Protein AF-0000000078949004 (afdb_homodimer)

Organism: Halalkalibacterium halodurans (strain ATCC BAA-125 / DSM 18197 / FERM 7344 / JCM 9153 / C-125) (NCBI:txid272558)

Radius of gyration: 31.47 Å; Cα contacts (8 Å, |Δi|>4): 1807; chains: 2; bounding box: 98×102×99 Å

Nearest PDB structures (foldseek):
  5j72-assembly1_A  TM=7.879E-01  e=2.352E-13  Clostridioides difficile 630
  7acx-assembly2_D  TM=7.746E-01  e=5.908E-12  Clostridioides difficile
  7acy-assembly1_D  TM=7.347E-01  e=7.801E-12  Clostridioides difficile 630
  8bby-assembly2_D  TM=7.107E-01  e=1.226E-09  Clostridioides difficile R20291
  8h2a-assembly2_F  TM=3.074E-01  e=3.179E+00  Formosa agariphila

Foldseek 3Di:
DDDDDDDDDDDPDPPPPPPDPPPPPPPPPDPVVVVVVVVVVVLLVVLLVVLLVVLLDDDPDFDPCVPPPDPDLDDPFEDEDADQDLQVLLLVLQCVQQVLPDDVRFWQAEEEEALVQLLLLLQLLLCCQPFTVGAYGYDHLADDPSNLVSLVSSVHNHTPVRFHYEYEEDHDPVRVVSVVVGHYHYDYDDDSQQSQLVSQVVLCVRVVHRDQEEEEFESDPVRLLQQNLVSQQSNADNHGYGYDHQAGRDPSNVVSLVVNVLAHEYEYTEDCVGHNVNHQVVCNSSHHYDYQYDHDSQRRQLSQCCDADPVRRDGNNQQEAQAEEEEFEPVRSSSSSSNSNVLHDDRNYTYGYAHQQHDDSVNSSSLSRHAAEDAQDCVVDRAYHYYYYHRCNRHNSSRVVSSSVSRDYYYSVVVPPPDND/DDDDDDPPPPPPDPPPCPPPPDPPPPPPPDPVVVVVVVVVVVLLVVLLVVLLVVLLDDDPDFDPCVPPPDPDLDDPFEDEDADQDLQVLLLVLQCVQQVLPDDVRFWQAEEEEALVQLLLLLQLLLCCQPFIVGAYGYDHLADDPSNLVSLVSSVHNHGPVRAHYEYEEDHDPVRVVSVVVGHYHYDYDDDSQQSQLVSQVVLCVRVVHRDQEEEEFESDPVRLLQQNLVSQQSNADNHGYGYDHQAGRDPSNVVSLVVNVLAHEYEYTEDCVGHNVNHQVVCNSSHHYHYQYDHDSQRRQLSQCCDADPVRRDGNNQQEAQAEEEEFEPVRSSSSSSNSNVLHDDRNYTYGYAHQQHDDSVNSSRLSRHAAEDAQDCVVDRAYHYYYYHRCNRHNSSRVVSSSVSRDYYYSVVVPPPDND

Sequence (842 aa):
MRSWKPMVAGMLLLAIIAACSPSSDSPHEDHDAVEEKQEEATEEQVDRRMLEGEAVTPPHALREEASNHLQTLQTKNMTRLAENDPISFAIQLSQMGWPATHEQNQPNTVILASVTDWRASLASLTLVHHPNNGPMLYYDGTISDEVIQEIARLDPLGNDQGTEILVIGDLPQAELDKLSAYTIAQITADSAPEYGKLIEESFIETIGDVPQAVLVGSLDEDAKGFTIPAAYWIAHMNESLLFVEDGAIPKETVEALEARGGEAIIYLLGPEAIISENVASELEAYGEVKRIEGDTPVEQAIAFSSYKDEATDFGWDITSPGHGLVFSSTNDAELAIAAAPLAHLGKHSPLIWLDDGELTQPVYEYLAKLKPVFADDPTEGPYNHGYIIGDVDRVSYQVQGVIDERLEIVSAHQSDEGHHHMRSWKPMVAGMLLLAIIAACSPSSDSPHEDHDAVEEKQEEATEEQVDRRMLEGEAVTPPHALREEASNHLQTLQTKNMTRLAENDPISFAIQLSQMGWPATHEQNQPNTVILASVTDWRASLASLTLVHHPNNGPMLYYDGTISDEVIQEIARLDPLGNDQGTEILVIGDLPQAELDKLSAYTIAQITADSAPEYGKLIEESFIETIGDVPQAVLVGSLDEDAKGFTIPAAYWIAHMNESLLFVEDGAIPKETVEALEARGGEAIIYLLGPEAIISENVASELEAYGEVKRIEGDTPVEQAIAFSSYKDEATDFGWDITSPGHGLVFSSTNDAELAIAAAPLAHLGKHSPLIWLDDGELTQPVYEYLAKLKPVFADDPTEGPYNHGYIIGDVDRVSYQVQGVIDERLEIVSAHQSDEGHHH

Secondary structure (DSSP, 8-state):
-----------------------------THHHHHHHHHHHHHHHHHHHHHHHHHHSPPS---GGGGTT-S---BTTEEEE---SHHHHHHHHHHHH---SSGGGS-S-EEEEETT-HHHHHHHTHHIIIII---EEEEBSB--HHHHHHHHHH-----TT--SEEEES---HHHHHTTTTS-EEEE--SSHHHHHHHHHHHHHHHHTS--SEEEEEE--GGGHHHHTHHHHHHHHSS--EEEE-SS---HHHHHHHHTTTT-EEEEEES-TTTS-HHHHHHHGGGEEEEEE--SSHHHHHHHHHH--BTTTTBS----SSS-EEEEEETT-HHHHHHTGGGGTSTT---EEEEBTTB--HHHHHHHHHH--EESS-GGG----EEEEES-TTTS-HHHHHHHHHHHS-EES-TT-SS---/-----------------------------THHHHHHHHHHHHHHHHHHHHHHHHHHSPPS---GGGGTT-S---BTTEEEE---SHHHHHHHHHHHH---SSGGGS-S-EEEEETT-HHHHHHHTHHIIIII---EEEEBSB--HHHHHHHHHH-----TT--SEEEES---HHHHHTTTTS-EEEE--SSHHHHHHHHHHHHHHHHTS--SEEEEEE--GGGHHHHTHHHHHHHHSS--EEEE-SS---HHHHHHHHTTTT-EEEEEES-TTTS-HHHHHHHGGGEEEEEE--SSHHHHHHHHHH--BTTTTBS----SSS-EEEEEETT-HHHHHHTGGGGTSTT---EEEEBTTB--HHHHHHHHHH--EESS-GGG----EEEEES-TTTS-HHHHHHHHHHHS-EES-TT-SS---

pLDDT: mean 88.35, std 21.54, range [17.14, 98.94]

Structure (mmCIF, N/CA/C/O backbone):
data_AF-0000000078949004-model_v1
#
loop_
_entity.id
_entity.type
_entity.pdbx_description
1 polymer 'BH2265 protein'
#
loop_
_atom_site.group_PDB
_atom_site.id
_atom_site.type_symbol
_atom_site.label_atom_id
_atom_site.label_alt_id
_atom_site.label_comp_id
_atom_site.label_asym_id
_atom_site.label_entity_id
_atom_site.label_seq_id
_atom_site.pdbx_PDB_ins_code
_atom_site.Cartn_x
_atom_site.Cartn_y
_atom_site.Cartn_z
_atom_site.occupancy
_atom_site.B_iso_or_equiv
_atom_site.auth_seq_id
_atom_site.auth_comp_id
_atom_site.auth_asym_id
_atom_site.auth_atom_id
_atom_site.pdbx_PDB_model_num
ATOM 1 N N . MET A 1 1 ? -30.859 -64.062 47.25 1 17.98 1 MET A N 1
ATOM 2 C CA . MET A 1 1 ? -30.75 -63.906 48.719 1 17.98 1 MET A CA 1
ATOM 3 C C . MET A 1 1 ? -30.297 -62.5 49.094 1 17.98 1 MET A C 1
ATOM 5 O O . MET A 1 1 ? -29.766 -61.781 48.25 1 17.98 1 MET A O 1
ATOM 9 N N . ARG A 1 2 ? -29.875 -62.562 50.406 1 18.11 2 ARG A N 1
ATOM 10 C CA . ARG A 1 2 ? -29.984 -61.562 51.469 1 18.11 2 ARG A CA 1
ATOM 11 C C . ARG A 1 2 ? -29.172 -60.312 51.125 1 18.11 2 ARG A C 1
ATOM 13 O O . ARG A 1 2 ? -28.234 -60.375 50.312 1 18.11 2 ARG A O 1
ATOM 20 N N . SER A 1 3 ? -29.094 -59.375 52.062 1 20.42 3 SER A N 1
ATOM 21 C CA . SER A 1 3 ? -29.422 -58 52.469 1 20.42 3 SER A CA 1
ATOM 22 C C . SER A 1 3 ? -28.172 -57.188 52.688 1 20.42 3 SER A C 1
ATOM 24 O O . SER A 1 3 ? -28.25 -56.062 53.188 1 20.42 3 SER A O 1
ATOM 26 N N . TRP A 1 4 ? -27 -57.75 52.312 1 20.97 4 TRP A N 1
ATOM 27 C CA . TRP A 1 4 ? -25.875 -57.469 53.188 1 20.97 4 TRP A CA 1
ATOM 28 C C . TRP A 1 4 ? -25.688 -55.938 53.375 1 20.97 4 TRP A C 1
ATOM 30 O O . TRP A 1 4 ? -25.797 -55.188 52.406 1 20.97 4 TRP A O 1
ATOM 40 N N . LYS A 1 5 ? -25.188 -55.625 54.5 1 20.3 5 LYS A N 1
ATOM 41 C CA . LYS A 1 5 ? -25.203 -54.562 55.531 1 20.3 5 LYS A CA 1
ATOM 42 C C . LYS A 1 5 ? -24.516 -53.312 55 1 20.3 5 LYS A C 1
ATOM 44 O O . LYS A 1 5 ? -23.703 -53.344 54.094 1 20.3 5 LYS A O 1
ATOM 49 N N . PRO A 1 6 ? -24.188 -52.219 55.875 1 22.45 6 PRO A N 1
ATOM 50 C CA . PRO A 1 6 ? -24.484 -50.781 56.156 1 22.45 6 PRO A CA 1
ATOM 51 C C . PRO A 1 6 ? -23.297 -49.875 55.812 1 22.45 6 PRO A C 1
ATOM 53 O O . PRO A 1 6 ? -23.453 -48.938 55.031 1 22.45 6 PRO A O 1
ATOM 56 N N . MET A 1 7 ? -22.359 -49.562 56.75 1 19.19 7 MET A N 1
ATOM 57 C CA . MET A 1 7 ? -22.328 -48.312 57.531 1 19.19 7 MET A CA 1
ATOM 58 C C . MET A 1 7 ? -21.219 -47.406 57 1 19.19 7 MET A C 1
ATOM 60 O O . MET A 1 7 ? -21.469 -46.219 56.75 1 19.19 7 MET A O 1
ATOM 64 N N . VAL A 1 8 ? -19.828 -47.469 57.406 1 19.12 8 VAL A N 1
ATOM 65 C CA . VAL A 1 8 ? -19.266 -46.625 58.469 1 19.12 8 VAL A CA 1
ATOM 66 C C . VAL A 1 8 ? -18.484 -45.469 57.812 1 19.12 8 VAL A C 1
ATOM 68 O O . VAL A 1 8 ? -18.578 -44.312 58.281 1 19.12 8 VAL A O 1
ATOM 71 N N . ALA A 1 9 ? -17.578 -45.5 56.781 1 19.89 9 ALA A N 1
ATOM 72 C CA . ALA A 1 9 ? -16.219 -45.062 57.094 1 19.89 9 ALA A CA 1
ATOM 73 C C . ALA A 1 9 ? -16.156 -43.531 57.219 1 19.89 9 ALA A C 1
ATOM 75 O O . ALA A 1 9 ? -16.906 -42.812 56.594 1 19.89 9 ALA A O 1
ATOM 76 N N . GLY A 1 10 ? -14.977 -42.906 57.906 1 20.11 10 GLY A N 1
ATOM 77 C CA . GLY A 1 10 ? -14.367 -41.938 58.781 1 20.11 10 GLY A CA 1
ATOM 78 C C . GLY A 1 10 ? -14.078 -40.594 58.094 1 20.11 10 GLY A C 1
ATOM 79 O O . GLY A 1 10 ? -13.859 -40.562 56.875 1 20.11 10 GLY A O 1
ATOM 80 N N . MET A 1 11 ? -14.336 -39.438 58.781 1 20.73 11 MET A N 1
ATOM 81 C CA . MET A 1 11 ? -14.406 -37.969 58.812 1 20.73 11 MET A CA 1
ATOM 82 C C . MET A 1 11 ? -13.016 -37.375 58.688 1 20.73 11 MET A C 1
ATOM 84 O O . MET A 1 11 ? -12.203 -37.5 59.594 1 20.73 11 MET A O 1
ATOM 88 N N . LEU A 1 12 ? -12.328 -37.438 57.5 1 20.92 12 LEU A N 1
ATOM 89 C CA . LEU A 1 12 ? -10.961 -37 57.344 1 20.92 12 LEU A CA 1
ATOM 90 C C . LEU A 1 12 ? -10.828 -35.531 57.719 1 20.92 12 LEU A C 1
ATOM 92 O O . LEU A 1 12 ? -11.562 -34.656 57.219 1 20.92 12 LEU A O 1
ATOM 96 N N . LEU A 1 13 ? -10.203 -35.219 58.938 1 20.28 13 LEU A N 1
ATOM 97 C CA . LEU A 1 13 ? -9.867 -34.062 59.75 1 20.28 13 LEU A CA 1
ATOM 98 C C . LEU A 1 13 ? -8.953 -33.094 59 1 20.28 13 LEU A C 1
ATOM 100 O O . LEU A 1 13 ? -7.883 -33.5 58.531 1 20.28 13 LEU A O 1
ATOM 104 N N . LEU A 1 14 ? -9.445 -31.922 58.406 1 22.25 14 LEU A N 1
ATOM 105 C CA . LEU A 1 14 ? -8.906 -30.812 57.656 1 22.25 14 LEU A CA 1
ATOM 106 C C . LEU A 1 14 ? -7.938 -29.984 58.5 1 22.25 14 LEU A C 1
ATOM 108 O O . LEU A 1 14 ? -8.359 -29.266 59.406 1 22.25 14 LEU A O 1
ATOM 112 N N . ALA A 1 15 ? -6.84 -30.578 59 1 21.67 15 ALA A N 1
ATOM 113 C CA . ALA A 1 15 ? -5.984 -29.875 59.969 1 21.67 15 ALA A CA 1
ATOM 114 C C . ALA A 1 15 ? -5.375 -28.625 59.344 1 21.67 15 ALA A C 1
ATOM 116 O O . ALA A 1 15 ? -4.664 -28.703 58.344 1 21.67 15 ALA A O 1
ATOM 117 N N . ILE A 1 16 ? -5.957 -27.422 59.594 1 23.48 16 ILE A N 1
ATOM 118 C CA . ILE A 1 16 ? -5.645 -26.062 59.156 1 23.48 16 ILE A CA 1
ATOM 119 C C . ILE A 1 16 ? -4.352 -25.594 59.844 1 23.48 16 ILE A C 1
ATOM 121 O O . ILE A 1 16 ? -4.293 -25.469 61.062 1 23.48 16 ILE A O 1
ATOM 125 N N . ILE A 1 17 ? -3.191 -26.156 59.531 1 24.03 17 ILE A N 1
ATOM 126 C CA . ILE A 1 17 ? -1.97 -25.812 60.25 1 24.03 17 ILE A CA 1
ATOM 127 C C . ILE A 1 17 ? -1.681 -24.312 60.062 1 24.03 17 ILE A C 1
ATOM 129 O O . ILE A 1 17 ? -1.551 -23.828 58.969 1 24.03 17 ILE A O 1
ATOM 133 N N . ALA A 1 18 ? -2.061 -23.469 61.094 1 24.81 18 ALA A N 1
ATOM 134 C CA . ALA A 1 18 ? -1.887 -22.031 61.312 1 24.81 18 ALA A CA 1
ATOM 135 C C . ALA A 1 18 ? -0.408 -21.672 61.406 1 24.81 18 ALA A C 1
ATOM 137 O O . ALA A 1 18 ? 0.218 -21.875 62.438 1 24.81 18 ALA A O 1
ATOM 138 N N . ALA A 1 19 ? 0.43 -22.188 60.531 1 23.5 19 ALA A N 1
ATOM 139 C CA . ALA A 1 19 ? 1.828 -21.906 60.844 1 23.5 19 ALA A CA 1
ATOM 140 C C . ALA A 1 19 ? 2.057 -20.406 61 1 23.5 19 ALA A C 1
ATOM 142 O O . ALA A 1 19 ? 1.395 -19.594 60.375 1 23.5 19 ALA A O 1
ATOM 143 N N . CYS A 1 20 ? 2.725 -20.016 62.094 1 28.34 20 CYS A N 1
ATOM 144 C CA . CYS A 1 20 ? 3.166 -18.797 62.75 1 28.34 20 CYS A CA 1
ATOM 145 C C . CYS A 1 20 ? 3.938 -17.906 61.781 1 28.34 20 CYS A C 1
ATOM 147 O O . CYS A 1 20 ? 4.914 -18.328 61.188 1 28.34 20 CYS A O 1
ATOM 149 N N . SER A 1 21 ? 3.211 -16.922 61.188 1 25.75 21 SER A N 1
ATOM 150 C CA . SER A 1 21 ? 3.625 -15.898 60.219 1 25.75 21 SER A CA 1
ATOM 151 C C . SER A 1 21 ? 4.754 -15.039 60.781 1 25.75 21 SER A C 1
ATOM 153 O O . SER A 1 21 ? 4.57 -14.328 61.781 1 25.75 21 SER A O 1
ATOM 155 N N . PRO A 1 22 ? 5.992 -15.648 60.906 1 29.98 22 PRO A N 1
ATOM 156 C CA . PRO A 1 22 ? 6.977 -14.672 61.406 1 29.98 22 PRO A CA 1
ATOM 157 C C . PRO A 1 22 ? 6.953 -13.367 60.594 1 29.98 22 PRO A C 1
ATOM 159 O O . PRO A 1 22 ? 6.492 -13.344 59.469 1 29.98 22 PRO A O 1
ATOM 162 N N . SER A 1 23 ? 7.062 -12.211 61.312 1 28.95 23 SER A N 1
ATOM 163 C CA . SER A 1 23 ? 6.93 -10.797 60.969 1 28.95 23 SER A CA 1
ATOM 164 C C . SER A 1 23 ? 7.891 -10.398 59.844 1 28.95 23 SER A C 1
ATOM 166 O O . SER A 1 23 ? 8.055 -9.211 59.562 1 28.95 23 SER A O 1
ATOM 168 N N . SER A 1 24 ? 8.359 -11.391 59.125 1 28.72 24 SER A N 1
ATOM 169 C CA . SER A 1 24 ? 9.422 -10.82 58.281 1 28.72 24 SER A CA 1
ATOM 170 C C . SER A 1 24 ? 8.891 -9.703 57.406 1 28.72 24 SER A C 1
ATOM 172 O O . SER A 1 24 ? 7.758 -9.773 56.906 1 28.72 24 SER A O 1
ATOM 174 N N . ASP A 1 25 ? 9.461 -8.477 57.531 1 30.95 25 ASP A N 1
ATOM 175 C CA . ASP A 1 25 ? 9.297 -7.238 56.781 1 30.95 25 ASP A CA 1
ATOM 176 C C . ASP A 1 25 ? 9.375 -7.488 55.281 1 30.95 25 ASP A C 1
ATOM 178 O O . ASP A 1 25 ? 10.453 -7.781 54.75 1 30.95 25 ASP A O 1
ATOM 182 N N . SER A 1 26 ? 8.492 -8.367 54.844 1 33.53 26 SER A N 1
ATOM 183 C CA . SER A 1 26 ? 8.508 -8.695 53.438 1 33.53 26 SER A CA 1
ATOM 184 C C . SER A 1 26 ? 8.297 -7.445 52.594 1 33.53 26 SER A C 1
ATOM 186 O O . SER A 1 26 ? 7.383 -6.656 52.844 1 33.53 26 SER A O 1
ATOM 188 N N . PRO A 1 27 ? 9.414 -7.09 51.875 1 37.56 27 PRO A N 1
ATOM 189 C CA . PRO A 1 27 ? 9.305 -5.918 51 1 37.56 27 PRO A CA 1
ATOM 190 C C . PRO A 1 27 ? 8.133 -6.008 50.031 1 37.56 27 PRO A C 1
ATOM 192 O O . PRO A 1 27 ? 7.891 -7.066 49.469 1 37.56 27 PRO A O 1
ATOM 195 N N . HIS A 1 28 ? 7.016 -5.332 50.281 1 38.94 28 HIS A N 1
ATOM 196 C CA . HIS A 1 28 ? 5.766 -5.102 49.562 1 38.94 28 HIS A CA 1
ATOM 197 C C . HIS A 1 28 ? 6.031 -4.66 48.125 1 38.94 28 HIS A C 1
ATOM 199 O O . HIS A 1 28 ? 5.129 -4.176 47.438 1 38.94 28 HIS A O 1
ATOM 205 N N . GLU A 1 29 ? 7.262 -4.898 47.719 1 37.25 29 GLU A N 1
ATOM 206 C CA . GLU A 1 29 ? 7.348 -4.102 46.5 1 37.25 29 GLU A CA 1
ATOM 207 C C . GLU A 1 29 ? 6.414 -4.641 45.406 1 37.25 29 GLU A C 1
ATOM 209 O O . GLU A 1 29 ? 5.652 -3.885 44.812 1 37.25 29 GLU A O 1
ATOM 214 N N . ASP A 1 30 ? 6.883 -5.699 44.656 1 40.03 30 ASP A N 1
ATOM 215 C CA . ASP A 1 30 ? 6.688 -5.781 43.219 1 40.03 30 ASP A CA 1
ATOM 216 C C . ASP A 1 30 ? 5.379 -6.492 42.875 1 40.03 30 ASP A C 1
ATOM 218 O O . ASP A 1 30 ? 5.18 -6.938 41.75 1 40.03 30 ASP A O 1
ATOM 222 N N . HIS A 1 31 ? 4.555 -6.758 43.781 1 45.5 31 HIS A N 1
ATOM 223 C CA . HIS A 1 31 ? 3.334 -7.488 43.469 1 45.5 31 HIS A CA 1
ATOM 224 C C . HIS A 1 31 ? 2.389 -6.633 42.625 1 45.5 31 HIS A C 1
ATOM 226 O O . HIS A 1 31 ? 1.452 -7.152 42.031 1 45.5 31 HIS A O 1
ATOM 232 N N . ASP A 1 32 ? 2.604 -5.402 42.719 1 43.59 32 ASP A N 1
ATOM 233 C CA . ASP A 1 32 ? 1.651 -4.547 42 1 43.59 32 ASP A CA 1
ATOM 234 C C . ASP A 1 32 ? 1.899 -4.574 40.5 1 43.59 32 ASP A C 1
ATOM 236 O O . ASP A 1 32 ? 0.977 -4.363 39.719 1 43.59 32 ASP A O 1
ATOM 240 N N . ALA A 1 33 ? 3.068 -5.008 40.031 1 49.12 33 ALA A N 1
ATOM 241 C CA . ALA A 1 33 ? 3.363 -5.012 38.594 1 49.12 33 ALA A CA 1
ATOM 242 C C . ALA A 1 33 ? 2.74 -6.223 37.906 1 49.12 33 ALA A C 1
ATOM 244 O O . ALA A 1 33 ? 2.289 -6.137 36.781 1 49.12 33 ALA A O 1
ATOM 245 N N . VAL A 1 34 ? 2.68 -7.316 38.719 1 50.03 34 VAL A N 1
ATOM 246 C CA . VAL A 1 34 ? 2.113 -8.523 38.094 1 50.03 34 VAL A CA 1
ATOM 247 C C . VAL A 1 34 ? 0.603 -8.367 37.969 1 50.03 34 VAL A C 1
ATOM 249 O O . VAL A 1 34 ? 0.026 -8.773 36.938 1 50.03 34 VAL A O 1
ATOM 252 N N . GLU A 1 35 ? 0.014 -7.688 38.844 1 50.22 35 GLU A N 1
ATOM 253 C CA . GLU A 1 35 ? -1.436 -7.527 38.781 1 50.22 35 GLU A CA 1
ATOM 254 C C . GLU A 1 35 ? -1.829 -6.504 37.719 1 50.22 35 GLU A C 1
ATOM 256 O O . GLU A 1 35 ? -2.816 -6.695 37 1 50.22 35 GLU A O 1
ATOM 261 N N . GLU A 1 36 ? -1.027 -5.578 37.469 1 46.53 36 GLU A N 1
ATOM 262 C CA . GLU A 1 36 ? -1.335 -4.559 36.5 1 46.53 36 GLU A CA 1
ATOM 263 C C . GLU A 1 36 ? -1.122 -5.09 35.062 1 46.53 36 GLU A C 1
ATOM 265 O O . GLU A 1 36 ? -1.91 -4.801 34.156 1 46.53 36 GLU A O 1
ATOM 270 N N . LYS A 1 37 ? -0.216 -5.984 34.812 1 49 37 LYS A N 1
ATOM 271 C CA . LYS A 1 37 ? -0.004 -6.582 33.5 1 49 37 LYS A CA 1
ATOM 272 C C . LYS A 1 37 ? -1.106 -7.582 33.188 1 49 37 LYS A C 1
ATOM 274 O O . LYS A 1 37 ? -1.54 -7.676 32.031 1 49 37 LYS A O 1
ATOM 279 N N . GLN A 1 38 ? -1.495 -8.258 34.188 1 48 38 GLN A N 1
ATOM 280 C CA . GLN A 1 38 ? -2.602 -9.18 33.969 1 48 38 GLN A CA 1
ATOM 281 C C . GLN A 1 38 ? -3.904 -8.43 33.719 1 48 38 GLN A C 1
ATOM 283 O O . GLN A 1 38 ? -4.691 -8.836 32.844 1 48 38 GLN A O 1
ATOM 288 N N . GLU A 1 39 ? -4.129 -7.363 34.375 1 48 39 GLU A N 1
ATOM 289 C CA . GLU A 1 39 ? -5.32 -6.562 34.125 1 48 39 GLU A CA 1
ATOM 290 C C . GLU A 1 39 ? -5.25 -5.859 32.781 1 48 39 GLU A C 1
ATOM 292 O O . GLU A 1 39 ? -6.242 -5.797 32.062 1 48 39 GLU A O 1
ATOM 297 N N . GLU A 1 40 ? -4.188 -5.375 32.438 1 48.28 40 GLU A N 1
ATOM 298 C CA . GLU A 1 40 ? -3.992 -4.734 31.125 1 48.28 40 GLU A CA 1
ATOM 299 C C . GLU A 1 40 ? -4.109 -5.742 30 1 48.28 40 GLU A C 1
ATOM 301 O O . GLU A 1 40 ? -4.703 -5.449 28.953 1 48.28 40 GLU A O 1
ATOM 306 N N . ALA A 1 41 ? -3.594 -6.914 30.109 1 48.56 41 ALA A N 1
ATOM 307 C CA . ALA A 1 41 ? -3.779 -7.984 29.125 1 48.56 41 ALA A CA 1
ATOM 308 C C . ALA A 1 41 ? -5.25 -8.367 29 1 48.56 41 ALA A C 1
ATOM 310 O O . ALA A 1 41 ? -5.75 -8.602 27.906 1 48.56 41 ALA A O 1
ATOM 311 N N . THR A 1 42 ? -5.855 -8.305 30.125 1 52.69 42 THR A N 1
ATOM 312 C CA . THR A 1 42 ? -7.27 -8.648 30.141 1 52.69 42 THR A CA 1
ATOM 313 C C . THR A 1 42 ? -8.094 -7.559 29.453 1 52.69 42 THR A C 1
ATOM 315 O O . THR A 1 42 ? -9.008 -7.859 28.672 1 52.69 42 THR A O 1
ATOM 318 N N . GLU A 1 43 ? -7.801 -6.34 29.797 1 51.09 43 GLU A N 1
ATOM 319 C CA . GLU A 1 43 ? -8.539 -5.254 29.141 1 51.09 43 GLU A CA 1
ATOM 320 C C . GLU A 1 43 ? -8.234 -5.195 27.656 1 51.09 43 GLU A C 1
ATOM 322 O O . GLU A 1 43 ? -9.141 -4.992 26.844 1 51.09 43 GLU A O 1
ATOM 327 N N . GLU A 1 44 ? -7.023 -5.402 27.375 1 57.28 44 GLU A N 1
ATOM 328 C CA . GLU A 1 44 ? -6.641 -5.469 25.969 1 57.28 44 GLU A CA 1
ATOM 329 C C . GLU A 1 44 ? -7.344 -6.621 25.266 1 57.28 44 GLU A C 1
ATOM 331 O O . GLU A 1 44 ? -7.77 -6.484 24.109 1 57.28 44 GLU A O 1
ATOM 336 N N . GLN A 1 45 ? -7.43 -7.699 26 1 57.84 45 GLN A N 1
ATOM 337 C CA . GLN A 1 45 ? -8.125 -8.852 25.438 1 57.84 45 GLN A CA 1
ATOM 338 C C . GLN A 1 45 ? -9.609 -8.57 25.266 1 57.84 45 GLN A C 1
ATOM 340 O O . GLN A 1 45 ? -10.219 -9 24.281 1 57.84 45 GLN A O 1
ATOM 345 N N . VAL A 1 46 ? -10.195 -7.848 26.25 1 53.88 46 VAL A N 1
ATOM 346 C CA . VAL A 1 46 ? -11.602 -7.492 26.156 1 53.88 46 VAL A CA 1
ATOM 347 C C . VAL A 1 46 ? -11.812 -6.535 24.984 1 53.88 46 VAL A C 1
ATOM 349 O O . VAL A 1 46 ? -12.742 -6.711 24.188 1 53.88 46 VAL A O 1
ATOM 352 N N . ASP A 1 47 ? -10.906 -5.656 24.859 1 64.06 47 ASP A N 1
ATOM 353 C CA . ASP A 1 47 ? -11.016 -4.664 23.797 1 64.06 47 ASP A CA 1
ATOM 354 C C . ASP A 1 47 ? -10.828 -5.309 22.422 1 64.06 47 ASP A C 1
ATOM 356 O O . ASP A 1 47 ? -11.578 -5.012 21.484 1 64.06 47 ASP A O 1
ATOM 360 N N . ARG A 1 48 ? -10.156 -6.324 22.484 1 70.81 48 ARG A N 1
ATOM 361 C CA . ARG A 1 48 ? -9.953 -7.008 21.203 1 70.81 48 ARG A CA 1
ATOM 362 C C . ARG A 1 48 ? -11.195 -7.789 20.797 1 70.81 48 ARG A C 1
ATOM 364 O O . ARG A 1 48 ? -11.555 -7.816 19.625 1 70.81 48 ARG A O 1
ATOM 371 N N . ARG A 1 49 ? -11.852 -8.336 21.781 1 72.88 49 ARG A N 1
ATOM 372 C CA . ARG A 1 49 ? -13.055 -9.109 21.484 1 72.88 49 ARG A CA 1
ATOM 373 C C . ARG A 1 49 ? -14.164 -8.203 20.953 1 72.88 49 ARG A C 1
ATOM 375 O O . ARG A 1 49 ? -14.891 -8.578 20.031 1 72.88 49 ARG A O 1
ATOM 382 N N . MET A 1 50 ? -14.242 -7.082 21.547 1 72.62 50 MET A N 1
ATOM 383 C CA . MET A 1 50 ? -15.25 -6.133 21.094 1 72.62 50 MET A CA 1
ATOM 384 C C . MET A 1 50 ? -14.938 -5.633 19.688 1 72.62 50 MET A C 1
ATOM 386 O O . MET A 1 50 ? -15.828 -5.523 18.844 1 72.62 50 MET A O 1
ATOM 390 N N . LEU A 1 51 ? -13.75 -5.434 19.516 1 78.88 51 LEU A N 1
ATOM 391 C CA . LEU A 1 51 ? -13.312 -4.949 18.203 1 78.88 51 LEU A CA 1
ATOM 392 C C . LEU A 1 51 ? -13.523 -6.012 17.125 1 78.88 51 LEU A C 1
ATOM 394 O O . LEU A 1 51 ? -13.961 -5.703 16.016 1 78.88 51 LEU A O 1
ATOM 398 N N . GLU A 1 52 ? -13.305 -7.207 17.516 1 79.81 52 GLU A N 1
ATOM 399 C CA . GLU A 1 52 ? -13.531 -8.305 16.594 1 79.81 52 GLU A CA 1
ATOM 400 C C . GLU A 1 52 ? -15.016 -8.469 16.281 1 79.81 52 GLU A C 1
ATOM 402 O O . GLU A 1 52 ? -15.398 -8.766 15.148 1 79.81 52 GLU A O 1
ATOM 407 N N . GLY A 1 53 ? -15.789 -8.289 17.297 1 79 53 GLY A N 1
ATOM 408 C CA . GLY A 1 53 ? -17.234 -8.367 17.094 1 79 53 GLY A CA 1
ATOM 409 C C . GLY A 1 53 ? -17.75 -7.336 16.125 1 79 53 GLY A C 1
ATOM 410 O O . GLY A 1 53 ? -18.562 -7.66 15.242 1 79 53 GLY A O 1
ATOM 411 N N . GLU A 1 54 ? -17.266 -6.164 16.219 1 81.19 54 GLU A N 1
ATOM 412 C CA . GLU A 1 54 ? -17.672 -5.102 15.305 1 81.19 54 GLU A CA 1
ATOM 413 C C . GLU A 1 54 ? -17.141 -5.355 13.898 1 81.19 54 GLU A C 1
ATOM 415 O O . GLU A 1 54 ? -17.844 -5.113 12.914 1 81.19 54 GLU A O 1
ATOM 420 N N . ALA A 1 55 ? -16.016 -5.883 13.891 1 85.44 55 ALA A N 1
ATOM 421 C CA . ALA A 1 55 ? -15.367 -6.078 12.594 1 85.44 55 ALA A CA 1
ATOM 422 C C . ALA A 1 55 ? -15.984 -7.25 11.836 1 85.44 55 ALA A C 1
ATOM 424 O O . ALA A 1 55 ? -15.891 -7.328 10.609 1 85.44 55 ALA A O 1
ATOM 425 N N . VAL A 1 56 ? -16.656 -8.148 12.477 1 92.81 56 VAL A N 1
ATOM 426 C CA . VAL A 1 56 ? -17.25 -9.32 11.836 1 92.81 56 VAL A CA 1
ATOM 427 C C . VAL A 1 56 ? -18.594 -8.938 11.211 1 92.81 56 VAL A C 1
ATOM 429 O O . VAL A 1 56 ? -19.094 -9.633 10.32 1 92.81 56 VAL A O 1
ATOM 432 N N . THR A 1 57 ? -19.141 -7.793 11.711 1 93.62 57 THR A N 1
ATOM 433 C CA . THR A 1 57 ? -20.469 -7.379 11.258 1 93.62 57 THR A CA 1
ATOM 434 C C . THR A 1 57 ? -20.375 -6.492 10.023 1 93.62 57 THR A C 1
ATOM 436 O O . THR A 1 57 ? -19.641 -5.496 10.023 1 93.62 57 THR A O 1
ATOM 439 N N . PRO A 1 58 ? -21.062 -6.922 8.969 1 95.62 58 PRO A N 1
ATOM 440 C CA . PRO A 1 58 ? -21.094 -6.039 7.805 1 95.62 58 PRO A CA 1
ATOM 441 C C . PRO A 1 58 ? -21.625 -4.645 8.133 1 95.62 58 PRO A C 1
ATOM 443 O O . PRO A 1 58 ? -22.391 -4.48 9.086 1 95.62 58 PRO A O 1
ATOM 446 N N . PRO A 1 59 ? -21.188 -3.652 7.379 1 95.69 59 PRO A N 1
ATOM 447 C CA . PRO A 1 59 ? -21.781 -2.332 7.605 1 95.69 59 PRO A CA 1
ATOM 448 C C . PRO A 1 59 ? -23.297 -2.326 7.426 1 95.69 59 PRO A C 1
ATOM 450 O O . PRO A 1 59 ? -23.828 -3.068 6.598 1 95.69 59 PRO A O 1
ATOM 453 N N . HIS A 1 60 ? -23.906 -1.499 8.188 1 94.12 60 HIS A N 1
ATOM 454 C CA . HIS A 1 60 ? -25.359 -1.412 8.164 1 94.12 60 HIS A CA 1
ATOM 455 C C . HIS A 1 60 ? -25.875 -1.023 6.781 1 94.12 60 HIS A C 1
ATOM 457 O O . HIS A 1 60 ? -26.891 -1.552 6.316 1 94.12 60 HIS A O 1
ATOM 463 N N . ALA A 1 61 ? -25.203 -0.06 6.184 1 95.88 61 ALA A N 1
ATOM 464 C CA . ALA A 1 61 ? -25.594 0.395 4.848 1 95.88 61 ALA A CA 1
ATOM 465 C C . ALA A 1 61 ? -24.375 0.854 4.055 1 95.88 61 ALA A C 1
ATOM 467 O O . ALA A 1 61 ? -23.453 1.472 4.605 1 95.88 61 ALA A O 1
ATOM 468 N N . LEU A 1 62 ? -24.438 0.55 2.756 1 97.69 62 LEU A N 1
ATOM 469 C CA . LEU A 1 62 ? -23.422 1.053 1.837 1 97.69 62 LEU A CA 1
ATOM 470 C C . LEU A 1 62 ? -23.922 2.287 1.096 1 97.69 62 LEU A C 1
ATOM 472 O O . LEU A 1 62 ? -25.094 2.355 0.713 1 97.69 62 LEU A O 1
ATOM 476 N N . ARG A 1 63 ? -23.016 3.203 0.918 1 98.44 63 ARG A N 1
ATOM 477 C CA . ARG A 1 63 ? -23.391 4.445 0.251 1 98.44 63 ARG A CA 1
ATOM 478 C C . ARG A 1 63 ? -23.047 4.395 -1.233 1 98.44 63 ARG A C 1
ATOM 480 O O . ARG A 1 63 ? -21.875 4.41 -1.605 1 98.44 63 ARG A O 1
ATOM 487 N N . GLU A 1 64 ? -24.062 4.418 -2.059 1 97.69 64 GLU A N 1
ATOM 488 C CA . GLU A 1 64 ? -23.844 4.422 -3.502 1 97.69 64 GLU A CA 1
ATOM 489 C C . GLU A 1 64 ? -23.172 5.711 -3.961 1 97.69 64 GLU A C 1
ATOM 491 O O . GLU A 1 64 ? -22.391 5.703 -4.91 1 97.69 64 GLU A O 1
ATOM 496 N N . GLU A 1 65 ? -23.391 6.82 -3.256 1 98.19 65 GLU A N 1
ATOM 497 C CA . GLU A 1 65 ? -22.906 8.148 -3.617 1 98.19 65 GLU A CA 1
ATOM 498 C C . GLU A 1 65 ? -21.391 8.234 -3.459 1 98.19 65 GLU A C 1
ATOM 500 O O . GLU A 1 65 ? -20.75 9.156 -3.973 1 98.19 65 GLU A O 1
ATOM 505 N N . ALA A 1 66 ? -20.797 7.266 -2.732 1 98.56 66 ALA A N 1
ATOM 506 C CA . ALA A 1 66 ? -19.359 7.273 -2.49 1 98.56 66 ALA A CA 1
ATOM 507 C C . ALA A 1 66 ? -18.578 7.164 -3.797 1 98.56 66 ALA A C 1
ATOM 509 O O . ALA A 1 66 ? -17.406 7.527 -3.859 1 98.56 66 ALA A O 1
ATOM 510 N N . SER A 1 67 ? -19.25 6.66 -4.832 1 98.06 67 SER A N 1
ATOM 511 C CA . SER A 1 67 ? -18.562 6.438 -6.102 1 98.06 67 SER A CA 1
ATOM 512 C C . SER A 1 67 ? -18.75 7.621 -7.047 1 98.06 67 SER A C 1
ATOM 514 O O . SER A 1 67 ? -18.297 7.586 -8.188 1 98.06 67 SER A O 1
ATOM 516 N N . ASN A 1 68 ? -19.422 8.648 -6.59 1 98.19 68 ASN A N 1
ATOM 517 C CA . ASN A 1 68 ? -19.656 9.812 -7.441 1 98.19 68 ASN A CA 1
ATOM 518 C C . ASN A 1 68 ? -18.375 10.617 -7.648 1 98.19 68 ASN A C 1
ATOM 520 O O . ASN A 1 68 ? -17.656 10.914 -6.691 1 98.19 68 ASN A O 1
ATOM 524 N N . HIS A 1 69 ? -18.031 10.93 -8.875 1 98.06 69 HIS A N 1
ATOM 525 C CA . HIS A 1 69 ? -17 11.875 -9.266 1 98.06 69 HIS A CA 1
ATOM 526 C C . HIS A 1 69 ? -15.641 11.453 -8.711 1 98.06 69 HIS A C 1
ATOM 528 O O . HIS A 1 69 ? -14.852 12.297 -8.266 1 98.06 69 HIS A O 1
ATOM 534 N N . LEU A 1 70 ? -15.359 10.156 -8.664 1 98.19 70 LEU A N 1
ATOM 535 C CA . LEU A 1 70 ? -14.062 9.672 -8.203 1 98.19 70 LEU A CA 1
ATOM 536 C C . LEU A 1 70 ? -12.953 10.07 -9.18 1 98.19 70 LEU A C 1
ATOM 538 O O . LEU A 1 70 ? -13.125 9.953 -10.391 1 98.19 70 LEU A O 1
ATOM 542 N N . GLN A 1 71 ? -11.922 10.562 -8.617 1 98 71 GLN A N 1
ATOM 543 C CA . GLN A 1 71 ? -10.742 10.922 -9.406 1 98 71 GLN A CA 1
ATOM 544 C C . GLN A 1 71 ? -9.609 9.922 -9.172 1 98 71 GLN A C 1
ATOM 546 O O . GLN A 1 71 ? -8.594 9.961 -9.875 1 98 71 GLN A O 1
ATOM 551 N N . THR A 1 72 ? -9.68 9.094 -8.234 1 98 72 THR A N 1
ATOM 552 C CA . THR A 1 72 ? -8.773 7.988 -7.957 1 98 72 THR A CA 1
ATOM 553 C C . THR A 1 72 ? -9.531 6.785 -7.41 1 98 72 THR A C 1
ATOM 555 O O . THR A 1 72 ? -10.594 6.941 -6.809 1 98 72 THR A O 1
ATOM 558 N N . LEU A 1 73 ? -8.977 5.598 -7.633 1 98.19 73 LEU A N 1
ATOM 559 C CA . LEU A 1 73 ? -9.578 4.383 -7.086 1 98.19 73 LEU A CA 1
ATOM 560 C C . LEU A 1 73 ? -8.703 3.799 -5.98 1 98.19 73 LEU A C 1
ATOM 562 O O . LEU A 1 73 ? -9.047 2.771 -5.391 1 98.19 73 LEU A O 1
ATOM 566 N N . GLN A 1 74 ? -7.547 4.461 -5.719 1 98.38 74 GLN A N 1
ATOM 567 C CA . GLN A 1 74 ? -6.684 4.008 -4.633 1 98.38 74 GLN A CA 1
ATOM 568 C C . GLN A 1 74 ? -7.258 4.402 -3.275 1 98.38 74 GLN A C 1
ATOM 570 O O . GLN A 1 74 ? -7.84 5.48 -3.133 1 98.38 74 GLN A O 1
ATOM 575 N N . THR A 1 75 ? -7.176 3.531 -2.295 1 98.25 75 THR A N 1
ATOM 576 C CA . THR A 1 75 ? -7.484 3.881 -0.913 1 98.25 75 THR A CA 1
ATOM 577 C C . THR A 1 75 ? -6.27 3.66 -0.016 1 98.25 75 THR A C 1
ATOM 579 O O . THR A 1 75 ? -5.27 3.09 -0.448 1 98.25 75 THR A O 1
ATOM 582 N N . LYS A 1 76 ? -6.297 4.16 1.152 1 97.5 76 LYS A N 1
ATOM 583 C CA . LYS A 1 76 ? -5.105 4.316 1.983 1 97.5 76 LYS A CA 1
ATOM 584 C C . LYS A 1 76 ? -4.484 2.961 2.309 1 97.5 76 LYS A C 1
ATOM 586 O O . LYS A 1 76 ? -3.271 2.859 2.502 1 97.5 76 LYS A O 1
ATOM 591 N N . ASN A 1 77 ? -5.305 1.86 2.326 1 98.31 77 ASN A N 1
ATOM 592 C CA . ASN A 1 77 ? -4.766 0.547 2.67 1 98.31 77 ASN A CA 1
ATOM 593 C C . ASN A 1 77 ? -4.871 -0.425 1.498 1 98.31 77 ASN A C 1
ATOM 595 O O . ASN A 1 77 ? -4.668 -1.628 1.664 1 98.31 77 ASN A O 1
ATOM 599 N N . MET A 1 78 ? -5.242 0.135 0.312 1 98.12 78 MET A N 1
ATOM 600 C CA . MET A 1 78 ? -5.418 -0.767 -0.823 1 98.12 78 MET A CA 1
ATOM 601 C C . MET A 1 78 ? -4.867 -0.147 -2.102 1 98.12 78 MET A C 1
ATOM 603 O O . MET A 1 78 ? -5.02 1.054 -2.332 1 98.12 78 MET A O 1
ATOM 607 N N . THR A 1 79 ? -4.238 -0.959 -2.891 1 98.44 79 THR A N 1
ATOM 608 C CA . THR A 1 79 ? -3.854 -0.608 -4.254 1 98.44 79 THR A CA 1
ATOM 609 C C . THR A 1 79 ? -4.676 -1.399 -5.27 1 98.44 79 THR A C 1
ATOM 611 O O . THR A 1 79 ? -4.734 -2.629 -5.203 1 98.44 79 THR A O 1
ATOM 614 N N . ARG A 1 80 ? -5.301 -0.706 -6.168 1 98.44 80 ARG A N 1
ATOM 615 C CA . ARG A 1 80 ? -6.137 -1.361 -7.168 1 98.44 80 ARG A CA 1
ATOM 616 C C . ARG A 1 80 ? -5.477 -1.318 -8.547 1 98.44 80 ARG A C 1
ATOM 618 O O . ARG A 1 80 ? -4.953 -0.282 -8.953 1 98.44 80 ARG A O 1
ATOM 625 N N . LEU A 1 81 ? -5.43 -2.402 -9.211 1 98.19 81 LEU A N 1
ATOM 626 C CA . LEU A 1 81 ? -5.285 -2.436 -10.664 1 98.19 81 LEU A CA 1
ATOM 627 C C . LEU A 1 81 ? -6.641 -2.598 -11.344 1 98.19 81 LEU A C 1
ATOM 629 O O . LEU A 1 81 ? -7.195 -3.697 -11.375 1 98.19 81 LEU A O 1
ATOM 633 N N . ALA A 1 82 ? -7.152 -1.471 -11.883 1 98.25 82 ALA A N 1
ATOM 634 C CA . ALA A 1 82 ? -8.508 -1.416 -12.422 1 98.25 82 ALA A CA 1
ATOM 635 C C . ALA A 1 82 ? -8.539 -1.853 -13.883 1 98.25 82 ALA A C 1
ATOM 637 O O . ALA A 1 82 ? -8.828 -1.049 -14.773 1 98.25 82 ALA A O 1
ATOM 638 N N . GLU A 1 83 ? -8.211 -3.066 -14.188 1 98.25 83 GLU A N 1
ATOM 639 C CA . GLU A 1 83 ? -8.141 -3.668 -15.516 1 98.25 83 GLU A CA 1
ATOM 640 C C . GLU A 1 83 ? -8.781 -5.051 -15.531 1 98.25 83 GLU A C 1
ATOM 642 O O . GLU A 1 83 ? -8.492 -5.883 -14.672 1 98.25 83 GLU A O 1
ATOM 647 N N . ASN A 1 84 ? -9.672 -5.297 -16.562 1 97.81 84 ASN A N 1
ATOM 648 C CA . ASN A 1 84 ? -10.422 -6.547 -16.578 1 97.81 84 ASN A CA 1
ATOM 649 C C . ASN A 1 84 ? -9.945 -7.469 -17.703 1 97.81 84 ASN A C 1
ATOM 651 O O . ASN A 1 84 ? -10.297 -8.648 -17.734 1 97.81 84 ASN A O 1
ATOM 655 N N . ASP A 1 85 ? -9.195 -6.918 -18.656 1 98.31 85 ASP A N 1
ATOM 656 C CA . ASP A 1 85 ? -8.617 -7.758 -19.703 1 98.31 85 ASP A CA 1
ATOM 657 C C . ASP A 1 85 ? -7.367 -8.477 -19.203 1 98.31 85 ASP A C 1
ATOM 659 O O . ASP A 1 85 ? -6.41 -7.832 -18.766 1 98.31 85 ASP A O 1
ATOM 663 N N . PRO A 1 86 ? -7.344 -9.773 -19.281 1 98.5 86 PRO A N 1
ATOM 664 C CA . PRO A 1 86 ? -6.23 -10.516 -18.688 1 98.5 86 PRO A CA 1
ATOM 665 C C . PRO A 1 86 ? -4.875 -10.133 -19.266 1 98.5 86 PRO A C 1
ATOM 667 O O . PRO A 1 86 ? -3.879 -10.078 -18.547 1 98.5 86 PRO A O 1
ATOM 670 N N . ILE A 1 87 ? -4.77 -9.883 -20.516 1 98.75 87 ILE A N 1
ATOM 671 C CA . ILE A 1 87 ? -3.502 -9.531 -21.156 1 98.75 87 ILE A CA 1
ATOM 672 C C . ILE A 1 87 ? -3.031 -8.172 -20.656 1 98.75 87 ILE A C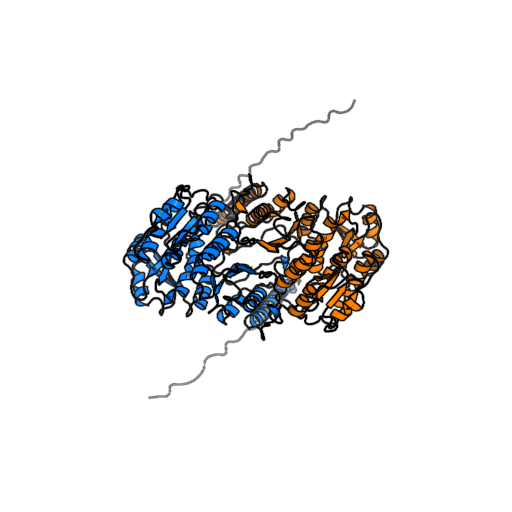 1
ATOM 674 O O . ILE A 1 87 ? -1.902 -8.031 -20.172 1 98.75 87 ILE A O 1
ATOM 678 N N . SER A 1 88 ? -3.889 -7.18 -20.672 1 98.75 88 SER A N 1
ATOM 679 C CA . SER A 1 88 ? -3.557 -5.844 -20.188 1 98.75 88 SER A CA 1
ATOM 680 C C . SER A 1 88 ? -3.291 -5.859 -18.688 1 98.75 88 SER A C 1
ATOM 682 O O . SER A 1 88 ? -2.395 -5.164 -18.203 1 98.75 88 SER A O 1
ATOM 684 N N . PHE A 1 89 ? -4.094 -6.664 -18.031 1 98.75 89 PHE A N 1
ATOM 685 C CA . PHE A 1 89 ? -3.9 -6.77 -16.594 1 98.75 89 PHE A CA 1
ATOM 686 C C . PHE A 1 89 ? -2.521 -7.328 -16.266 1 98.75 89 PHE A C 1
ATOM 688 O O . PHE A 1 89 ? -1.826 -6.812 -15.391 1 98.75 89 PHE A O 1
ATOM 695 N N . ALA A 1 90 ? -2.135 -8.367 -16.891 1 98.88 90 ALA A N 1
ATOM 696 C CA . ALA A 1 90 ? -0.824 -8.961 -16.656 1 98.88 90 ALA A CA 1
ATOM 697 C C . ALA A 1 90 ? 0.293 -7.957 -16.922 1 98.88 90 ALA A C 1
ATOM 699 O O . ALA A 1 90 ? 1.313 -7.957 -16.234 1 98.88 90 ALA A O 1
ATOM 700 N N . ILE A 1 91 ? 0.121 -7.141 -17.938 1 98.88 91 ILE A N 1
ATOM 701 C CA . ILE A 1 91 ? 1.087 -6.09 -18.234 1 98.88 91 ILE A CA 1
ATOM 702 C C . ILE A 1 91 ? 1.163 -5.109 -17.062 1 98.88 91 ILE A C 1
ATOM 704 O O . ILE A 1 91 ? 2.256 -4.77 -16.594 1 98.88 91 ILE A O 1
ATOM 708 N N . GLN A 1 92 ? -0.004 -4.684 -16.547 1 98.81 92 GLN A N 1
ATOM 709 C CA . GLN A 1 92 ? -0.021 -3.758 -15.422 1 98.81 92 GLN A CA 1
ATOM 710 C C . GLN A 1 92 ? 0.638 -4.379 -14.188 1 98.81 92 GLN A C 1
ATOM 712 O O . GLN A 1 92 ? 1.399 -3.711 -13.484 1 98.81 92 GLN A O 1
ATOM 717 N N . LEU A 1 93 ? 0.32 -5.633 -13.969 1 98.69 93 LEU A N 1
ATOM 718 C CA . LEU A 1 93 ? 0.925 -6.32 -12.828 1 98.69 93 LEU A CA 1
ATOM 719 C C . LEU A 1 93 ? 2.439 -6.398 -12.984 1 98.69 93 LEU A C 1
ATOM 721 O O . LEU A 1 93 ? 3.178 -6.242 -12.016 1 98.69 93 LEU A O 1
ATOM 725 N N . SER A 1 94 ? 2.869 -6.695 -14.188 1 98.56 94 SER A N 1
ATOM 726 C CA . SER A 1 94 ? 4.297 -6.73 -14.492 1 98.56 94 SER A CA 1
ATOM 727 C C . SER A 1 94 ? 4.961 -5.391 -14.195 1 98.56 94 SER A C 1
ATOM 729 O O . SER A 1 94 ? 6.031 -5.34 -13.578 1 98.56 94 SER A O 1
ATOM 731 N N . GLN A 1 95 ? 4.34 -4.301 -14.578 1 98.69 95 GLN A N 1
ATOM 732 C CA . GLN A 1 95 ? 4.859 -2.957 -14.352 1 98.69 95 GLN A CA 1
ATOM 733 C C . GLN A 1 95 ? 4.887 -2.623 -12.859 1 98.69 95 GLN A C 1
ATOM 735 O O . GLN A 1 95 ? 5.848 -2.029 -12.367 1 98.69 95 GLN A O 1
ATOM 740 N N . MET A 1 96 ? 3.91 -3.025 -12.164 1 98.44 96 MET A N 1
ATOM 741 C CA . MET A 1 96 ? 3.811 -2.793 -10.727 1 98.44 96 MET A CA 1
ATOM 742 C C . MET A 1 96 ? 4.883 -3.574 -9.977 1 98.44 96 MET A C 1
ATOM 744 O O . MET A 1 96 ? 5.508 -3.049 -9.047 1 98.44 96 MET A O 1
ATOM 748 N N . GLY A 1 97 ? 5.074 -4.805 -10.367 1 98.19 97 GLY A N 1
ATOM 749 C CA . GLY A 1 97 ? 5.984 -5.691 -9.656 1 98.19 97 GLY A CA 1
ATOM 750 C C . GLY A 1 97 ? 7.441 -5.477 -10.031 1 98.19 97 GLY A C 1
ATOM 751 O O . GLY A 1 97 ? 8.32 -5.551 -9.172 1 98.19 97 GLY A O 1
ATOM 752 N N . TRP A 1 98 ? 7.684 -5.18 -11.289 1 98.5 98 TRP A N 1
ATOM 753 C CA . TRP A 1 98 ? 9.016 -4.945 -11.844 1 98.5 98 TRP A CA 1
ATOM 754 C C . TRP A 1 98 ? 9.062 -3.619 -12.594 1 98.5 98 TRP A C 1
ATOM 756 O O . TRP A 1 98 ? 9.047 -3.598 -13.828 1 98.5 98 TRP A O 1
ATOM 766 N N . PRO A 1 99 ? 9.266 -2.572 -11.875 1 98.56 99 PRO A N 1
ATOM 767 C CA . PRO A 1 99 ? 9.367 -1.269 -12.539 1 98.56 99 PRO A CA 1
ATOM 768 C C . PRO A 1 99 ? 10.516 -1.208 -13.547 1 98.56 99 PRO A C 1
ATOM 770 O O . PRO A 1 99 ? 10.461 -0.429 -14.508 1 98.56 99 PRO A O 1
ATOM 773 N N . ALA A 1 100 ? 11.477 -1.989 -13.352 1 98.75 100 ALA A N 1
ATOM 774 C CA . ALA A 1 100 ? 12.609 -2.143 -14.266 1 98.75 100 ALA A CA 1
ATOM 775 C C . ALA A 1 100 ? 13.312 -0.81 -14.484 1 98.75 100 ALA A C 1
ATOM 777 O O . ALA A 1 100 ? 13.742 -0.503 -15.602 1 98.75 100 ALA A O 1
ATOM 778 N N . THR A 1 101 ? 13.422 0.017 -13.492 1 98.75 101 THR A N 1
ATOM 779 C CA . THR A 1 101 ? 14.031 1.338 -13.586 1 98.75 101 THR A CA 1
ATOM 780 C C . THR A 1 101 ? 15.555 1.242 -13.469 1 98.75 101 THR A C 1
ATOM 782 O O . THR A 1 101 ? 16.266 2.186 -13.805 1 98.75 101 THR A O 1
ATOM 785 N N . HIS A 1 102 ? 16.062 0.246 -12.898 1 98 102 HIS A N 1
ATOM 786 C CA . HIS A 1 102 ? 17.484 -0.084 -12.773 1 98 102 HIS A CA 1
ATOM 787 C C . HIS A 1 102 ? 17.688 -1.586 -12.602 1 98 102 HIS A C 1
ATOM 789 O O . HIS A 1 102 ? 16.719 -2.334 -12.461 1 98 102 HIS A O 1
ATOM 795 N N . GLU A 1 103 ? 18.812 -2.049 -12.57 1 96.81 103 GLU A N 1
ATOM 796 C CA . GLU A 1 103 ? 19.156 -3.463 -12.711 1 96.81 103 GLU A CA 1
ATOM 797 C C . GLU A 1 103 ? 18.516 -4.289 -11.594 1 96.81 103 GLU A C 1
ATOM 799 O O . GLU A 1 103 ? 18 -5.383 -11.844 1 96.81 103 GLU A O 1
ATOM 804 N N . GLN A 1 104 ? 18.422 -3.76 -10.375 1 94.12 104 GLN A N 1
ATOM 805 C CA . GLN A 1 104 ? 18.031 -4.508 -9.188 1 94.12 104 GLN A CA 1
ATOM 806 C C . GLN A 1 104 ? 16.531 -4.801 -9.195 1 94.12 104 GLN A C 1
ATOM 808 O O . GLN A 1 104 ? 16.047 -5.617 -8.406 1 94.12 104 GLN A O 1
ATOM 813 N N . ASN A 1 105 ? 15.781 -4.117 -10.062 1 97 105 ASN A N 1
ATOM 814 C CA . ASN A 1 105 ? 14.359 -4.43 -10.117 1 97 105 ASN A CA 1
ATOM 815 C C . ASN A 1 105 ? 13.922 -4.809 -11.531 1 97 105 ASN A C 1
ATOM 817 O O . ASN A 1 105 ? 12.758 -4.625 -11.891 1 97 105 ASN A O 1
ATOM 821 N N . GLN A 1 106 ? 14.867 -5.219 -12.367 1 98.12 106 GLN A N 1
ATOM 822 C CA . GLN A 1 106 ? 14.578 -5.938 -13.609 1 98.12 106 GLN A CA 1
ATOM 823 C C . GLN A 1 106 ? 14.391 -7.43 -13.344 1 98.12 106 GLN A C 1
ATOM 825 O O . GLN A 1 106 ? 15.016 -7.992 -12.445 1 98.12 106 GLN A O 1
ATOM 830 N N . PRO A 1 107 ? 13.516 -8.039 -14.156 1 98.19 107 PRO A N 1
ATOM 831 C CA . PRO A 1 107 ? 13.398 -9.492 -14.023 1 98.19 107 PRO A CA 1
ATOM 832 C C . PRO A 1 107 ? 14.531 -10.242 -14.719 1 98.19 107 PRO A C 1
ATOM 834 O O . PRO A 1 107 ? 15.188 -9.688 -15.609 1 98.19 107 PRO A O 1
ATOM 837 N N . ASN A 1 108 ? 14.742 -11.461 -14.273 1 97.94 108 ASN A N 1
ATOM 838 C CA . ASN A 1 108 ? 15.641 -12.336 -15.016 1 97.94 108 ASN A CA 1
ATOM 839 C C . ASN A 1 108 ? 14.953 -12.938 -16.234 1 97.94 108 ASN A C 1
ATOM 841 O O . ASN A 1 108 ? 15.508 -12.914 -17.344 1 97.94 108 ASN A O 1
ATOM 845 N N . THR A 1 109 ? 13.781 -13.492 -16.031 1 98.25 109 THR A N 1
ATOM 846 C CA . THR A 1 109 ? 13.047 -14.156 -17.109 1 98.25 109 THR A CA 1
ATOM 847 C C . THR A 1 109 ? 11.562 -13.781 -17.047 1 98.25 109 THR A C 1
ATOM 849 O O . THR A 1 109 ? 10.977 -13.719 -15.969 1 98.25 109 THR A O 1
ATOM 852 N N . VAL A 1 110 ? 10.953 -13.539 -18.172 1 98.69 110 VAL A N 1
ATOM 853 C CA . VAL A 1 110 ? 9.516 -13.336 -18.297 1 98.69 110 VAL A CA 1
ATOM 854 C C . VAL A 1 110 ? 8.836 -14.633 -18.734 1 98.69 110 VAL A C 1
ATOM 856 O O . VAL A 1 110 ? 9.273 -15.266 -19.703 1 98.69 110 VAL A O 1
ATOM 859 N N . ILE A 1 111 ? 7.848 -15.062 -18.031 1 98.69 111 ILE A N 1
ATOM 860 C CA . ILE A 1 111 ? 7.035 -16.188 -18.453 1 98.69 111 ILE A CA 1
ATOM 861 C C . ILE A 1 111 ? 5.945 -15.711 -19.406 1 98.69 111 ILE A C 1
ATOM 863 O O . ILE A 1 111 ? 5.246 -14.734 -19.125 1 98.69 111 ILE A O 1
ATOM 867 N N . LEU A 1 112 ? 5.871 -16.281 -20.531 1 98.69 112 LEU A N 1
ATOM 868 C CA . LEU A 1 112 ? 4.797 -16.031 -21.484 1 98.69 112 LEU A CA 1
ATOM 869 C C . LEU A 1 112 ? 3.883 -17.25 -21.594 1 98.69 112 LEU A C 1
ATOM 871 O O . LEU A 1 112 ? 4.289 -18.297 -22.109 1 98.69 112 LEU A O 1
ATOM 875 N N . ALA A 1 113 ? 2.67 -17.125 -21.094 1 98.38 113 ALA A N 1
ATOM 876 C CA . ALA A 1 113 ? 1.757 -18.25 -21.016 1 98.38 113 ALA A CA 1
ATOM 877 C C . ALA A 1 113 ? 0.436 -17.953 -21.719 1 98.38 113 ALA A C 1
ATOM 879 O O . ALA A 1 113 ? 0.106 -16.781 -21.953 1 98.38 113 ALA A O 1
ATOM 880 N N . SER A 1 114 ? -0.326 -19.016 -22.047 1 97.69 114 SER A N 1
ATOM 881 C CA . SER A 1 114 ? -1.595 -18.844 -22.75 1 97.69 114 SER A CA 1
ATOM 882 C C . SER A 1 114 ? -2.701 -18.406 -21.797 1 97.69 114 SER A C 1
ATOM 884 O O . SER A 1 114 ? -2.869 -19 -20.719 1 97.69 114 SER A O 1
ATOM 886 N N . VAL A 1 115 ? -3.469 -17.422 -22.219 1 97.75 115 VAL A N 1
ATOM 887 C CA . VAL A 1 115 ? -4.578 -16.953 -21.391 1 97.75 115 VAL A CA 1
ATOM 888 C C . VAL A 1 115 ? -5.703 -18 -21.406 1 97.75 115 VAL A C 1
ATOM 890 O O . VAL A 1 115 ? -6.531 -18.031 -20.5 1 97.75 115 VAL A O 1
ATOM 893 N N . THR A 1 116 ? -5.691 -18.938 -22.359 1 96.75 116 THR A N 1
ATOM 894 C CA . THR A 1 116 ? -6.801 -19.875 -22.531 1 96.75 116 THR A CA 1
ATOM 895 C C . THR A 1 116 ? -6.523 -21.188 -21.797 1 96.75 116 THR A C 1
ATOM 897 O O . THR A 1 116 ? -7.375 -22.078 -21.766 1 96.75 116 THR A O 1
ATOM 900 N N . ASP A 1 117 ? -5.414 -21.391 -21.266 1 97.38 117 ASP A N 1
ATOM 901 C CA . ASP A 1 117 ? -5.066 -22.578 -20.484 1 97.38 117 ASP A CA 1
ATOM 902 C C . ASP A 1 117 ? -4.672 -22.203 -19.062 1 97.38 117 ASP A C 1
ATOM 904 O O . ASP A 1 117 ? -3.482 -22.125 -18.75 1 97.38 117 ASP A O 1
ATOM 908 N N . TRP A 1 118 ? -5.672 -22.094 -18.219 1 98 118 TRP A N 1
ATOM 909 C CA . TRP A 1 118 ? -5.434 -21.609 -16.859 1 98 118 TRP A CA 1
ATOM 910 C C . TRP A 1 118 ? -4.574 -22.594 -16.078 1 98 118 TRP A C 1
ATOM 912 O O . TRP A 1 118 ? -3.832 -22.203 -15.172 1 98 118 TRP A O 1
ATOM 922 N N . ARG A 1 119 ? -4.613 -23.922 -16.438 1 98.5 119 ARG A N 1
ATOM 923 C CA . ARG A 1 119 ? -3.859 -24.938 -15.711 1 98.5 119 ARG A CA 1
ATOM 924 C C . ARG A 1 119 ? -2.363 -24.812 -15.977 1 98.5 119 ARG A C 1
ATOM 926 O O . ARG A 1 119 ? -1.562 -24.812 -15.039 1 98.5 119 ARG A O 1
ATOM 933 N N . ALA A 1 120 ? -1.996 -24.672 -17.203 1 98.38 120 ALA A N 1
ATOM 934 C CA . ALA A 1 120 ? -0.591 -24.5 -17.578 1 98.38 120 ALA A CA 1
ATOM 935 C C . ALA A 1 120 ? -0.031 -23.188 -17.031 1 98.38 120 ALA A C 1
ATOM 937 O O . ALA A 1 120 ? 1.084 -23.156 -16.5 1 98.38 120 ALA A O 1
ATOM 938 N N . SER A 1 121 ? -0.81 -22.141 -17.172 1 98.25 121 SER A N 1
ATOM 939 C CA . SER A 1 121 ? -0.395 -20.844 -16.656 1 98.25 121 SER A CA 1
ATOM 940 C C . SER A 1 121 ? -0.209 -20.875 -15.141 1 98.25 121 SER A C 1
ATOM 942 O O . SER A 1 121 ? 0.785 -20.375 -14.617 1 98.25 121 SER A O 1
ATOM 944 N N . LEU A 1 122 ? -1.131 -21.469 -14.484 1 98.69 122 LEU A N 1
ATOM 945 C CA . LEU A 1 122 ? -1.066 -21.578 -13.031 1 98.69 122 LEU A CA 1
ATOM 946 C C . LEU A 1 122 ? 0.168 -22.359 -12.594 1 98.69 122 LEU A C 1
ATOM 948 O O . LEU A 1 122 ? 0.941 -21.906 -11.758 1 98.69 122 LEU A O 1
ATOM 952 N N . ALA A 1 123 ? 0.422 -23.516 -13.164 1 98.56 123 ALA A N 1
ATOM 953 C CA . ALA A 1 123 ? 1.557 -24.359 -12.797 1 98.56 123 ALA A CA 1
ATOM 954 C C . ALA A 1 123 ? 2.879 -23.641 -13.062 1 98.56 123 ALA A C 1
ATOM 956 O O . ALA A 1 123 ? 3.855 -23.844 -12.336 1 98.56 123 ALA A O 1
ATOM 957 N N . SER A 1 124 ? 2.939 -22.781 -14.078 1 98.12 124 SER A N 1
ATOM 958 C CA . SER A 1 124 ? 4.176 -22.125 -14.484 1 98.12 124 SER A CA 1
ATOM 959 C C . SER A 1 124 ? 4.652 -21.141 -13.406 1 98.12 124 SER A C 1
ATOM 961 O O . SER A 1 124 ? 5.82 -20.75 -13.398 1 98.12 124 SER A O 1
ATOM 963 N N . LEU A 1 125 ? 3.762 -20.766 -12.5 1 98.25 125 LEU A N 1
ATOM 964 C CA . LEU A 1 125 ? 4.098 -19.797 -11.461 1 98.25 125 LEU A CA 1
ATOM 965 C C . LEU A 1 125 ? 5.066 -20.391 -10.453 1 98.25 125 LEU A C 1
ATOM 967 O O . LEU A 1 125 ? 5.68 -19.656 -9.664 1 98.25 125 LEU A O 1
ATOM 971 N N . THR A 1 126 ? 5.289 -21.703 -10.539 1 97.5 126 THR A N 1
ATOM 972 C CA . THR A 1 126 ? 6.355 -22.359 -9.797 1 97.5 126 THR A CA 1
ATOM 973 C C . THR A 1 126 ? 7.715 -21.766 -10.148 1 97.5 126 THR A C 1
ATOM 975 O O . THR A 1 126 ? 8.633 -21.781 -9.32 1 97.5 126 THR A O 1
ATOM 978 N N . LEU A 1 127 ? 7.785 -21.219 -11.32 1 96 127 LEU A N 1
ATOM 979 C CA . LEU A 1 127 ? 9.086 -20.797 -11.836 1 96 127 LEU A CA 1
ATOM 980 C C . LEU A 1 127 ? 9.273 -19.297 -11.648 1 96 127 LEU A C 1
ATOM 982 O O . LEU A 1 127 ? 10.25 -18.719 -12.141 1 96 127 LEU A O 1
ATOM 986 N N . VAL A 1 128 ? 8.344 -18.625 -10.945 1 91.12 128 VAL A N 1
ATOM 987 C CA . VAL A 1 128 ? 8.398 -17.188 -10.742 1 91.12 128 VAL A CA 1
ATOM 988 C C . VAL A 1 128 ? 9.555 -16.844 -9.812 1 91.12 128 VAL A C 1
ATOM 990 O O . VAL A 1 128 ? 10.391 -15.984 -10.133 1 91.12 128 VAL A O 1
ATOM 993 N N . HIS A 1 129 ? 9.586 -17.453 -8.688 1 84.62 129 HIS A N 1
ATOM 994 C CA . HIS A 1 129 ? 10.594 -17.141 -7.684 1 84.62 129 HIS A CA 1
ATOM 995 C C . HIS A 1 129 ? 11.984 -17.547 -8.156 1 84.62 129 HIS A C 1
ATOM 997 O O . HIS A 1 129 ? 12.875 -16.703 -8.273 1 84.62 129 HIS A O 1
ATOM 1003 N N . HIS A 1 130 ? 12.227 -18.781 -8.477 1 83.19 130 HIS A N 1
ATOM 1004 C CA . HIS A 1 130 ? 13.43 -19.312 -9.109 1 83.19 130 HIS A CA 1
ATOM 1005 C C . HIS A 1 130 ? 13.086 -20.141 -10.336 1 83.19 130 HIS A C 1
ATOM 1007 O O . HIS A 1 130 ? 12.078 -20.859 -10.352 1 83.19 130 HIS A O 1
ATOM 1013 N N . PRO A 1 131 ? 13.742 -19.812 -11.266 1 76.25 131 PRO A N 1
ATOM 1014 C CA . PRO A 1 131 ? 14.922 -18.969 -11.477 1 76.25 131 PRO A CA 1
ATOM 1015 C C . PRO A 1 131 ? 14.57 -17.594 -12.039 1 76.25 131 PRO A C 1
ATOM 1017 O O . PRO A 1 131 ? 15.461 -16.766 -12.258 1 76.25 131 PRO A O 1
ATOM 1020 N N . ASN A 1 132 ? 13.375 -17.312 -12.164 1 82.88 132 ASN A N 1
ATOM 1021 C CA . ASN A 1 132 ? 13.023 -16.281 -13.141 1 82.88 132 ASN A CA 1
ATOM 1022 C C . ASN A 1 132 ? 12.969 -14.906 -12.5 1 82.88 132 ASN A C 1
ATOM 1024 O O . ASN A 1 132 ? 13.336 -13.906 -13.133 1 82.88 132 ASN A O 1
ATOM 1028 N N . ASN A 1 133 ? 12.523 -14.938 -11.195 1 88 133 ASN A N 1
ATOM 1029 C CA . ASN A 1 133 ? 12.312 -13.625 -10.586 1 88 133 ASN A CA 1
ATOM 1030 C C . ASN A 1 133 ? 11.68 -12.648 -11.57 1 88 133 ASN A C 1
ATOM 1032 O O . ASN A 1 133 ? 12.219 -11.57 -11.82 1 88 133 ASN A O 1
ATOM 1036 N N . GLY A 1 134 ? 10.523 -13.094 -12.148 1 95 134 GLY A N 1
ATOM 1037 C CA . GLY A 1 134 ? 9.898 -12.289 -13.188 1 95 134 GLY A CA 1
ATOM 1038 C C . GLY A 1 134 ? 8.406 -12.508 -13.289 1 95 134 GLY A C 1
ATOM 1039 O O . GLY A 1 134 ? 7.867 -13.445 -12.695 1 95 134 GLY A O 1
ATOM 1040 N N . PRO A 1 135 ? 7.793 -11.602 -14.031 1 97.94 135 PRO A N 1
ATOM 1041 C CA . PRO A 1 135 ? 6.336 -11.656 -14.164 1 97.94 135 PRO A CA 1
ATOM 1042 C C . PRO A 1 135 ? 5.875 -12.719 -15.156 1 97.94 135 PRO A C 1
ATOM 1044 O O . PRO A 1 135 ? 6.699 -13.352 -15.82 1 97.94 135 PRO A O 1
ATOM 1047 N N . MET A 1 136 ? 4.621 -12.992 -15.164 1 98.62 136 MET A N 1
ATOM 1048 C CA . MET A 1 136 ? 3.945 -13.766 -16.203 1 98.62 136 MET A CA 1
ATOM 1049 C C . MET A 1 136 ? 3.078 -12.867 -17.062 1 98.62 136 MET A C 1
ATOM 1051 O O . MET A 1 136 ? 2.279 -12.078 -16.562 1 98.62 136 MET A O 1
ATOM 1055 N N . LEU A 1 137 ? 3.289 -12.945 -18.344 1 98.81 137 LEU A N 1
ATOM 1056 C CA . LEU A 1 137 ? 2.455 -12.273 -19.344 1 98.81 137 LEU A CA 1
ATOM 1057 C C . LEU A 1 137 ? 1.625 -13.281 -20.125 1 98.81 137 LEU A C 1
ATOM 1059 O O . LEU A 1 137 ? 1.952 -14.469 -20.156 1 98.81 137 LEU A O 1
ATOM 1063 N N . TYR A 1 138 ? 0.562 -12.797 -20.719 1 98.75 138 TYR A N 1
ATOM 1064 C CA . TYR A 1 138 ? -0.345 -13.664 -21.469 1 98.75 138 TYR A CA 1
ATOM 1065 C C . TYR A 1 138 ? -0.202 -13.461 -22.969 1 98.75 138 TYR A C 1
ATOM 1067 O O . TYR A 1 138 ? 0.077 -12.344 -23.422 1 98.75 138 TYR A O 1
ATOM 1075 N N . TYR A 1 139 ? -0.365 -14.516 -23.688 1 98.31 139 TYR A N 1
ATOM 1076 C CA . TYR A 1 139 ? -0.7 -14.453 -25.109 1 98.31 139 TYR A CA 1
ATOM 1077 C C . TYR A 1 139 ? -2.006 -15.188 -25.391 1 98.31 139 TYR A C 1
ATOM 1079 O O . TYR A 1 139 ? -2.455 -16 -24.578 1 98.31 139 TYR A O 1
ATOM 1087 N N . ASP A 1 140 ? -2.709 -14.875 -26.438 1 97.56 140 ASP A N 1
ATOM 1088 C CA . ASP A 1 140 ? -3.926 -15.531 -26.922 1 97.56 140 ASP A CA 1
ATOM 1089 C C . ASP A 1 140 ? -3.795 -15.938 -28.375 1 97.56 140 ASP A C 1
ATOM 1091 O O . ASP A 1 140 ? -4.316 -15.258 -29.266 1 97.56 140 ASP A O 1
ATOM 1095 N N . GLY A 1 141 ? -3.199 -17.016 -28.641 1 95.88 141 GLY A N 1
ATOM 1096 C CA . GLY A 1 141 ? -2.93 -17.469 -30 1 95.88 141 GLY A CA 1
ATOM 1097 C C . GLY A 1 141 ? -1.801 -16.703 -30.656 1 95.88 141 GLY A C 1
ATOM 1098 O O . GLY A 1 141 ? -0.996 -17.297 -31.391 1 95.88 141 GLY A O 1
ATOM 1099 N N . THR A 1 142 ? -1.766 -15.477 -30.422 1 97.62 142 THR A N 1
ATOM 1100 C CA . THR A 1 142 ? -0.701 -14.602 -30.906 1 97.62 142 THR A CA 1
ATOM 1101 C C . THR A 1 142 ? -0.158 -13.727 -29.781 1 97.62 142 THR A C 1
ATOM 1103 O O . THR A 1 142 ? -0.821 -13.539 -28.766 1 97.62 142 THR A O 1
ATOM 1106 N N . ILE A 1 143 ? 1.036 -13.297 -29.984 1 98.62 143 ILE A N 1
ATOM 1107 C CA . ILE A 1 143 ? 1.622 -12.336 -29.062 1 98.62 143 ILE A CA 1
ATOM 1108 C C . ILE A 1 143 ? 1.287 -10.914 -29.516 1 98.62 143 ILE A C 1
ATOM 1110 O O . ILE A 1 143 ? 1.687 -10.492 -30.594 1 98.62 143 ILE A O 1
ATOM 1114 N N . SER A 1 144 ? 0.577 -10.164 -28.75 1 98.38 144 SER A N 1
ATOM 1115 C CA . SER A 1 144 ? 0.157 -8.82 -29.125 1 98.38 144 SER A CA 1
ATOM 1116 C C . SER A 1 144 ? 1.329 -7.844 -29.078 1 98.38 144 SER A C 1
ATOM 1118 O O . SER A 1 144 ? 2.346 -8.109 -28.438 1 98.38 144 SER A O 1
ATOM 1120 N N . ASP A 1 145 ? 1.172 -6.691 -29.75 1 98.31 145 ASP A N 1
ATOM 1121 C CA . ASP A 1 145 ? 2.191 -5.645 -29.75 1 98.31 145 ASP A CA 1
ATOM 1122 C C . ASP A 1 145 ? 2.438 -5.113 -28.344 1 98.31 145 ASP A C 1
ATOM 1124 O O . ASP A 1 145 ? 3.572 -4.801 -27.984 1 98.31 145 ASP A O 1
ATOM 1128 N N . GLU A 1 146 ? 1.41 -5.012 -27.562 1 98.62 146 GLU A N 1
ATOM 1129 C CA . GLU A 1 146 ? 1.548 -4.492 -26.203 1 98.62 146 GLU A CA 1
ATOM 1130 C C . GLU A 1 146 ? 2.41 -5.414 -25.344 1 98.62 146 GLU A C 1
ATOM 1132 O O . GLU A 1 146 ? 3.164 -4.945 -24.484 1 98.62 146 GLU A O 1
ATOM 1137 N N . VAL A 1 147 ? 2.273 -6.715 -25.547 1 98.88 147 VAL A N 1
ATOM 1138 C CA . VAL A 1 147 ? 3.082 -7.672 -24.797 1 98.88 147 VAL A CA 1
ATOM 1139 C C . VAL A 1 147 ? 4.547 -7.547 -25.219 1 98.88 147 VAL A C 1
ATOM 1141 O O . VAL A 1 147 ? 5.441 -7.559 -24.375 1 98.88 147 VAL A O 1
ATOM 1144 N N . ILE A 1 148 ? 4.805 -7.387 -26.516 1 98.75 148 ILE A N 1
ATOM 1145 C CA . ILE A 1 148 ? 6.164 -7.207 -27.016 1 98.75 148 ILE A CA 1
ATOM 1146 C C . ILE A 1 148 ? 6.762 -5.926 -26.438 1 98.75 148 ILE A C 1
ATOM 1148 O O . ILE A 1 148 ? 7.918 -5.914 -26 1 98.75 148 ILE A O 1
ATOM 1152 N N . GLN A 1 149 ? 6.008 -4.867 -26.391 1 98.75 149 GLN A N 1
ATOM 1153 C CA . GLN A 1 149 ? 6.449 -3.602 -25.812 1 98.75 149 GLN A CA 1
ATOM 1154 C C . GLN A 1 149 ? 6.797 -3.762 -24.328 1 98.75 149 GLN A C 1
ATOM 1156 O O . GLN A 1 149 ? 7.789 -3.203 -23.859 1 98.75 149 GLN A O 1
ATOM 1161 N N . GLU A 1 150 ? 5.941 -4.508 -23.625 1 98.88 150 GLU A N 1
ATOM 1162 C CA . GLU A 1 150 ? 6.203 -4.707 -22.203 1 98.88 150 GLU A CA 1
ATOM 1163 C C . GLU A 1 150 ? 7.477 -5.516 -21.984 1 98.88 150 GLU A C 1
ATOM 1165 O O . GLU A 1 150 ? 8.266 -5.211 -21.078 1 98.88 150 GLU A O 1
ATOM 1170 N N . ILE A 1 151 ? 7.719 -6.543 -22.781 1 98.88 151 ILE A N 1
ATOM 1171 C CA . ILE A 1 151 ? 8.945 -7.328 -22.688 1 98.88 151 ILE A CA 1
ATOM 1172 C C . ILE A 1 151 ? 10.156 -6.426 -22.922 1 98.88 151 ILE A C 1
ATOM 1174 O O . ILE A 1 151 ? 11.141 -6.5 -22.188 1 98.88 151 ILE A O 1
ATOM 1178 N N . ALA A 1 152 ? 10.047 -5.57 -23.891 1 98.75 152 ALA A N 1
ATOM 1179 C CA . ALA A 1 152 ? 11.125 -4.633 -24.188 1 98.75 152 ALA A CA 1
ATOM 1180 C C . ALA A 1 152 ? 11.367 -3.68 -23.016 1 98.75 152 ALA A C 1
ATOM 1182 O O . ALA A 1 152 ? 12.508 -3.385 -22.672 1 98.75 152 ALA A O 1
ATOM 1183 N N . ARG A 1 153 ? 10.289 -3.209 -22.453 1 98.81 153 ARG A N 1
ATOM 1184 C CA . ARG A 1 153 ? 10.406 -2.305 -21.312 1 98.81 153 ARG A CA 1
ATOM 1185 C C . ARG A 1 153 ? 11.094 -2.988 -20.141 1 98.81 153 ARG A C 1
ATOM 1187 O O . ARG A 1 153 ? 11.961 -2.395 -19.484 1 98.81 153 ARG A O 1
ATOM 1194 N N . LEU A 1 154 ? 10.727 -4.223 -19.906 1 98.75 154 LEU A N 1
ATOM 1195 C CA . LEU A 1 154 ? 11.281 -5.004 -18.797 1 98.75 154 LEU A CA 1
ATOM 1196 C C . LEU A 1 154 ? 12.758 -5.301 -19.031 1 98.75 154 LEU A C 1
ATOM 1198 O O . LEU A 1 154 ? 13.531 -5.379 -18.078 1 98.75 154 LEU A O 1
ATOM 1202 N N . ASP A 1 155 ? 13.07 -5.5 -20.297 1 98.56 155 ASP A N 1
ATOM 1203 C CA . ASP A 1 155 ? 14.445 -5.805 -20.672 1 98.56 155 ASP A CA 1
ATOM 1204 C C . ASP A 1 155 ? 15.039 -6.875 -19.75 1 98.56 155 ASP A C 1
ATOM 1206 O O . ASP A 1 155 ? 16.031 -6.625 -19.062 1 98.56 155 ASP A O 1
ATOM 1210 N N . PRO A 1 156 ? 14.469 -8.094 -19.781 1 98.69 156 PRO A N 1
ATOM 1211 C CA . PRO A 1 156 ? 14.906 -9.141 -18.844 1 98.69 156 PRO A CA 1
ATOM 1212 C C . PRO A 1 156 ? 16.406 -9.43 -18.969 1 98.69 156 PRO A C 1
ATOM 1214 O O . PRO A 1 156 ? 16.953 -9.414 -20.062 1 98.69 156 PRO A O 1
ATOM 1217 N N . LEU A 1 157 ? 17.047 -9.82 -17.859 1 97.94 157 LEU A N 1
ATOM 1218 C CA . LEU A 1 157 ? 18.5 -9.953 -17.75 1 97.94 157 LEU A CA 1
ATOM 1219 C C . LEU A 1 157 ? 18.953 -11.352 -18.141 1 97.94 157 LEU A C 1
ATOM 1221 O O . LEU A 1 157 ? 20.125 -11.562 -18.453 1 97.94 157 LEU A O 1
ATOM 1225 N N . GLY A 1 158 ? 18.094 -12.281 -18.141 1 97.69 158 GLY A N 1
ATOM 1226 C CA . GLY A 1 158 ? 18.453 -13.68 -18.297 1 97.69 158 GLY A CA 1
ATOM 1227 C C . GLY A 1 158 ? 18.703 -14.383 -16.969 1 97.69 158 GLY A C 1
ATOM 1228 O O . GLY A 1 158 ? 19.422 -13.867 -16.109 1 97.69 158 GLY A O 1
ATOM 1229 N N . ASN A 1 159 ? 18 -15.555 -16.844 1 94.75 159 ASN A N 1
ATOM 1230 C CA . ASN A 1 159 ? 18.266 -16.328 -15.641 1 94.75 159 ASN A CA 1
ATOM 1231 C C . ASN A 1 159 ? 19.609 -17.047 -15.719 1 94.75 159 ASN A C 1
ATOM 1233 O O . ASN A 1 159 ? 20.406 -16.797 -16.625 1 94.75 159 ASN A O 1
ATOM 1237 N N . ASP A 1 160 ? 19.938 -17.953 -14.781 1 90.56 160 ASP A N 1
ATOM 1238 C CA . ASP A 1 160 ? 21.25 -18.578 -14.695 1 90.56 160 ASP A CA 1
ATOM 1239 C C . ASP A 1 160 ? 21.562 -19.375 -15.953 1 90.56 160 ASP A C 1
ATOM 1241 O O . ASP A 1 160 ? 22.734 -19.594 -16.281 1 90.56 160 ASP A O 1
ATOM 1245 N N . GLN A 1 161 ? 20.562 -19.781 -16.688 1 91.88 161 GLN A N 1
ATOM 1246 C CA . GLN A 1 161 ? 20.734 -20.5 -17.938 1 91.88 161 GLN A CA 1
ATOM 1247 C C . GLN A 1 161 ? 20.75 -19.562 -19.125 1 91.88 161 GLN A C 1
ATOM 1249 O O . GLN A 1 161 ? 20.859 -19.984 -20.281 1 91.88 161 GLN A O 1
ATOM 1254 N N . GLY A 1 162 ? 20.531 -18.281 -18.828 1 95.56 162 GLY A N 1
ATOM 1255 C CA . GLY A 1 162 ? 20.547 -17.266 -19.875 1 95.56 162 GLY A CA 1
ATOM 1256 C C . GLY A 1 162 ? 19.188 -17.031 -20.5 1 95.56 162 GLY A C 1
ATOM 1257 O O . GLY A 1 162 ? 19.047 -16.25 -21.438 1 95.56 162 GLY A O 1
ATOM 1258 N N . THR A 1 163 ? 18.156 -17.719 -20.016 1 97.44 163 THR A N 1
ATOM 1259 C CA . THR A 1 163 ? 16.812 -17.609 -20.578 1 97.44 163 THR A CA 1
ATOM 1260 C C . THR A 1 163 ? 16.188 -16.25 -20.203 1 97.44 163 THR A C 1
ATOM 1262 O O . THR A 1 163 ? 16.078 -15.922 -19.031 1 97.44 163 THR A O 1
ATOM 1265 N N . GLU A 1 164 ? 15.727 -15.508 -21.203 1 98.62 164 GLU A N 1
ATOM 1266 C CA . GLU A 1 164 ? 15.102 -14.211 -20.984 1 98.62 164 GLU A CA 1
ATOM 1267 C C . GLU A 1 164 ? 13.586 -14.305 -21.047 1 98.62 164 GLU A C 1
ATOM 1269 O O . GLU A 1 164 ? 12.875 -13.539 -20.391 1 98.62 164 GLU A O 1
ATOM 1274 N N . ILE A 1 165 ? 13.117 -15.234 -21.906 1 98.69 165 ILE A N 1
ATOM 1275 C CA . ILE A 1 165 ? 11.68 -15.477 -22.031 1 98.69 165 ILE A CA 1
ATOM 1276 C C . ILE A 1 165 ? 11.406 -16.984 -21.984 1 98.69 165 ILE A C 1
ATOM 1278 O O . ILE A 1 165 ? 12.016 -17.75 -22.719 1 98.69 165 ILE A O 1
ATOM 1282 N N . LEU A 1 166 ? 10.594 -17.438 -21.094 1 98.19 166 LEU A N 1
ATOM 1283 C CA . LEU A 1 166 ? 10.109 -18.812 -21.031 1 98.19 166 LEU A CA 1
ATOM 1284 C C . LEU A 1 166 ? 8.688 -18.906 -21.562 1 98.19 166 LEU A C 1
ATOM 1286 O O . LEU A 1 166 ? 7.754 -18.375 -20.953 1 98.19 166 LEU A O 1
ATOM 1290 N N . VAL A 1 167 ? 8.508 -19.547 -22.625 1 98.25 167 VAL A N 1
ATOM 1291 C CA . VAL A 1 167 ? 7.199 -19.703 -23.25 1 98.25 167 VAL A CA 1
ATOM 1292 C C . VAL A 1 167 ? 6.543 -21 -22.766 1 98.25 167 VAL A C 1
ATOM 1294 O O . VAL A 1 167 ? 7.148 -22.062 -22.828 1 98.25 167 VAL A O 1
ATOM 1297 N N . ILE A 1 168 ? 5.363 -20.891 -22.25 1 98.19 168 ILE A N 1
ATOM 1298 C CA . ILE A 1 168 ? 4.539 -22.031 -21.859 1 98.19 168 ILE A CA 1
ATOM 1299 C C . ILE A 1 168 ? 3.443 -22.25 -22.891 1 98.19 168 ILE A C 1
ATOM 1301 O O . ILE A 1 168 ? 2.535 -21.422 -23.031 1 98.19 168 ILE A O 1
ATOM 1305 N N . GLY A 1 169 ? 3.475 -23.312 -23.547 1 96.31 169 GLY A N 1
ATOM 1306 C CA . GLY A 1 169 ? 2.502 -23.594 -24.578 1 96.31 169 GLY A CA 1
ATOM 1307 C C . GLY A 1 169 ? 3.123 -23.75 -25.953 1 96.31 169 GLY A C 1
ATOM 1308 O O . GLY A 1 169 ? 4.34 -23.641 -26.109 1 96.31 169 GLY A O 1
ATOM 1309 N N . ASP A 1 170 ? 2.289 -24.094 -26.922 1 92.94 170 ASP A N 1
ATOM 1310 C CA . ASP A 1 170 ? 2.723 -24.359 -28.297 1 92.94 170 ASP A CA 1
ATOM 1311 C C . ASP A 1 170 ? 2.428 -23.172 -29.203 1 92.94 170 ASP A C 1
ATOM 1313 O O . ASP A 1 170 ? 1.468 -23.203 -29.984 1 92.94 170 ASP A O 1
ATOM 1317 N N . LEU A 1 171 ? 3.305 -22.188 -29.219 1 94.38 171 LEU A N 1
ATOM 1318 C CA . LEU A 1 171 ? 3.166 -21.031 -30.109 1 94.38 171 LEU A CA 1
ATOM 1319 C C . LEU A 1 171 ? 3.711 -21.344 -31.5 1 94.38 171 LEU A C 1
ATOM 1321 O O . LEU A 1 171 ? 4.746 -22.016 -31.625 1 94.38 171 LEU A O 1
ATOM 1325 N N . PRO A 1 172 ? 2.963 -20.875 -32.5 1 94.56 172 PRO A N 1
ATOM 1326 C CA . PRO A 1 172 ? 3.516 -21.031 -33.844 1 94.56 172 PRO A CA 1
ATOM 1327 C C . PRO A 1 172 ? 4.867 -20.344 -34.031 1 94.56 172 PRO A C 1
ATOM 1329 O O . PRO A 1 172 ? 5.141 -19.344 -33.344 1 94.56 172 PRO A O 1
ATOM 1332 N N . GLN A 1 173 ? 5.598 -20.875 -34.969 1 96.06 173 GLN A N 1
ATOM 1333 C CA . GLN A 1 173 ? 6.941 -20.359 -35.188 1 96.06 173 GLN A CA 1
ATOM 1334 C C . GLN A 1 173 ? 6.914 -18.875 -35.531 1 96.06 173 GLN A C 1
ATOM 1336 O O . GLN A 1 173 ? 7.793 -18.125 -35.094 1 96.06 173 GLN A O 1
ATOM 1341 N N . ALA A 1 174 ? 5.93 -18.453 -36.25 1 97.19 174 ALA A N 1
ATOM 1342 C CA . ALA A 1 174 ? 5.809 -17.047 -36.656 1 97.19 174 ALA A CA 1
ATOM 1343 C C . ALA A 1 174 ? 5.734 -16.156 -35.406 1 97.19 174 ALA A C 1
ATOM 1345 O O . ALA A 1 174 ? 6.246 -15.031 -35.438 1 97.19 174 ALA A O 1
ATOM 1346 N N . GLU A 1 175 ? 5.035 -16.641 -34.406 1 97.69 175 GLU A N 1
ATOM 1347 C CA . GLU A 1 175 ? 4.926 -15.875 -33.188 1 97.69 175 GLU A CA 1
ATOM 1348 C C . GLU A 1 175 ? 6.242 -15.891 -32.406 1 97.69 175 GLU A C 1
ATOM 1350 O O . GLU A 1 175 ? 6.652 -14.867 -31.844 1 97.69 175 GLU A O 1
ATOM 1355 N N . LEU A 1 176 ? 6.926 -17.016 -32.344 1 97.56 176 LEU A N 1
ATOM 1356 C CA . LEU A 1 176 ? 8.219 -17.109 -31.688 1 97.56 176 LEU A CA 1
ATOM 1357 C C . LEU A 1 176 ? 9.242 -16.203 -32.344 1 97.56 176 LEU A C 1
ATOM 1359 O O . LEU A 1 176 ? 10.133 -15.672 -31.672 1 97.56 176 LEU A O 1
ATOM 1363 N N . ASP A 1 177 ? 9.125 -15.961 -33.625 1 97.62 177 ASP A N 1
ATOM 1364 C CA . ASP A 1 177 ? 10.047 -15.117 -34.375 1 97.62 177 ASP A CA 1
ATOM 1365 C C . ASP A 1 177 ? 9.984 -13.664 -33.906 1 97.62 177 ASP A C 1
ATOM 1367 O O . ASP A 1 177 ? 10.961 -12.922 -34 1 97.62 177 ASP A O 1
ATOM 1371 N N . LYS A 1 178 ? 8.797 -13.281 -33.375 1 98.12 178 LYS A N 1
ATOM 1372 C CA . LYS A 1 178 ? 8.656 -11.938 -32.844 1 98.12 178 LYS A CA 1
ATOM 1373 C C . LYS A 1 178 ? 9.602 -11.719 -31.656 1 98.12 178 LYS A C 1
ATOM 1375 O O . LYS A 1 178 ? 9.859 -10.586 -31.266 1 98.12 178 LYS A O 1
ATOM 1380 N N . LEU A 1 179 ? 10.055 -12.82 -31.078 1 98.44 179 LEU A N 1
ATOM 1381 C CA . LEU A 1 179 ? 10.883 -12.781 -29.875 1 98.44 179 LEU A CA 1
ATOM 1382 C C . LEU A 1 179 ? 12.344 -13.086 -30.203 1 98.44 179 LEU A C 1
ATOM 1384 O O . LEU A 1 179 ? 13.125 -13.445 -29.328 1 98.44 179 LEU A O 1
ATOM 1388 N N . SER A 1 180 ? 12.82 -12.93 -31.391 1 97.56 180 SER A N 1
ATOM 1389 C CA . SER A 1 180 ? 14.117 -13.383 -31.891 1 97.56 180 SER A CA 1
ATOM 1390 C C . SER A 1 180 ? 15.258 -12.602 -31.234 1 97.56 180 SER A C 1
ATOM 1392 O O . SER A 1 180 ? 16.406 -13.047 -31.25 1 97.56 180 SER A O 1
ATOM 1394 N N . ALA A 1 181 ? 14.953 -11.43 -30.688 1 97.69 181 ALA A N 1
ATOM 1395 C CA . ALA A 1 181 ? 15.977 -10.602 -30.047 1 97.69 181 ALA A CA 1
ATOM 1396 C C . ALA A 1 181 ? 16.344 -11.156 -28.672 1 97.69 181 ALA A C 1
ATOM 1398 O O . ALA A 1 181 ? 17.312 -10.703 -28.047 1 97.69 181 ALA A O 1
ATOM 1399 N N . TYR A 1 182 ? 15.57 -12.172 -28.219 1 98.62 182 TYR A N 1
ATOM 1400 C CA . TYR A 1 182 ? 15.734 -12.703 -26.859 1 98.62 182 TYR A CA 1
ATOM 1401 C C . TYR A 1 182 ? 16.109 -14.172 -26.891 1 98.62 182 TYR A C 1
ATOM 1403 O O . TYR A 1 182 ? 15.812 -14.875 -27.859 1 98.62 182 TYR A O 1
ATOM 1411 N N . THR A 1 183 ? 16.781 -14.594 -25.812 1 98.44 183 THR A N 1
ATOM 1412 C CA . THR A 1 183 ? 16.969 -16.031 -25.609 1 98.44 183 THR A CA 1
ATOM 1413 C C . THR A 1 183 ? 15.711 -16.672 -25.016 1 98.44 183 THR A C 1
ATOM 1415 O O . THR A 1 183 ? 15.289 -16.312 -23.922 1 98.44 183 THR A O 1
ATOM 1418 N N . ILE A 1 184 ? 15.133 -17.609 -25.766 1 97.44 184 ILE A N 1
ATOM 1419 C CA . ILE A 1 184 ? 13.836 -18.156 -25.375 1 97.44 184 ILE A CA 1
ATOM 1420 C C . ILE A 1 184 ? 13.984 -19.625 -25 1 97.44 184 ILE A C 1
ATOM 1422 O O . ILE A 1 184 ? 14.852 -20.328 -25.531 1 97.44 184 ILE A O 1
ATOM 1426 N N . ALA A 1 185 ? 13.312 -20.078 -24.031 1 96.12 185 ALA A N 1
ATOM 1427 C CA . ALA A 1 185 ? 13.031 -21.484 -23.75 1 96.12 185 ALA A CA 1
ATOM 1428 C C . ALA A 1 185 ? 11.531 -21.781 -23.844 1 96.12 185 ALA A C 1
ATOM 1430 O O . ALA A 1 185 ? 10.711 -20.859 -23.719 1 96.12 185 ALA A O 1
ATOM 1431 N N . GLN A 1 186 ? 11.211 -23 -24.078 1 96.44 186 GLN A N 1
ATOM 1432 C CA . GLN A 1 186 ? 9.805 -23.344 -24.25 1 96.44 186 GLN A CA 1
ATOM 1433 C C . GLN A 1 186 ? 9.477 -24.672 -23.547 1 96.44 186 GLN A C 1
ATOM 1435 O O . GLN A 1 186 ? 10.273 -25.609 -23.609 1 96.44 186 GLN A O 1
ATOM 1440 N N . ILE A 1 187 ? 8.422 -24.734 -22.859 1 97.12 187 ILE A N 1
ATOM 1441 C CA . ILE A 1 187 ? 7.84 -25.969 -22.328 1 97.12 187 ILE A CA 1
ATOM 1442 C C . ILE A 1 187 ? 6.492 -26.234 -22.984 1 97.12 187 ILE A C 1
ATOM 1444 O O . ILE A 1 187 ? 5.586 -25.391 -22.922 1 97.12 187 ILE A O 1
ATOM 1448 N N . THR A 1 188 ? 6.391 -27.328 -23.641 1 97.12 188 THR A N 1
ATOM 1449 C CA . THR A 1 188 ? 5.16 -27.734 -24.312 1 97.12 188 THR A CA 1
ATOM 1450 C C . THR A 1 188 ? 4.688 -29.094 -23.781 1 97.12 188 THR A C 1
ATOM 1452 O O . THR A 1 188 ? 5.5 -29.969 -23.531 1 97.12 188 THR A O 1
ATOM 1455 N N . ALA A 1 189 ? 3.438 -29.203 -23.625 1 97.81 189 ALA A N 1
ATOM 1456 C CA . ALA A 1 189 ? 2.807 -30.438 -23.203 1 97.81 189 ALA A CA 1
ATOM 1457 C C . ALA A 1 189 ? 1.417 -30.594 -23.812 1 97.81 189 ALA A C 1
ATOM 1459 O O . ALA A 1 189 ? 0.87 -29.641 -24.359 1 97.81 189 ALA A O 1
ATOM 1460 N N . ASP A 1 190 ? 0.9 -31.797 -23.672 1 95.88 190 ASP A N 1
ATOM 1461 C CA . ASP A 1 190 ? -0.384 -32.094 -24.297 1 95.88 190 ASP A CA 1
ATOM 1462 C C . ASP A 1 190 ? -1.521 -32.031 -23.281 1 95.88 190 ASP A C 1
ATOM 1464 O O . ASP A 1 190 ? -2.695 -32.094 -23.656 1 95.88 190 ASP A O 1
ATOM 1468 N N . SER A 1 191 ? -1.15 -31.969 -22 1 97.12 191 SER A N 1
ATOM 1469 C CA . SER A 1 191 ? -2.172 -31.984 -20.953 1 97.12 191 SER A CA 1
ATOM 1470 C C . SER A 1 191 ? -1.712 -31.219 -19.719 1 97.12 191 SER A C 1
ATOM 1472 O O . SER A 1 191 ? -0.515 -30.984 -19.547 1 97.12 191 SER A O 1
ATOM 1474 N N . ALA A 1 192 ? -2.729 -30.859 -18.922 1 97.69 192 ALA A N 1
ATOM 1475 C CA . ALA A 1 192 ? -2.436 -30.109 -17.703 1 97.69 192 ALA A CA 1
ATOM 1476 C C . ALA A 1 192 ? -1.531 -30.922 -16.766 1 97.69 192 ALA A C 1
ATOM 1478 O O . ALA A 1 192 ? -0.536 -30.391 -16.25 1 97.69 192 ALA A O 1
ATOM 1479 N N . PRO A 1 193 ? -1.766 -32.219 -16.531 1 98.69 193 PRO A N 1
ATOM 1480 C CA . PRO A 1 193 ? -0.868 -33 -15.664 1 98.69 193 PRO A CA 1
ATOM 1481 C C . PRO A 1 193 ? 0.56 -33.062 -16.203 1 98.69 193 PRO A C 1
ATOM 1483 O O . PRO A 1 193 ? 1.519 -33.062 -15.43 1 98.69 193 PRO A O 1
ATOM 1486 N N . GLU A 1 194 ? 0.656 -33.156 -17.5 1 98.62 194 GLU A N 1
ATOM 1487 C CA . GLU A 1 194 ? 1.994 -33.156 -18.078 1 98.62 194 GLU A CA 1
ATOM 1488 C C . GLU A 1 194 ? 2.705 -31.828 -17.891 1 98.62 194 GLU A C 1
ATOM 1490 O O . GLU A 1 194 ? 3.904 -31.797 -17.609 1 98.62 194 GLU A O 1
ATOM 1495 N N . TYR A 1 195 ? 2.008 -30.719 -18.078 1 98.44 195 TYR A N 1
ATOM 1496 C CA . TYR A 1 195 ? 2.596 -29.422 -17.75 1 98.44 195 TYR A CA 1
ATOM 1497 C C . TYR A 1 195 ? 3.074 -29.391 -16.312 1 98.44 195 TYR A C 1
ATOM 1499 O O . TYR A 1 195 ? 4.188 -28.938 -16.031 1 98.44 195 TYR A O 1
ATOM 1507 N N . GLY A 1 196 ? 2.193 -29.828 -15.367 1 98.56 196 GLY A N 1
ATOM 1508 C CA . GLY A 1 196 ? 2.604 -29.875 -13.969 1 98.56 196 GLY A CA 1
ATOM 1509 C C . GLY A 1 196 ? 3.916 -30.609 -13.758 1 98.56 196 GLY A C 1
ATOM 1510 O O . GLY A 1 196 ? 4.812 -30.094 -13.086 1 98.56 196 GLY A O 1
ATOM 1511 N N . LYS A 1 197 ? 4.031 -31.75 -14.359 1 98.5 197 LYS A N 1
ATOM 1512 C CA . LYS A 1 197 ? 5.223 -32.562 -14.227 1 98.5 197 LYS A CA 1
ATOM 1513 C C . LYS A 1 197 ? 6.441 -31.891 -14.836 1 98.5 197 LYS A C 1
ATOM 1515 O O . LYS A 1 197 ? 7.488 -31.797 -14.188 1 98.5 197 LYS A O 1
ATOM 1520 N N . LEU A 1 198 ? 6.34 -31.391 -16.031 1 98.06 198 LEU A N 1
ATOM 1521 C CA . LEU A 1 198 ? 7.473 -30.828 -16.75 1 98.06 198 LEU A CA 1
ATOM 1522 C C . LEU A 1 198 ? 7.957 -29.547 -16.078 1 98.06 198 LEU A C 1
ATOM 1524 O O . LEU A 1 198 ? 9.164 -29.281 -16.031 1 98.06 198 LEU A O 1
ATOM 1528 N N . ILE A 1 199 ? 7.039 -28.781 -15.617 1 97.75 199 ILE A N 1
ATOM 1529 C CA . ILE A 1 199 ? 7.395 -27.547 -14.93 1 97.75 199 ILE A CA 1
ATOM 1530 C C . ILE A 1 199 ? 8.117 -27.875 -13.625 1 97.75 199 ILE A C 1
ATOM 1532 O O . ILE A 1 199 ? 9.125 -27.25 -13.297 1 97.75 199 ILE A O 1
ATOM 1536 N N . GLU A 1 200 ? 7.609 -28.812 -12.875 1 97.44 200 GLU A N 1
ATOM 1537 C CA . GLU A 1 200 ? 8.297 -29.25 -11.664 1 97.44 200 GLU A CA 1
ATOM 1538 C C . GLU A 1 200 ? 9.703 -29.75 -11.977 1 97.44 200 GLU A C 1
ATOM 1540 O O . GLU A 1 200 ? 10.648 -29.438 -11.25 1 97.44 200 GLU A O 1
ATOM 1545 N N . GLU A 1 201 ? 9.844 -30.516 -13.031 1 96.5 201 GLU A N 1
ATOM 1546 C CA . GLU A 1 201 ? 11.156 -31.016 -13.43 1 96.5 201 GLU A CA 1
ATOM 1547 C C . GLU A 1 201 ? 12.117 -29.859 -13.727 1 96.5 201 GLU A C 1
ATOM 1549 O O . GLU A 1 201 ? 13.281 -29.906 -13.328 1 96.5 201 GLU A O 1
ATOM 1554 N N . SER A 1 202 ? 11.57 -28.906 -14.445 1 94.62 202 SER A N 1
ATOM 1555 C CA . SER A 1 202 ? 12.383 -27.734 -14.742 1 94.62 202 SER A CA 1
ATOM 1556 C C . SER A 1 202 ? 12.828 -27.047 -13.461 1 94.62 202 SER A C 1
ATOM 1558 O O . SER A 1 202 ? 13.984 -26.609 -13.352 1 94.62 202 SER A O 1
ATOM 1560 N N . PHE A 1 203 ? 11.953 -26.906 -12.492 1 95 203 PHE A N 1
ATOM 1561 C CA . PHE A 1 203 ? 12.266 -26.281 -11.219 1 95 203 PHE A CA 1
ATOM 1562 C C . PHE A 1 203 ? 13.305 -27.094 -10.453 1 95 203 PHE A C 1
ATOM 1564 O O . PHE A 1 203 ? 14.25 -26.516 -9.898 1 95 203 PHE A O 1
ATOM 1571 N N . ILE A 1 204 ? 13.133 -28.391 -10.406 1 92.88 204 ILE A N 1
ATOM 1572 C CA . ILE A 1 204 ? 14.039 -29.312 -9.711 1 92.88 204 ILE A CA 1
ATOM 1573 C C . ILE A 1 204 ? 15.445 -29.172 -10.289 1 92.88 204 ILE A C 1
ATOM 1575 O O . ILE A 1 204 ? 16.438 -29.172 -9.547 1 92.88 204 ILE A O 1
ATOM 1579 N N . GLU A 1 205 ? 15.5 -29.094 -11.555 1 90.25 205 GLU A N 1
ATOM 1580 C CA . GLU A 1 205 ? 16.797 -28.906 -12.211 1 90.25 205 GLU A CA 1
ATOM 1581 C C . GLU A 1 205 ? 17.453 -27.609 -11.781 1 90.25 205 GLU A C 1
ATOM 1583 O O . GLU A 1 205 ? 18.672 -27.547 -11.609 1 90.25 205 GLU A O 1
ATOM 1588 N N . THR A 1 206 ? 16.703 -26.625 -11.594 1 87.56 206 THR A N 1
ATOM 1589 C CA . THR A 1 206 ? 17.188 -25.297 -11.227 1 87.56 206 THR A CA 1
ATOM 1590 C C . THR A 1 206 ? 17.719 -25.297 -9.797 1 87.56 206 THR A C 1
ATOM 1592 O O . THR A 1 206 ? 18.812 -24.781 -9.547 1 87.56 206 THR A O 1
ATOM 1595 N N . ILE A 1 207 ? 16.984 -25.891 -8.883 1 86.94 207 ILE A N 1
ATOM 1596 C CA . ILE A 1 207 ? 17.375 -25.766 -7.48 1 86.94 207 ILE A CA 1
ATOM 1597 C C . ILE A 1 207 ? 18.266 -26.953 -7.086 1 86.94 207 ILE A C 1
ATOM 1599 O O . ILE A 1 207 ? 18.906 -26.922 -6.035 1 86.94 207 ILE A O 1
ATOM 1603 N N . GLY A 1 208 ? 18.297 -28.062 -7.895 1 88.56 208 GLY A N 1
ATOM 1604 C CA . GLY A 1 208 ? 19.172 -29.203 -7.684 1 88.56 208 GLY A CA 1
ATOM 1605 C C . GLY A 1 208 ? 18.656 -30.172 -6.641 1 88.56 208 GLY A C 1
ATOM 1606 O O . GLY A 1 208 ? 19.406 -30.984 -6.094 1 88.56 208 GLY A O 1
ATOM 1607 N N . ASP A 1 209 ? 17.375 -30.016 -6.297 1 91.06 209 ASP A N 1
ATOM 1608 C CA . ASP A 1 209 ? 16.766 -30.859 -5.266 1 91.06 209 ASP A CA 1
ATOM 1609 C C . ASP A 1 209 ? 15.273 -31.062 -5.531 1 91.06 209 ASP A C 1
ATOM 1611 O O . ASP A 1 209 ? 14.641 -30.234 -6.188 1 91.06 209 ASP A O 1
ATOM 1615 N N . VAL A 1 210 ? 14.766 -32.219 -5.109 1 93.38 210 VAL A N 1
ATOM 1616 C CA . VAL A 1 210 ? 13.344 -32.5 -5.207 1 93.38 210 VAL A CA 1
ATOM 1617 C C . VAL A 1 210 ? 12.656 -32.156 -3.891 1 93.38 210 VAL A C 1
ATOM 1619 O O . VAL A 1 210 ? 12.828 -32.844 -2.889 1 93.38 210 VAL A O 1
ATOM 1622 N N . PRO A 1 211 ? 11.82 -31.172 -3.873 1 94.19 211 PRO A N 1
ATOM 1623 C CA . PRO A 1 211 ? 11.07 -30.906 -2.641 1 94.19 211 PRO A CA 1
ATOM 1624 C C . PRO A 1 211 ? 10.125 -32.031 -2.262 1 94.19 211 PRO A C 1
ATOM 1626 O O . PRO A 1 211 ? 9.367 -32.531 -3.107 1 94.19 211 PRO A O 1
ATOM 1629 N N . GLN A 1 212 ? 10.164 -32.406 -1.041 1 96.25 212 GLN A N 1
ATOM 1630 C CA . GLN A 1 212 ? 9.297 -33.5 -0.592 1 96.25 212 GLN A CA 1
ATOM 1631 C C . GLN A 1 212 ? 7.84 -33.031 -0.541 1 96.25 212 GLN A C 1
ATOM 1633 O O . GLN A 1 212 ? 6.93 -33.812 -0.843 1 96.25 212 GLN A O 1
ATOM 1638 N N . ALA A 1 213 ? 7.664 -31.812 -0.161 1 97.56 213 ALA A N 1
ATOM 1639 C CA . ALA A 1 213 ? 6.312 -31.25 -0.1 1 97.56 213 ALA A CA 1
ATOM 1640 C C . ALA A 1 213 ? 5.836 -30.828 -1.483 1 97.56 213 ALA A C 1
ATOM 1642 O O . ALA A 1 213 ? 6.609 -30.281 -2.273 1 97.56 213 ALA A O 1
ATOM 1643 N N . VAL A 1 214 ? 4.621 -31.109 -1.75 1 98.56 214 VAL A N 1
ATOM 1644 C CA . VAL A 1 214 ? 4.035 -30.766 -3.041 1 98.56 214 VAL A CA 1
ATOM 1645 C C . VAL A 1 214 ? 2.545 -30.484 -2.875 1 98.56 214 VAL A C 1
ATOM 1647 O O . VAL A 1 214 ? 1.881 -31.094 -2.037 1 98.56 214 VAL A O 1
ATOM 1650 N N . LEU A 1 215 ? 2.02 -29.516 -3.625 1 98.88 215 LEU A N 1
ATOM 1651 C CA . LEU A 1 215 ? 0.586 -29.234 -3.676 1 98.88 215 LEU A CA 1
ATOM 1652 C C . LEU A 1 215 ? -0.082 -30.062 -4.773 1 98.88 215 LEU A C 1
ATOM 1654 O O . LEU A 1 215 ? 0.479 -30.219 -5.859 1 98.88 215 LEU A O 1
ATOM 1658 N N . VAL A 1 216 ? -1.208 -30.562 -4.477 1 98.88 216 VAL A N 1
ATOM 1659 C CA . VAL A 1 216 ? -2.021 -31.266 -5.465 1 98.88 216 VAL A CA 1
ATOM 1660 C C . VAL A 1 216 ? -3.406 -30.625 -5.543 1 98.88 216 VAL A C 1
ATOM 1662 O O . VAL A 1 216 ? -4.094 -30.484 -4.527 1 98.88 216 VAL A O 1
ATOM 1665 N N . GLY A 1 217 ? -3.801 -30.172 -6.68 1 98.75 217 GLY A N 1
ATOM 1666 C CA . GLY A 1 217 ? -5.102 -29.562 -6.926 1 98.75 217 GLY A CA 1
ATOM 1667 C C . GLY A 1 217 ? -5.832 -30.172 -8.102 1 98.75 217 GLY A C 1
ATOM 1668 O O . GLY A 1 217 ? -5.223 -30.859 -8.938 1 98.75 217 GLY A O 1
ATOM 1669 N N . SER A 1 218 ? -7.121 -29.969 -8.164 1 98.69 218 SER A N 1
ATOM 1670 C CA . SER A 1 218 ? -7.938 -30.5 -9.258 1 98.69 218 SER A CA 1
ATOM 1671 C C . SER A 1 218 ? -7.773 -29.656 -10.523 1 98.69 218 SER A C 1
ATOM 1673 O O . SER A 1 218 ? -7.703 -28.422 -10.453 1 98.69 218 SER A O 1
ATOM 1675 N N . LEU A 1 219 ? -7.723 -30.344 -11.664 1 98.44 219 LEU A N 1
ATOM 1676 C CA . LEU A 1 219 ? -7.629 -29.656 -12.953 1 98.44 219 LEU A CA 1
ATOM 1677 C C . LEU A 1 219 ? -9.016 -29.375 -13.516 1 98.44 219 LEU A C 1
ATOM 1679 O O . LEU A 1 219 ? -9.148 -28.75 -14.57 1 98.44 219 LEU A O 1
ATOM 1683 N N . ASP A 1 220 ? -10.047 -29.797 -12.836 1 97.56 220 ASP A N 1
ATOM 1684 C CA . ASP A 1 220 ? -11.414 -29.641 -13.344 1 97.56 220 ASP A CA 1
ATOM 1685 C C . ASP A 1 220 ? -11.828 -28.188 -13.383 1 97.56 220 ASP A C 1
ATOM 1687 O O . ASP A 1 220 ? -11.477 -27.406 -12.492 1 97.56 220 ASP A O 1
ATOM 1691 N N . GLU A 1 221 ? -12.688 -27.859 -14.406 1 96.31 221 GLU A N 1
ATOM 1692 C CA . GLU A 1 221 ? -13.117 -26.484 -14.594 1 96.31 221 GLU A CA 1
ATOM 1693 C C . GLU A 1 221 ? -13.906 -25.984 -13.383 1 96.31 221 GLU A C 1
ATOM 1695 O O . GLU A 1 221 ? -13.766 -24.828 -12.984 1 96.31 221 GLU A O 1
ATOM 1700 N N . ASP A 1 222 ? -14.695 -26.766 -12.805 1 95 222 ASP A N 1
ATOM 1701 C CA . ASP A 1 222 ? -15.539 -26.359 -11.68 1 95 222 ASP A CA 1
ATOM 1702 C C . ASP A 1 222 ? -14.727 -26.297 -10.391 1 95 222 ASP A C 1
ATOM 1704 O O . ASP A 1 222 ? -15.234 -25.859 -9.352 1 95 222 ASP A O 1
ATOM 1708 N N . ALA A 1 223 ? -13.461 -26.75 -10.398 1 96.94 223 ALA A N 1
ATOM 1709 C CA . ALA A 1 223 ? -12.602 -26.766 -9.219 1 96.94 223 ALA A CA 1
ATOM 1710 C C . ALA A 1 223 ? -11.594 -25.609 -9.266 1 96.94 223 ALA A C 1
ATOM 1712 O O . ALA A 1 223 ? -10.766 -25.469 -8.359 1 96.94 223 ALA A O 1
ATOM 1713 N N . LYS A 1 224 ? -11.688 -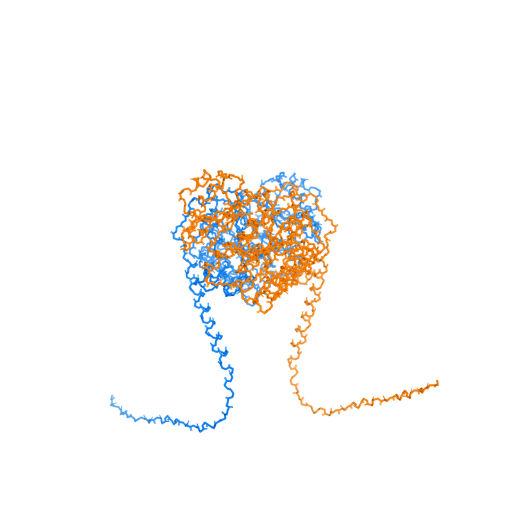24.719 -10.234 1 96.88 224 LYS A N 1
ATOM 1714 C CA . LYS A 1 224 ? -10.75 -23.625 -10.477 1 96.88 224 LYS A CA 1
ATOM 1715 C C . LYS A 1 224 ? -10.555 -22.781 -9.227 1 96.88 224 LYS A C 1
ATOM 1717 O O . LYS A 1 224 ? -9.422 -22.469 -8.852 1 96.88 224 LYS A O 1
ATOM 1722 N N . GLY A 1 225 ? -11.641 -22.469 -8.578 1 98.12 225 GLY A N 1
ATOM 1723 C CA . GLY A 1 225 ? -11.609 -21.609 -7.406 1 98.12 225 GLY A CA 1
ATOM 1724 C C . GLY A 1 225 ? -10.898 -22.234 -6.227 1 98.12 225 GLY A C 1
ATOM 1725 O O . GLY A 1 225 ? -10.414 -21.531 -5.336 1 98.12 225 GLY A O 1
ATOM 1726 N N . PHE A 1 226 ? -10.734 -23.594 -6.219 1 98.75 226 PHE A N 1
ATOM 1727 C CA . PHE A 1 226 ? -10.094 -24.328 -5.125 1 98.75 226 PHE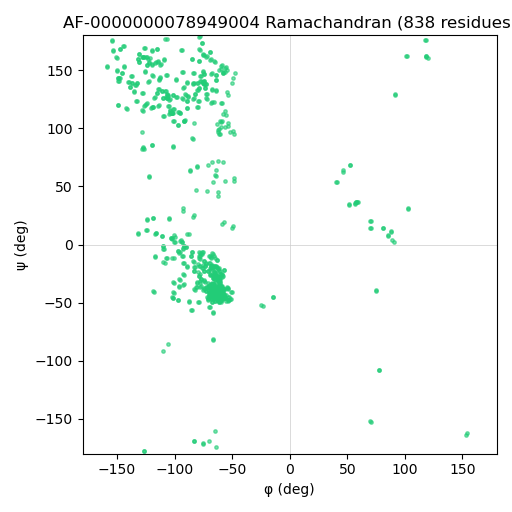 A CA 1
ATOM 1728 C C . PHE A 1 226 ? -8.609 -24.5 -5.387 1 98.75 226 PHE A C 1
ATOM 1730 O O . PHE A 1 226 ? -7.812 -24.578 -4.449 1 98.75 226 PHE A O 1
ATOM 1737 N N . THR A 1 227 ? -8.203 -24.484 -6.617 1 98.88 227 THR A N 1
ATOM 1738 C CA . THR A 1 227 ? -6.828 -24.781 -7.008 1 98.88 227 THR A CA 1
ATOM 1739 C C . THR A 1 227 ? -6.027 -23.5 -7.18 1 98.88 227 THR A C 1
ATOM 1741 O O . THR A 1 227 ? -4.84 -23.453 -6.852 1 98.88 227 THR A O 1
ATOM 1744 N N . ILE A 1 228 ? -6.605 -22.375 -7.551 1 98.88 228 ILE A N 1
ATOM 1745 C CA . ILE A 1 228 ? -5.934 -21.156 -7.973 1 98.88 228 ILE A CA 1
ATOM 1746 C C . ILE A 1 228 ? -5.172 -20.547 -6.793 1 98.88 228 ILE A C 1
ATOM 1748 O O . ILE A 1 228 ? -4.086 -20 -6.965 1 98.88 228 ILE A O 1
ATOM 1752 N N . PRO A 1 229 ? -5.656 -20.656 -5.555 1 98.88 229 PRO A N 1
ATOM 1753 C CA . PRO A 1 229 ? -4.859 -20.125 -4.449 1 98.88 229 PRO A CA 1
ATOM 1754 C C . PRO A 1 229 ? -3.461 -20.734 -4.379 1 98.88 229 PRO A C 1
ATOM 1756 O O . PRO A 1 229 ? -2.539 -20.109 -3.84 1 98.88 229 PRO A O 1
ATOM 1759 N N . ALA A 1 230 ? -3.215 -21.938 -4.957 1 98.81 230 ALA A N 1
ATOM 1760 C CA . ALA A 1 230 ? -1.902 -22.578 -4.984 1 98.81 230 ALA A CA 1
ATOM 1761 C C . ALA A 1 230 ? -0.89 -21.719 -5.742 1 98.81 230 ALA A C 1
ATOM 1763 O O . ALA A 1 230 ? 0.306 -21.75 -5.441 1 98.81 230 ALA A O 1
ATOM 1764 N N . ALA A 1 231 ? -1.378 -20.953 -6.727 1 98.69 231 ALA A N 1
ATOM 1765 C CA . ALA A 1 231 ? -0.507 -20.125 -7.555 1 98.69 231 ALA A CA 1
ATOM 1766 C C . ALA A 1 231 ? 0.345 -19.203 -6.695 1 98.69 231 ALA A C 1
ATOM 1768 O O . ALA A 1 231 ? 1.522 -18.984 -6.988 1 98.69 231 ALA A O 1
ATOM 1769 N N . TYR A 1 232 ? -0.233 -18.734 -5.684 1 98.62 232 TYR A N 1
ATOM 1770 C CA . TYR A 1 232 ? 0.428 -17.75 -4.84 1 98.62 232 TYR A CA 1
ATOM 1771 C C . TYR A 1 232 ? 1.506 -18.406 -3.979 1 98.62 232 TYR A C 1
ATOM 1773 O O . TYR A 1 232 ? 2.607 -17.859 -3.844 1 98.62 232 TYR A O 1
ATOM 1781 N N . TRP A 1 233 ? 1.25 -19.578 -3.488 1 98.31 233 TRP A N 1
ATOM 1782 C CA . TRP A 1 233 ? 2.262 -20.266 -2.684 1 98.31 233 TRP A CA 1
ATOM 1783 C C . TRP A 1 233 ? 3.428 -20.719 -3.553 1 98.31 233 TRP A C 1
ATOM 1785 O O . TRP A 1 233 ? 4.59 -20.531 -3.188 1 98.31 233 TRP A O 1
ATOM 1795 N N . ILE A 1 234 ? 3.125 -21.266 -4.715 1 98 234 ILE A N 1
ATOM 1796 C CA . ILE A 1 234 ? 4.191 -21.844 -5.527 1 98 234 ILE A CA 1
ATOM 1797 C C . ILE A 1 234 ? 5.023 -20.719 -6.152 1 98 234 ILE A C 1
ATOM 1799 O O . ILE A 1 234 ? 6.16 -20.953 -6.578 1 98 234 ILE A O 1
ATOM 1803 N N . ALA A 1 235 ? 4.484 -19.484 -6.203 1 96.94 235 ALA A N 1
ATOM 1804 C CA . ALA A 1 235 ? 5.266 -18.328 -6.605 1 96.94 235 ALA A CA 1
ATOM 1805 C C . ALA A 1 235 ? 6.141 -17.828 -5.457 1 96.94 235 ALA A C 1
ATOM 1807 O O . ALA A 1 235 ? 7.082 -17.062 -5.672 1 96.94 235 ALA A O 1
ATOM 1808 N N . HIS A 1 236 ? 5.805 -18.25 -4.293 1 94.94 236 HIS A N 1
ATOM 1809 C CA . HIS A 1 236 ? 6.395 -17.734 -3.059 1 94.94 236 HIS A CA 1
ATOM 1810 C C . HIS A 1 236 ? 7.445 -18.703 -2.516 1 94.94 236 HIS A C 1
ATOM 1812 O O . HIS A 1 236 ? 8.484 -18.266 -2.01 1 94.94 236 HIS A O 1
ATOM 1818 N N . MET A 1 237 ? 7.164 -20 -2.57 1 93.31 237 MET A N 1
ATOM 1819 C CA . MET A 1 237 ? 7.996 -21.047 -1.973 1 93.31 237 MET A CA 1
ATOM 1820 C C . MET A 1 237 ? 8.352 -22.109 -3 1 93.31 237 MET A C 1
ATOM 1822 O O . MET A 1 237 ? 7.969 -22.016 -4.168 1 93.31 237 MET A O 1
ATOM 1826 N N . ASN A 1 238 ? 9.047 -23.109 -2.566 1 92.25 238 ASN A N 1
ATOM 1827 C CA . ASN A 1 238 ? 9.695 -24.031 -3.49 1 92.25 238 ASN A CA 1
ATOM 1828 C C . ASN A 1 238 ? 8.805 -25.219 -3.812 1 92.25 238 ASN A C 1
ATOM 1830 O O . ASN A 1 238 ? 9.188 -26.094 -4.59 1 92.25 238 ASN A O 1
ATOM 1834 N N . GLU A 1 239 ? 7.648 -25.281 -3.24 1 96.12 239 GLU A N 1
ATOM 1835 C CA . GLU A 1 239 ? 6.754 -26.375 -3.588 1 96.12 239 GLU A CA 1
ATOM 1836 C C . GLU A 1 239 ? 6.113 -26.156 -4.957 1 96.12 239 GLU A C 1
ATOM 1838 O O . GLU A 1 239 ? 5.887 -25.016 -5.363 1 96.12 239 GLU A O 1
ATOM 1843 N N . SER A 1 240 ? 5.844 -27.219 -5.605 1 97.81 240 SER A N 1
ATOM 1844 C CA . SER A 1 240 ? 5.199 -27.141 -6.91 1 97.81 240 SER A CA 1
ATOM 1845 C C . SER A 1 240 ? 3.746 -27.609 -6.836 1 97.81 240 SER A C 1
ATOM 1847 O O . SER A 1 240 ? 3.256 -27.953 -5.758 1 97.81 240 SER A O 1
ATOM 1849 N N . LEU A 1 241 ? 3.07 -27.5 -7.988 1 98.75 241 LEU A N 1
ATOM 1850 C CA . LEU A 1 241 ? 1.676 -27.922 -8.102 1 98.75 241 LEU A CA 1
ATOM 1851 C C . LEU A 1 241 ? 1.529 -29.062 -9.109 1 98.75 241 LEU A C 1
ATOM 1853 O O . LEU A 1 241 ? 2.008 -28.953 -10.234 1 98.75 241 LEU A O 1
ATOM 1857 N N . LEU A 1 242 ? 0.931 -30.109 -8.688 1 98.88 242 LEU A N 1
ATOM 1858 C CA . LEU A 1 242 ? 0.529 -31.203 -9.555 1 98.88 242 LEU A CA 1
ATOM 1859 C C . LEU A 1 242 ? -0.99 -31.328 -9.609 1 98.88 242 LEU A C 1
ATOM 1861 O O . LEU A 1 242 ? -1.689 -30.859 -8.711 1 98.88 242 LEU A O 1
ATOM 1865 N N . PHE A 1 243 ? -1.478 -31.969 -10.719 1 98.88 243 PHE A N 1
ATOM 1866 C CA . PHE A 1 243 ? -2.914 -31.953 -10.961 1 98.88 243 PHE A CA 1
ATOM 1867 C C . PHE A 1 243 ? -3.5 -33.344 -10.812 1 98.88 243 PHE A C 1
ATOM 1869 O O . PHE A 1 243 ? -2.867 -34.344 -11.188 1 98.88 243 PHE A O 1
ATOM 1876 N N . VAL A 1 244 ? -4.688 -33.406 -10.273 1 98.75 244 VAL A N 1
ATOM 1877 C CA . VAL A 1 244 ? -5.512 -34.625 -10.289 1 98.75 244 VAL A CA 1
ATOM 1878 C C . VAL A 1 244 ? -6.891 -34.281 -10.859 1 98.75 244 VAL A C 1
ATOM 1880 O O . VAL A 1 244 ? -7.242 -33.125 -11.023 1 98.75 244 VAL A O 1
ATOM 1883 N N . GLU A 1 245 ? -7.523 -35.312 -11.266 1 95.62 245 GLU A N 1
ATOM 1884 C CA . GLU A 1 245 ? -8.945 -35.219 -11.57 1 95.62 245 GLU A CA 1
ATOM 1885 C C . GLU A 1 245 ? -9.797 -35.625 -10.359 1 95.62 245 GLU A C 1
ATOM 1887 O O . GLU A 1 245 ? -9.266 -36.062 -9.344 1 95.62 245 GLU A O 1
ATOM 1892 N N . ASP A 1 246 ? -11.062 -35.344 -10.414 1 87.12 246 ASP A N 1
ATOM 1893 C CA . ASP A 1 246 ? -11.938 -35.656 -9.289 1 87.12 246 ASP A CA 1
ATOM 1894 C C . ASP A 1 246 ? -11.812 -37.125 -8.898 1 87.12 246 ASP A C 1
ATOM 1896 O O . ASP A 1 246 ? -11.758 -37.438 -7.707 1 87.12 246 ASP A O 1
ATOM 1900 N N . GLY A 1 247 ? -11.672 -38 -9.898 1 89.38 247 GLY A N 1
ATOM 1901 C CA . GLY A 1 247 ? -11.75 -39.406 -9.555 1 89.38 247 GLY A CA 1
ATOM 1902 C C . GLY A 1 247 ? -10.531 -40.188 -9.984 1 89.38 247 GLY A C 1
ATOM 1903 O O . GLY A 1 247 ? -10.508 -41.438 -9.867 1 89.38 247 GLY A O 1
ATOM 1904 N N . ALA A 1 248 ? -9.531 -39.5 -10.336 1 96 248 ALA A N 1
ATOM 1905 C CA . ALA A 1 248 ? -8.398 -40.281 -10.828 1 96 248 ALA A CA 1
ATOM 1906 C C . ALA A 1 248 ? -7.102 -39.469 -10.727 1 96 248 ALA A C 1
ATOM 1908 O O . ALA A 1 248 ? -7.121 -38.25 -10.766 1 96 248 ALA A O 1
ATOM 1909 N N . ILE A 1 249 ? -6.031 -40.219 -10.602 1 98.5 249 ILE A N 1
ATOM 1910 C CA . ILE A 1 249 ? -4.695 -39.625 -10.641 1 98.5 249 ILE A CA 1
ATOM 1911 C C . ILE A 1 249 ? -4.082 -39.844 -12.023 1 98.5 249 ILE A C 1
ATOM 1913 O O . ILE A 1 249 ? -3.836 -40.969 -12.445 1 98.5 249 ILE A O 1
ATOM 1917 N N . PRO A 1 250 ? -3.816 -38.75 -12.742 1 98.62 250 PRO A N 1
ATOM 1918 C CA . PRO A 1 250 ? -3.178 -38.906 -14.047 1 98.62 250 PRO A CA 1
ATOM 1919 C C . PRO A 1 250 ? -1.803 -39.562 -13.961 1 98.62 250 PRO A C 1
ATOM 1921 O O . PRO A 1 250 ? -1.1 -39.406 -12.961 1 98.62 250 PRO A O 1
ATOM 1924 N N . LYS A 1 251 ? -1.436 -40.281 -15.008 1 98.06 251 LYS A N 1
ATOM 1925 C CA . LYS A 1 251 ? -0.165 -41 -15.047 1 98.06 251 LYS A CA 1
ATOM 1926 C C . LYS A 1 251 ? 1.011 -40.031 -14.844 1 98.06 251 LYS A C 1
ATOM 1928 O O . LYS A 1 251 ? 1.994 -40.375 -14.188 1 98.06 251 LYS A O 1
ATOM 1933 N N . GLU A 1 252 ? 0.924 -38.812 -15.422 1 98.5 252 GLU A N 1
ATOM 1934 C CA . GLU A 1 252 ? 1.994 -37.844 -15.289 1 98.5 252 GLU A CA 1
ATOM 1935 C C . GLU A 1 252 ? 2.188 -37.438 -13.828 1 98.5 252 GLU A C 1
ATOM 1937 O O . GLU A 1 252 ? 3.316 -37.25 -13.375 1 98.5 252 GLU A O 1
ATOM 1942 N N . THR A 1 253 ? 1.078 -37.25 -13.094 1 98.75 253 THR A N 1
ATOM 1943 C CA . THR A 1 253 ? 1.15 -36.938 -11.68 1 98.75 253 THR A CA 1
ATOM 1944 C C . THR A 1 253 ? 1.777 -38.062 -10.883 1 98.75 253 THR A C 1
ATOM 1946 O O . THR A 1 253 ? 2.609 -37.844 -10.008 1 98.75 253 THR A O 1
ATOM 1949 N N . VAL A 1 254 ? 1.44 -39.281 -11.227 1 98.5 254 VAL A N 1
ATOM 1950 C CA . VAL A 1 254 ? 2.02 -40.469 -10.586 1 98.5 254 VAL A CA 1
ATOM 1951 C C . VAL A 1 254 ? 3.535 -40.469 -10.773 1 98.5 254 VAL A C 1
ATOM 1953 O O . VAL A 1 254 ? 4.289 -40.656 -9.82 1 98.5 254 VAL A O 1
ATOM 1956 N N . GLU A 1 255 ? 3.959 -40.281 -11.961 1 98.06 255 GLU A N 1
ATOM 1957 C CA . GLU A 1 255 ? 5.387 -40.25 -12.273 1 98.06 255 GLU A CA 1
ATOM 1958 C C . GLU A 1 255 ? 6.113 -39.188 -11.461 1 98.06 255 GLU A C 1
ATOM 1960 O O . GLU A 1 255 ? 7.203 -39.438 -10.93 1 98.06 255 GLU A O 1
ATOM 1965 N N . ALA A 1 256 ? 5.527 -38.031 -11.352 1 98.12 256 ALA A N 1
ATOM 1966 C CA . ALA A 1 256 ? 6.125 -36.938 -10.586 1 98.12 256 ALA A CA 1
ATOM 1967 C C . ALA A 1 256 ? 6.234 -37.312 -9.109 1 98.12 256 ALA A C 1
ATOM 1969 O O . ALA A 1 256 ? 7.254 -37.031 -8.469 1 98.12 256 ALA A O 1
ATOM 1970 N N . LEU A 1 257 ? 5.203 -37.906 -8.57 1 98.56 257 LEU A N 1
ATOM 1971 C CA . LEU A 1 257 ? 5.172 -38.281 -7.156 1 98.56 257 LEU A CA 1
ATOM 1972 C C . LEU A 1 257 ? 6.184 -39.406 -6.863 1 98.56 257 LEU A C 1
ATOM 1974 O O . LEU A 1 257 ? 6.781 -39.438 -5.785 1 98.56 257 LEU A O 1
ATOM 1978 N N . GLU A 1 258 ? 6.398 -40.281 -7.797 1 97.31 258 GLU A N 1
ATOM 1979 C CA . GLU A 1 258 ? 7.324 -41.406 -7.617 1 97.31 258 GLU A CA 1
ATOM 1980 C C . GLU A 1 258 ? 8.758 -40.906 -7.457 1 97.31 258 GLU A C 1
ATOM 1982 O O . GLU A 1 258 ? 9.586 -41.562 -6.824 1 97.31 258 GLU A O 1
ATOM 1987 N N . ALA A 1 259 ? 8.984 -39.75 -7.977 1 94.19 259 ALA A N 1
ATOM 1988 C CA . ALA A 1 259 ? 10.328 -39.188 -7.875 1 94.19 259 ALA A CA 1
ATOM 1989 C C . ALA A 1 259 ? 10.68 -38.875 -6.426 1 94.19 259 ALA A C 1
ATOM 1991 O O . ALA A 1 259 ? 11.852 -38.656 -6.102 1 94.19 259 ALA A O 1
ATOM 1992 N N . ARG A 1 260 ? 9.727 -38.938 -5.512 1 96.75 260 ARG A N 1
ATOM 1993 C CA . ARG A 1 260 ? 9.938 -38.594 -4.105 1 96.75 260 ARG A CA 1
ATOM 1994 C C . ARG A 1 260 ? 10.125 -39.844 -3.264 1 96.75 260 ARG A C 1
ATOM 1996 O O . ARG A 1 260 ? 10.156 -39.781 -2.035 1 96.75 260 ARG A O 1
ATOM 2003 N N . GLY A 1 261 ? 10.125 -41.031 -3.857 1 95.25 261 GLY A N 1
ATOM 2004 C CA . GLY A 1 261 ? 10.484 -42.281 -3.211 1 95.25 261 GLY A CA 1
ATOM 2005 C C . GLY A 1 261 ? 9.453 -42.75 -2.193 1 95.25 261 GLY A C 1
ATOM 2006 O O . GLY A 1 261 ? 9.805 -43.375 -1.199 1 95.25 261 GLY A O 1
ATOM 2007 N N . GLY A 1 262 ? 8.359 -42.281 -2.316 1 96.38 262 GLY A N 1
ATOM 2008 C CA . GLY A 1 262 ? 7.305 -42.688 -1.406 1 96.38 262 GLY A CA 1
ATOM 2009 C C . GLY A 1 262 ? 7.238 -41.875 -0.14 1 96.38 262 GLY A C 1
ATOM 2010 O O . GLY A 1 262 ? 6.508 -42.188 0.792 1 96.38 262 GLY A O 1
ATOM 2011 N N . GLU A 1 263 ? 7.957 -40.781 -0.128 1 96.81 263 GLU A N 1
ATOM 2012 C CA . GLU A 1 263 ? 8.039 -39.969 1.077 1 96.81 263 GLU A CA 1
ATOM 2013 C C . GLU A 1 263 ? 7.488 -38.562 0.828 1 96.81 263 GLU A C 1
ATOM 2015 O O . GLU A 1 263 ? 7.918 -37.594 1.466 1 96.81 263 GLU A O 1
ATOM 2020 N N . ALA A 1 264 ? 6.637 -38.438 -0.173 1 98.06 264 ALA A N 1
ATOM 2021 C CA . ALA A 1 264 ? 6.039 -37.156 -0.485 1 98.06 264 ALA A CA 1
ATOM 2022 C C . ALA A 1 264 ? 5.16 -36.656 0.662 1 98.06 264 ALA A C 1
ATOM 2024 O O . ALA A 1 264 ? 4.598 -37.469 1.408 1 98.06 264 ALA A O 1
ATOM 2025 N N . ILE A 1 265 ? 5.16 -35.375 0.954 1 98.69 265 ILE A N 1
ATOM 2026 C CA . ILE A 1 265 ? 4.141 -34.719 1.748 1 98.69 265 ILE A CA 1
ATOM 2027 C C . ILE A 1 265 ? 3.174 -33.969 0.827 1 98.69 265 ILE A C 1
ATOM 2029 O O . ILE A 1 265 ? 3.527 -32.938 0.25 1 98.69 265 ILE A O 1
ATOM 2033 N N . ILE A 1 266 ? 2.008 -34.562 0.716 1 98.81 266 ILE A N 1
ATOM 2034 C CA . ILE A 1 266 ? 1.065 -34.094 -0.305 1 98.81 266 ILE A CA 1
ATOM 2035 C C . ILE A 1 266 ? -0.01 -33.219 0.333 1 98.81 266 ILE A C 1
ATOM 2037 O O . ILE A 1 266 ? -0.818 -33.719 1.131 1 98.81 266 ILE A O 1
ATOM 2041 N N . TYR A 1 267 ? -0.025 -31.969 0.007 1 98.88 267 TYR A N 1
ATOM 2042 C CA . TYR A 1 267 ? -1.081 -31.047 0.436 1 98.88 267 TYR A CA 1
ATOM 2043 C C . TYR A 1 267 ? -2.197 -30.984 -0.6 1 98.88 267 TYR A C 1
ATOM 2045 O O . TYR A 1 267 ? -2.023 -30.406 -1.672 1 98.88 267 TYR A O 1
ATOM 2053 N N . LEU A 1 268 ? -3.252 -31.609 -0.206 1 98.69 268 LEU A N 1
ATOM 2054 C CA . LEU A 1 268 ? -4.398 -31.75 -1.097 1 98.69 268 LEU A CA 1
ATOM 2055 C C . LEU A 1 268 ? -5.336 -30.547 -0.955 1 98.69 268 LEU A C 1
ATOM 2057 O O . LEU A 1 268 ? -5.789 -30.234 0.148 1 98.69 268 LEU A O 1
ATOM 2061 N N . LEU A 1 269 ? -5.672 -29.891 -2.117 1 98.62 269 LEU A N 1
ATOM 2062 C CA . LEU A 1 269 ? -6.414 -28.641 -2.062 1 98.62 269 LEU A CA 1
ATOM 2063 C C . LEU A 1 269 ? -7.879 -28.859 -2.418 1 98.62 269 LEU A C 1
ATOM 2065 O O . LEU A 1 269 ? -8.203 -29.141 -3.572 1 98.62 269 LEU A O 1
ATOM 2069 N N . GLY A 1 270 ? -8.719 -28.672 -1.447 1 97.75 270 GLY A N 1
ATOM 2070 C CA . GLY A 1 270 ? -10.148 -28.766 -1.685 1 97.75 270 GLY A CA 1
ATOM 2071 C C . GLY A 1 270 ? -10.82 -29.844 -0.86 1 97.75 270 GLY A C 1
ATOM 2072 O O . GLY A 1 270 ? -10.164 -30.766 -0.391 1 97.75 270 GLY A O 1
ATOM 2073 N N . PRO A 1 271 ? -12.078 -29.703 -0.737 1 98.12 271 PRO A N 1
ATOM 2074 C CA . PRO A 1 271 ? -12.844 -30.703 0.001 1 98.12 271 PRO A CA 1
ATOM 2075 C C . PRO A 1 271 ? -13.094 -31.969 -0.812 1 98.12 271 PRO A C 1
ATOM 2077 O O . PRO A 1 271 ? -12.68 -32.062 -1.971 1 98.12 271 PRO A O 1
ATOM 2080 N N . GLU A 1 272 ? -13.766 -32.906 -0.173 1 97.5 272 GLU A N 1
ATOM 2081 C CA . GLU A 1 272 ? -14.039 -34.219 -0.803 1 97.5 272 GLU A CA 1
ATOM 2082 C C . GLU A 1 272 ? -14.875 -34.031 -2.066 1 97.5 272 GLU A C 1
ATOM 2084 O O . GLU A 1 272 ? -14.734 -34.812 -3.02 1 97.5 272 GLU A O 1
ATOM 2089 N N . ALA A 1 273 ? -15.711 -33 -2.086 1 97.12 273 ALA A N 1
ATOM 2090 C CA . ALA A 1 273 ? -16.594 -32.781 -3.23 1 97.12 273 ALA A CA 1
ATOM 2091 C C . ALA A 1 273 ? -15.781 -32.375 -4.461 1 97.12 273 ALA A C 1
ATOM 2093 O O . ALA A 1 273 ? -16.266 -32.5 -5.594 1 97.12 273 ALA A O 1
ATOM 2094 N N . ILE A 1 274 ? -14.547 -31.922 -4.285 1 97.44 274 ILE A N 1
ATOM 2095 C CA . ILE A 1 274 ? -13.688 -31.453 -5.367 1 97.44 274 ILE A CA 1
ATOM 2096 C C . ILE A 1 274 ? -12.672 -32.531 -5.73 1 97.44 274 ILE A C 1
ATOM 2098 O O . ILE A 1 274 ? -12.445 -32.812 -6.914 1 97.44 274 ILE A O 1
ATOM 2102 N N . ILE A 1 275 ? -12.055 -33.125 -4.793 1 98.12 275 ILE A N 1
ATOM 2103 C CA . ILE A 1 275 ? -11.172 -34.281 -4.938 1 98.12 275 ILE A CA 1
ATOM 2104 C C . ILE A 1 275 ? -11.641 -35.406 -4.02 1 98.12 275 ILE A C 1
ATOM 2106 O O . ILE A 1 275 ? -11.586 -35.281 -2.793 1 98.12 275 ILE A O 1
ATOM 2110 N N . SER A 1 276 ? -11.969 -36.5 -4.559 1 97.75 276 SER A N 1
ATOM 2111 C CA . SER A 1 276 ? -12.648 -37.562 -3.84 1 97.75 276 SER A CA 1
ATOM 2112 C C . SER A 1 276 ? -11.734 -38.188 -2.807 1 97.75 276 SER A C 1
ATOM 2114 O O . SER A 1 276 ? -10.508 -38.125 -2.928 1 97.75 276 SER A O 1
ATOM 2116 N N . GLU A 1 277 ? -12.391 -38.844 -1.843 1 97.5 277 GLU A N 1
ATOM 2117 C CA . GLU A 1 277 ? -11.648 -39.594 -0.833 1 97.5 277 GLU A CA 1
ATOM 2118 C C . GLU A 1 277 ? -10.891 -40.781 -1.46 1 97.5 277 GLU A C 1
ATOM 2120 O O . GLU A 1 277 ? -9.828 -41.156 -0.975 1 97.5 277 GLU A O 1
ATOM 2125 N N . ASN A 1 278 ? -11.438 -41.312 -2.506 1 97.88 278 ASN A N 1
ATOM 2126 C CA . ASN A 1 278 ? -10.742 -42.375 -3.215 1 97.88 278 ASN A CA 1
ATOM 2127 C C . ASN A 1 278 ? -9.398 -41.906 -3.76 1 97.88 278 ASN A C 1
ATOM 2129 O O . ASN A 1 278 ? -8.383 -42.594 -3.6 1 97.88 278 ASN A O 1
ATOM 2133 N N . VAL A 1 279 ? -9.422 -40.781 -4.391 1 98.5 279 VAL A N 1
ATOM 2134 C CA . VAL A 1 279 ? -8.18 -40.25 -4.926 1 98.5 279 VAL A CA 1
ATOM 2135 C C . VAL A 1 279 ? -7.211 -39.938 -3.787 1 98.5 279 VAL A C 1
ATOM 2137 O O . VAL A 1 279 ? -6.02 -40.25 -3.885 1 98.5 279 VAL A O 1
ATOM 2140 N N . ALA A 1 280 ? -7.695 -39.344 -2.691 1 98.38 280 ALA A N 1
ATOM 2141 C CA . ALA A 1 280 ? -6.852 -39.094 -1.532 1 98.38 280 ALA A CA 1
ATOM 2142 C C . ALA A 1 280 ? -6.188 -40.344 -1.021 1 98.38 280 ALA A C 1
ATOM 2144 O O . ALA A 1 280 ? -4.992 -40.375 -0.714 1 98.38 280 ALA A O 1
ATOM 2145 N N . SER A 1 281 ? -6.957 -41.375 -0.964 1 98.25 281 SER A N 1
ATOM 2146 C CA . SER A 1 281 ? -6.453 -42.656 -0.491 1 98.25 281 SER A CA 1
ATOM 2147 C C . SER A 1 281 ? -5.395 -43.219 -1.435 1 98.25 281 SER A C 1
ATOM 2149 O O . SER A 1 281 ? -4.371 -43.75 -0.988 1 98.25 281 SER A O 1
ATOM 2151 N N . GLU A 1 282 ? -5.656 -43.156 -2.672 1 98.38 282 GLU A N 1
ATOM 2152 C CA . GLU A 1 282 ? -4.691 -43.625 -3.654 1 98.38 282 GLU A CA 1
ATOM 2153 C C . GLU A 1 282 ? -3.383 -42.844 -3.568 1 98.38 282 GLU A C 1
ATOM 2155 O O . GLU A 1 282 ? -2.303 -43.406 -3.756 1 98.38 282 GLU A O 1
ATOM 2160 N N . LEU A 1 283 ? -3.471 -41.562 -3.299 1 98.75 283 LEU A N 1
ATOM 2161 C CA . LEU A 1 283 ? -2.297 -40.719 -3.188 1 98.75 283 LEU A CA 1
ATOM 2162 C C . LEU A 1 283 ? -1.42 -41.156 -2.016 1 98.75 283 LEU A C 1
ATOM 2164 O O . LEU A 1 283 ? -0.218 -40.875 -2.004 1 98.75 283 LEU A O 1
ATOM 2168 N N . GLU A 1 284 ? -1.963 -41.812 -1.021 1 98.38 284 GLU A N 1
ATOM 2169 C CA . GLU A 1 284 ? -1.222 -42.219 0.164 1 98.38 284 GLU A CA 1
ATOM 2170 C C . GLU A 1 284 ? -0.128 -43.219 -0.197 1 98.38 284 GLU A C 1
ATOM 2172 O O . GLU A 1 284 ? 0.798 -43.438 0.585 1 98.38 284 GLU A O 1
ATOM 2177 N N . ALA A 1 285 ? -0.228 -43.844 -1.33 1 98.12 285 ALA A N 1
ATOM 2178 C CA . ALA A 1 285 ? 0.802 -44.75 -1.801 1 98.12 285 ALA A CA 1
ATOM 2179 C C . ALA A 1 285 ? 2.119 -44.031 -2.051 1 98.12 285 ALA A C 1
ATOM 2181 O O . ALA A 1 285 ? 3.182 -44.656 -2.098 1 98.12 285 ALA A O 1
ATOM 2182 N N . TYR A 1 286 ? 2.041 -42.75 -2.174 1 98.5 286 TYR A N 1
ATOM 2183 C CA . TYR A 1 286 ? 3.225 -42 -2.561 1 98.5 286 TYR A CA 1
ATOM 2184 C C . TYR A 1 286 ? 3.732 -41.156 -1.399 1 98.5 286 TYR A C 1
ATOM 2186 O O . TYR A 1 286 ? 4.738 -40.438 -1.527 1 98.5 286 TYR A O 1
ATOM 2194 N N . GLY A 1 287 ? 3.062 -41.125 -0.282 1 98.25 287 GLY A N 1
ATOM 2195 C CA . GLY A 1 287 ? 3.477 -40.344 0.884 1 98.25 287 GLY A CA 1
ATOM 2196 C C . GLY A 1 287 ? 2.316 -39.938 1.773 1 98.25 287 GLY A C 1
ATOM 2197 O O . GLY A 1 287 ? 1.242 -40.531 1.713 1 98.25 287 GLY A O 1
ATOM 2198 N N . GLU A 1 288 ? 2.594 -38.969 2.641 1 98.5 288 GLU A N 1
ATOM 2199 C CA . GLU A 1 288 ? 1.587 -38.469 3.572 1 98.5 288 GLU A CA 1
ATOM 2200 C C . GLU A 1 288 ? 0.669 -37.438 2.898 1 98.5 288 GLU A C 1
ATOM 2202 O O . GLU A 1 288 ? 1.142 -36.5 2.236 1 98.5 288 GLU A O 1
ATOM 2207 N N . VAL A 1 289 ? -0.638 -37.656 3.037 1 98.69 289 VAL A N 1
ATOM 2208 C CA . VAL A 1 289 ? -1.611 -36.719 2.447 1 98.69 289 VAL A CA 1
ATOM 2209 C C . VAL A 1 289 ? -2.215 -35.844 3.535 1 98.69 289 VAL A C 1
ATOM 2211 O O . VAL A 1 289 ? -2.68 -36.344 4.562 1 98.69 289 VAL A O 1
ATOM 2214 N N . LYS A 1 290 ? -2.117 -34.562 3.344 1 98.62 290 LYS A N 1
ATOM 2215 C CA . LYS A 1 290 ? -2.736 -33.562 4.211 1 98.62 290 LYS A CA 1
ATOM 2216 C C . LYS A 1 290 ? -3.717 -32.688 3.43 1 98.62 290 LYS A C 1
ATOM 2218 O O . LYS A 1 290 ? -3.32 -31.984 2.512 1 98.62 290 LYS A O 1
ATOM 2223 N N . ARG A 1 291 ? -4.938 -32.781 3.832 1 98.5 291 ARG A N 1
ATOM 2224 C CA . ARG A 1 291 ? -5.965 -32.031 3.111 1 98.5 291 ARG A CA 1
ATOM 2225 C C . ARG A 1 291 ? -6.156 -30.641 3.711 1 98.5 291 ARG A C 1
ATOM 2227 O O . ARG A 1 291 ? -6.258 -30.5 4.93 1 98.5 291 ARG A O 1
ATOM 2234 N N . ILE A 1 292 ? -6.121 -29.594 2.943 1 98.44 292 ILE A N 1
ATOM 2235 C CA . ILE A 1 292 ? -6.52 -28.234 3.258 1 98.44 292 ILE A CA 1
ATOM 2236 C C . ILE A 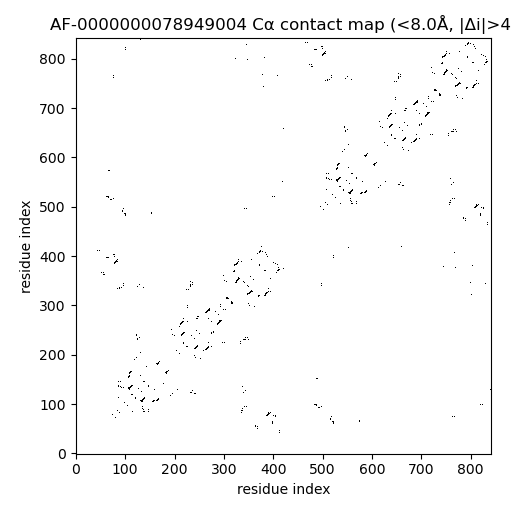1 292 ? -7.867 -27.922 2.609 1 98.44 292 ILE A C 1
ATOM 2238 O O . ILE A 1 292 ? -7.973 -27.859 1.381 1 98.44 292 ILE A O 1
ATOM 2242 N N . GLU A 1 293 ? -8.82 -27.75 3.477 1 95.06 293 GLU A N 1
ATOM 2243 C CA . GLU A 1 293 ? -10.117 -27.75 2.816 1 95.06 293 GLU A CA 1
ATOM 2244 C C . GLU A 1 293 ? -10.992 -26.594 3.316 1 95.06 293 GLU A C 1
ATOM 2246 O O . GLU A 1 293 ? -10.93 -26.219 4.488 1 95.06 293 GLU A O 1
ATOM 2251 N N . GLY A 1 294 ? -11.656 -25.953 2.387 1 97.88 294 GLY A N 1
ATOM 2252 C CA . GLY A 1 294 ? -12.836 -25.109 2.488 1 97.88 294 GLY A CA 1
ATOM 2253 C C . GLY A 1 294 ? -13.969 -25.547 1.576 1 97.88 294 GLY A C 1
ATOM 2254 O O . GLY A 1 294 ? -13.719 -26.031 0.47 1 97.88 294 GLY A O 1
ATOM 2255 N N . ASP A 1 295 ? -15.203 -25.297 1.999 1 97.94 295 ASP A N 1
ATOM 2256 C CA . ASP A 1 295 ? -16.344 -25.844 1.272 1 97.94 295 ASP A CA 1
ATOM 2257 C C . ASP A 1 295 ? -16.656 -25 0.032 1 97.94 295 ASP A C 1
ATOM 2259 O O . ASP A 1 295 ? -17.344 -25.469 -0.88 1 97.94 295 ASP A O 1
ATOM 2263 N N . THR A 1 296 ? -16.266 -23.781 0.049 1 98.5 296 THR A N 1
ATOM 2264 C CA . THR A 1 296 ? -16.406 -22.875 -1.088 1 98.5 296 THR A CA 1
ATOM 2265 C C . THR A 1 296 ? -15.047 -22.312 -1.5 1 98.5 296 THR A C 1
ATOM 2267 O O . THR A 1 296 ? -14.086 -22.391 -0.733 1 98.5 296 THR A O 1
ATOM 2270 N N . PRO A 1 297 ? -14.914 -21.828 -2.699 1 98.69 297 PRO A N 1
ATOM 2271 C CA . PRO A 1 297 ? -13.656 -21.188 -3.088 1 98.69 297 PRO A CA 1
ATOM 2272 C C . PRO A 1 297 ? -13.188 -20.141 -2.078 1 98.69 297 PRO A C 1
ATOM 2274 O O . PRO A 1 297 ? -12 -20.062 -1.764 1 98.69 297 PRO A O 1
ATOM 2277 N N . VAL A 1 298 ? -14.125 -19.344 -1.541 1 98.88 298 VAL A N 1
ATOM 2278 C CA . VAL A 1 298 ? -13.797 -18.328 -0.549 1 98.88 298 VAL A CA 1
ATOM 2279 C C . VAL A 1 298 ? -13.211 -18.984 0.698 1 98.88 298 VAL A C 1
ATOM 2281 O O . VAL A 1 298 ? -12.133 -18.609 1.162 1 98.88 298 VAL A O 1
ATOM 2284 N N . GLU A 1 299 ? -13.852 -19.984 1.178 1 98.88 299 GLU A N 1
ATOM 2285 C CA . GLU A 1 299 ? -13.398 -20.688 2.377 1 98.88 299 GLU A CA 1
ATOM 2286 C C . GLU A 1 299 ? -12.078 -21.422 2.125 1 98.88 299 GLU A C 1
ATOM 2288 O O . GLU A 1 299 ? -11.242 -21.531 3.023 1 98.88 299 GLU A O 1
ATOM 2293 N N . GLN A 1 300 ? -11.922 -21.938 0.917 1 98.81 300 GLN A N 1
ATOM 2294 C CA . GLN A 1 300 ? -10.68 -22.609 0.546 1 98.81 300 GLN A CA 1
ATOM 2295 C C . GLN A 1 300 ? -9.492 -21.656 0.607 1 98.81 300 GLN A C 1
ATOM 2297 O O . GLN A 1 300 ? -8.445 -21.984 1.159 1 98.81 300 GLN A O 1
ATOM 2302 N N . ALA A 1 301 ? -9.672 -20.453 0.028 1 98.88 301 ALA A N 1
ATOM 2303 C CA . ALA A 1 301 ? -8.602 -19.453 0.041 1 98.88 301 ALA A CA 1
ATOM 2304 C C . ALA A 1 301 ? -8.25 -19.047 1.469 1 98.88 301 ALA A C 1
ATOM 2306 O O . ALA A 1 301 ? -7.074 -18.922 1.812 1 98.88 301 ALA A O 1
ATOM 2307 N N . ILE A 1 302 ? -9.242 -18.891 2.322 1 98.88 302 ILE A N 1
ATOM 2308 C CA . ILE A 1 302 ? -9.023 -18.5 3.711 1 98.88 302 ILE A CA 1
ATOM 2309 C C . ILE A 1 302 ? -8.344 -19.641 4.465 1 98.88 302 ILE A C 1
ATOM 2311 O O . ILE A 1 302 ? -7.398 -19.422 5.227 1 98.88 302 ILE A O 1
ATOM 2315 N N . ALA A 1 303 ? -8.805 -20.891 4.223 1 98.81 303 ALA A N 1
ATOM 2316 C CA . ALA A 1 303 ? -8.203 -22.047 4.867 1 98.81 303 ALA A CA 1
ATOM 2317 C C . ALA A 1 303 ? -6.719 -22.156 4.527 1 98.81 303 ALA A C 1
ATOM 2319 O O . ALA A 1 303 ? -5.891 -22.391 5.41 1 98.81 303 ALA A O 1
ATOM 2320 N N . PHE A 1 304 ? -6.422 -21.984 3.32 1 98.81 304 PHE A N 1
ATOM 2321 C CA . PHE A 1 304 ? -5.027 -22.078 2.9 1 98.81 304 PHE A CA 1
ATOM 2322 C C . PHE A 1 304 ? -4.211 -20.922 3.451 1 98.81 304 PHE A C 1
ATOM 2324 O O . PHE A 1 304 ? -3.1 -21.109 3.943 1 98.81 304 PHE A O 1
ATOM 2331 N N . SER A 1 305 ? -4.73 -19.672 3.422 1 98.69 305 SER A N 1
ATOM 2332 C CA . SER A 1 305 ? -4.027 -18.5 3.932 1 98.69 305 SER A CA 1
ATOM 2333 C C . SER A 1 305 ? -3.742 -18.625 5.426 1 98.69 305 SER A C 1
ATOM 2335 O O . SER A 1 305 ? -2.734 -18.125 5.918 1 98.69 305 SER A O 1
ATOM 2337 N N . SER A 1 306 ? -4.582 -19.375 6.121 1 98.5 306 SER A N 1
ATOM 2338 C CA . SER A 1 306 ? -4.457 -19.531 7.566 1 98.5 306 SER A CA 1
ATOM 2339 C C . SER A 1 306 ? -3.631 -20.766 7.922 1 98.5 306 SER A C 1
ATOM 2341 O O . SER A 1 306 ? -3.266 -20.953 9.078 1 98.5 306 SER A O 1
ATOM 2343 N N . TYR A 1 307 ? -3.318 -21.594 6.988 1 98.62 307 TYR A N 1
ATOM 2344 C CA . TYR A 1 307 ? -2.781 -22.922 7.223 1 98.62 307 TYR A CA 1
ATOM 2345 C C . TYR A 1 307 ? -1.3 -22.859 7.578 1 98.62 307 TYR A C 1
ATOM 2347 O O . TYR A 1 307 ? -0.554 -22.062 7.016 1 98.62 307 TYR A O 1
ATOM 2355 N N . LYS A 1 308 ? -0.926 -23.766 8.445 1 97.75 308 LYS A N 1
ATOM 2356 C CA . LYS A 1 308 ? 0.48 -23.984 8.781 1 97.75 308 LYS A CA 1
ATOM 2357 C C . LYS A 1 308 ? 0.743 -25.438 9.156 1 97.75 308 LYS A C 1
ATOM 2359 O O . LYS A 1 308 ? 0.035 -26 9.992 1 97.75 308 LYS A O 1
ATOM 2364 N N . ASP A 1 309 ? 1.573 -26.016 8.422 1 97.75 309 ASP A N 1
ATOM 2365 C CA . ASP A 1 309 ? 2.137 -27.297 8.844 1 97.75 309 ASP A CA 1
ATOM 2366 C C . ASP A 1 309 ? 3.432 -27.109 9.625 1 97.75 309 ASP A C 1
ATOM 2368 O O . ASP A 1 309 ? 4.484 -26.844 9.039 1 97.75 309 ASP A O 1
ATOM 2372 N N . GLU A 1 310 ? 3.441 -27.297 10.922 1 94.94 310 GLU A N 1
ATOM 2373 C CA . GLU A 1 310 ? 4.574 -27 11.789 1 94.94 310 GLU A CA 1
ATOM 2374 C C . GLU A 1 310 ? 5.754 -27.922 11.508 1 94.94 310 GLU A C 1
ATOM 2376 O O . GLU A 1 310 ? 6.91 -27.531 11.68 1 94.94 310 GLU A O 1
ATOM 2381 N N . ALA A 1 311 ? 5.457 -29.062 11.016 1 94.75 311 ALA A N 1
ATOM 2382 C CA . ALA A 1 311 ? 6.504 -30.047 10.789 1 94.75 311 ALA A CA 1
ATOM 2383 C C . ALA A 1 311 ? 7.355 -29.688 9.578 1 94.75 311 ALA A C 1
ATOM 2385 O O . ALA A 1 311 ? 8.562 -29.953 9.555 1 94.75 311 ALA A O 1
ATOM 2386 N N . THR A 1 312 ? 6.758 -29.016 8.562 1 93.94 312 THR A N 1
ATOM 2387 C CA . THR A 1 312 ? 7.465 -28.75 7.312 1 93.94 312 THR A CA 1
ATOM 2388 C C . THR A 1 312 ? 7.633 -27.25 7.094 1 93.94 312 THR A C 1
ATOM 2390 O O . THR A 1 312 ? 8.32 -26.828 6.16 1 93.94 312 THR A O 1
ATOM 2393 N N . ASP A 1 313 ? 6.969 -26.391 7.879 1 92.56 313 ASP A N 1
ATOM 2394 C CA . ASP A 1 313 ? 6.938 -24.938 7.742 1 92.56 313 ASP A CA 1
ATOM 2395 C C . ASP A 1 313 ? 6.137 -24.531 6.512 1 92.56 313 ASP A C 1
ATOM 2397 O O . ASP A 1 313 ? 6.238 -23.391 6.059 1 92.56 313 ASP A O 1
ATOM 2401 N N . PHE A 1 314 ? 5.387 -25.516 5.98 1 96.31 314 PHE A N 1
ATOM 2402 C CA . PHE A 1 314 ? 4.492 -25.234 4.863 1 96.31 314 PHE A CA 1
ATOM 2403 C C . PHE A 1 314 ? 3.27 -24.453 5.324 1 96.31 314 PHE A C 1
ATOM 2405 O O . PHE A 1 314 ? 2.676 -24.781 6.355 1 96.31 314 PHE A O 1
ATOM 2412 N N . GLY A 1 315 ? 2.934 -23.391 4.516 1 97.38 315 GLY A N 1
ATOM 2413 C CA . GLY A 1 315 ? 1.705 -22.656 4.766 1 97.38 315 GLY A CA 1
ATOM 2414 C C . GLY A 1 315 ? 1.942 -21.188 5.102 1 97.38 315 GLY A C 1
ATOM 2415 O O . GLY A 1 315 ? 3.02 -20.828 5.578 1 97.38 315 GLY A O 1
ATOM 2416 N N . TRP A 1 316 ? 0.935 -20.422 4.98 1 97.62 316 TRP A N 1
ATOM 2417 C CA . TRP A 1 316 ? 1.052 -18.969 5.102 1 97.62 316 TRP A CA 1
ATOM 2418 C C . TRP A 1 316 ? 1.028 -18.547 6.562 1 97.62 316 TRP A C 1
ATOM 2420 O O . TRP A 1 316 ? 1.718 -17.594 6.949 1 97.62 316 TRP A O 1
ATOM 2430 N N . ASP A 1 317 ? 0.188 -19.219 7.359 1 97.31 317 ASP A N 1
ATOM 2431 C CA . ASP A 1 317 ? 0 -18.922 8.773 1 97.31 317 ASP A CA 1
ATOM 2432 C C . ASP A 1 317 ? -0.411 -17.469 8.984 1 97.31 317 ASP A C 1
ATOM 2434 O O . ASP A 1 317 ? 0.05 -16.828 9.93 1 97.31 317 ASP A O 1
ATOM 2438 N N . ILE A 1 318 ? -1.158 -16.859 8.164 1 97.94 318 ILE A N 1
ATOM 2439 C CA . ILE A 1 318 ? -1.655 -15.508 8.344 1 97.94 318 ILE A CA 1
ATOM 2440 C C . ILE A 1 318 ? -2.918 -15.523 9.203 1 97.94 318 ILE A C 1
ATOM 2442 O O . ILE A 1 318 ? -4.027 -15.672 8.68 1 97.94 318 ILE A O 1
ATOM 2446 N N . THR A 1 319 ? -2.693 -15.398 10.453 1 97.19 319 THR A N 1
ATOM 2447 C CA . THR A 1 319 ? -3.766 -15.5 11.438 1 97.19 319 THR A CA 1
ATOM 2448 C C . THR A 1 319 ? -3.705 -14.336 12.43 1 97.19 319 THR A C 1
ATOM 2450 O O . THR A 1 319 ? -4.371 -14.359 13.461 1 97.19 319 THR A O 1
ATOM 2453 N N . SER A 1 320 ? -2.904 -13.336 12.203 1 95.88 320 SER A N 1
ATOM 2454 C CA . SER A 1 320 ? -2.742 -12.109 12.969 1 95.88 320 SER A CA 1
ATOM 2455 C C . SER A 1 320 ? -2.449 -10.922 12.062 1 95.88 320 SER A C 1
ATOM 2457 O O . SER A 1 320 ? -2.17 -11.094 10.875 1 95.88 320 SER A O 1
ATOM 2459 N N . PRO A 1 321 ? -2.455 -9.695 12.562 1 95.25 321 PRO A N 1
ATOM 2460 C CA . PRO A 1 321 ? -2.297 -8.508 11.711 1 95.25 321 PRO A CA 1
ATOM 2461 C C . PRO A 1 321 ? -0.89 -8.383 11.133 1 95.25 321 PRO A C 1
ATOM 2463 O O . PRO A 1 321 ? 0.033 -9.062 11.586 1 95.25 321 PRO A O 1
ATOM 2466 N N . GLY A 1 322 ? -0.769 -7.449 10.07 1 95.94 322 GLY A N 1
ATOM 2467 C CA . GLY A 1 322 ? 0.54 -7.055 9.578 1 95.94 322 GLY A CA 1
ATOM 2468 C C . GLY A 1 322 ? 0.911 -7.723 8.273 1 95.94 322 GLY A C 1
ATOM 2469 O O . GLY A 1 322 ? 2.092 -7.953 7.996 1 95.94 322 GLY A O 1
ATOM 2470 N N . HIS A 1 323 ? -0.078 -8.039 7.406 1 96.88 323 HIS A N 1
ATOM 2471 C CA . HIS A 1 323 ? 0.195 -8.828 6.207 1 96.88 323 HIS A CA 1
ATOM 2472 C C . HIS A 1 323 ? -0.401 -8.172 4.969 1 96.88 323 HIS A C 1
ATOM 2474 O O . HIS A 1 323 ? -1.201 -7.238 5.078 1 96.88 323 HIS A O 1
ATOM 2480 N N . GLY A 1 324 ? 0.067 -8.625 3.84 1 97.25 324 GLY A N 1
ATOM 2481 C CA . GLY A 1 324 ? -0.561 -8.312 2.564 1 97.25 324 GLY A CA 1
ATOM 2482 C C . GLY A 1 324 ? -1.564 -9.367 2.127 1 97.25 324 GLY A C 1
ATOM 2483 O O . GLY A 1 324 ? -1.397 -10.547 2.42 1 97.25 324 GLY A O 1
ATOM 2484 N N . LEU A 1 325 ? -2.564 -8.93 1.442 1 98.69 325 LEU A N 1
ATOM 2485 C CA . LEU A 1 325 ? -3.57 -9.812 0.854 1 98.69 325 LEU A CA 1
ATOM 2486 C C . LEU A 1 325 ? -3.918 -9.367 -0.562 1 98.69 325 LEU A C 1
ATOM 2488 O O . LEU A 1 325 ? -3.916 -8.172 -0.859 1 98.69 325 LEU A O 1
ATOM 2492 N N . VAL A 1 326 ? -4.191 -10.312 -1.405 1 98.88 326 VAL A N 1
ATOM 2493 C CA . VAL A 1 326 ? -4.73 -10.023 -2.73 1 98.88 326 VAL A CA 1
ATOM 2494 C C . VAL A 1 326 ? -6.211 -10.391 -2.781 1 98.88 326 VAL A C 1
ATOM 2496 O O . VAL A 1 326 ? -6.59 -11.508 -2.412 1 98.88 326 VAL A O 1
ATOM 2499 N N . PHE A 1 327 ? -7.082 -9.492 -3.211 1 98.94 327 PHE A N 1
ATOM 2500 C CA . PHE A 1 327 ? -8.516 -9.734 -3.316 1 98.94 327 PHE A CA 1
ATOM 2501 C C . PHE A 1 327 ? -8.953 -9.797 -4.773 1 98.94 327 PHE A C 1
ATOM 2503 O O . PHE A 1 327 ? -8.578 -8.945 -5.578 1 98.94 327 PHE A O 1
ATOM 2510 N N . SER A 1 328 ? -9.695 -10.773 -5.129 1 98.81 328 SER A N 1
ATOM 2511 C CA . SER A 1 328 ? -10.203 -10.93 -6.488 1 98.81 328 SER A CA 1
ATOM 2512 C C . SER A 1 328 ? -11.594 -11.555 -6.484 1 98.81 328 SER A C 1
ATOM 2514 O O . SER A 1 328 ? -11.922 -12.352 -5.602 1 98.81 328 SER A O 1
ATOM 2516 N N . SER A 1 329 ? -12.414 -11.164 -7.48 1 98.75 329 SER A N 1
ATOM 2517 C CA . SER A 1 329 ? -13.688 -11.844 -7.715 1 98.75 329 SER A CA 1
ATOM 2518 C C . SER A 1 329 ? -13.469 -13.289 -8.133 1 98.75 329 SER A C 1
ATOM 2520 O O . SER A 1 329 ? -12.547 -13.594 -8.891 1 98.75 329 SER A O 1
ATOM 2522 N N . THR A 1 330 ? -14.367 -14.188 -7.73 1 98.31 330 THR A N 1
ATOM 2523 C CA . THR A 1 330 ? -14.305 -15.594 -8.125 1 98.31 330 THR A CA 1
ATOM 2524 C C . THR A 1 330 ? -14.555 -15.75 -9.617 1 98.31 330 THR A C 1
ATOM 2526 O O . THR A 1 330 ? -14.305 -16.812 -10.188 1 98.31 330 THR A O 1
ATOM 2529 N N . ASN A 1 331 ? -14.953 -14.656 -10.297 1 96.88 331 ASN A N 1
ATOM 2530 C CA . ASN A 1 331 ? -15.234 -14.703 -11.727 1 96.88 331 ASN A CA 1
ATOM 2531 C C . ASN A 1 331 ? -14.008 -14.312 -12.547 1 96.88 331 ASN A C 1
ATOM 2533 O O . ASN A 1 331 ? -14.062 -14.312 -13.781 1 96.88 331 ASN A O 1
ATOM 2537 N N . ASP A 1 332 ? -12.922 -14.047 -11.875 1 97.19 332 ASP A N 1
ATOM 2538 C CA . ASP A 1 332 ? -11.766 -13.5 -12.578 1 97.19 332 ASP A CA 1
ATOM 2539 C C . ASP A 1 332 ? -10.539 -14.391 -12.391 1 97.19 332 ASP A C 1
ATOM 2541 O O . ASP A 1 332 ? -9.477 -13.922 -11.992 1 97.19 332 ASP A O 1
ATOM 2545 N N . ALA A 1 333 ? -10.703 -15.617 -12.812 1 97.44 333 ALA A N 1
ATOM 2546 C CA . ALA A 1 333 ? -9.656 -16.625 -12.609 1 97.44 333 ALA A CA 1
ATOM 2547 C C . ALA A 1 333 ? -8.352 -16.188 -13.266 1 97.44 333 ALA A C 1
ATOM 2549 O O . ALA A 1 333 ? -7.289 -16.234 -12.641 1 97.44 333 ALA A O 1
ATOM 2550 N N . GLU A 1 334 ? -8.375 -15.734 -14.516 1 98.38 334 GLU A N 1
ATOM 2551 C CA . GLU A 1 334 ? -7.164 -15.398 -15.258 1 98.38 334 GLU A CA 1
ATOM 2552 C C . GLU A 1 334 ? -6.461 -14.188 -14.656 1 98.38 334 GLU A C 1
ATOM 2554 O O . GLU A 1 334 ? -5.23 -14.125 -14.641 1 98.38 334 GLU A O 1
ATOM 2559 N N . LEU A 1 335 ? -7.219 -13.211 -14.164 1 98.69 335 LEU A N 1
ATOM 2560 C CA . LEU A 1 335 ? -6.613 -12.078 -13.461 1 98.69 335 LEU A CA 1
ATOM 2561 C C . LEU A 1 335 ? -5.938 -12.539 -12.18 1 98.69 335 LEU A C 1
ATOM 2563 O O . LEU A 1 335 ? -4.805 -12.133 -11.891 1 98.69 335 LEU A O 1
ATOM 2567 N N . ALA A 1 336 ? -6.656 -13.367 -11.445 1 98.75 336 ALA A N 1
ATOM 2568 C CA . ALA A 1 336 ? -6.117 -13.867 -10.188 1 98.75 336 ALA A CA 1
ATOM 2569 C C . ALA A 1 336 ? -4.816 -14.633 -10.414 1 98.75 336 ALA A C 1
ATOM 2571 O O . ALA A 1 336 ? -3.863 -14.492 -9.641 1 98.75 336 ALA A O 1
ATOM 2572 N N . ILE A 1 337 ? -4.75 -15.422 -11.438 1 98.81 337 ILE A N 1
ATOM 2573 C CA . ILE A 1 337 ? -3.549 -16.188 -11.75 1 98.81 337 ILE A CA 1
ATOM 2574 C C . ILE A 1 337 ? -2.404 -15.242 -12.094 1 98.81 337 ILE A C 1
ATOM 2576 O O . ILE A 1 337 ? -1.292 -15.391 -11.578 1 98.81 337 ILE A O 1
ATOM 2580 N N . ALA A 1 338 ? -2.66 -14.234 -12.883 1 98.56 338 ALA A N 1
ATOM 2581 C CA . ALA A 1 338 ? -1.636 -13.273 -13.305 1 98.56 338 ALA A CA 1
ATOM 2582 C C . ALA A 1 338 ? -1.125 -12.469 -12.117 1 98.56 338 ALA A C 1
ATOM 2584 O O . ALA A 1 338 ? -0.005 -11.953 -12.148 1 98.56 338 ALA A O 1
ATOM 2585 N N . ALA A 1 339 ? -1.906 -12.336 -11.016 1 98.62 339 ALA A N 1
ATOM 2586 C CA . ALA A 1 339 ? -1.557 -11.516 -9.859 1 98.62 339 ALA A CA 1
ATOM 2587 C C . ALA A 1 339 ? -0.666 -12.281 -8.891 1 98.62 339 ALA A C 1
ATOM 2589 O O . ALA A 1 339 ? -0.106 -11.703 -7.957 1 98.62 339 ALA A O 1
ATOM 2590 N N . ALA A 1 340 ? -0.419 -13.531 -9.078 1 98.44 340 ALA A N 1
ATOM 2591 C CA . ALA A 1 340 ? 0.243 -14.422 -8.125 1 98.44 340 ALA A CA 1
ATOM 2592 C C . ALA A 1 340 ? 1.658 -13.945 -7.82 1 98.44 340 ALA A C 1
ATOM 2594 O O . ALA A 1 340 ? 2.152 -14.125 -6.703 1 98.44 340 ALA A O 1
ATOM 2595 N N . PRO A 1 341 ? 2.332 -13.234 -8.75 1 97.69 341 PRO A N 1
ATOM 2596 C CA . PRO A 1 341 ? 3.684 -12.766 -8.445 1 97.69 341 PRO A CA 1
ATOM 2597 C C . PRO A 1 341 ? 3.711 -11.773 -7.281 1 97.69 341 PRO A C 1
ATOM 2599 O O . PRO A 1 341 ? 4.781 -11.492 -6.73 1 97.69 341 PRO A O 1
ATOM 2602 N N . LEU A 1 342 ? 2.553 -11.227 -6.836 1 97.44 342 LEU A N 1
ATOM 2603 C CA . LEU A 1 342 ? 2.48 -10.398 -5.637 1 97.44 342 LEU A CA 1
ATOM 2604 C C . LEU A 1 342 ? 2.74 -11.227 -4.383 1 97.44 342 LEU A C 1
ATOM 2606 O O . LEU A 1 342 ? 2.93 -10.672 -3.299 1 97.44 342 LEU A O 1
ATOM 2610 N N . ALA A 1 343 ? 2.76 -12.555 -4.562 1 97.44 343 ALA A N 1
ATOM 2611 C CA . ALA A 1 343 ? 3.146 -13.445 -3.471 1 97.44 343 ALA A CA 1
ATOM 2612 C C . ALA A 1 343 ? 4.664 -13.586 -3.387 1 97.44 343 ALA A C 1
ATOM 2614 O O . ALA A 1 343 ? 5.195 -14.078 -2.389 1 97.44 343 ALA A O 1
ATOM 2615 N N . HIS A 1 344 ? 5.328 -13.18 -4.387 1 94.62 344 HIS A N 1
ATOM 2616 C CA . HIS A 1 344 ? 6.785 -13.25 -4.457 1 94.62 344 HIS A CA 1
ATOM 2617 C C . HIS A 1 344 ? 7.422 -11.93 -4.047 1 94.62 344 HIS A C 1
ATOM 2619 O O . HIS A 1 344 ? 8.469 -11.914 -3.391 1 94.62 344 HIS A O 1
ATOM 2625 N N . LEU A 1 345 ? 6.809 -10.82 -4.379 1 94.25 345 LEU A N 1
ATOM 2626 C CA . LEU A 1 345 ? 7.32 -9.477 -4.105 1 94.25 345 LEU A CA 1
ATOM 2627 C C . LEU A 1 345 ? 6.281 -8.648 -3.361 1 94.25 345 LEU A C 1
ATOM 2629 O O . LEU A 1 345 ? 5.105 -9.016 -3.312 1 94.25 345 LEU A O 1
ATOM 2633 N N . GLY A 1 346 ? 6.785 -7.527 -2.906 1 94.38 346 GLY A N 1
ATOM 2634 C CA . GLY A 1 346 ? 5.891 -6.629 -2.193 1 94.38 346 GLY A CA 1
ATOM 2635 C C . GLY A 1 346 ? 5.609 -7.07 -0.769 1 94.38 346 GLY A C 1
ATOM 2636 O O . GLY A 1 346 ? 6.504 -7.051 0.08 1 94.38 346 GLY A O 1
ATOM 2637 N N . LYS A 1 347 ? 4.34 -7.543 -0.626 1 96.69 347 LYS A N 1
ATOM 2638 C CA . LYS A 1 347 ? 3.926 -7.879 0.733 1 96.69 347 LYS A CA 1
ATOM 2639 C C . LYS A 1 347 ? 3.764 -9.383 0.903 1 96.69 347 LYS A C 1
ATOM 2641 O O . LYS A 1 347 ? 3.229 -9.852 1.912 1 96.69 347 LYS A O 1
ATOM 2646 N N . HIS A 1 348 ? 4.164 -10.188 -0.136 1 96.5 348 HIS A N 1
ATOM 2647 C CA . HIS A 1 348 ? 4.043 -11.641 -0.073 1 96.5 348 HIS A CA 1
ATOM 2648 C C . HIS A 1 348 ? 2.627 -12.055 0.308 1 96.5 348 HIS A C 1
ATOM 2650 O O . HIS A 1 348 ? 2.418 -12.672 1.355 1 96.5 348 HIS A O 1
ATOM 2656 N N . SER A 1 349 ? 1.788 -11.797 -0.586 1 97.75 349 SER A N 1
ATOM 2657 C CA . SER A 1 349 ? 0.358 -11.766 -0.299 1 97.75 349 SER A CA 1
ATOM 2658 C C . SER A 1 349 ? -0.345 -12.992 -0.876 1 97.75 349 SER A C 1
ATOM 2660 O O . SER A 1 349 ? -0.244 -13.266 -2.074 1 97.75 349 SER A O 1
ATOM 2662 N N . PRO A 1 350 ? -1.109 -13.789 -0.089 1 98.69 350 PRO A N 1
ATOM 2663 C CA . PRO A 1 350 ? -1.991 -14.82 -0.637 1 98.69 350 PRO A CA 1
ATOM 2664 C C . PRO A 1 350 ? -3.275 -14.25 -1.233 1 98.69 350 PRO A C 1
ATOM 2666 O O . PRO A 1 350 ? -3.529 -13.047 -1.117 1 98.69 350 PRO A O 1
ATOM 2669 N N . LEU A 1 351 ? -4.023 -15.102 -1.841 1 98.88 351 LEU A N 1
ATOM 2670 C CA . LEU A 1 351 ? -5.277 -14.734 -2.49 1 98.88 351 LEU A CA 1
ATOM 2671 C C . LEU A 1 351 ? -6.453 -14.898 -1.534 1 98.88 351 LEU A C 1
ATOM 2673 O O . LEU A 1 351 ? -6.562 -15.914 -0.848 1 98.88 351 LEU A O 1
ATOM 2677 N N . ILE A 1 352 ? -7.32 -13.938 -1.505 1 98.94 352 ILE A N 1
ATOM 2678 C CA . ILE A 1 352 ? -8.641 -14.031 -0.888 1 98.94 352 ILE A CA 1
ATOM 2679 C C . ILE A 1 352 ? -9.719 -13.812 -1.945 1 98.94 352 ILE A C 1
ATOM 2681 O O . ILE A 1 352 ? -9.812 -12.742 -2.539 1 98.94 352 ILE A O 1
ATOM 2685 N N . TRP A 1 353 ? -10.523 -14.844 -2.115 1 98.88 353 TRP A N 1
ATOM 2686 C CA . TRP A 1 353 ? -11.625 -14.758 -3.068 1 98.88 353 TRP A CA 1
ATOM 2687 C C . TRP A 1 353 ? -12.766 -13.922 -2.508 1 98.88 353 TRP A C 1
ATOM 2689 O O . TRP A 1 353 ? -13.102 -14.023 -1.324 1 98.88 353 TRP A O 1
ATOM 2699 N N . LEU A 1 354 ? -13.336 -13.102 -3.367 1 98.88 354 LEU A N 1
ATOM 2700 C CA . LEU A 1 354 ? -14.633 -12.477 -3.146 1 98.88 354 LEU A CA 1
ATOM 2701 C C . LEU A 1 354 ? -15.703 -13.141 -4.004 1 98.88 354 LEU A C 1
ATOM 2703 O O . LEU A 1 354 ? -15.602 -13.148 -5.234 1 98.88 354 LEU A O 1
ATOM 2707 N N . ASP A 1 355 ? -16.719 -13.719 -3.383 1 98.75 355 ASP A N 1
ATOM 2708 C CA . ASP A 1 355 ? -17.781 -14.414 -4.105 1 98.75 355 ASP A CA 1
ATOM 2709 C C . ASP A 1 355 ? -18.516 -13.461 -5.059 1 98.75 355 ASP A C 1
ATOM 2711 O O . ASP A 1 355 ? -19.281 -12.609 -4.625 1 98.75 355 ASP A O 1
ATOM 2715 N N . ASP A 1 356 ? -18.234 -13.625 -6.363 1 98.25 356 ASP A N 1
ATOM 2716 C CA . ASP A 1 356 ? -18.75 -12.727 -7.391 1 98.25 356 ASP A CA 1
ATOM 2717 C C . ASP A 1 356 ? -18.453 -11.266 -7.039 1 98.25 356 ASP A C 1
ATOM 2719 O O . ASP A 1 356 ? -19.328 -10.406 -7.172 1 98.25 356 ASP A O 1
ATOM 2723 N N . GLY A 1 357 ? -17.312 -11.023 -6.395 1 98.56 357 GLY A N 1
ATOM 2724 C CA . GLY A 1 357 ? -16.844 -9.68 -6.078 1 98.56 357 GLY A CA 1
ATOM 2725 C C . GLY A 1 357 ? -17.422 -9.141 -4.781 1 98.56 357 GLY A C 1
ATOM 2726 O O . GLY A 1 357 ? -17.188 -7.98 -4.43 1 98.56 357 GLY A O 1
ATOM 2727 N N . GLU A 1 358 ? -18.125 -9.977 -4.012 1 98.44 358 GLU A N 1
ATOM 2728 C CA . GLU A 1 358 ? -18.812 -9.516 -2.809 1 98.44 358 GLU A CA 1
ATOM 2729 C C . GLU A 1 358 ? -18.172 -10.094 -1.55 1 98.44 358 GLU A C 1
ATOM 2731 O O . GLU A 1 358 ? -17.594 -11.18 -1.584 1 98.44 358 GLU A O 1
ATOM 2736 N N . LEU A 1 359 ? -18.359 -9.367 -0.479 1 98.31 359 LEU A N 1
ATOM 2737 C CA . LEU A 1 359 ? -17.922 -9.859 0.828 1 98.31 359 LEU A CA 1
ATOM 2738 C C . LEU A 1 359 ? -18.938 -10.844 1.399 1 98.31 359 LEU A C 1
ATOM 2740 O O . LEU A 1 359 ? -20.141 -10.609 1.34 1 98.31 359 LEU A O 1
ATOM 2744 N N . THR A 1 360 ? -18.438 -11.961 1.892 1 98.12 360 THR A N 1
ATOM 2745 C CA . THR A 1 360 ? -19.25 -12.945 2.594 1 98.12 360 THR A CA 1
ATOM 2746 C C . THR A 1 360 ? -18.828 -13.062 4.055 1 98.12 360 THR A C 1
ATOM 2748 O O . THR A 1 360 ? -17.781 -12.531 4.441 1 98.12 360 THR A O 1
ATOM 2751 N N . GLN A 1 361 ? -19.578 -13.711 4.859 1 97.69 361 GLN A N 1
ATOM 2752 C CA . GLN A 1 361 ? -19.359 -13.773 6.301 1 97.69 361 GLN A CA 1
ATOM 2753 C C . GLN A 1 361 ? -17.969 -14.336 6.613 1 97.69 361 GLN A C 1
ATOM 2755 O O . GLN A 1 361 ? -17.266 -13.82 7.488 1 97.69 361 GLN A O 1
ATOM 2760 N N . PRO A 1 362 ? -17.484 -15.414 5.898 1 98.31 362 PRO A N 1
ATOM 2761 C CA . PRO A 1 362 ? -16.141 -15.914 6.191 1 98.31 362 PRO A CA 1
ATOM 2762 C C . PRO A 1 362 ? -15.062 -14.852 5.973 1 98.31 362 PRO A C 1
ATOM 2764 O O . PRO A 1 362 ? -14.078 -14.805 6.719 1 98.31 362 PRO A O 1
ATOM 2767 N N . VAL A 1 363 ? -15.234 -14.031 4.969 1 98.75 363 VAL A N 1
ATOM 2768 C CA . VAL A 1 363 ? -14.242 -12.992 4.719 1 98.75 363 VAL A CA 1
ATOM 2769 C C . VAL A 1 363 ? -14.281 -11.953 5.836 1 98.75 363 VAL A C 1
ATOM 2771 O O . VAL A 1 363 ? -13.234 -11.508 6.316 1 98.75 363 VAL A O 1
ATOM 2774 N N . TYR A 1 364 ? -15.492 -11.555 6.289 1 98.19 364 TYR A N 1
ATOM 2775 C CA . TYR A 1 364 ? -15.609 -10.641 7.418 1 98.19 364 TYR A CA 1
ATOM 2776 C C . TYR A 1 364 ? -14.891 -11.188 8.641 1 98.19 364 TYR A C 1
ATOM 2778 O O . TYR A 1 364 ? -14.133 -10.469 9.297 1 98.19 364 TYR A O 1
ATOM 2786 N N . GLU A 1 365 ? -15.094 -12.422 8.93 1 97.62 365 GLU A N 1
ATOM 2787 C CA . GLU A 1 365 ? -14.492 -13.047 10.102 1 97.62 365 GLU A CA 1
ATOM 2788 C C . GLU A 1 365 ? -12.969 -13.094 9.984 1 97.62 365 GLU A C 1
ATOM 2790 O O . GLU A 1 365 ? -12.258 -12.844 10.961 1 97.62 365 GLU A O 1
ATOM 2795 N N . TYR A 1 366 ? -12.508 -13.43 8.836 1 98.56 366 TYR A N 1
ATOM 2796 C CA . TYR A 1 366 ? -11.07 -13.508 8.609 1 98.56 366 TYR A CA 1
ATOM 2797 C C . TYR A 1 366 ? -10.422 -12.133 8.742 1 98.56 366 TYR A C 1
ATOM 2799 O O . TYR A 1 366 ? -9.383 -11.992 9.391 1 98.56 366 TYR A O 1
ATOM 2807 N N . LEU A 1 367 ? -11.023 -11.102 8.148 1 98.31 367 LEU A N 1
ATOM 2808 C CA . LEU A 1 367 ? -10.484 -9.75 8.227 1 98.31 367 LEU A CA 1
ATOM 2809 C C . LEU A 1 367 ? -10.547 -9.227 9.656 1 98.31 367 LEU A C 1
ATOM 2811 O O . LEU A 1 367 ? -9.672 -8.469 10.078 1 98.31 367 LEU A O 1
ATOM 2815 N N . ALA A 1 368 ? -11.578 -9.602 10.43 1 96.94 368 ALA A N 1
ATOM 2816 C CA . ALA A 1 368 ? -11.664 -9.211 11.836 1 96.94 368 ALA A CA 1
ATOM 2817 C C . ALA A 1 368 ? -10.477 -9.75 12.625 1 96.94 368 ALA A C 1
ATOM 2819 O O . ALA A 1 368 ? -9.914 -9.047 13.469 1 96.94 368 ALA A O 1
ATOM 2820 N N . LYS A 1 369 ? -10.117 -11 12.258 1 95.62 369 LYS A N 1
ATOM 2821 C CA . LYS A 1 369 ? -8.984 -11.633 12.922 1 95.62 369 LYS A CA 1
ATOM 2822 C C . LYS A 1 369 ? -7.68 -10.906 12.594 1 95.62 369 LYS A C 1
ATOM 2824 O O . LYS A 1 369 ? -6.77 -10.852 13.422 1 95.62 369 LYS A O 1
ATOM 2829 N N . LEU A 1 370 ? -7.605 -10.312 11.469 1 96.81 370 LEU A N 1
ATOM 2830 C CA . LEU A 1 370 ? -6.371 -9.703 10.984 1 96.81 370 LEU A CA 1
ATOM 2831 C C . LEU A 1 370 ? -6.344 -8.211 11.281 1 96.81 370 LEU A C 1
ATOM 2833 O O . LEU A 1 370 ? -5.379 -7.52 10.938 1 96.81 370 LEU A O 1
ATOM 2837 N N . LYS A 1 371 ? -7.391 -7.594 11.812 1 95.31 371 LYS A N 1
ATOM 2838 C CA . LYS A 1 371 ? -7.445 -6.152 12.031 1 95.31 371 LYS A CA 1
ATOM 2839 C C . LYS A 1 371 ? -6.465 -5.727 13.117 1 95.31 371 LYS A C 1
ATOM 2841 O O . LYS A 1 371 ? -6.547 -6.195 14.258 1 95.31 371 LYS A O 1
ATOM 2846 N N . PRO A 1 372 ? -5.547 -4.828 12.781 1 93.94 372 PRO A N 1
ATOM 2847 C CA . PRO A 1 372 ? -4.57 -4.398 13.789 1 93.94 372 PRO A CA 1
ATOM 2848 C C . PRO A 1 372 ? -5.172 -3.465 14.836 1 93.94 372 PRO A C 1
ATOM 2850 O O . PRO A 1 372 ? -6.02 -2.629 14.508 1 93.94 372 PRO A O 1
ATOM 2853 N N . VAL A 1 373 ? -4.672 -3.562 16.047 1 91.44 373 VAL A N 1
ATOM 2854 C CA . VAL A 1 373 ? -5.074 -2.725 17.172 1 91.44 373 VAL A CA 1
ATOM 2855 C C . VAL A 1 373 ? -3.838 -2.203 17.891 1 91.44 373 VAL A C 1
ATOM 2857 O O . VAL A 1 373 ? -2.854 -2.928 18.047 1 91.44 373 VAL A O 1
ATOM 2860 N N . PHE A 1 374 ? -3.92 -0.955 18.266 1 88.62 374 PHE A N 1
ATOM 2861 C CA . PHE A 1 374 ? -2.818 -0.391 19.031 1 88.62 374 PHE A CA 1
ATOM 2862 C C . PHE A 1 374 ? -3.32 0.187 20.344 1 88.62 374 PHE A C 1
ATOM 2864 O O . PHE A 1 374 ? -4.473 0.607 20.453 1 88.62 374 PHE A O 1
ATOM 2871 N N . ALA A 1 375 ? -2.42 0.229 21.297 1 82.5 375 ALA A N 1
ATOM 2872 C CA . ALA A 1 375 ? -2.801 0.773 22.594 1 82.5 375 ALA A CA 1
ATOM 2873 C C . ALA A 1 375 ? -2.393 2.238 22.719 1 82.5 375 ALA A C 1
ATOM 2875 O O . ALA A 1 375 ? -3.227 3.1 23.016 1 82.5 375 ALA A O 1
ATOM 2876 N N . ASP A 1 376 ? -1.138 2.504 22.359 1 78.81 376 ASP A N 1
ATOM 2877 C CA . ASP A 1 376 ? -0.619 3.832 22.672 1 78.81 376 ASP A CA 1
ATOM 2878 C C . ASP A 1 376 ? -0.248 4.594 21.406 1 78.81 376 ASP A C 1
ATOM 2880 O O . ASP A 1 376 ? -0.546 5.785 21.281 1 78.81 376 ASP A O 1
ATOM 2884 N N . ASP A 1 377 ? 0.348 3.842 20.5 1 83.25 377 ASP A N 1
ATOM 2885 C CA . ASP A 1 377 ? 0.922 4.512 19.344 1 83.25 377 ASP A CA 1
ATOM 2886 C C . ASP A 1 377 ? 0.712 3.684 18.078 1 83.25 377 ASP A C 1
ATOM 2888 O O . ASP A 1 377 ? 1.276 2.598 17.938 1 83.25 377 ASP A O 1
ATOM 2892 N N . PRO A 1 378 ? -0.015 4.23 17.141 1 86.88 378 PRO A N 1
ATOM 2893 C CA . PRO A 1 378 ? -0.272 3.461 15.93 1 86.88 378 PRO A CA 1
ATOM 2894 C C . PRO A 1 378 ? 0.936 3.412 14.992 1 86.88 378 PRO A C 1
ATOM 2896 O O . PRO A 1 378 ? 0.953 2.631 14.039 1 86.88 378 PRO A O 1
ATOM 2899 N N . THR A 1 379 ? 1.967 4.125 15.281 1 86.62 379 THR A N 1
ATOM 2900 C CA . THR A 1 379 ? 3.121 4.207 14.391 1 86.62 379 THR A CA 1
ATOM 2901 C C . THR A 1 379 ? 3.893 2.891 14.391 1 86.62 379 THR A C 1
ATOM 2903 O O . THR A 1 379 ? 4.594 2.582 13.422 1 86.62 379 THR A O 1
ATOM 2906 N N . GLU A 1 380 ? 3.729 2.119 15.438 1 84.62 380 GLU A N 1
ATOM 2907 C CA . GLU A 1 380 ? 4.484 0.876 15.555 1 84.62 380 GLU A CA 1
ATOM 2908 C C . GLU A 1 380 ? 3.877 -0.225 14.695 1 84.62 380 GLU A C 1
ATOM 2910 O O . GLU A 1 380 ? 4.523 -1.24 14.422 1 84.62 380 GLU A O 1
ATOM 2915 N N . GLY A 1 381 ? 2.705 0.05 14.227 1 84.94 381 GLY A N 1
ATOM 2916 C CA . GLY A 1 381 ? 2.043 -0.986 13.453 1 84.94 381 GLY A CA 1
ATOM 2917 C C . GLY A 1 381 ? 1.604 -2.172 14.289 1 84.94 381 GLY A C 1
ATOM 2918 O O . GLY A 1 381 ? 1.249 -2.014 15.461 1 84.94 381 GLY A O 1
ATOM 2919 N N . PRO A 1 382 ? 1.532 -3.396 13.641 1 93.06 382 PRO A N 1
ATOM 2920 C CA . PRO A 1 382 ? 1.832 -3.641 12.227 1 93.06 382 PRO A CA 1
ATOM 2921 C C . PRO A 1 382 ? 0.735 -3.131 11.289 1 93.06 382 PRO A C 1
ATOM 2923 O O . PRO A 1 382 ? -0.383 -2.859 11.734 1 93.06 382 PRO A O 1
ATOM 2926 N N . TYR A 1 383 ? 1.056 -2.988 9.977 1 96 383 TYR A N 1
ATOM 2927 C CA . TYR A 1 383 ? 0.097 -2.488 8.992 1 96 383 TYR A CA 1
ATOM 2928 C C . TYR A 1 383 ? -0.265 -3.57 7.984 1 96 383 TYR A C 1
ATOM 2930 O O . TYR A 1 383 ? 0.6 -4.332 7.547 1 96 383 TYR A O 1
ATOM 2938 N N . ASN A 1 384 ? -1.561 -3.686 7.73 1 97.25 384 ASN A N 1
ATOM 2939 C CA . ASN A 1 384 ? -2.008 -4.496 6.602 1 97.25 384 ASN A CA 1
ATOM 2940 C C . ASN A 1 384 ? -1.987 -3.699 5.301 1 97.25 384 ASN A C 1
ATOM 2942 O O . ASN A 1 384 ? -1.981 -2.467 5.32 1 97.25 384 ASN A O 1
ATOM 2946 N N . HIS A 1 385 ? -1.96 -4.387 4.238 1 98.12 385 HIS A N 1
ATOM 2947 C CA . HIS A 1 385 ? -2.166 -3.785 2.924 1 98.12 385 HIS A CA 1
ATOM 2948 C C . HIS A 1 385 ? -2.838 -4.766 1.969 1 98.12 385 HIS A C 1
ATOM 2950 O O . HIS A 1 385 ? -2.512 -5.957 1.962 1 98.12 385 HIS A O 1
ATOM 2956 N N . GLY A 1 386 ? -3.738 -4.273 1.169 1 98.44 386 GLY A N 1
ATOM 2957 C CA . GLY A 1 386 ? -4.422 -5.125 0.206 1 98.44 386 GLY A CA 1
ATOM 2958 C C . GLY A 1 386 ? -4.199 -4.691 -1.231 1 98.44 386 GLY A C 1
ATOM 2959 O O . GLY A 1 386 ? -4.047 -3.502 -1.512 1 98.44 386 GLY A O 1
ATOM 2960 N N . TYR A 1 387 ? -4.137 -5.648 -2.1 1 98.75 387 TYR A N 1
ATOM 2961 C CA . TYR A 1 387 ? -4.234 -5.441 -3.539 1 98.75 387 TYR A CA 1
ATOM 2962 C C . TYR A 1 387 ? -5.586 -5.914 -4.066 1 98.75 387 TYR A C 1
ATOM 2964 O O . TYR A 1 387 ? -6.062 -6.992 -3.699 1 98.75 387 TYR A O 1
ATOM 2972 N N . ILE A 1 388 ? -6.23 -5.105 -4.797 1 98.5 388 ILE A N 1
ATOM 2973 C CA . ILE A 1 388 ? -7.527 -5.508 -5.336 1 98.5 388 ILE A CA 1
ATOM 2974 C C . ILE A 1 388 ? -7.457 -5.582 -6.859 1 98.5 388 ILE A C 1
ATOM 2976 O O . ILE A 1 388 ? -6.98 -4.645 -7.508 1 98.5 388 ILE A O 1
ATOM 2980 N N . ILE A 1 389 ? -7.93 -6.688 -7.355 1 97.75 389 ILE A N 1
ATOM 2981 C CA . ILE A 1 389 ? -7.82 -7.043 -8.766 1 97.75 389 ILE A CA 1
ATOM 2982 C C . ILE A 1 389 ? -9.148 -6.77 -9.477 1 97.75 389 ILE A C 1
ATOM 2984 O O . ILE A 1 389 ? -10.203 -7.18 -9 1 97.75 389 ILE A O 1
ATOM 2988 N N . GLY A 1 390 ? -9.031 -6.016 -10.602 1 97.94 390 GLY A N 1
ATOM 2989 C CA . GLY A 1 390 ? -10.227 -5.742 -11.398 1 97.94 390 GLY A CA 1
ATOM 2990 C C . GLY A 1 390 ? -10.789 -4.352 -11.164 1 97.94 390 GLY A C 1
ATOM 2991 O O . GLY A 1 390 ? -10.469 -3.709 -10.156 1 97.94 390 GLY A O 1
ATOM 2992 N N . ASP A 1 391 ? -11.617 -3.893 -12.078 1 97.69 391 ASP A N 1
ATOM 2993 C CA . ASP A 1 391 ? -12.219 -2.57 -11.938 1 97.69 391 ASP A CA 1
ATOM 2994 C C . ASP A 1 391 ? -13.453 -2.615 -11.039 1 97.69 391 ASP A C 1
ATOM 2996 O O . ASP A 1 391 ? -13.688 -3.607 -10.344 1 97.69 391 ASP A O 1
ATOM 3000 N N . VAL A 1 392 ? -14.211 -1.558 -11.008 1 97.88 392 VAL A N 1
ATOM 3001 C CA . VAL A 1 392 ? -15.297 -1.397 -10.047 1 97.88 392 VAL A CA 1
ATOM 3002 C C . VAL A 1 392 ? -16.5 -2.217 -10.492 1 97.88 392 VAL A C 1
ATOM 3004 O O . VAL A 1 392 ? -17.438 -2.422 -9.719 1 97.88 392 VAL A O 1
ATOM 3007 N N . ASP A 1 393 ? -16.469 -2.777 -11.766 1 97 393 ASP A N 1
ATOM 3008 C CA . ASP A 1 393 ? -17.516 -3.678 -12.203 1 97 393 ASP A CA 1
ATOM 3009 C C . ASP A 1 393 ? -17.328 -5.078 -11.633 1 97 393 ASP A C 1
ATOM 3011 O O . ASP A 1 393 ? -18.281 -5.844 -11.508 1 97 393 ASP A O 1
ATOM 3015 N N . ARG A 1 394 ? -16.062 -5.426 -11.344 1 97.31 394 ARG A N 1
ATOM 3016 C CA . ARG A 1 394 ? -15.75 -6.734 -10.789 1 97.31 394 ARG A CA 1
ATOM 3017 C C . ARG A 1 394 ? -15.852 -6.719 -9.266 1 97.31 394 ARG A C 1
ATOM 3019 O O . ARG A 1 394 ? -16.406 -7.641 -8.664 1 97.31 394 ARG A O 1
ATOM 3026 N N . VAL A 1 395 ? -15.266 -5.785 -8.672 1 98.44 395 VAL A N 1
ATOM 3027 C CA . VAL A 1 395 ? -15.359 -5.496 -7.246 1 98.44 395 VAL A CA 1
ATOM 3028 C C . VAL A 1 395 ? -15.719 -4.027 -7.035 1 98.44 395 VAL A C 1
ATOM 3030 O O . VAL A 1 395 ? -14.93 -3.135 -7.34 1 98.44 395 VAL A O 1
ATOM 3033 N N . SER A 1 396 ? -16.828 -3.803 -6.492 1 98.62 396 SER A N 1
ATOM 3034 C CA . SER A 1 396 ? -17.344 -2.439 -6.402 1 98.62 396 SER A CA 1
ATOM 3035 C C . SER A 1 396 ? -16.469 -1.581 -5.488 1 98.62 396 SER A C 1
ATOM 3037 O O . SER A 1 396 ? -15.719 -2.107 -4.668 1 98.62 396 SER A O 1
ATOM 3039 N N . TYR A 1 397 ? -16.578 -0.25 -5.707 1 98.69 397 TYR A N 1
ATOM 3040 C CA . TYR A 1 397 ? -15.859 0.695 -4.855 1 98.69 397 TYR A CA 1
ATOM 3041 C C . TYR A 1 397 ? -16.312 0.571 -3.404 1 98.69 397 TYR A C 1
ATOM 3043 O O . TYR A 1 397 ? -15.516 0.726 -2.48 1 98.69 397 TYR A O 1
ATOM 3051 N N . GLN A 1 398 ? -17.594 0.256 -3.152 1 98.75 398 GLN A N 1
ATOM 3052 C CA . GLN A 1 398 ? -18.141 0.081 -1.812 1 98.75 398 GLN A CA 1
ATOM 3053 C C . GLN A 1 398 ? -17.5 -1.109 -1.106 1 98.75 398 GLN A C 1
ATOM 3055 O O . GLN A 1 398 ? -17.094 -1.009 0.057 1 98.75 398 GLN A O 1
ATOM 3060 N N . VAL A 1 399 ? -17.359 -2.217 -1.862 1 98.75 399 VAL A N 1
ATOM 3061 C CA . VAL A 1 399 ? -16.719 -3.393 -1.289 1 98.75 399 VAL A CA 1
ATOM 3062 C C . VAL A 1 399 ? -15.258 -3.072 -0.958 1 98.75 399 VAL A C 1
ATOM 3064 O O . VAL A 1 399 ? -14.773 -3.416 0.121 1 98.75 399 VAL A O 1
ATOM 3067 N N . GLN A 1 400 ? -14.586 -2.391 -1.868 1 98.81 400 GLN A N 1
ATOM 3068 C CA . GLN A 1 400 ? -13.211 -1.962 -1.617 1 98.81 400 GLN A CA 1
ATOM 3069 C C . GLN A 1 400 ? -13.125 -1.107 -0.356 1 98.81 400 GLN A C 1
ATOM 3071 O O . GLN A 1 400 ? -12.203 -1.267 0.445 1 98.81 400 GLN A O 1
ATOM 3076 N N . GLY A 1 401 ? -14.062 -0.127 -0.231 1 98.69 401 GLY A N 1
ATOM 3077 C CA . GLY A 1 401 ? -14.078 0.733 0.941 1 98.69 401 GLY A CA 1
ATOM 3078 C C . GLY A 1 401 ? -14.219 -0.034 2.242 1 98.69 401 GLY A C 1
ATOM 3079 O O . GLY A 1 401 ? -13.578 0.308 3.24 1 98.69 401 GLY A O 1
ATOM 3080 N N . VAL A 1 402 ? -15.023 -1.07 2.25 1 98.56 402 VAL A N 1
ATOM 3081 C CA . VAL A 1 402 ? -15.203 -1.882 3.447 1 98.56 402 VAL A CA 1
ATOM 3082 C C . VAL A 1 402 ? -13.914 -2.629 3.77 1 98.56 402 VAL A C 1
ATOM 3084 O O . VAL A 1 402 ? -13.477 -2.658 4.922 1 98.56 402 VAL A O 1
ATOM 3087 N N . ILE A 1 403 ? -13.273 -3.25 2.744 1 98.75 403 ILE A N 1
ATOM 3088 C CA . ILE A 1 403 ? -12.023 -3.959 2.969 1 98.75 403 ILE A CA 1
ATOM 3089 C C . ILE A 1 403 ? -10.969 -2.988 3.498 1 98.75 403 ILE A C 1
ATOM 3091 O O . ILE A 1 403 ? -10.258 -3.299 4.457 1 98.75 403 ILE A O 1
ATOM 3095 N N . ASP A 1 404 ? -10.898 -1.841 2.881 1 98.56 404 ASP A N 1
ATOM 3096 C CA . ASP A 1 404 ? -9.969 -0.798 3.291 1 98.56 404 ASP A CA 1
ATOM 3097 C C . ASP A 1 404 ? -10.117 -0.475 4.777 1 98.56 404 ASP A C 1
ATOM 3099 O O . ASP A 1 404 ? -9.125 -0.367 5.496 1 98.56 404 ASP A O 1
ATOM 3103 N N . GLU A 1 405 ? -11.336 -0.282 5.223 1 97.75 405 GLU A N 1
ATOM 3104 C CA . GLU A 1 405 ? -11.641 0.021 6.617 1 97.75 405 GLU A CA 1
ATOM 3105 C C . GLU A 1 405 ? -11.281 -1.149 7.527 1 97.75 405 GLU A C 1
ATOM 3107 O O . GLU A 1 405 ? -10.789 -0.949 8.641 1 97.75 405 GLU A O 1
ATOM 3112 N N . ARG A 1 406 ? -11.461 -2.375 7.074 1 97.56 406 ARG A N 1
ATOM 3113 C CA . ARG A 1 406 ? -11.188 -3.551 7.891 1 97.56 406 ARG A CA 1
ATOM 3114 C C . ARG A 1 406 ? -9.688 -3.789 8.023 1 97.56 406 ARG A C 1
ATOM 3116 O O . ARG A 1 406 ? -9.234 -4.438 8.969 1 97.56 406 ARG A O 1
ATOM 3123 N N . LEU A 1 407 ? -8.914 -3.262 7.078 1 97.81 407 LEU A N 1
ATOM 3124 C CA . LEU A 1 407 ? -7.461 -3.41 7.113 1 97.81 407 LEU A CA 1
ATOM 3125 C C . LEU A 1 407 ? -6.824 -2.316 7.961 1 97.81 407 LEU A C 1
ATOM 3127 O O . LEU A 1 407 ? -5.637 -2.391 8.289 1 97.81 407 LEU A O 1
ATOM 3131 N N . GLU A 1 408 ? -7.586 -1.329 8.352 1 96.38 408 GLU A N 1
ATOM 3132 C CA . GLU A 1 408 ? -7.09 -0.147 9.055 1 96.38 408 GLU A CA 1
ATOM 3133 C C . GLU A 1 408 ? -6.746 -0.47 10.5 1 96.38 408 GLU A C 1
ATOM 3135 O O . GLU A 1 408 ? -7.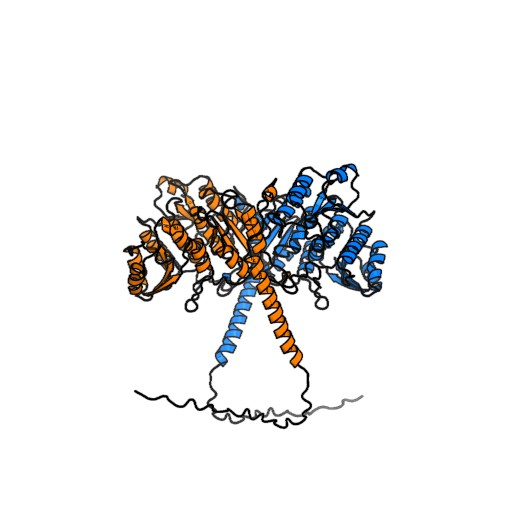492 -1.175 11.188 1 96.38 408 GLU A O 1
ATOM 3140 N N . ILE A 1 409 ? -5.652 0.037 10.992 1 93.94 409 ILE A N 1
ATOM 3141 C CA . ILE A 1 409 ? -5.273 -0.066 12.398 1 93.94 409 ILE A CA 1
ATOM 3142 C C . ILE A 1 409 ? -6.164 0.843 13.242 1 93.94 409 ILE A C 1
ATOM 3144 O O . ILE A 1 409 ? -6.469 1.969 12.836 1 93.94 409 ILE A O 1
ATOM 3148 N N . VAL A 1 410 ? -6.605 0.36 14.391 1 91.38 410 VAL A N 1
ATOM 3149 C CA . VAL A 1 410 ? -7.496 1.143 15.242 1 91.38 410 VAL A CA 1
ATOM 3150 C C . VAL A 1 410 ? -6.988 1.124 16.688 1 91.38 410 VAL A C 1
ATOM 3152 O O . VAL A 1 410 ? -6.211 0.244 17.062 1 91.38 410 VAL A O 1
ATOM 3155 N N . SER A 1 411 ? -7.441 2.096 17.422 1 88.12 411 SER A N 1
ATOM 3156 C CA . SER A 1 411 ? -7.09 2.168 18.844 1 88.12 411 SER A CA 1
ATOM 3157 C C . SER A 1 411 ? -7.859 1.135 19.656 1 88.12 411 SER A C 1
ATOM 3159 O O . SER A 1 411 ? -9.047 0.895 19.406 1 88.12 411 SER A O 1
ATOM 3161 N N . ALA A 1 412 ? -7.191 0.523 20.641 1 83.81 412 ALA A N 1
ATOM 3162 C CA . ALA A 1 412 ? -7.832 -0.419 21.547 1 83.81 412 ALA A CA 1
ATOM 3163 C C . ALA A 1 412 ? -8.859 0.285 22.438 1 83.81 412 ALA A C 1
ATOM 3165 O O . ALA A 1 412 ? -9.781 -0.349 22.953 1 83.81 412 ALA A O 1
ATOM 3166 N N . HIS A 1 413 ? -8.57 1.434 22.828 1 69.75 413 HIS A N 1
ATOM 3167 C CA . HIS A 1 413 ? -9.43 2.176 23.75 1 69.75 413 HIS A CA 1
ATOM 3168 C C . HIS A 1 413 ? -10.602 2.818 23.016 1 69.75 413 HIS A C 1
ATOM 3170 O O . HIS A 1 413 ? -10.398 3.564 22.047 1 69.75 413 HIS A O 1
ATOM 3176 N N . GLN A 1 414 ? -11.398 1.868 22.562 1 56.16 414 GLN A N 1
ATOM 3177 C CA . GLN A 1 414 ? -12.562 2.219 21.75 1 56.16 414 GLN A CA 1
ATOM 3178 C C . GLN A 1 414 ? -13 3.656 22.016 1 56.16 414 GLN A C 1
ATOM 3180 O O . GLN A 1 414 ? -13.617 4.293 21.156 1 56.16 414 GLN A O 1
ATOM 3185 N N . SER A 1 415 ? -13.195 3.869 23.391 1 43.44 415 SER A N 1
ATOM 3186 C CA . SER A 1 415 ? -13.883 5.121 23.672 1 43.44 415 SER A CA 1
ATOM 3187 C C . SER A 1 415 ? -13.117 6.316 23.109 1 43.44 415 SER A C 1
ATOM 3189 O O . SER A 1 415 ? -13.555 7.461 23.25 1 43.44 415 SER A O 1
ATOM 3191 N N . ASP A 1 416 ? -11.828 6.199 22.984 1 36.75 416 ASP A N 1
ATOM 3192 C CA . ASP A 1 416 ? -11.031 7.418 22.875 1 36.75 416 ASP A CA 1
ATOM 3193 C C . ASP A 1 416 ? -11 7.934 21.438 1 36.75 416 ASP A C 1
ATOM 3195 O O . ASP A 1 416 ? -10.031 7.707 20.719 1 36.75 416 ASP A O 1
ATOM 3199 N N . GLU A 1 417 ? -11.789 7.766 20.547 1 39 417 GLU A N 1
ATOM 3200 C CA . GLU A 1 417 ? -11.789 8.75 19.469 1 39 417 GLU A CA 1
ATOM 3201 C C . GLU A 1 417 ? -11.016 10.008 19.875 1 39 417 GLU A C 1
ATOM 3203 O O . GLU A 1 417 ? -10.688 10.836 19.031 1 39 417 GLU A O 1
ATOM 3208 N N . GLY A 1 418 ? -11.195 10.609 21.141 1 34 418 GLY A N 1
ATOM 3209 C CA . GLY A 1 418 ? -10.664 11.844 21.688 1 34 418 GLY A CA 1
ATOM 3210 C C . GLY A 1 418 ? -9.297 11.688 22.312 1 34 418 GLY A C 1
ATOM 3211 O O . GLY A 1 418 ? -8.562 12.664 22.469 1 34 418 GLY A O 1
ATOM 3212 N N . HIS A 1 419 ? -9.039 10.75 23.344 1 32.56 419 HIS A N 1
ATOM 3213 C CA . HIS A 1 419 ? -8.039 10.961 24.375 1 32.56 419 HIS A CA 1
ATOM 3214 C C . HIS A 1 419 ? -6.695 10.352 23.969 1 32.56 419 HIS A C 1
ATOM 3216 O O . HIS A 1 419 ? -6.391 9.211 24.328 1 32.56 419 HIS A O 1
ATOM 3222 N N . HIS A 1 420 ? -6.312 10.266 22.859 1 34.78 420 HIS A N 1
ATOM 3223 C CA . HIS A 1 420 ? -4.922 9.828 22.859 1 34.78 420 HIS A CA 1
ATOM 3224 C C . HIS A 1 420 ? -4.074 10.656 23.812 1 34.78 420 HIS A C 1
ATOM 3226 O O . HIS A 1 420 ? -4.102 11.891 23.766 1 34.78 420 HIS A O 1
ATOM 3232 N N . HIS A 1 421 ? -3.766 10.273 25.047 1 30.47 421 HIS A N 1
ATOM 3233 C CA . HIS A 1 421 ? -2.824 10.953 25.938 1 30.47 421 HIS A CA 1
ATOM 3234 C C . HIS A 1 421 ? -1.46 11.109 25.266 1 30.47 421 HIS A C 1
ATOM 3236 O O . HIS A 1 421 ? -1.027 10.234 24.516 1 30.47 421 HIS A O 1
ATOM 3242 N N . MET B 1 1 ? 67 23.312 35.969 1 19.06 1 MET B N 1
ATOM 3243 C CA . MET B 1 1 ? 67.688 22.281 36.781 1 19.06 1 MET B CA 1
ATOM 3244 C C . MET B 1 1 ? 66.875 20.984 36.75 1 19.06 1 MET B C 1
ATOM 3246 O O . MET B 1 1 ? 67.438 19.891 36.812 1 19.06 1 MET B O 1
ATOM 3250 N N . ARG B 1 2 ? 65.5 21.188 37.25 1 17.14 2 ARG B N 1
ATOM 3251 C CA . ARG B 1 2 ? 65.25 20.031 38.094 1 17.14 2 ARG B CA 1
ATOM 3252 C C . ARG B 1 2 ? 65.25 18.75 37.281 1 17.14 2 ARG B C 1
ATOM 3254 O O . ARG B 1 2 ? 65.125 18.781 36.031 1 17.14 2 ARG B O 1
ATOM 3261 N N . SER B 1 3 ? 64.625 17.641 37.844 1 19.33 3 SER B N 1
ATOM 3262 C CA . SER B 1 3 ? 64.562 16.391 38.594 1 19.33 3 SER B CA 1
ATOM 3263 C C . SER B 1 3 ? 63.844 15.297 37.844 1 19.33 3 SER B C 1
ATOM 3265 O O . SER B 1 3 ? 62.688 15.461 37.438 1 19.33 3 SER B O 1
ATOM 3267 N N . TRP B 1 4 ? 64.562 14.398 37.156 1 24.45 4 TRP B N 1
ATOM 3268 C CA . TRP B 1 4 ? 64.5 13.312 36.188 1 24.45 4 TRP B CA 1
ATOM 3269 C C . TRP B 1 4 ? 63.781 12.102 36.75 1 24.45 4 TRP B C 1
ATOM 3271 O O . TRP B 1 4 ? 64.375 11.344 37.531 1 24.45 4 TRP B O 1
ATOM 3281 N N . LYS B 1 5 ? 62.5 12.32 37.281 1 23.23 5 LYS B N 1
ATOM 3282 C CA . LYS B 1 5 ? 61.906 11.266 38.094 1 23.23 5 LYS B CA 1
ATOM 3283 C C . LYS B 1 5 ? 62.031 9.906 37.406 1 23.23 5 LYS B C 1
ATOM 3285 O O . LYS B 1 5 ? 61.938 9.812 36.188 1 23.23 5 LYS B O 1
ATOM 3290 N N . PRO B 1 6 ? 62.188 8.672 38.188 1 22.05 6 PRO B N 1
ATOM 3291 C CA . PRO B 1 6 ? 62.625 7.273 38.188 1 22.05 6 PRO B CA 1
ATOM 3292 C C . PRO B 1 6 ? 61.562 6.312 37.656 1 22.05 6 PRO B C 1
ATOM 3294 O O . PRO B 1 6 ? 60.406 6.398 38.062 1 22.05 6 PRO B O 1
ATOM 3297 N N . MET B 1 7 ? 61.594 5.762 36.469 1 21.95 7 MET B N 1
ATOM 3298 C CA . MET B 1 7 ? 60.719 4.992 35.594 1 21.95 7 MET B CA 1
ATOM 3299 C C . MET B 1 7 ? 60.531 3.572 36.094 1 21.95 7 MET B C 1
ATOM 3301 O O . MET B 1 7 ? 61.344 2.684 35.781 1 21.95 7 MET B O 1
ATOM 3305 N N . VAL B 1 8 ? 60.25 3.363 37.469 1 21.78 8 VAL B N 1
ATOM 3306 C CA . VAL B 1 8 ? 60.438 1.999 37.938 1 21.78 8 VAL B CA 1
ATOM 3307 C C . VAL B 1 8 ? 59.438 1.07 37.281 1 21.78 8 VAL B C 1
ATOM 3309 O O . VAL B 1 8 ? 58.25 1.388 37.188 1 21.78 8 VAL B O 1
ATOM 3312 N N . ALA B 1 9 ? 59.781 -0.052 36.531 1 21.73 9 ALA B N 1
ATOM 3313 C CA . ALA B 1 9 ? 59.375 -1.067 35.562 1 21.73 9 ALA B CA 1
ATOM 3314 C C . ALA B 1 9 ? 58.594 -2.188 36.25 1 21.73 9 ALA B C 1
ATOM 3316 O O . ALA B 1 9 ? 59.156 -3.049 36.906 1 21.73 9 ALA B O 1
ATOM 3317 N N . GLY B 1 10 ? 57.562 -1.903 37.156 1 20.31 10 GLY B N 1
ATOM 3318 C CA . GLY B 1 10 ? 57.094 -2.971 38 1 20.31 10 GLY B CA 1
ATOM 3319 C C . GLY B 1 10 ? 56.469 -4.129 37.25 1 20.31 10 GLY B C 1
ATOM 3320 O O . GLY B 1 10 ? 55.625 -3.926 36.406 1 20.31 10 GLY B O 1
ATOM 3321 N N . MET B 1 11 ? 57.188 -5.289 37.094 1 21.5 11 MET B N 1
ATOM 3322 C CA . MET B 1 11 ? 57.031 -6.582 36.438 1 21.5 11 MET B CA 1
ATOM 3323 C C . MET B 1 11 ? 55.844 -7.363 37.031 1 21.5 11 MET B C 1
ATOM 3325 O O . MET B 1 11 ? 55.906 -7.734 38.219 1 21.5 11 MET B O 1
ATOM 3329 N N . LEU B 1 12 ? 54.594 -6.953 36.75 1 21.08 12 LEU B N 1
ATOM 3330 C CA . LEU B 1 12 ? 53.406 -7.512 37.344 1 21.08 12 LEU B CA 1
ATOM 3331 C C . LEU B 1 12 ? 53.25 -8.992 37.031 1 21.08 12 LEU B C 1
ATOM 3333 O O . LEU B 1 12 ? 53.25 -9.367 35.844 1 21.08 12 LEU B O 1
ATOM 3337 N N . LEU B 1 13 ? 53.719 -9.906 37.938 1 21.02 13 LEU B N 1
ATOM 3338 C CA . LEU B 1 13 ? 53.781 -11.367 38 1 21.02 13 LEU B CA 1
ATOM 3339 C C . LEU B 1 13 ? 52.375 -11.969 37.844 1 21.02 13 LEU B C 1
ATOM 3341 O O . LEU B 1 13 ? 51.469 -11.617 38.625 1 21.02 13 LEU B O 1
ATOM 3345 N N . LEU B 1 14 ? 51.969 -12.5 36.656 1 22.3 14 LEU B N 1
ATOM 3346 C CA . LEU B 1 14 ? 50.781 -13.141 36.125 1 22.3 14 LEU B CA 1
ATOM 3347 C C . LEU B 1 14 ? 50.5 -14.469 36.812 1 22.3 14 LEU B C 1
ATOM 3349 O O . LEU B 1 14 ? 51.25 -15.43 36.625 1 22.3 14 LEU B O 1
ATOM 3353 N N . ALA B 1 15 ? 50.312 -14.484 38.125 1 21.2 15 ALA B N 1
ATOM 3354 C CA . ALA B 1 15 ? 50.188 -15.758 38.844 1 21.2 15 ALA B CA 1
ATOM 3355 C C . ALA B 1 15 ? 49 -16.562 38.344 1 21.2 15 ALA B C 1
ATOM 3357 O O . ALA B 1 15 ? 47.875 -16.109 38.375 1 21.2 15 ALA B O 1
ATOM 3358 N N . ILE B 1 16 ? 49.25 -17.484 37.406 1 24.06 16 ILE B N 1
ATOM 3359 C CA . ILE B 1 16 ? 48.406 -18.438 36.688 1 24.06 16 ILE B CA 1
ATOM 3360 C C . ILE B 1 16 ? 47.812 -19.453 37.656 1 24.06 16 ILE B C 1
ATOM 3362 O O . ILE B 1 16 ? 48.562 -20.234 38.25 1 24.06 16 ILE B O 1
ATOM 3366 N N . ILE B 1 17 ? 46.969 -19 38.594 1 24.36 17 ILE B N 1
ATOM 3367 C CA . ILE B 1 17 ? 46.531 -19.953 39.625 1 24.36 17 ILE B CA 1
ATOM 3368 C C . ILE B 1 17 ? 45.75 -21.094 38.938 1 24.36 17 ILE B C 1
ATOM 3370 O O . ILE B 1 17 ? 44.75 -20.859 38.25 1 24.36 17 ILE B O 1
ATOM 3374 N N . ALA B 1 18 ? 46.438 -22.203 38.656 1 25.72 18 ALA B N 1
ATOM 3375 C CA . ALA B 1 18 ? 46.031 -23.484 38.062 1 25.72 18 ALA B CA 1
ATOM 3376 C C . ALA B 1 18 ? 45 -24.188 38.938 1 25.72 18 ALA B C 1
ATOM 3378 O O . ALA B 1 18 ? 45.375 -24.797 39.969 1 25.72 18 ALA B O 1
ATOM 3379 N N . ALA B 1 19 ? 44.031 -23.375 39.469 1 24.2 19 ALA B N 1
ATOM 3380 C CA . ALA B 1 19 ? 43.25 -24.125 40.438 1 24.2 19 ALA B CA 1
ATOM 3381 C C . ALA B 1 19 ? 42.688 -25.40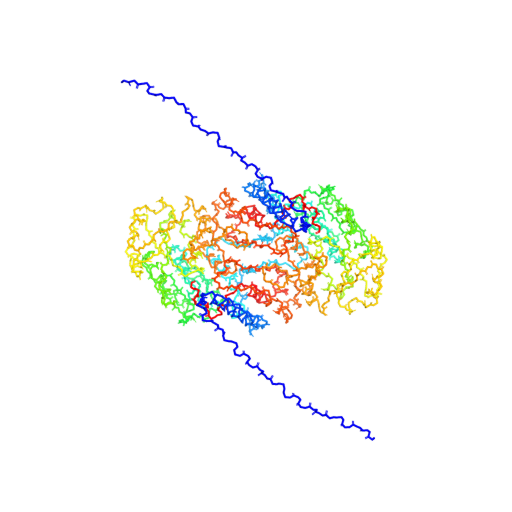6 39.844 1 24.2 19 ALA B C 1
ATOM 3383 O O . ALA B 1 19 ? 42.375 -25.453 38.656 1 24.2 19 ALA B O 1
ATOM 3384 N N . CYS B 1 20 ? 42.906 -26.5 40.5 1 29.22 20 CYS B N 1
ATOM 3385 C CA . CYS B 1 20 ? 42.719 -27.938 40.406 1 29.22 20 CYS B CA 1
ATOM 3386 C C . CYS B 1 20 ? 41.25 -28.266 40.188 1 29.22 20 CYS B C 1
ATOM 3388 O O . CYS B 1 20 ? 40.438 -28.125 41.125 1 29.22 20 CYS B O 1
ATOM 3390 N N . SER B 1 21 ? 40.625 -27.672 39.125 1 25.98 21 SER B N 1
ATOM 3391 C CA . SER B 1 21 ? 39.188 -27.906 39.062 1 25.98 21 SER B CA 1
ATOM 3392 C C . SER B 1 21 ? 38.875 -29.406 39.062 1 25.98 21 SER B C 1
ATOM 3394 O O . SER B 1 21 ? 39.531 -30.172 38.344 1 25.98 21 SER B O 1
ATOM 3396 N N . PRO B 1 22 ? 38.281 -29.875 40.156 1 30.44 22 PRO B N 1
ATOM 3397 C CA . PRO B 1 22 ? 37.781 -31.25 40.312 1 30.44 22 PRO B CA 1
ATOM 3398 C C . PRO B 1 22 ? 36.906 -31.688 39.125 1 30.44 22 PRO B C 1
ATOM 3400 O O . PRO B 1 22 ? 36.344 -30.844 38.406 1 30.44 22 PRO B O 1
ATOM 3403 N N . SER B 1 23 ? 37 -32.969 38.719 1 28.72 23 SER B N 1
ATOM 3404 C CA . SER B 1 23 ? 36.531 -33.75 37.562 1 28.72 23 SER B CA 1
ATOM 3405 C C . SER B 1 23 ? 35.031 -33.719 37.438 1 28.72 23 SER B C 1
ATOM 3407 O O . SER B 1 23 ? 34.438 -34.438 36.656 1 28.72 23 SER B O 1
ATOM 3409 N N . SER B 1 24 ? 34.375 -32.719 38.125 1 29.36 24 SER B N 1
ATOM 3410 C CA . SER B 1 24 ? 32.969 -33.031 38.062 1 29.36 24 SER B CA 1
ATOM 3411 C C . SER B 1 24 ? 32.469 -33.094 36.625 1 29.36 24 SER B C 1
ATOM 3413 O O . SER B 1 24 ? 32.938 -32.344 35.781 1 29.36 24 SER B O 1
ATOM 3415 N N . ASP B 1 25 ? 31.906 -34.25 36.219 1 30.91 25 ASP B N 1
ATOM 3416 C CA . ASP B 1 25 ? 31.25 -34.625 34.969 1 30.91 25 ASP B CA 1
ATOM 3417 C C . ASP B 1 25 ? 30.219 -33.594 34.562 1 30.91 25 ASP B C 1
ATOM 3419 O O . ASP B 1 25 ? 29.156 -33.469 35.188 1 30.91 25 ASP B O 1
ATOM 3423 N N . SER B 1 26 ? 30.703 -32.344 34.469 1 33.75 26 SER B N 1
ATOM 3424 C CA . SER B 1 26 ? 29.781 -31.281 34.094 1 33.75 26 SER B CA 1
ATOM 3425 C C . SER B 1 26 ? 29.094 -31.562 32.781 1 33.75 26 SER B C 1
ATOM 3427 O O . SER B 1 26 ? 29.75 -31.953 31.797 1 33.75 26 SER B O 1
ATOM 3429 N N . PRO B 1 27 ? 27.734 -31.75 32.875 1 37.81 27 PRO B N 1
ATOM 3430 C CA . PRO B 1 27 ? 26.969 -32.031 31.672 1 37.81 27 PRO B CA 1
ATOM 3431 C C . PRO B 1 27 ? 27.188 -31 30.578 1 37.81 27 PRO B C 1
ATOM 3433 O O . PRO B 1 27 ? 27.234 -29.797 30.859 1 37.81 27 PRO B O 1
ATOM 3436 N N . HIS B 1 28 ? 27.938 -31.281 29.547 1 38.78 28 HIS B N 1
ATOM 3437 C CA . HIS B 1 28 ? 28.297 -30.609 28.297 1 38.78 28 HIS B CA 1
ATOM 3438 C C . HIS B 1 28 ? 27.062 -30.109 27.562 1 38.78 28 HIS B C 1
ATOM 3440 O O . HIS B 1 28 ? 27.141 -29.75 26.391 1 38.78 28 HIS B O 1
ATOM 3446 N N . GLU B 1 29 ? 25.969 -30.094 28.297 1 37.34 29 GLU B N 1
ATOM 3447 C CA . GLU B 1 29 ? 24.922 -29.922 27.297 1 37.34 29 GLU B CA 1
ATOM 3448 C C . GLU B 1 29 ? 25.016 -28.547 26.625 1 37.34 29 GLU B C 1
ATOM 3450 O O . GLU B 1 29 ? 24.969 -28.453 25.391 1 37.34 29 GLU B O 1
ATOM 3455 N N . ASP B 1 30 ? 24.469 -27.5 27.297 1 39.78 30 ASP B N 1
ATOM 3456 C CA . ASP B 1 30 ? 23.719 -26.453 26.609 1 39.78 30 ASP B CA 1
ATOM 3457 C C . ASP B 1 30 ? 24.641 -25.344 26.109 1 39.78 30 ASP B C 1
ATOM 3459 O O . ASP B 1 30 ? 24.172 -24.25 25.797 1 39.78 30 ASP B O 1
ATOM 3463 N N . HIS B 1 31 ? 25.891 -25.516 26.172 1 44.88 31 HIS B N 1
ATOM 3464 C CA . HIS B 1 31 ? 26.781 -24.438 25.734 1 44.88 31 HIS B CA 1
ATOM 3465 C C . HIS B 1 31 ? 26.688 -24.234 24.234 1 44.88 31 HIS B C 1
ATOM 3467 O O . HIS B 1 31 ? 27.141 -23.203 23.719 1 44.88 31 HIS B O 1
ATOM 3473 N N . ASP B 1 32 ? 26.188 -25.203 23.609 1 42.41 32 ASP B N 1
ATOM 3474 C CA . ASP B 1 32 ? 26.188 -25.078 22.156 1 42.41 32 ASP B CA 1
ATOM 3475 C C . ASP B 1 32 ? 25.078 -24.156 21.688 1 42.41 32 ASP B C 1
ATOM 3477 O O . ASP B 1 32 ? 25.156 -23.578 20.594 1 42.41 32 ASP B O 1
ATOM 3481 N N . ALA B 1 33 ? 24.062 -23.891 22.5 1 48.06 33 ALA B N 1
ATOM 3482 C CA . ALA B 1 33 ? 22.969 -23.031 22.062 1 48.06 33 ALA B CA 1
ATOM 3483 C C . ALA B 1 33 ? 23.344 -21.547 22.172 1 48.06 33 ALA B C 1
ATOM 3485 O O . ALA B 1 33 ? 22.938 -20.75 21.344 1 48.06 33 ALA B O 1
ATOM 3486 N N . VAL B 1 34 ? 24.172 -21.281 23.219 1 50.19 34 VAL B N 1
ATOM 3487 C CA . VAL B 1 34 ? 24.562 -19.891 23.391 1 50.19 34 VAL B CA 1
ATOM 3488 C C . VAL B 1 34 ? 25.531 -19.484 22.281 1 50.19 34 VAL B C 1
ATOM 3490 O O . VAL B 1 34 ? 25.438 -18.375 21.75 1 50.19 34 VAL B O 1
ATOM 3493 N N . GLU B 1 35 ? 26.297 -20.391 21.875 1 49.41 35 GLU B N 1
ATOM 3494 C CA . GLU B 1 35 ? 27.281 -20.062 20.828 1 49.41 35 GLU B CA 1
ATOM 3495 C C . GLU B 1 35 ? 26.609 -19.984 19.453 1 49.41 35 GLU B C 1
ATOM 3497 O O . GLU B 1 35 ? 26.953 -19.109 18.656 1 49.41 35 GLU B O 1
ATOM 3502 N N . GLU B 1 36 ? 25.594 -20.703 19.266 1 45.72 36 GLU B N 1
ATOM 3503 C CA . GLU B 1 36 ? 24.922 -20.672 17.969 1 45.72 36 GLU B CA 1
ATOM 3504 C C . GLU B 1 36 ? 24.047 -19.422 17.844 1 45.72 36 GLU B C 1
ATOM 3506 O O . GLU B 1 36 ? 23.984 -18.812 16.766 1 45.72 36 GLU B O 1
ATOM 3511 N N . LYS B 1 37 ? 23.453 -18.906 18.875 1 48.22 37 LYS B N 1
ATOM 3512 C CA . LYS B 1 37 ? 22.656 -17.672 18.812 1 48.22 37 LYS B CA 1
ATOM 3513 C C . LYS B 1 37 ? 23.562 -16.453 18.656 1 48.22 37 LYS B C 1
ATOM 3515 O O . LYS B 1 37 ? 23.203 -15.508 17.938 1 48.22 37 LYS B O 1
ATOM 3520 N N . GLN B 1 38 ? 24.672 -16.547 19.312 1 47.62 38 GLN B N 1
ATOM 3521 C CA . GLN B 1 38 ? 25.625 -15.469 19.156 1 47.62 38 GLN B CA 1
ATOM 3522 C C . GLN B 1 38 ? 26.219 -15.461 17.75 1 47.62 38 GLN B C 1
ATOM 3524 O O . GLN B 1 38 ? 26.406 -14.391 17.156 1 47.62 38 GLN B O 1
ATOM 3529 N N . GLU B 1 39 ? 26.469 -16.578 17.203 1 47.56 39 GLU B N 1
ATOM 3530 C CA . GLU B 1 39 ? 26.984 -16.656 15.844 1 47.56 39 GLU B CA 1
ATOM 3531 C C . GLU B 1 39 ? 25.906 -16.281 14.828 1 47.56 39 GLU B C 1
ATOM 3533 O O . GLU B 1 39 ? 26.172 -15.57 13.859 1 47.56 39 GLU B O 1
ATOM 3538 N N . GLU B 1 40 ? 24.75 -16.656 15.023 1 47.78 40 GLU B N 1
ATOM 3539 C CA . GLU B 1 40 ? 23.641 -16.297 14.148 1 47.78 40 GLU B CA 1
ATOM 3540 C C . GLU B 1 40 ? 23.328 -14.812 14.234 1 47.78 40 GLU B C 1
ATOM 3542 O O . GLU B 1 40 ? 23.062 -14.164 13.219 1 47.78 40 GLU B O 1
ATOM 3547 N N . ALA B 1 41 ? 23.297 -14.18 15.344 1 48.41 41 ALA B N 1
ATOM 3548 C CA . ALA B 1 41 ? 23.156 -12.734 15.508 1 48.41 41 ALA B CA 1
ATOM 3549 C C . ALA B 1 41 ? 24.297 -11.992 14.812 1 48.41 41 ALA B C 1
ATOM 3551 O O . ALA B 1 41 ? 24.078 -10.961 14.18 1 48.41 41 ALA B O 1
ATOM 3552 N N . THR B 1 42 ? 25.406 -12.641 14.906 1 52.78 42 THR B N 1
ATOM 3553 C CA . THR B 1 42 ? 26.562 -12.023 14.281 1 52.78 42 THR B CA 1
ATOM 3554 C C . THR B 1 42 ? 26.469 -12.102 12.758 1 52.78 42 THR B C 1
ATOM 3556 O O . THR B 1 42 ? 26.75 -11.125 12.062 1 52.78 42 THR B O 1
ATOM 3559 N N . GLU B 1 43 ? 26.094 -13.273 12.266 1 51 43 GLU B N 1
ATOM 3560 C CA . GLU B 1 43 ? 25.953 -13.398 10.82 1 51 43 GLU B CA 1
ATOM 3561 C C . GLU B 1 43 ? 24.812 -12.531 10.305 1 51 43 GLU B C 1
ATOM 3563 O O . GLU B 1 43 ? 24.922 -11.875 9.266 1 51 43 GLU B O 1
ATOM 3568 N N . GLU B 1 44 ? 23.797 -12.539 11.078 1 57.09 44 GLU B N 1
ATOM 3569 C CA . GLU B 1 44 ? 22.688 -11.664 10.734 1 57.09 44 GLU B CA 1
ATOM 3570 C C . GLU B 1 44 ? 23.109 -10.195 10.766 1 57.09 44 GLU B C 1
ATOM 3572 O O . GLU B 1 44 ? 22.688 -9.406 9.914 1 57.09 44 GLU B O 1
ATOM 3577 N N . GLN B 1 45 ? 23.906 -9.898 11.75 1 57.75 45 GLN B N 1
ATOM 3578 C CA . GLN B 1 45 ? 24.422 -8.531 11.844 1 57.75 45 GLN B CA 1
ATOM 3579 C C . GLN B 1 45 ? 25.344 -8.203 10.672 1 57.75 45 GLN B C 1
ATOM 3581 O O . GLN B 1 45 ? 25.312 -7.082 10.156 1 57.75 45 GLN B O 1
ATOM 3586 N N . VAL B 1 46 ? 26.156 -9.203 10.273 1 53.72 46 VAL B N 1
ATOM 3587 C CA . VAL B 1 46 ? 27.047 -8.992 9.133 1 53.72 46 VAL B CA 1
ATOM 3588 C C . VAL B 1 46 ? 26.219 -8.82 7.863 1 53.72 46 VAL B C 1
ATOM 3590 O O . VAL B 1 46 ? 26.469 -7.914 7.062 1 53.72 46 VAL B O 1
ATOM 3593 N N . ASP B 1 47 ? 25.234 -9.602 7.781 1 64.19 47 ASP B N 1
ATOM 3594 C CA . ASP B 1 47 ? 24.391 -9.562 6.59 1 64.19 47 ASP B CA 1
ATOM 3595 C C . ASP B 1 47 ? 23.594 -8.258 6.527 1 64.19 47 ASP B C 1
ATOM 3597 O O . ASP B 1 47 ? 23.5 -7.633 5.469 1 64.19 47 ASP B O 1
ATOM 3601 N N . ARG B 1 48 ? 23.422 -7.766 7.633 1 70.88 48 ARG B N 1
ATOM 3602 C CA . ARG B 1 48 ? 22.688 -6.508 7.648 1 70.88 48 ARG B CA 1
ATOM 3603 C C . ARG B 1 48 ? 23.578 -5.344 7.23 1 70.88 48 ARG B C 1
ATOM 3605 O O . ARG B 1 48 ? 23.141 -4.445 6.512 1 70.88 48 ARG B O 1
ATOM 3612 N N . ARG B 1 49 ? 24.828 -5.43 7.641 1 72.88 49 ARG B N 1
ATOM 3613 C CA . ARG B 1 49 ? 25.75 -4.359 7.277 1 72.88 49 ARG B CA 1
ATOM 3614 C C . ARG B 1 49 ? 26 -4.332 5.773 1 72.88 49 ARG B C 1
ATOM 3616 O O . ARG B 1 49 ? 26.094 -3.258 5.176 1 72.88 49 ARG B O 1
ATOM 3623 N N . MET B 1 50 ? 26.094 -5.492 5.25 1 72.69 50 MET B N 1
ATOM 3624 C CA . MET B 1 50 ? 26.312 -5.57 3.809 1 72.69 50 MET B CA 1
ATOM 3625 C C . MET B 1 50 ? 25.078 -5.074 3.055 1 72.69 50 MET B C 1
ATOM 3627 O O . MET B 1 50 ? 25.203 -4.348 2.068 1 72.69 50 MET B O 1
ATOM 3631 N N . LEU B 1 51 ? 24.031 -5.418 3.574 1 78.81 51 LEU B N 1
ATOM 3632 C CA . LEU B 1 51 ? 22.781 -5.008 2.947 1 78.81 51 LEU B CA 1
ATOM 3633 C C . LEU B 1 51 ? 22.594 -3.498 3.053 1 78.81 51 LEU B C 1
ATOM 3635 O O . LEU B 1 51 ? 22.141 -2.857 2.098 1 78.81 51 LEU B O 1
ATOM 3639 N N . GLU B 1 52 ? 22.984 -2.988 4.152 1 79.69 52 GLU B N 1
ATOM 3640 C CA . GLU B 1 52 ? 22.906 -1.542 4.332 1 79.69 52 GLU B CA 1
ATOM 3641 C C . GLU B 1 52 ? 23.875 -0.811 3.404 1 79.69 52 GLU B C 1
ATOM 3643 O O . GLU B 1 52 ? 23.547 0.252 2.873 1 79.69 52 GLU B O 1
ATOM 3648 N N . GLY B 1 53 ? 25 -1.403 3.258 1 78.94 53 GLY B N 1
ATOM 3649 C CA . GLY B 1 53 ? 25.984 -0.818 2.35 1 78.94 53 GLY B CA 1
ATOM 3650 C C . GLY B 1 53 ? 25.484 -0.738 0.917 1 78.94 53 GLY B C 1
ATOM 3651 O O . GLY B 1 53 ? 25.641 0.294 0.26 1 78.94 53 GLY B O 1
ATOM 3652 N N . GLU B 1 54 ? 24.859 -1.752 0.486 1 81.12 54 GLU B N 1
ATOM 3653 C CA . GLU B 1 54 ? 24.312 -1.769 -0.867 1 81.12 54 GLU B CA 1
ATOM 3654 C C . GLU B 1 54 ? 23.125 -0.808 -0.996 1 81.12 54 GLU B C 1
ATOM 3656 O O . GLU B 1 54 ? 22.984 -0.127 -2.014 1 81.12 54 GLU B O 1
ATOM 3661 N N . ALA B 1 55 ? 22.438 -0.746 0.044 1 85.5 55 ALA B N 1
ATOM 3662 C CA . ALA B 1 55 ? 21.219 0.061 0.005 1 85.5 55 ALA B CA 1
ATOM 3663 C C . ALA B 1 55 ? 21.547 1.55 0.07 1 85.5 55 ALA B C 1
ATOM 3665 O O . ALA B 1 55 ? 20.75 2.387 -0.361 1 85.5 55 ALA B O 1
ATOM 3666 N N . VAL B 1 56 ? 22.703 1.942 0.536 1 92.81 56 VAL B N 1
ATOM 3667 C CA . VAL B 1 56 ? 23.078 3.346 0.665 1 92.81 56 VAL B CA 1
ATOM 3668 C C . VAL B 1 56 ? 23.594 3.869 -0.674 1 92.81 56 VAL B C 1
ATOM 3670 O O . VAL B 1 56 ? 23.609 5.078 -0.911 1 92.81 56 VAL B O 1
ATOM 3673 N N . THR B 1 57 ? 23.984 2.898 -1.548 1 93.69 57 THR B N 1
ATOM 3674 C CA . THR B 1 57 ? 24.578 3.277 -2.822 1 93.69 57 THR B CA 1
ATOM 3675 C C . THR B 1 57 ? 23.516 3.449 -3.893 1 93.69 57 THR B C 1
ATOM 3677 O O . THR B 1 57 ? 22.688 2.557 -4.105 1 93.69 57 THR B O 1
ATOM 3680 N N . PRO B 1 58 ? 23.5 4.633 -4.488 1 95.62 58 PRO B N 1
ATOM 3681 C CA . PRO B 1 58 ? 22.562 4.797 -5.605 1 95.62 58 PRO B CA 1
ATOM 3682 C C . PRO B 1 58 ? 22.766 3.75 -6.699 1 95.62 58 PRO B C 1
ATOM 3684 O O . PRO B 1 58 ? 23.875 3.219 -6.852 1 95.62 58 PRO B O 1
ATOM 3687 N N . PRO B 1 59 ? 21.719 3.449 -7.426 1 95.75 59 PRO B N 1
ATOM 3688 C CA . PRO B 1 59 ? 21.922 2.547 -8.562 1 95.75 59 PRO B CA 1
ATOM 3689 C C . PRO B 1 59 ? 22.953 3.08 -9.562 1 95.75 59 PRO B C 1
ATOM 3691 O O . PRO B 1 59 ? 23.047 4.297 -9.75 1 95.75 59 PRO B O 1
ATOM 3694 N N . HIS B 1 60 ? 23.625 2.164 -10.141 1 94.19 60 HIS B N 1
ATOM 3695 C CA . HIS B 1 60 ? 24.672 2.521 -11.086 1 94.19 60 HIS B CA 1
ATOM 3696 C C . HIS B 1 60 ? 24.109 3.311 -12.258 1 94.19 60 HIS B C 1
ATOM 3698 O O . HIS B 1 60 ? 24.734 4.266 -12.727 1 94.19 60 HIS B O 1
ATOM 3704 N N . ALA B 1 61 ? 22.984 2.854 -12.758 1 96 61 ALA B N 1
ATOM 3705 C CA . ALA B 1 61 ? 22.344 3.531 -13.883 1 96 61 ALA B CA 1
ATOM 3706 C C . ALA B 1 61 ? 20.828 3.4 -13.797 1 96 61 ALA B C 1
ATOM 3708 O O . ALA B 1 61 ? 20.297 2.352 -13.406 1 96 61 ALA B O 1
ATOM 3709 N N . LEU B 1 62 ? 20.156 4.492 -14.211 1 97.69 62 LEU B N 1
ATOM 3710 C CA . LEU B 1 62 ? 18.703 4.465 -14.328 1 97.69 62 LEU B CA 1
ATOM 3711 C C . LEU B 1 62 ? 18.297 4.23 -15.781 1 97.69 62 LEU B C 1
ATOM 3713 O O . LEU B 1 62 ? 18.906 4.762 -16.703 1 97.69 62 LEU B O 1
ATOM 3717 N N . ARG B 1 63 ? 17.266 3.473 -15.906 1 98.44 63 ARG B N 1
ATOM 3718 C CA . ARG B 1 63 ? 16.781 3.152 -17.25 1 98.44 63 ARG B CA 1
ATOM 3719 C C . ARG B 1 63 ? 15.641 4.074 -17.656 1 98.44 63 ARG B C 1
ATOM 3721 O O . ARG B 1 63 ? 14.539 3.984 -17.125 1 98.44 63 ARG B O 1
ATOM 3728 N N . GLU B 1 64 ? 15.898 4.883 -18.656 1 97.75 64 GLU B N 1
ATOM 3729 C CA . GLU B 1 64 ? 14.867 5.777 -19.172 1 97.75 64 GLU B CA 1
ATOM 3730 C C . GLU B 1 64 ? 13.727 5 -19.812 1 97.75 64 GLU B C 1
ATOM 3732 O O . GLU B 1 64 ? 12.57 5.414 -19.75 1 97.75 64 GLU B O 1
ATOM 3737 N N . GLU B 1 65 ? 14 3.828 -20.375 1 98.19 65 GLU B N 1
ATOM 3738 C CA . GLU B 1 65 ? 13.047 3.008 -21.109 1 98.19 65 GLU B CA 1
ATOM 3739 C C . GLU B 1 65 ? 11.992 2.418 -20.188 1 98.19 65 GLU B C 1
ATOM 3741 O O . GLU B 1 65 ? 10.945 1.94 -20.641 1 98.19 65 GLU B O 1
ATOM 3746 N N . ALA B 1 66 ? 12.266 2.447 -18.875 1 98.62 66 ALA B N 1
ATOM 3747 C CA . ALA B 1 66 ? 11.336 1.877 -17.906 1 98.62 66 ALA B CA 1
ATOM 3748 C C . ALA B 1 66 ? 9.992 2.602 -17.938 1 98.62 66 ALA B C 1
ATOM 3750 O O . ALA B 1 66 ? 8.977 2.061 -17.5 1 98.62 66 ALA B O 1
ATOM 3751 N N . SER B 1 67 ? 10 3.83 -18.453 1 98.06 67 SER B N 1
ATOM 3752 C CA . SER B 1 67 ? 8.781 4.633 -18.453 1 98.06 67 SER B CA 1
ATOM 3753 C C . SER B 1 67 ? 8.016 4.488 -19.766 1 98.06 67 SER B C 1
ATOM 3755 O O . SER B 1 67 ? 6.992 5.141 -19.969 1 98.06 67 SER B O 1
ATOM 3757 N N . ASN B 1 68 ? 8.492 3.646 -20.641 1 98.19 68 ASN B N 1
ATOM 3758 C CA . ASN B 1 68 ? 7.824 3.465 -21.938 1 98.19 68 ASN B CA 1
ATOM 3759 C C . ASN B 1 68 ? 6.52 2.688 -21.781 1 98.19 68 ASN B C 1
ATOM 3761 O O . ASN B 1 68 ? 6.484 1.646 -21.125 1 98.19 68 ASN B O 1
ATOM 3765 N N . HIS B 1 69 ? 5.453 3.191 -22.328 1 98.06 69 HIS B N 1
ATOM 3766 C CA . HIS B 1 69 ? 4.176 2.502 -22.484 1 98.06 69 HIS B CA 1
ATOM 3767 C C . HIS B 1 69 ? 3.617 2.053 -21.141 1 98.06 69 HIS B C 1
ATOM 3769 O O . HIS B 1 69 ? 3.064 0.957 -21.031 1 98.06 69 HIS B O 1
ATOM 3775 N N . LEU B 1 70 ? 3.797 2.848 -20.094 1 98.19 70 LEU B N 1
ATOM 3776 C CA . LEU B 1 70 ? 3.246 2.514 -18.781 1 98.19 70 LEU B CA 1
ATOM 3777 C C . LEU B 1 70 ? 1.722 2.578 -18.797 1 98.19 70 LEU B C 1
ATOM 3779 O O . LEU B 1 70 ? 1.144 3.506 -19.359 1 98.19 70 LEU B O 1
ATOM 3783 N N . GLN B 1 71 ? 1.157 1.583 -18.25 1 98.06 71 GLN B N 1
ATOM 3784 C CA . GLN B 1 71 ? -0.294 1.521 -18.125 1 98.06 71 GLN B CA 1
ATOM 3785 C C . GLN B 1 71 ? -0.723 1.741 -16.672 1 98.06 71 GLN B C 1
ATOM 3787 O O . GLN B 1 71 ? -1.912 1.898 -16.391 1 98.06 71 GLN B O 1
ATOM 3792 N N . THR B 1 72 ? 0.132 1.719 -15.75 1 98.06 72 THR B N 1
ATOM 3793 C CA . THR B 1 72 ? -0.07 2.049 -14.344 1 98.06 72 THR B CA 1
ATOM 3794 C C . THR B 1 72 ? 1.164 2.736 -13.773 1 98.06 72 THR B C 1
ATOM 3796 O O . THR B 1 72 ? 2.279 2.527 -14.25 1 98.06 72 THR B O 1
ATOM 3799 N N . LEU B 1 73 ? 0.946 3.564 -12.734 1 98.25 73 LEU B N 1
ATOM 3800 C CA . LEU B 1 73 ? 2.061 4.211 -12.055 1 98.25 73 LEU B CA 1
ATOM 3801 C C . LEU B 1 73 ? 2.244 3.646 -10.656 1 98.25 73 LEU B C 1
ATOM 3803 O O . LEU B 1 73 ? 3.143 4.066 -9.922 1 98.25 73 LEU B O 1
ATOM 3807 N N . GLN B 1 74 ? 1.356 2.682 -10.273 1 98.38 74 GLN B N 1
ATOM 3808 C CA . GLN B 1 74 ? 1.503 2.035 -8.977 1 98.38 74 GLN B CA 1
ATOM 3809 C C . GLN B 1 74 ? 2.643 1.021 -8.984 1 98.38 74 GLN B C 1
ATOM 3811 O O . GLN B 1 74 ? 2.867 0.346 -9.992 1 98.38 74 GLN B O 1
ATOM 3816 N N . THR B 1 75 ? 3.416 0.959 -7.938 1 98.31 75 THR B N 1
ATOM 3817 C CA . THR B 1 75 ? 4.387 -0.114 -7.75 1 98.31 75 THR B CA 1
ATOM 3818 C C . THR B 1 75 ? 4.086 -0.9 -6.48 1 98.31 75 THR B C 1
ATOM 3820 O O . THR B 1 75 ? 3.23 -0.505 -5.688 1 98.31 75 THR B O 1
ATOM 3823 N N . LYS B 1 76 ? 4.699 -2.014 -6.305 1 97.5 76 LYS B N 1
ATOM 3824 C CA . LYS B 1 76 ? 4.277 -3.006 -5.32 1 97.5 76 LYS B CA 1
ATOM 3825 C C . LYS B 1 76 ? 4.383 -2.451 -3.902 1 97.5 76 LYS B C 1
ATOM 3827 O O . LYS B 1 76 ? 3.627 -2.852 -3.016 1 97.5 76 LYS B O 1
ATOM 3832 N N . ASN B 1 77 ? 5.309 -1.469 -3.66 1 98.31 77 ASN B N 1
ATOM 3833 C CA . ASN B 1 77 ? 5.48 -0.932 -2.314 1 98.31 77 ASN B CA 1
ATOM 3834 C C . ASN B 1 77 ? 5.121 0.55 -2.252 1 98.31 77 ASN B C 1
ATOM 3836 O O . ASN B 1 77 ? 5.406 1.221 -1.259 1 98.31 77 ASN B O 1
ATOM 3840 N N . MET B 1 78 ? 4.516 1.051 -3.371 1 98.12 78 MET B N 1
ATOM 3841 C CA . MET B 1 78 ? 4.207 2.479 -3.373 1 98.12 78 MET B CA 1
ATOM 3842 C C . MET B 1 78 ? 2.852 2.742 -4.02 1 98.12 78 MET B C 1
ATOM 3844 O O . MET B 1 78 ? 2.502 2.111 -5.02 1 98.12 78 MET B O 1
ATOM 3848 N N . THR B 1 79 ? 2.125 3.648 -3.445 1 98.5 79 THR B N 1
ATOM 3849 C CA . THR B 1 79 ? 0.914 4.199 -4.043 1 98.5 79 THR B CA 1
ATOM 3850 C C . THR B 1 79 ? 1.128 5.652 -4.461 1 98.5 79 THR B C 1
ATOM 3852 O O . THR B 1 79 ? 1.556 6.477 -3.652 1 98.5 79 THR B O 1
ATOM 3855 N N . ARG B 1 80 ? 0.859 5.941 -5.695 1 98.5 80 ARG B N 1
ATOM 3856 C CA . ARG B 1 80 ? 1.057 7.293 -6.207 1 98.5 80 ARG B CA 1
ATOM 3857 C C . ARG B 1 80 ? -0.28 7.992 -6.438 1 98.5 80 ARG B C 1
ATOM 3859 O O . ARG B 1 80 ? -1.211 7.395 -6.98 1 98.5 80 ARG B O 1
ATOM 3866 N N . LEU B 1 81 ? -0.421 9.172 -5.992 1 98.19 81 LEU B N 1
ATOM 3867 C CA . LEU B 1 81 ? -1.403 10.117 -6.516 1 98.19 81 LEU B CA 1
ATOM 3868 C C . LEU B 1 81 ? -0.764 11.062 -7.531 1 98.19 81 LEU B C 1
ATOM 3870 O O . LEU B 1 81 ? -0.059 12 -7.156 1 98.19 81 LEU B O 1
ATOM 3874 N N . ALA B 1 82 ? -1.024 10.773 -8.828 1 98.25 82 ALA B N 1
ATOM 3875 C CA . ALA B 1 82 ? -0.355 11.469 -9.922 1 98.25 82 ALA B CA 1
ATOM 3876 C C . ALA B 1 82 ? -1.098 12.75 -10.297 1 98.25 82 ALA B C 1
ATOM 3878 O O . ALA B 1 82 ? -1.64 12.859 -11.398 1 98.25 82 ALA B O 1
ATOM 3879 N N . GLU B 1 83 ? -1.19 13.703 -9.43 1 98.25 83 GLU B N 1
ATOM 3880 C CA . GLU B 1 83 ? -1.883 14.984 -9.578 1 98.25 83 GLU B CA 1
ATOM 3881 C C . GLU B 1 83 ? -1.025 16.141 -9.062 1 98.25 83 GLU B C 1
ATOM 3883 O O . GLU B 1 83 ? -0.48 16.062 -7.961 1 98.25 83 GLU B O 1
ATOM 3888 N N . ASN B 1 84 ? -0.91 17.219 -9.898 1 97.81 84 ASN B N 1
ATOM 3889 C CA . ASN B 1 84 ? -0.015 18.328 -9.531 1 97.81 84 ASN B CA 1
ATOM 3890 C C . ASN B 1 84 ? -0.793 19.562 -9.125 1 97.81 84 ASN B C 1
ATOM 3892 O O . ASN B 1 84 ? -0.22 20.5 -8.57 1 97.81 84 ASN B O 1
ATOM 3896 N N . ASP B 1 85 ? -2.084 19.625 -9.453 1 98.31 85 ASP B N 1
ATOM 3897 C CA . ASP B 1 85 ? -2.916 20.734 -9.008 1 98.31 85 ASP B CA 1
ATOM 3898 C C . ASP B 1 85 ? -3.346 20.547 -7.551 1 98.31 85 ASP B C 1
ATOM 3900 O O . ASP B 1 85 ? -3.969 19.547 -7.207 1 98.31 85 ASP B O 1
ATOM 3904 N N . PRO B 1 86 ? -3.049 21.5 -6.715 1 98.5 86 PRO B N 1
ATOM 3905 C CA . PRO B 1 86 ? -3.307 21.312 -5.285 1 98.5 86 PRO B CA 1
ATOM 3906 C C . PRO B 1 86 ? -4.781 21.047 -4.98 1 98.5 86 PRO B C 1
ATOM 3908 O O . PRO B 1 86 ? -5.102 20.25 -4.094 1 98.5 86 PRO B O 1
ATOM 3911 N N . ILE B 1 87 ? -5.688 21.672 -5.629 1 98.75 87 ILE B N 1
ATOM 3912 C CA . ILE B 1 87 ? -7.109 21.5 -5.367 1 98.75 87 ILE B CA 1
ATOM 3913 C C . ILE B 1 87 ? -7.539 20.094 -5.762 1 98.75 87 ILE B C 1
ATOM 3915 O O . ILE B 1 87 ? -8.125 19.375 -4.957 1 98.75 87 ILE B O 1
ATOM 3919 N N . SER B 1 88 ? -7.195 19.656 -6.945 1 98.75 88 SER B N 1
ATOM 3920 C CA . SER B 1 88 ? -7.52 18.312 -7.41 1 98.75 88 SER B CA 1
ATOM 3921 C C . SER B 1 88 ? -6.801 17.25 -6.574 1 98.75 88 SER B C 1
ATOM 3923 O O . SER B 1 88 ? -7.371 16.203 -6.273 1 98.75 88 SER B O 1
ATOM 3925 N N . PHE B 1 89 ? -5.594 17.594 -6.246 1 98.69 89 PHE B N 1
ATOM 3926 C CA . PHE B 1 89 ? -4.832 16.672 -5.426 1 98.69 89 PHE B CA 1
ATOM 3927 C C . PHE B 1 89 ? -5.508 16.453 -4.074 1 98.69 89 PHE B C 1
ATOM 3929 O O . PHE B 1 89 ? -5.633 15.328 -3.605 1 98.69 89 PHE B O 1
ATOM 3936 N N . ALA B 1 90 ? -5.875 17.5 -3.434 1 98.88 90 ALA B N 1
ATOM 3937 C CA . ALA B 1 90 ? -6.543 17.391 -2.139 1 98.88 90 ALA B CA 1
ATOM 3938 C C . ALA B 1 90 ? -7.816 16.562 -2.242 1 98.88 90 ALA B C 1
ATOM 3940 O O . ALA B 1 90 ? -8.164 15.82 -1.316 1 98.88 90 ALA B O 1
ATOM 3941 N N . ILE B 1 91 ? -8.523 16.703 -3.336 1 98.88 91 ILE B N 1
ATOM 3942 C CA . ILE B 1 91 ? -9.711 15.898 -3.576 1 98.88 91 ILE B CA 1
ATOM 3943 C C . ILE B 1 91 ? -9.336 14.422 -3.66 1 98.88 91 ILE B C 1
ATOM 3945 O O . ILE B 1 91 ? -9.961 13.578 -3.02 1 98.88 91 ILE B O 1
ATOM 3949 N N . GLN B 1 92 ? -8.289 14.109 -4.426 1 98.81 92 GLN B N 1
ATOM 3950 C CA . GLN B 1 92 ? -7.848 12.719 -4.547 1 98.81 92 GLN B CA 1
ATOM 3951 C C . GLN B 1 92 ? -7.422 12.156 -3.195 1 98.81 92 GLN B C 1
ATOM 3953 O O . GLN B 1 92 ? -7.754 11.016 -2.859 1 98.81 92 GLN B O 1
ATOM 3958 N N . LEU B 1 93 ? -6.695 12.969 -2.461 1 98.69 93 LEU B N 1
ATOM 3959 C CA . LEU B 1 93 ? -6.266 12.531 -1.139 1 98.69 93 LEU B CA 1
ATOM 3960 C C . LEU B 1 93 ? -7.465 12.266 -0.236 1 98.69 93 LEU B C 1
ATOM 3962 O O . LEU B 1 93 ? -7.469 11.312 0.538 1 98.69 93 LEU B O 1
ATOM 3966 N N . SER B 1 94 ? -8.43 13.156 -0.314 1 98.62 94 SER B N 1
ATOM 3967 C CA . SER B 1 94 ? -9.664 12.984 0.447 1 98.62 94 SER B CA 1
ATOM 3968 C C . SER B 1 94 ? -10.352 11.664 0.095 1 98.62 94 SER B C 1
ATOM 3970 O O . SER B 1 94 ? -10.789 10.93 0.982 1 98.62 94 SER B O 1
ATOM 3972 N N . GLN B 1 95 ? -10.43 11.328 -1.176 1 98.75 95 GLN B N 1
ATOM 3973 C CA . GLN B 1 95 ? -11.047 10.102 -1.645 1 98.75 95 GLN B CA 1
ATOM 3974 C C . GLN B 1 95 ? -10.258 8.875 -1.191 1 98.75 95 GLN B C 1
ATOM 3976 O O . GLN B 1 95 ? -10.844 7.871 -0.781 1 98.75 95 GLN B O 1
ATOM 3981 N N . MET B 1 96 ? -9 8.969 -1.219 1 98.44 96 MET B N 1
ATOM 3982 C CA . MET B 1 96 ? -8.117 7.883 -0.798 1 98.44 96 MET B CA 1
ATOM 3983 C C . MET B 1 96 ? -8.242 7.629 0.7 1 98.44 96 MET B C 1
ATOM 3985 O O . MET B 1 96 ? -8.305 6.477 1.136 1 98.44 96 MET B O 1
ATOM 3989 N N . GLY B 1 97 ? -8.281 8.695 1.461 1 98.25 97 GLY B N 1
ATOM 3990 C CA . GLY B 1 97 ? -8.281 8.586 2.91 1 98.25 97 GLY B CA 1
ATOM 3991 C C . GLY B 1 97 ? -9.648 8.281 3.484 1 98.25 97 GLY B C 1
ATOM 3992 O O . GLY B 1 97 ? -9.773 7.516 4.445 1 98.25 97 GLY B O 1
ATOM 3993 N N . TRP B 1 98 ? -10.68 8.844 2.885 1 98.5 98 TRP B N 1
ATOM 3994 C CA . TRP B 1 98 ? -12.07 8.68 3.291 1 98.5 98 TRP B CA 1
ATOM 3995 C C . TRP B 1 98 ? -12.938 8.234 2.111 1 98.5 98 TRP B C 1
ATOM 3997 O O . TRP B 1 98 ? -13.672 9.039 1.541 1 98.5 98 TRP B O 1
ATOM 4007 N N . PRO B 1 99 ? -12.938 6.969 1.856 1 98.56 99 PRO B N 1
ATOM 4008 C CA . PRO B 1 99 ? -13.781 6.473 0.764 1 98.56 99 PRO B CA 1
ATOM 4009 C C . PRO B 1 99 ? -15.266 6.777 0.971 1 98.56 99 PRO B C 1
ATOM 4011 O O . PRO B 1 99 ? -16.016 6.875 0 1 98.56 99 PRO B O 1
ATOM 4014 N N . ALA B 1 100 ? -15.633 6.926 2.164 1 98.75 100 ALA B N 1
ATOM 4015 C CA . ALA B 1 100 ? -16.984 7.32 2.549 1 98.75 100 ALA B CA 1
ATOM 4016 C C . ALA B 1 100 ? -18.016 6.34 1.996 1 98.75 100 ALA B C 1
ATOM 4018 O O . ALA B 1 100 ? -19.094 6.742 1.557 1 98.75 100 ALA B O 1
ATOM 4019 N N . THR B 1 101 ? -17.734 5.074 1.949 1 98.75 101 THR B N 1
ATOM 4020 C CA . THR B 1 101 ? -18.609 4.051 1.402 1 98.75 101 THR B CA 1
ATOM 4021 C C . THR B 1 101 ? -19.641 3.611 2.439 1 98.75 101 THR B C 1
ATOM 4023 O O . THR B 1 101 ? -20.641 2.986 2.098 1 98.75 101 THR B O 1
ATOM 4026 N N . HIS B 1 102 ? -19.406 3.787 3.654 1 98 102 HIS B N 1
ATOM 4027 C CA . HIS B 1 102 ? -20.297 3.539 4.789 1 98 102 HIS B CA 1
ATOM 4028 C C . HIS B 1 102 ? -19.922 4.414 5.98 1 98 102 HIS B C 1
ATOM 4030 O O . HIS B 1 102 ? -18.906 5.117 5.945 1 98 102 HIS B O 1
ATOM 4036 N N . GLU B 1 103 ? -20.609 4.398 6.996 1 96.88 103 GLU B N 1
ATOM 4037 C CA . GLU B 1 103 ? -20.547 5.383 8.07 1 96.88 103 GLU B CA 1
ATOM 4038 C C . GLU B 1 103 ? -19.172 5.398 8.727 1 96.88 103 GLU B C 1
ATOM 4040 O O . GLU B 1 103 ? -18.625 6.465 9.023 1 96.88 103 GLU B O 1
ATOM 4045 N N . GLN B 1 104 ? -18.516 4.246 8.852 1 94.19 104 GLN B N 1
ATOM 4046 C CA . GLN B 1 104 ? -17.297 4.094 9.633 1 94.19 104 GLN B CA 1
ATOM 4047 C C . GLN B 1 104 ? -16.109 4.723 8.906 1 94.19 104 GLN B C 1
ATOM 4049 O O . GLN B 1 104 ? -15.039 4.902 9.5 1 94.19 104 GLN B O 1
ATOM 4054 N N . ASN B 1 105 ? -16.266 5.023 7.621 1 97 105 ASN B N 1
ATOM 4055 C CA . ASN B 1 105 ? -15.141 5.672 6.938 1 97 105 ASN B CA 1
ATOM 4056 C C . ASN B 1 105 ? -15.57 6.992 6.297 1 97 105 ASN B C 1
ATOM 4058 O O . ASN B 1 105 ? -14.969 7.43 5.316 1 97 105 ASN B O 1
ATOM 4062 N N . GLN B 1 106 ? -16.672 7.578 6.789 1 98.12 106 GLN B N 1
ATOM 4063 C CA . GLN B 1 106 ? -17 8.977 6.543 1 98.12 106 GLN B CA 1
ATOM 4064 C C . GLN B 1 106 ? -16.297 9.898 7.527 1 98.12 106 GLN B C 1
ATOM 4066 O O . GLN B 1 106 ? -16.047 9.516 8.68 1 98.12 106 GLN B O 1
ATOM 4071 N N . PRO B 1 107 ? -15.969 11.094 7.047 1 98.25 107 PRO B N 1
ATOM 4072 C CA . PRO B 1 107 ? -15.398 12.055 7.996 1 98.25 107 PRO B CA 1
ATOM 4073 C C . PRO B 1 107 ? -16.453 12.727 8.875 1 98.25 107 PRO B C 1
ATOM 4075 O O . PRO B 1 107 ? -17.625 12.742 8.516 1 98.25 107 PRO B O 1
ATOM 4078 N N . ASN B 1 108 ? -15.992 13.219 10 1 97.94 108 ASN B N 1
ATOM 4079 C CA . ASN B 1 108 ? -16.875 14.07 10.797 1 97.94 108 ASN B CA 1
ATOM 4080 C C . ASN B 1 108 ? -16.938 15.492 10.242 1 97.94 108 ASN B C 1
ATOM 4082 O O . ASN B 1 108 ? -18.016 16.047 10.07 1 97.94 108 ASN B O 1
ATOM 4086 N N . THR B 1 109 ? -15.781 16.078 9.992 1 98.31 109 THR B N 1
ATOM 4087 C CA . THR B 1 109 ? -15.695 17.453 9.508 1 98.31 109 THR B CA 1
ATOM 4088 C C . THR B 1 109 ? -14.664 17.562 8.391 1 98.31 109 THR B C 1
ATOM 4090 O O . THR B 1 109 ? -13.586 16.969 8.469 1 98.31 109 THR B O 1
ATOM 4093 N N . VAL B 1 110 ? -14.953 18.312 7.363 1 98.69 110 VAL B N 1
ATOM 4094 C CA . VAL B 1 110 ? -14.016 18.641 6.297 1 98.69 110 VAL B CA 1
ATOM 4095 C C . VAL B 1 110 ? -13.422 20.031 6.551 1 98.69 110 VAL B C 1
ATOM 4097 O O . VAL B 1 110 ? -14.148 20.984 6.809 1 98.69 110 VAL B O 1
ATOM 4100 N N . ILE B 1 111 ? -12.125 20.141 6.562 1 98.69 111 ILE B N 1
ATOM 4101 C CA . ILE B 1 111 ? -11.469 21.438 6.621 1 98.69 111 ILE B CA 1
ATOM 4102 C C . ILE B 1 111 ? -11.375 22.031 5.219 1 98.69 111 ILE B C 1
ATOM 4104 O O . ILE B 1 111 ? -10.953 21.359 4.277 1 98.69 111 ILE B O 1
ATOM 4108 N N . LEU B 1 112 ? -11.844 23.188 5.059 1 98.75 112 LEU B N 1
ATOM 4109 C CA . LEU B 1 112 ? -11.688 23.953 3.826 1 98.75 112 LEU B CA 1
ATOM 4110 C C . LEU B 1 112 ? -10.734 25.125 4.027 1 98.75 112 LEU B C 1
ATOM 4112 O O . LEU B 1 112 ? -11.062 26.078 4.738 1 98.75 112 LEU B O 1
ATOM 4116 N N . ALA B 1 113 ? -9.57 25.047 3.418 1 98.44 113 ALA B N 1
ATOM 4117 C CA . ALA B 1 113 ? -8.516 26.031 3.65 1 98.44 113 ALA B CA 1
ATOM 4118 C C . ALA B 1 113 ? -8.047 26.656 2.338 1 98.44 113 ALA B C 1
ATOM 4120 O O . ALA B 1 113 ? -8.266 26.094 1.265 1 98.44 113 ALA B O 1
ATOM 4121 N N . SER B 1 114 ? -7.387 27.812 2.436 1 97.69 114 SER B N 1
ATOM 4122 C CA . SER B 1 114 ? -6.914 28.516 1.245 1 97.69 114 SER B CA 1
ATOM 4123 C C . SER B 1 114 ? -5.629 27.891 0.711 1 97.69 114 SER B C 1
ATOM 4125 O O . SER B 1 114 ? -4.691 27.641 1.472 1 97.69 114 SER B O 1
ATOM 4127 N N . VAL B 1 115 ? -5.59 27.703 -0.605 1 97.75 115 VAL B N 1
ATOM 4128 C CA . VAL B 1 115 ? -4.395 27.141 -1.229 1 97.75 115 VAL B CA 1
ATOM 4129 C C . VAL B 1 115 ? -3.277 28.172 -1.23 1 97.75 115 VAL B C 1
ATOM 4131 O O . VAL B 1 115 ? -2.096 27.828 -1.312 1 97.75 115 VAL B O 1
ATOM 4134 N N . THR B 1 116 ? -3.588 29.469 -1.001 1 96.75 116 THR B N 1
ATOM 4135 C CA . THR B 1 116 ? -2.605 30.547 -1.131 1 96.75 116 THR B CA 1
ATOM 4136 C C . THR B 1 116 ? -1.998 30.891 0.226 1 96.75 116 THR B C 1
ATOM 4138 O O . THR B 1 116 ? -1.098 31.719 0.314 1 96.75 116 THR B O 1
ATOM 4141 N N . ASP B 1 117 ? -2.445 30.375 1.277 1 97.38 117 ASP B N 1
ATOM 4142 C CA . ASP B 1 117 ? -1.902 30.578 2.615 1 97.38 117 ASP B CA 1
ATOM 4143 C C . ASP B 1 117 ? -1.437 29.266 3.234 1 97.38 117 ASP B C 1
ATOM 4145 O O . ASP B 1 117 ? -2.152 28.672 4.035 1 97.38 117 ASP B O 1
ATOM 4149 N N . TRP B 1 118 ? -0.208 28.906 2.916 1 98 118 TRP B N 1
ATOM 4150 C CA . TRP B 1 118 ? 0.305 27.609 3.34 1 98 118 TRP B CA 1
ATOM 4151 C C . TRP B 1 118 ? 0.413 27.531 4.859 1 98 118 TRP B C 1
ATOM 4153 O O . TRP B 1 118 ? 0.293 26.453 5.445 1 98 118 TRP B O 1
ATOM 4163 N N . ARG B 1 119 ? 0.586 28.703 5.555 1 98.5 119 ARG B N 1
ATOM 4164 C CA . ARG B 1 119 ? 0.748 28.734 7.004 1 98.5 119 ARG B CA 1
ATOM 4165 C C . ARG B 1 119 ? -0.563 28.391 7.707 1 98.5 119 ARG B C 1
ATOM 4167 O O . ARG B 1 119 ? -0.592 27.562 8.617 1 98.5 119 ARG B O 1
ATOM 4174 N N . ALA B 1 120 ? -1.62 29 7.293 1 98.38 120 ALA B N 1
ATOM 4175 C CA . ALA B 1 120 ? -2.934 28.75 7.875 1 98.38 120 ALA B CA 1
ATOM 4176 C C . ALA B 1 120 ? -3.385 27.312 7.59 1 98.38 120 ALA B C 1
ATOM 4178 O O . ALA B 1 120 ? -3.904 26.641 8.477 1 98.38 120 ALA B O 1
ATOM 4179 N N . SER B 1 121 ? -3.182 26.891 6.355 1 98.25 121 SER B N 1
ATOM 4180 C CA . SER B 1 121 ? -3.541 25.531 5.973 1 98.25 121 SER B CA 1
ATOM 4181 C C . SER B 1 121 ? -2.754 24.5 6.777 1 98.25 121 SER B C 1
ATOM 4183 O O . SER B 1 121 ? -3.32 23.531 7.27 1 98.25 121 SER B O 1
ATOM 4185 N N . LEU B 1 122 ? -1.501 24.734 6.902 1 98.69 122 LEU B N 1
ATOM 4186 C CA . LEU B 1 122 ? -0.639 23.828 7.656 1 98.69 122 LEU B CA 1
ATOM 4187 C C . LEU B 1 122 ? -1.079 23.75 9.117 1 98.69 122 LEU B C 1
ATOM 4189 O O . LEU B 1 122 ? -1.275 22.656 9.648 1 98.69 122 LEU B O 1
ATOM 4193 N N . ALA B 1 123 ? -1.29 24.859 9.773 1 98.56 123 ALA B N 1
ATOM 4194 C CA . ALA B 1 123 ? -1.677 24.891 11.188 1 98.56 123 ALA B CA 1
ATOM 4195 C C . ALA B 1 123 ? -3.02 24.203 11.398 1 98.56 123 ALA B C 1
ATOM 4197 O O . ALA B 1 123 ? -3.252 23.578 12.445 1 98.56 123 ALA B O 1
ATOM 4198 N N . SER B 1 124 ? -3.922 24.25 10.422 1 98.19 124 SER B N 1
ATOM 4199 C CA . SER B 1 124 ? -5.27 23.719 10.555 1 98.19 124 SER B CA 1
ATOM 4200 C C . SER B 1 124 ? -5.25 22.203 10.672 1 98.19 124 SER B C 1
ATOM 4202 O O . SER B 1 124 ? -6.219 21.594 11.133 1 98.19 124 SER B O 1
ATOM 4204 N N . LEU B 1 125 ? -4.148 21.578 10.273 1 98.25 125 LEU B N 1
ATOM 4205 C CA . LEU B 1 125 ? -4.039 20.125 10.289 1 98.25 125 LEU B CA 1
ATOM 4206 C C . LEU B 1 125 ? -3.982 19.594 11.719 1 98.25 125 LEU B C 1
ATOM 4208 O O . LEU B 1 125 ? -4.16 18.406 11.961 1 98.25 125 LEU B O 1
ATOM 4212 N N . THR B 1 126 ? -3.836 20.516 12.688 1 97.44 126 THR B N 1
ATOM 4213 C CA . THR B 1 126 ? -3.992 20.188 14.102 1 97.44 126 THR B CA 1
ATOM 4214 C C . THR B 1 126 ? -5.383 19.625 14.375 1 97.44 126 THR B C 1
ATOM 4216 O O . THR B 1 126 ? -5.566 18.844 15.305 1 97.44 126 THR B O 1
ATOM 4219 N N . LEU B 1 127 ? -6.301 20 13.547 1 96 127 LEU B N 1
ATOM 4220 C CA . LEU B 1 127 ? -7.695 19.672 13.828 1 96 127 LEU B CA 1
ATOM 4221 C C . LEU B 1 127 ? -8.148 18.469 13.023 1 96 127 LEU B C 1
ATOM 4223 O O . LEU B 1 127 ? -9.328 18.125 13.016 1 96 127 LEU B O 1
ATOM 4227 N N . VAL B 1 128 ? -7.215 17.797 12.328 1 90.88 128 VAL B N 1
ATOM 4228 C CA . VAL B 1 128 ? -7.543 16.641 11.492 1 90.88 128 VAL B CA 1
ATOM 4229 C C . VAL B 1 128 ? -7.938 15.461 12.375 1 90.88 128 VAL B C 1
ATOM 4231 O O . VAL B 1 128 ? -8.992 14.852 12.172 1 90.88 128 VAL B O 1
ATOM 4234 N N . HIS B 1 129 ? -7.102 15.133 13.297 1 84.81 129 HIS B N 1
ATOM 4235 C CA . HIS B 1 129 ? -7.336 13.969 14.148 1 84.81 129 HIS B CA 1
ATOM 4236 C C . HIS B 1 129 ? -8.547 14.172 15.047 1 84.81 129 HIS B C 1
ATOM 4238 O O . HIS B 1 129 ? -9.523 13.422 14.969 1 84.81 129 HIS B O 1
ATOM 4244 N N . HIS B 1 130 ? -8.562 15.172 15.875 1 83.38 130 HIS B N 1
ATOM 4245 C CA . HIS B 1 130 ? -9.695 15.625 16.672 1 83.38 130 HIS B CA 1
ATOM 4246 C C . HIS B 1 130 ? -9.953 17.109 16.484 1 83.38 130 HIS B C 1
ATOM 4248 O O . HIS B 1 130 ? -9.008 17.891 16.344 1 83.38 130 HIS B O 1
ATOM 4254 N N . PRO B 1 131 ? -11.102 17.328 16.25 1 76.44 131 PRO B N 1
ATOM 4255 C CA . PRO B 1 131 ? -12.344 16.562 16.328 1 76.44 131 PRO B CA 1
ATOM 4256 C C . PRO B 1 131 ? -12.812 16.078 14.953 1 76.44 131 PRO B C 1
ATOM 4258 O O . PRO B 1 131 ? -13.836 15.391 14.844 1 76.44 131 PRO B O 1
ATOM 4261 N N . ASN B 1 132 ? -12.078 16.281 13.984 1 83.31 132 ASN B N 1
ATOM 4262 C CA . ASN B 1 132 ? -12.695 16.297 12.664 1 83.31 132 ASN B CA 1
ATOM 4263 C C . ASN B 1 132 ? -12.656 14.93 12 1 83.31 132 ASN B C 1
ATOM 4265 O O . ASN B 1 132 ? -13.586 14.555 11.289 1 83.31 132 ASN B O 1
ATOM 4269 N N . ASN B 1 133 ? -11.508 14.211 12.312 1 88.38 133 ASN B N 1
ATOM 4270 C CA . ASN B 1 133 ? -11.344 12.961 11.586 1 88.38 133 ASN B CA 1
ATOM 4271 C C . ASN B 1 133 ? -11.742 13.109 10.117 1 88.38 133 ASN B C 1
ATOM 4273 O O . ASN B 1 133 ? -12.594 12.367 9.625 1 88.38 133 ASN B O 1
ATOM 4277 N N . GLY B 1 134 ? -11.117 14.117 9.461 1 95.06 134 GLY B N 1
ATOM 4278 C CA . GLY B 1 134 ? -11.5 14.422 8.094 1 95.06 134 GLY B CA 1
ATOM 4279 C C . GLY B 1 134 ? -10.391 15.07 7.289 1 95.06 134 GLY B C 1
ATOM 4280 O O . GLY B 1 134 ? -9.367 15.477 7.848 1 95.06 134 GLY B O 1
ATOM 4281 N N . PRO B 1 135 ? -10.633 15.094 6 1 97.94 135 PRO B N 1
ATOM 4282 C CA . PRO B 1 135 ? -9.617 15.625 5.09 1 97.94 135 PRO B CA 1
ATOM 4283 C C . PRO B 1 135 ? -9.578 17.156 5.074 1 97.94 135 PRO B C 1
ATOM 4285 O O . PRO B 1 135 ? -10.422 17.797 5.699 1 97.94 135 PRO B O 1
ATOM 4288 N N . MET B 1 136 ? -8.57 17.703 4.5 1 98.62 136 MET B N 1
ATOM 4289 C CA . MET B 1 136 ? -8.477 19.109 4.145 1 98.62 136 MET B CA 1
ATOM 4290 C C . MET B 1 136 ? -8.609 19.297 2.637 1 98.62 136 MET B C 1
ATOM 4292 O O . MET B 1 136 ? -7.926 18.641 1.86 1 98.62 136 MET B O 1
ATOM 4296 N N . LEU B 1 137 ? -9.531 20.141 2.248 1 98.88 137 LEU B N 1
ATOM 4297 C CA . LEU B 1 137 ? -9.695 20.562 0.861 1 98.88 137 LEU B CA 1
ATOM 4298 C C . LEU B 1 137 ? -9.273 22.016 0.678 1 98.88 137 LEU B C 1
ATOM 4300 O O . LEU B 1 137 ? -9.203 22.766 1.647 1 98.88 137 LEU B O 1
ATOM 4304 N N . TYR B 1 138 ? -8.977 22.359 -0.557 1 98.75 138 TYR B N 1
ATOM 4305 C CA . TYR B 1 138 ? -8.5 23.719 -0.856 1 98.75 138 TYR B CA 1
ATOM 4306 C C . TYR B 1 138 ? -9.578 24.516 -1.57 1 98.75 138 TYR B C 1
ATOM 4308 O O . TYR B 1 138 ? -10.367 23.969 -2.34 1 98.75 138 TYR B O 1
ATOM 4316 N N . TYR B 1 139 ? -9.594 25.781 -1.283 1 98.25 139 TYR B N 1
ATOM 4317 C CA . TYR B 1 139 ? -10.227 26.766 -2.154 1 98.25 139 TYR B CA 1
ATOM 4318 C C . TYR B 1 139 ? -9.219 27.828 -2.588 1 98.25 139 TYR B C 1
ATOM 4320 O O . TYR B 1 139 ? -8.172 27.984 -1.968 1 98.25 139 TYR B O 1
ATOM 4328 N N . ASP B 1 140 ? -9.43 28.516 -3.68 1 97.56 140 ASP B N 1
ATOM 4329 C CA . ASP B 1 140 ? -8.625 29.625 -4.195 1 97.56 140 ASP B CA 1
ATOM 4330 C C . ASP B 1 140 ? -9.5 30.844 -4.492 1 97.56 140 ASP B C 1
ATOM 4332 O O . ASP B 1 140 ? -9.844 31.094 -5.648 1 97.56 140 ASP B O 1
ATOM 4336 N N . GLY B 1 141 ? -9.797 31.594 -3.525 1 95.94 141 GLY B N 1
ATOM 4337 C CA . GLY B 1 141 ? -10.695 32.719 -3.658 1 95.94 141 GLY B CA 1
ATOM 4338 C C . GLY B 1 141 ? -12.156 32.312 -3.771 1 95.94 141 GLY B C 1
ATOM 4339 O O . GLY B 1 141 ? -13.031 32.969 -3.211 1 95.94 141 GLY B O 1
ATOM 4340 N N . THR B 1 142 ? -12.367 31.297 -4.469 1 97.62 142 THR B N 1
ATOM 4341 C CA . THR B 1 142 ? -13.703 30.719 -4.609 1 97.62 142 THR B CA 1
ATOM 4342 C C . THR B 1 142 ? -13.664 29.203 -4.367 1 97.62 142 THR B C 1
ATOM 4344 O O . THR B 1 142 ? -12.602 28.578 -4.445 1 97.62 142 THR B O 1
ATOM 4347 N N . ILE B 1 143 ? -14.805 28.703 -4.016 1 98.62 143 ILE B N 1
ATOM 4348 C CA . ILE B 1 143 ? -14.945 27.25 -3.891 1 98.62 143 ILE B CA 1
ATOM 4349 C C . ILE B 1 143 ? -15.367 26.656 -5.234 1 98.62 143 ILE B C 1
ATOM 4351 O O . ILE B 1 143 ? -16.438 26.984 -5.75 1 98.62 143 ILE B O 1
ATOM 4355 N N . SER B 1 144 ? -14.578 25.828 -5.824 1 98.38 144 SER B N 1
ATOM 4356 C CA . SER B 1 144 ? -14.867 25.25 -7.133 1 98.38 144 SER B CA 1
ATOM 4357 C C . SER B 1 144 ? -15.992 24.234 -7.047 1 98.38 144 SER B C 1
ATOM 4359 O O . SER B 1 144 ? -16.281 23.703 -5.973 1 98.38 144 SER B O 1
ATOM 4361 N N . ASP B 1 145 ? -16.609 23.906 -8.195 1 98.31 145 ASP B N 1
ATOM 4362 C CA . ASP B 1 145 ? -17.656 22.906 -8.273 1 98.31 145 ASP B CA 1
ATOM 4363 C C . ASP B 1 145 ? -17.141 21.531 -7.855 1 98.31 145 ASP B C 1
ATOM 4365 O O . ASP B 1 145 ? -17.844 20.75 -7.215 1 98.31 145 ASP B O 1
ATOM 4369 N N . GLU B 1 146 ? -15.922 21.234 -8.195 1 98.62 146 GLU B N 1
ATOM 4370 C CA . GLU B 1 146 ? -15.352 19.938 -7.859 1 98.62 146 GLU B CA 1
ATOM 4371 C C . GLU B 1 146 ? -15.211 19.766 -6.348 1 98.62 146 GLU B C 1
ATOM 4373 O O . GLU B 1 146 ? -15.391 18.672 -5.82 1 98.62 146 GLU B O 1
ATOM 4378 N N . VAL B 1 147 ? -14.867 20.844 -5.664 1 98.88 147 VAL B N 1
ATOM 4379 C CA . VAL B 1 147 ? -14.75 20.797 -4.211 1 98.88 147 VAL B CA 1
ATOM 4380 C C . VAL B 1 147 ? -16.125 20.578 -3.588 1 98.88 147 VAL B C 1
ATOM 4382 O O . VAL B 1 147 ? -16.281 19.766 -2.664 1 98.88 147 VAL B O 1
ATOM 4385 N N . ILE B 1 148 ? -17.141 21.25 -4.113 1 98.75 148 ILE B N 1
ATOM 4386 C CA . ILE B 1 148 ? -18.516 21.078 -3.627 1 98.75 148 ILE B CA 1
ATOM 4387 C C . ILE B 1 148 ? -18.969 19.641 -3.857 1 98.75 148 ILE B C 1
ATOM 4389 O O . ILE B 1 148 ? -19.578 19.016 -2.977 1 98.75 148 ILE B O 1
ATOM 4393 N N . GLN B 1 149 ? -18.672 19.078 -4.988 1 98.75 149 GLN B N 1
ATOM 4394 C CA . GLN B 1 149 ? -19.016 17.688 -5.305 1 98.75 149 GLN B CA 1
ATOM 4395 C C . GLN B 1 149 ? -18.328 16.719 -4.34 1 98.75 149 GLN B C 1
ATOM 4397 O O . GLN B 1 149 ? -18.938 15.742 -3.898 1 98.75 149 GLN B O 1
ATOM 4402 N N . GLU B 1 150 ? -17.047 17.016 -4.055 1 98.88 150 GLU B N 1
ATOM 4403 C CA . GLU B 1 150 ? -16.328 16.141 -3.137 1 98.88 150 GLU B CA 1
ATOM 4404 C C . GLU B 1 150 ? -16.922 16.203 -1.731 1 98.88 150 GLU B C 1
ATOM 4406 O O . GLU B 1 150 ? -17.047 15.172 -1.059 1 98.88 150 GLU B O 1
ATOM 4411 N N . ILE B 1 151 ? -17.312 17.375 -1.262 1 98.88 151 ILE B N 1
ATOM 4412 C CA . ILE B 1 151 ? -17.938 17.516 0.045 1 98.88 151 ILE B CA 1
ATOM 4413 C C . ILE B 1 151 ? -19.234 16.703 0.078 1 98.88 151 ILE B C 1
ATOM 4415 O O . ILE B 1 151 ? -19.5 16 1.05 1 98.88 151 ILE B O 1
ATOM 4419 N N . ALA B 1 152 ? -19.969 16.797 -0.981 1 98.75 152 ALA B N 1
ATOM 4420 C CA . ALA B 1 152 ? -21.219 16.031 -1.075 1 98.75 152 ALA B CA 1
ATOM 4421 C C . ALA B 1 152 ? -20.953 14.531 -1.051 1 98.75 152 ALA B C 1
ATOM 4423 O O . ALA B 1 152 ? -21.688 13.781 -0.403 1 98.75 152 ALA B O 1
ATOM 4424 N N . ARG B 1 153 ? -19.938 14.125 -1.765 1 98.81 153 ARG B N 1
ATOM 4425 C CA . ARG B 1 153 ? -19.594 12.711 -1.79 1 98.81 153 ARG B CA 1
ATOM 4426 C C . ARG B 1 153 ? -19.203 12.211 -0.4 1 98.81 153 ARG B C 1
ATOM 4428 O O . ARG B 1 153 ? -19.625 11.133 0.017 1 98.81 153 ARG B O 1
ATOM 4435 N N . LEU B 1 154 ? -18.438 13.023 0.3 1 98.75 154 LEU B N 1
ATOM 4436 C CA . LEU B 1 154 ? -17.969 12.688 1.636 1 98.75 154 LEU B CA 1
ATOM 4437 C C . LEU B 1 154 ? -19.109 12.633 2.629 1 98.75 154 LEU B C 1
ATOM 4439 O O . LEU B 1 154 ? -19.094 11.828 3.568 1 98.75 154 LEU B O 1
ATOM 4443 N N . ASP B 1 155 ? -20.062 13.523 2.393 1 98.56 155 ASP B N 1
ATOM 4444 C CA . ASP B 1 155 ? -21.234 13.602 3.266 1 98.56 155 ASP B CA 1
ATOM 4445 C C . ASP B 1 155 ? -20.828 13.57 4.734 1 98.56 155 ASP B C 1
ATOM 4447 O O . ASP B 1 155 ? -21.203 12.664 5.477 1 98.56 155 ASP B O 1
ATOM 4451 N N . PRO B 1 156 ? -20.062 14.578 5.188 1 98.69 156 PRO B N 1
ATOM 4452 C CA . PRO B 1 156 ? -19.531 14.578 6.555 1 98.69 156 PRO B CA 1
ATOM 4453 C C . PRO B 1 156 ? -20.641 14.445 7.605 1 98.69 156 PRO B C 1
ATOM 4455 O O . PRO B 1 156 ? -21.719 15.008 7.445 1 98.69 156 PRO B O 1
ATOM 4458 N N . LEU B 1 157 ? -20.344 13.805 8.742 1 97.94 157 LEU B N 1
ATOM 4459 C CA . LEU B 1 157 ? -21.328 13.422 9.758 1 97.94 157 LEU B CA 1
ATOM 4460 C C . LEU B 1 157 ? -21.516 14.539 10.773 1 97.94 157 LEU B C 1
ATOM 4462 O O . LEU B 1 157 ? -22.516 14.562 11.492 1 97.94 157 LEU B O 1
ATOM 4466 N N . GLY B 1 158 ? -20.609 15.43 10.867 1 97.69 158 GLY B N 1
ATOM 4467 C CA . GLY B 1 158 ? -20.578 16.406 11.945 1 97.69 158 GLY B CA 1
ATOM 4468 C C . GLY B 1 158 ? -19.766 15.945 13.148 1 97.69 158 GLY B C 1
ATOM 4469 O O . GLY B 1 158 ? -19.938 14.82 13.625 1 97.69 158 GLY B O 1
ATOM 4470 N N . ASN B 1 159 ? -18.859 16.859 13.555 1 94.81 159 ASN B N 1
ATOM 4471 C CA . ASN B 1 159 ? -18.094 16.531 14.766 1 94.81 159 ASN B CA 1
ATOM 4472 C C . ASN B 1 159 ? -18.953 16.719 16.016 1 94.81 159 ASN B C 1
ATOM 4474 O O . ASN B 1 159 ? -20.156 16.906 15.93 1 94.81 159 ASN B O 1
ATOM 4478 N N . ASP B 1 160 ? -18.375 16.625 17.234 1 90.69 160 ASP B N 1
ATOM 4479 C CA . ASP B 1 160 ? -19.125 16.641 18.484 1 90.69 160 ASP B CA 1
ATOM 4480 C C . ASP B 1 160 ? -19.906 17.953 18.641 1 90.69 160 ASP B C 1
ATOM 4482 O O . ASP B 1 160 ? -20.906 17.984 19.359 1 90.69 160 ASP B O 1
ATOM 4486 N N . GLN B 1 161 ? -19.484 18.984 17.984 1 91.88 161 GLN B N 1
ATOM 4487 C CA . GLN B 1 161 ? -20.172 20.266 18.016 1 91.88 161 GLN B CA 1
ATOM 4488 C C . GLN B 1 161 ? -21.172 20.391 16.859 1 91.88 161 GLN B C 1
ATOM 4490 O O . GLN B 1 161 ? -21.828 21.406 16.703 1 91.88 161 GLN B O 1
ATOM 4495 N N . GLY B 1 162 ? -21.188 19.359 16.016 1 95.62 162 GLY B N 1
ATOM 4496 C CA . GLY B 1 162 ? -22.109 19.328 14.883 1 95.62 162 GLY B CA 1
ATOM 4497 C C . GLY B 1 162 ? -21.531 19.984 13.633 1 95.62 162 GLY B C 1
ATOM 4498 O O . GLY B 1 162 ? -22.219 20.094 12.617 1 95.62 162 GLY B O 1
ATOM 4499 N N . THR B 1 163 ? -20.281 20.422 13.68 1 97.5 163 THR B N 1
ATOM 4500 C CA . THR B 1 163 ? -19.641 21.078 12.547 1 97.5 163 THR B CA 1
ATOM 4501 C C . THR B 1 163 ? -19.328 20.078 11.438 1 97.5 163 THR B C 1
ATOM 4503 O O . THR B 1 163 ? -18.625 19.094 11.664 1 97.5 163 THR B O 1
ATOM 4506 N N . GLU B 1 164 ? -19.797 20.344 10.227 1 98.62 164 GLU B N 1
ATOM 4507 C CA . GLU B 1 164 ? -19.562 19.469 9.078 1 98.62 164 GLU B CA 1
ATOM 4508 C C . GLU B 1 164 ? -18.453 20.016 8.195 1 98.62 164 GLU B C 1
ATOM 4510 O O . GLU B 1 164 ? -17.75 19.234 7.539 1 98.62 164 GLU B O 1
ATOM 4515 N N . ILE B 1 165 ? -18.359 21.344 8.156 1 98.69 165 ILE B N 1
ATOM 4516 C CA . ILE B 1 165 ? -17.297 22 7.387 1 98.69 165 ILE B CA 1
ATOM 4517 C C . ILE B 1 165 ? -16.641 23.094 8.234 1 98.69 165 ILE B C 1
ATOM 4519 O O . ILE B 1 165 ? -17.328 23.953 8.797 1 98.69 165 ILE B O 1
ATOM 4523 N N . LEU B 1 166 ? -15.375 23.047 8.438 1 98.25 166 LEU B N 1
ATOM 4524 C CA . LEU B 1 166 ? -14.594 24.094 9.078 1 98.25 166 LEU B CA 1
ATOM 4525 C C . LEU B 1 166 ? -13.82 24.922 8.047 1 98.25 166 LEU B C 1
ATOM 4527 O O . LEU B 1 166 ? -12.906 24.406 7.402 1 98.25 166 LEU B O 1
ATOM 4531 N N . VAL B 1 167 ? -14.156 26.109 7.902 1 98.25 167 VAL B N 1
ATOM 4532 C CA . VAL B 1 167 ? -13.516 27 6.934 1 98.25 167 VAL B CA 1
ATOM 4533 C C . VAL B 1 167 ? -12.383 27.766 7.605 1 98.25 167 VAL B C 1
ATOM 4535 O O . VAL B 1 167 ? -12.57 28.391 8.648 1 98.25 167 VAL B O 1
ATOM 4538 N N . ILE B 1 168 ? -11.219 27.688 7.043 1 98.25 168 ILE B N 1
ATOM 4539 C CA . ILE B 1 168 ? -10.047 28.453 7.469 1 98.25 168 ILE B CA 1
ATOM 4540 C C . ILE B 1 168 ? -9.805 29.594 6.496 1 98.25 168 ILE B C 1
ATOM 4542 O O . ILE B 1 168 ? -9.438 29.359 5.34 1 98.25 168 ILE B O 1
ATOM 4546 N N . GLY B 1 169 ? -9.922 30.734 6.934 1 96.31 169 GLY B N 1
ATOM 4547 C CA . GLY B 1 169 ? -9.75 31.906 6.078 1 96.31 169 GLY B CA 1
ATOM 4548 C C . GLY B 1 169 ? -11.008 32.75 5.949 1 96.31 169 GLY B C 1
ATOM 4549 O O . GLY B 1 169 ? -12.031 32.438 6.555 1 96.31 169 GLY B O 1
ATOM 4550 N N . ASP B 1 170 ? -10.875 33.875 5.234 1 92.94 170 ASP B N 1
ATOM 4551 C CA . ASP B 1 170 ? -11.961 34.844 5.066 1 92.94 170 ASP B CA 1
ATOM 4552 C C . ASP B 1 170 ? -12.617 34.688 3.697 1 92.94 170 ASP B C 1
ATOM 4554 O O . ASP B 1 170 ? -12.344 35.469 2.785 1 92.94 170 ASP B O 1
ATOM 4558 N N . LEU B 1 171 ? -13.57 33.781 3.574 1 94.38 171 LEU B N 1
ATOM 4559 C CA . LEU B 1 171 ? -14.32 33.594 2.334 1 94.38 171 LEU B CA 1
ATOM 4560 C C . LEU B 1 171 ? -15.477 34.594 2.252 1 94.38 171 LEU B C 1
ATOM 4562 O O . LEU B 1 171 ? -16.156 34.844 3.252 1 94.38 171 LEU B O 1
ATOM 4566 N N . PRO B 1 172 ? -15.656 35.125 1.031 1 94.56 172 PRO B N 1
ATOM 4567 C CA . PRO B 1 172 ? -16.844 35.969 0.874 1 94.56 172 PRO B CA 1
ATOM 4568 C C . PRO B 1 172 ? -18.141 35.219 1.16 1 94.56 172 PRO B C 1
ATOM 4570 O O . PRO B 1 172 ? -18.219 34.031 0.965 1 94.56 172 PRO B O 1
ATOM 4573 N N . GLN B 1 173 ? -19.094 36 1.55 1 96.06 173 GLN B N 1
ATOM 4574 C CA . GLN B 1 173 ? -20.391 35.438 1.926 1 96.06 173 GLN B CA 1
ATOM 4575 C C . GLN B 1 173 ? -20.984 34.625 0.78 1 96.06 173 GLN B C 1
ATOM 4577 O O . GLN B 1 173 ? -21.594 33.594 1.006 1 96.06 173 GLN B O 1
ATOM 4582 N N . ALA B 1 174 ? -20.812 35.094 -0.421 1 97.12 174 ALA B N 1
ATOM 4583 C CA . ALA B 1 174 ? -21.359 34.406 -1.59 1 97.12 174 ALA B CA 1
ATOM 4584 C C . ALA B 1 174 ? -20.797 33 -1.685 1 97.12 174 ALA B C 1
ATOM 4586 O O . ALA B 1 174 ? -21.5 32.062 -2.121 1 97.12 174 ALA B O 1
ATOM 4587 N N . GLU B 1 175 ? -19.531 32.844 -1.347 1 97.69 175 GLU B N 1
ATOM 4588 C CA . GLU B 1 175 ? -18.922 31.531 -1.368 1 97.69 175 GLU B CA 1
ATOM 4589 C C . GLU B 1 175 ? -19.422 30.672 -0.219 1 97.69 175 GLU B C 1
ATOM 4591 O O . GLU B 1 175 ? -19.672 29.469 -0.398 1 97.69 175 GLU B O 1
ATOM 4596 N N . LEU B 1 176 ? -19.594 31.234 0.956 1 97.56 176 LEU B N 1
ATOM 4597 C CA . LEU B 1 176 ? -20.125 30.5 2.102 1 97.56 176 LEU B CA 1
ATOM 4598 C C . LEU B 1 176 ? -21.547 30.016 1.829 1 97.56 176 LEU B C 1
ATOM 4600 O O . LEU B 1 176 ? -21.953 28.953 2.314 1 97.56 176 LEU B O 1
ATOM 4604 N N . ASP B 1 177 ? -22.297 30.734 1.029 1 97.62 177 ASP B N 1
ATOM 4605 C CA . ASP B 1 177 ? -23.672 30.391 0.7 1 97.62 177 ASP B CA 1
ATOM 4606 C C . ASP B 1 177 ? -23.734 29.078 -0.09 1 97.62 177 ASP B C 1
ATOM 4608 O O . ASP B 1 177 ? -24.734 28.359 -0.039 1 97.62 177 ASP B O 1
ATOM 4612 N N . LYS B 1 178 ? -22.656 28.797 -0.83 1 98.12 178 LYS B N 1
ATOM 4613 C CA . LYS B 1 178 ? -22.594 27.531 -1.561 1 98.12 178 LYS B CA 1
ATOM 4614 C C . LYS B 1 178 ? -22.641 26.344 -0.607 1 98.12 178 LYS B C 1
ATOM 4616 O O . LYS B 1 178 ? -22.906 25.219 -1.026 1 98.12 178 LYS B O 1
ATOM 4621 N N . LEU B 1 179 ? -22.312 26.594 0.657 1 98.44 179 LEU B N 1
ATOM 4622 C CA . LEU B 1 179 ? -22.219 25.547 1.663 1 98.44 179 LEU B CA 1
ATOM 4623 C C . LEU B 1 179 ? -23.422 25.578 2.6 1 98.44 179 LEU B C 1
ATOM 4625 O O . LEU B 1 179 ? -23.359 25.031 3.705 1 98.44 179 LEU B O 1
ATOM 4629 N N . SER B 1 180 ? -24.531 26.109 2.258 1 97.5 180 SER B N 1
ATOM 4630 C CA . SER B 1 180 ? -25.672 26.391 3.119 1 97.5 180 SER B CA 1
ATOM 4631 C C . SER B 1 180 ? -26.344 25.094 3.582 1 97.5 180 SER B C 1
ATOM 4633 O O . SER B 1 180 ? -27.078 25.094 4.566 1 97.5 180 SER B O 1
ATOM 4635 N N . ALA B 1 181 ? -26.109 24 2.875 1 97.69 181 ALA B N 1
ATOM 4636 C CA . ALA B 1 181 ? -26.719 22.719 3.236 1 97.69 181 ALA B CA 1
ATOM 4637 C C . ALA B 1 181 ? -26 22.094 4.434 1 97.69 181 ALA B C 1
ATOM 4639 O O . ALA B 1 181 ? -26.469 21.109 5 1 97.69 181 ALA B O 1
ATOM 4640 N N . TYR B 1 182 ? -24.859 22.719 4.836 1 98.62 182 TYR B N 1
ATOM 4641 C CA . TYR B 1 182 ? -24.016 22.141 5.879 1 98.62 182 TYR B CA 1
ATOM 4642 C C . TYR B 1 182 ? -23.906 23.094 7.07 1 98.62 182 TYR B C 1
ATOM 4644 O O . TYR B 1 182 ? -24.078 24.297 6.93 1 98.62 182 TYR B O 1
ATOM 4652 N N . THR B 1 183 ? -23.625 22.484 8.227 1 98.44 183 THR B N 1
ATOM 4653 C CA . THR B 1 183 ? -23.25 23.281 9.383 1 98.44 183 THR B CA 1
ATOM 4654 C C . THR B 1 183 ? -21.781 23.688 9.305 1 98.44 183 THR B C 1
ATOM 4656 O O . THR B 1 183 ? -20.891 22.828 9.289 1 98.44 183 THR B O 1
ATOM 4659 N N . ILE B 1 184 ? -21.531 24.984 9.25 1 97.5 184 ILE B N 1
ATOM 4660 C CA . ILE B 1 184 ? -20.172 25.469 9 1 97.5 184 ILE B CA 1
ATOM 4661 C C . ILE B 1 184 ? -19.641 26.203 10.234 1 97.5 184 ILE B C 1
ATOM 4663 O O . ILE B 1 184 ? -20.422 26.781 10.992 1 97.5 184 ILE B O 1
ATOM 4667 N N . ALA B 1 185 ? -18.438 26.078 10.547 1 96.25 185 ALA B N 1
ATOM 4668 C CA . ALA B 1 185 ? -17.672 26.953 11.43 1 96.25 185 ALA B CA 1
ATOM 4669 C C . ALA B 1 185 ? -16.531 27.625 10.672 1 96.25 185 ALA B C 1
ATOM 4671 O O . ALA B 1 185 ? -16.109 27.141 9.617 1 96.25 185 ALA B O 1
ATOM 4672 N N . GLN B 1 186 ? -16.094 28.734 11.18 1 96.56 186 GLN B N 1
ATOM 4673 C CA . GLN B 1 186 ? -15.047 29.469 10.484 1 96.56 186 GLN B CA 1
ATOM 4674 C C . GLN B 1 186 ? -14.016 30.016 11.469 1 96.56 186 GLN B C 1
ATOM 4676 O O . GLN B 1 186 ? -14.375 30.484 12.555 1 96.56 186 GLN B O 1
ATOM 4681 N N . ILE B 1 187 ? -12.781 29.891 11.172 1 97.25 187 ILE B N 1
ATOM 4682 C CA . ILE B 1 187 ? -11.688 30.562 11.867 1 97.25 187 ILE B CA 1
ATOM 4683 C C . ILE B 1 187 ? -11.016 31.562 10.93 1 97.25 187 ILE B C 1
ATOM 4685 O O . ILE B 1 187 ? -10.531 31.188 9.859 1 97.25 187 ILE B O 1
ATOM 4689 N N . THR B 1 188 ? -11.023 32.781 11.312 1 97.12 188 THR B N 1
ATOM 4690 C CA . THR B 1 188 ? -10.398 33.844 10.539 1 97.12 188 THR B CA 1
ATOM 4691 C C . THR B 1 188 ? -9.352 34.594 11.375 1 97.12 188 THR B C 1
ATOM 4693 O O . THR B 1 188 ? -9.547 34.812 12.578 1 97.12 188 THR B O 1
ATOM 4696 N N . ALA B 1 189 ? -8.305 34.906 10.758 1 97.81 189 ALA B N 1
ATOM 4697 C CA . ALA B 1 189 ? -7.223 35.656 11.383 1 97.81 189 ALA B CA 1
ATOM 4698 C C . ALA B 1 189 ? -6.516 36.562 10.375 1 97.81 189 ALA B C 1
ATOM 4700 O O . ALA B 1 189 ? -6.719 36.438 9.164 1 97.81 189 ALA B O 1
ATOM 4701 N N . ASP B 1 190 ? -5.699 37.438 10.922 1 95.81 190 ASP B N 1
ATOM 4702 C CA . ASP B 1 190 ? -5.047 38.438 10.055 1 95.81 190 ASP B CA 1
ATOM 4703 C C . ASP B 1 190 ? -3.6 38.031 9.781 1 95.81 190 ASP B C 1
ATOM 4705 O O . ASP B 1 190 ? -2.928 38.656 8.953 1 95.81 190 ASP B O 1
ATOM 4709 N N . SER B 1 191 ? -3.117 37.031 10.523 1 97.12 191 SER B N 1
ATOM 4710 C CA . SER B 1 191 ? -1.722 36.625 10.367 1 97.12 191 SER B CA 1
ATOM 4711 C C . SER B 1 191 ? -1.531 35.156 10.688 1 97.12 191 SER B C 1
ATOM 4713 O O . SER B 1 191 ? -2.379 34.531 11.336 1 97.12 191 SER B O 1
ATOM 4715 N N . ALA B 1 192 ? -0.387 34.656 10.188 1 97.69 192 ALA B N 1
ATOM 4716 C CA . ALA B 1 192 ? -0.074 33.219 10.406 1 97.69 192 ALA B CA 1
ATOM 4717 C C . ALA B 1 192 ? 0.04 32.938 11.898 1 97.69 192 ALA B C 1
ATOM 4719 O O . ALA B 1 192 ? -0.533 31.953 12.383 1 97.69 192 ALA B O 1
ATOM 4720 N N . PRO B 1 193 ? 0.728 33.75 12.742 1 98.69 193 PRO B N 1
ATOM 4721 C CA . PRO B 1 193 ? 0.796 33.469 14.172 1 98.69 193 PRO B CA 1
ATOM 4722 C C . PRO B 1 193 ? -0.577 33.469 14.844 1 98.69 193 PRO B C 1
ATOM 4724 O O . PRO B 1 193 ? -0.825 32.688 15.758 1 98.69 193 PRO B O 1
ATOM 4727 N N . GLU B 1 194 ? -1.413 34.375 14.391 1 98.62 194 GLU B N 1
ATOM 4728 C CA . GLU B 1 194 ? -2.756 34.375 14.961 1 98.62 194 GLU B CA 1
ATOM 4729 C C . GLU B 1 194 ? -3.537 33.125 14.594 1 98.62 194 GLU B C 1
ATOM 4731 O O . GLU B 1 194 ? -4.273 32.594 15.422 1 98.62 194 GLU B O 1
ATOM 4736 N N . TYR B 1 195 ? -3.455 32.688 13.344 1 98.5 195 TYR B N 1
ATOM 4737 C CA . TYR B 1 195 ? -4.055 31.391 12.984 1 98.5 195 TYR B CA 1
ATOM 4738 C C . TYR B 1 195 ? -3.543 30.281 13.891 1 98.5 195 TYR B C 1
ATOM 4740 O O . TYR B 1 195 ? -4.328 29.469 14.391 1 98.5 195 TYR B O 1
ATOM 4748 N N . GLY B 1 196 ? -2.186 30.219 14.07 1 98.56 196 GLY B N 1
ATOM 4749 C CA . GLY B 1 196 ? -1.63 29.219 14.969 1 98.56 196 GLY B CA 1
ATOM 4750 C C . GLY B 1 196 ? -2.277 29.219 16.344 1 98.56 196 GLY B C 1
ATOM 4751 O O . GLY B 1 196 ? -2.682 28.156 16.844 1 98.56 196 GLY B O 1
ATOM 4752 N N . LYS B 1 197 ? -2.416 30.375 16.891 1 98.5 197 LYS B N 1
ATOM 4753 C CA . LYS B 1 197 ? -2.99 30.531 18.219 1 98.5 197 LYS B CA 1
ATOM 4754 C C . LYS B 1 197 ? -4.457 30.109 18.25 1 98.5 197 LYS B C 1
ATOM 4756 O O . LYS B 1 197 ? -4.871 29.328 19.094 1 98.5 197 LYS B O 1
ATOM 4761 N N . LEU B 1 198 ? -5.246 30.594 17.312 1 98.12 198 LEU B N 1
ATOM 4762 C CA . LEU B 1 198 ? -6.688 30.359 17.312 1 98.12 198 LEU B CA 1
ATOM 4763 C C . LEU B 1 198 ? -6.996 28.875 17.062 1 98.12 198 LEU B C 1
ATOM 4765 O O . LEU B 1 198 ? -7.926 28.328 17.641 1 98.12 198 LEU B O 1
ATOM 4769 N N . ILE B 1 199 ? -6.238 28.297 16.203 1 97.81 199 ILE B N 1
ATOM 4770 C CA . ILE B 1 199 ? -6.426 26.875 15.906 1 97.81 199 ILE B CA 1
ATOM 4771 C C . ILE B 1 199 ? -6.078 26.047 17.125 1 97.81 199 ILE B C 1
ATOM 4773 O O . ILE B 1 199 ? -6.805 25.109 17.484 1 97.81 199 ILE B O 1
ATOM 4777 N N . GLU B 1 200 ? -4.988 26.344 17.781 1 97.44 200 GLU B N 1
ATOM 4778 C CA . GLU B 1 200 ? -4.641 25.656 19.016 1 97.44 200 GLU B CA 1
ATOM 4779 C C . GLU B 1 200 ? -5.734 25.828 20.062 1 97.44 200 GLU B C 1
ATOM 4781 O O . GLU B 1 200 ? -6.086 24.859 20.75 1 97.44 200 GLU B O 1
ATOM 4786 N N . GLU B 1 201 ? -6.277 27.016 20.188 1 96.56 201 GLU B N 1
ATOM 4787 C CA . GLU B 1 201 ? -7.355 27.266 21.141 1 96.56 201 GLU B CA 1
ATOM 4788 C C . GLU B 1 201 ? -8.57 26.391 20.828 1 96.56 201 GLU B C 1
ATOM 4790 O O . GLU B 1 201 ? -9.188 25.828 21.734 1 96.56 201 GLU B O 1
ATOM 4795 N N . SER B 1 202 ? -8.875 26.344 19.547 1 94.62 202 SER B N 1
ATOM 4796 C CA . SER B 1 202 ? -9.984 25.5 19.141 1 94.62 202 SER B CA 1
ATOM 4797 C C . SER B 1 202 ? -9.734 24.047 19.516 1 94.62 202 SER B C 1
ATOM 4799 O O . SER B 1 202 ? -10.648 23.359 19.984 1 94.62 202 SER B O 1
ATOM 4801 N N . PHE B 1 203 ? -8.531 23.562 19.328 1 95.06 203 PHE B N 1
ATOM 4802 C CA . PHE B 1 203 ? -8.164 22.188 19.672 1 95.06 203 PHE B CA 1
ATOM 4803 C C . PHE B 1 203 ? -8.25 21.953 21.172 1 95.06 203 PHE B C 1
ATOM 4805 O O . PHE B 1 203 ? -8.773 20.938 21.609 1 95.06 203 PHE B O 1
ATOM 4812 N N . ILE B 1 204 ? -7.719 22.891 21.953 1 93 204 ILE B N 1
ATOM 4813 C CA . ILE B 1 204 ? -7.723 22.812 23.406 1 93 204 ILE B CA 1
ATOM 4814 C C . ILE B 1 204 ? -9.156 22.703 23.922 1 93 204 ILE B C 1
ATOM 4816 O O . ILE B 1 204 ? -9.445 21.938 24.828 1 93 204 ILE B O 1
ATOM 4820 N N . GLU B 1 205 ? -9.992 23.469 23.344 1 90.44 205 GLU B N 1
ATOM 4821 C CA . GLU B 1 205 ? -11.406 23.422 23.719 1 90.44 205 GLU B CA 1
ATOM 4822 C C . GLU B 1 205 ? -11.992 22.047 23.438 1 90.44 205 GLU B C 1
ATOM 4824 O O . GLU B 1 205 ? -12.82 21.547 24.203 1 90.44 205 GLU B O 1
ATOM 4829 N N . THR B 1 206 ? -11.609 21.438 22.406 1 87.69 206 THR B N 1
ATOM 4830 C CA . THR B 1 206 ? -12.109 20.141 21.984 1 87.69 206 THR B CA 1
ATOM 4831 C C . THR B 1 206 ? -11.648 19.047 22.953 1 87.69 206 THR B C 1
ATOM 4833 O O . THR B 1 206 ? -12.453 18.219 23.375 1 87.69 206 THR B O 1
ATOM 4836 N N . ILE B 1 207 ? -10.359 19.062 23.297 1 87.12 207 ILE B N 1
ATOM 4837 C CA . ILE B 1 207 ? -9.836 17.953 24.078 1 87.12 207 ILE B CA 1
ATOM 4838 C C . ILE B 1 207 ? -9.93 18.266 25.578 1 87.12 207 ILE B C 1
ATOM 4840 O O . ILE B 1 207 ? -9.773 17.375 26.406 1 87.12 207 ILE B O 1
ATOM 4844 N N . GLY B 1 208 ? -10.141 19.562 25.984 1 88.69 208 GLY B N 1
ATOM 4845 C CA . GLY B 1 208 ? -10.344 19.984 27.359 1 88.69 208 GLY B CA 1
ATOM 4846 C C . GLY B 1 208 ? -9.047 20.125 28.141 1 88.69 208 GLY B C 1
ATOM 4847 O O . GLY B 1 208 ? -9.062 20.109 29.375 1 88.69 208 GLY B O 1
ATOM 4848 N N . ASP B 1 209 ? -7.938 20.141 27.406 1 91.19 209 ASP B N 1
ATOM 4849 C CA . ASP B 1 209 ? -6.629 20.219 28.047 1 91.19 209 ASP B CA 1
ATOM 4850 C C . ASP B 1 209 ? -5.625 20.938 27.156 1 91.19 209 ASP B C 1
ATOM 4852 O O . ASP B 1 209 ? -5.781 20.969 25.922 1 91.19 209 ASP B O 1
ATOM 4856 N N . VAL B 1 210 ? -4.66 21.609 27.797 1 93.44 210 VAL B N 1
ATOM 4857 C CA . VAL B 1 210 ? -3.578 22.266 27.062 1 93.44 210 VAL B CA 1
ATOM 4858 C C . VAL B 1 210 ? -2.367 21.328 27 1 93.44 210 VAL B C 1
ATOM 4860 O O . VAL B 1 210 ? -1.69 21.109 28 1 93.44 210 VAL B O 1
ATOM 4863 N N . PRO B 1 211 ? -2.01 20.859 25.859 1 94.19 211 PRO B N 1
ATOM 4864 C CA . PRO B 1 211 ? -0.787 20.062 25.766 1 94.19 211 PRO B CA 1
ATOM 4865 C C . PRO B 1 211 ? 0.467 20.859 26.109 1 94.19 211 PRO B C 1
ATOM 4867 O O . PRO B 1 211 ? 0.66 21.969 25.594 1 94.19 211 PRO B O 1
ATOM 4870 N N . GLN B 1 212 ? 1.282 20.312 26.922 1 96.25 212 GLN B N 1
ATOM 4871 C CA . GLN B 1 212 ? 2.506 21.016 27.312 1 96.25 212 GLN B CA 1
ATOM 4872 C C . GLN B 1 212 ? 3.494 21.078 26.141 1 96.25 212 GLN B C 1
ATOM 4874 O O . GLN B 1 212 ? 4.203 22.062 25.984 1 96.25 212 GLN B O 1
ATOM 4879 N N . ALA B 1 213 ? 3.508 20 25.391 1 97.56 213 ALA B N 1
ATOM 4880 C CA . ALA B 1 213 ? 4.395 19.953 24.234 1 97.56 213 ALA B CA 1
ATOM 4881 C C . ALA B 1 213 ? 3.791 20.703 23.047 1 97.56 213 ALA B C 1
ATOM 4883 O O . ALA B 1 213 ? 2.584 20.641 22.812 1 97.56 213 ALA B O 1
ATOM 4884 N N . VAL B 1 214 ? 4.621 21.422 22.375 1 98.56 214 VAL B N 1
ATOM 4885 C CA . VAL B 1 214 ? 4.18 22.203 21.234 1 98.56 214 VAL B CA 1
ATOM 4886 C C . VAL B 1 214 ? 5.312 22.312 20.219 1 98.56 214 VAL B C 1
ATOM 4888 O O . VAL B 1 214 ? 6.484 22.359 20.578 1 98.56 214 VAL B O 1
ATOM 4891 N N . LEU B 1 215 ? 4.977 22.281 18.922 1 98.88 215 LEU B N 1
ATOM 4892 C CA . LEU B 1 215 ? 5.934 22.531 17.859 1 98.88 215 LEU B CA 1
ATOM 4893 C C . LEU B 1 215 ? 5.996 24.016 17.516 1 98.88 215 LEU B C 1
ATOM 4895 O O . LEU B 1 215 ? 4.965 24.688 17.484 1 98.88 215 LEU B O 1
ATOM 4899 N N . VAL B 1 216 ? 7.152 24.484 17.281 1 98.88 216 VAL B N 1
ATOM 4900 C CA . VAL B 1 216 ? 7.355 25.844 16.812 1 98.88 216 VAL B CA 1
ATOM 4901 C C . VAL B 1 216 ? 8.156 25.844 15.523 1 98.88 216 VAL B C 1
ATOM 4903 O O . VAL B 1 216 ? 9.25 25.266 15.461 1 98.88 216 VAL B O 1
ATOM 4906 N N . GLY B 1 217 ? 7.633 26.375 14.477 1 98.81 217 GLY B N 1
ATOM 4907 C CA . GLY B 1 217 ? 8.281 26.484 13.18 1 98.81 217 GLY B CA 1
ATOM 4908 C C . GLY B 1 217 ? 8.289 27.891 12.625 1 98.81 217 GLY B C 1
ATOM 4909 O O . GLY B 1 217 ? 7.52 28.75 13.078 1 98.81 217 GLY B O 1
ATOM 4910 N N . SER B 1 218 ? 9.164 28.141 11.68 1 98.69 218 SER B N 1
ATOM 4911 C CA . SER B 1 218 ? 9.25 29.453 11.047 1 98.69 218 SER B CA 1
ATOM 4912 C C . SER B 1 218 ? 8.125 29.656 10.039 1 98.69 218 SER B C 1
ATOM 4914 O O . SER B 1 218 ? 7.77 28.734 9.305 1 98.69 218 SER B O 1
ATOM 4916 N N . LEU B 1 219 ? 7.586 30.875 10.016 1 98.44 219 LEU B N 1
ATOM 4917 C CA . LEU B 1 219 ? 6.547 31.234 9.055 1 98.44 219 LEU B CA 1
ATOM 4918 C C . LEU B 1 219 ? 7.16 31.797 7.777 1 98.44 219 LEU B C 1
ATOM 4920 O O . LEU B 1 219 ? 6.441 32.094 6.82 1 98.44 219 LEU B O 1
ATOM 4924 N N . ASP B 1 220 ? 8.453 31.922 7.727 1 97.56 220 ASP B N 1
ATOM 4925 C CA . ASP B 1 220 ? 9.117 32.531 6.582 1 97.56 220 ASP B CA 1
ATOM 4926 C C . ASP B 1 220 ? 9 31.656 5.336 1 97.56 220 ASP B C 1
ATOM 4928 O O . ASP B 1 220 ? 9.055 30.438 5.43 1 97.56 220 ASP B O 1
ATOM 4932 N N . GLU B 1 221 ? 8.922 32.344 4.16 1 96.31 221 GLU B N 1
ATOM 4933 C CA . GLU B 1 221 ? 8.742 31.641 2.898 1 96.31 221 GLU B CA 1
ATOM 4934 C C . GLU B 1 221 ? 9.922 30.719 2.617 1 96.31 221 GLU B C 1
ATOM 4936 O O . GLU B 1 221 ? 9.742 29.609 2.111 1 96.31 221 GLU B O 1
ATOM 4941 N N . ASP B 1 222 ? 11.086 31.109 2.918 1 95 222 ASP B N 1
ATOM 4942 C CA . ASP B 1 222 ? 12.281 30.312 2.629 1 95 222 ASP B CA 1
ATOM 4943 C C . ASP B 1 222 ? 12.453 29.188 3.65 1 95 222 ASP B C 1
ATOM 4945 O O . ASP B 1 222 ? 13.336 28.344 3.506 1 95 222 ASP B O 1
ATOM 4949 N N . ALA B 1 223 ? 11.617 29.156 4.719 1 96.94 223 ALA B N 1
ATOM 4950 C CA . ALA B 1 223 ? 11.695 28.141 5.766 1 96.94 223 ALA B CA 1
ATOM 4951 C C . ALA B 1 223 ? 10.602 27.094 5.598 1 96.94 223 ALA B C 1
ATOM 4953 O O . ALA B 1 223 ? 10.492 26.156 6.406 1 96.94 223 ALA B O 1
ATOM 4954 N N . LYS B 1 224 ? 9.828 27.141 4.527 1 96.88 224 LYS B N 1
ATOM 4955 C CA . LYS B 1 224 ? 8.68 26.281 4.254 1 96.88 224 LYS B CA 1
ATOM 4956 C C . LYS B 1 224 ? 9.055 24.797 4.371 1 96.88 224 LYS B C 1
ATOM 4958 O O . LYS B 1 224 ? 8.352 24.031 5.016 1 96.88 224 LYS B O 1
ATOM 4963 N N . GLY B 1 225 ? 10.164 24.453 3.791 1 98.12 225 GLY B N 1
ATOM 4964 C CA . GLY B 1 225 ? 10.609 23.078 3.76 1 98.12 225 GLY B CA 1
ATOM 4965 C C . GLY B 1 225 ? 10.969 22.531 5.129 1 98.12 225 GLY B C 1
ATOM 4966 O O . GLY B 1 225 ? 10.961 21.312 5.344 1 98.12 225 GLY B O 1
ATOM 4967 N N . PHE B 1 226 ? 11.242 23.422 6.125 1 98.75 226 PHE B N 1
ATOM 4968 C CA . PHE B 1 226 ? 11.633 23.031 7.473 1 98.75 226 PHE B CA 1
ATOM 4969 C C . PHE B 1 226 ? 10.414 22.906 8.383 1 98.75 226 PHE B C 1
ATOM 4971 O O . PHE B 1 226 ? 10.422 22.125 9.328 1 98.75 226 PHE B O 1
ATOM 4978 N N . THR B 1 227 ? 9.367 23.609 8.078 1 98.88 227 THR B N 1
ATOM 4979 C CA . THR B 1 227 ? 8.188 23.688 8.938 1 98.88 227 THR B CA 1
ATOM 4980 C C . THR B 1 227 ? 7.129 22.672 8.5 1 98.88 227 THR B C 1
ATOM 4982 O O . THR B 1 227 ? 6.434 22.094 9.328 1 98.88 227 THR B O 1
ATOM 4985 N N . ILE B 1 228 ? 7.012 22.312 7.234 1 98.88 228 ILE B N 1
ATOM 4986 C CA . ILE B 1 228 ? 5.914 21.547 6.648 1 98.88 228 ILE B CA 1
ATOM 4987 C C . ILE B 1 228 ? 5.898 20.125 7.23 1 98.88 228 ILE B C 1
ATOM 4989 O O . ILE B 1 228 ? 4.832 19.547 7.449 1 98.88 228 ILE B O 1
ATOM 4993 N N . PRO B 1 229 ? 7.055 19.516 7.555 1 98.88 229 PRO B N 1
ATOM 4994 C CA . PRO B 1 229 ? 6.98 18.188 8.172 1 98.88 229 PRO B CA 1
ATOM 4995 C C . PRO B 1 229 ? 6.152 18.188 9.453 1 98.88 229 PRO B C 1
ATOM 4997 O O . PRO B 1 229 ? 5.621 17.141 9.836 1 98.88 229 PRO B O 1
ATOM 5000 N N . ALA B 1 230 ? 5.957 19.328 10.141 1 98.81 230 ALA B N 1
ATOM 5001 C CA . ALA B 1 230 ? 5.141 19.438 11.344 1 98.81 230 ALA B CA 1
ATOM 5002 C C . ALA B 1 230 ? 3.691 19.047 11.055 1 98.81 230 ALA B C 1
ATOM 5004 O O . ALA B 1 230 ? 2.992 18.547 11.938 1 98.81 230 ALA B O 1
ATOM 5005 N N . ALA B 1 231 ? 3.232 19.312 9.828 1 98.69 231 ALA B N 1
ATOM 5006 C CA . ALA B 1 231 ? 1.85 19.047 9.445 1 98.69 231 ALA B CA 1
ATOM 5007 C C . ALA B 1 231 ? 1.477 17.594 9.727 1 98.69 231 ALA B C 1
ATOM 5009 O O . ALA B 1 231 ? 0.361 17.312 10.164 1 98.69 231 ALA B O 1
ATOM 5010 N N . TYR B 1 232 ? 2.396 16.766 9.523 1 98.62 232 TYR B N 1
ATOM 5011 C CA . TYR B 1 232 ? 2.141 15.328 9.641 1 98.62 232 TYR B CA 1
ATOM 5012 C C . TYR B 1 232 ? 2.039 14.922 11.109 1 98.62 232 TYR B C 1
ATOM 5014 O O . TYR B 1 232 ? 1.149 14.156 11.484 1 98.62 232 TYR B O 1
ATOM 5022 N N . TRP B 1 233 ? 2.863 15.484 11.938 1 98.25 233 TRP B N 1
ATOM 5023 C CA . TRP B 1 233 ? 2.789 15.148 13.359 1 98.25 233 TRP B CA 1
ATOM 5024 C C . TRP B 1 233 ? 1.522 15.719 13.984 1 98.25 233 TRP B C 1
ATOM 5026 O O . TRP B 1 233 ? 0.825 15.023 14.734 1 98.25 233 TRP B O 1
ATOM 5036 N N . ILE B 1 234 ? 1.193 16.953 13.656 1 98 234 ILE B N 1
ATOM 5037 C CA . ILE B 1 234 ? 0.067 17.594 14.32 1 98 234 ILE B CA 1
ATOM 5038 C C . ILE B 1 234 ? -1.244 17 13.812 1 98 234 ILE B C 1
ATOM 5040 O O . ILE B 1 234 ? -2.283 17.125 14.461 1 98 234 ILE B O 1
ATOM 5044 N N . ALA B 1 235 ? -1.225 16.328 12.648 1 96.94 235 ALA B N 1
ATOM 5045 C CA . ALA B 1 235 ? -2.377 15.562 12.172 1 96.94 235 ALA B CA 1
ATOM 5046 C C . ALA B 1 235 ? -2.471 14.219 12.883 1 96.94 235 ALA B C 1
ATOM 5048 O O . ALA B 1 235 ? -3.518 13.57 12.852 1 96.94 235 ALA B O 1
ATOM 5049 N N . HIS B 1 236 ? -1.384 13.828 13.469 1 94.88 236 HIS B N 1
ATOM 5050 C CA . HIS B 1 236 ? -1.219 12.492 14.031 1 94.88 236 HIS B CA 1
ATOM 5051 C C . HIS B 1 236 ? -1.41 12.516 15.547 1 94.88 236 HIS B C 1
ATOM 5053 O O . HIS B 1 236 ? -1.999 11.594 16.109 1 94.88 236 HIS B O 1
ATOM 5059 N N . MET B 1 237 ? -0.86 13.539 16.219 1 93.25 237 MET B N 1
ATOM 5060 C CA . MET B 1 237 ? -0.831 13.633 17.672 1 93.25 237 MET B CA 1
ATOM 5061 C C . MET B 1 237 ? -1.423 14.961 18.141 1 93.25 237 MET B C 1
ATOM 5063 O O . MET B 1 237 ? -1.875 15.766 17.328 1 93.25 237 MET B O 1
ATOM 5067 N N . ASN B 1 238 ? -1.403 15.164 19.406 1 92.19 238 ASN B N 1
ATOM 5068 C CA . ASN B 1 238 ? -2.191 16.234 20 1 92.19 238 ASN B CA 1
ATOM 5069 C C . ASN B 1 238 ? -1.391 17.531 20.109 1 92.19 238 ASN B C 1
ATOM 5071 O O . ASN B 1 238 ? -1.908 18.547 20.562 1 92.19 238 ASN B O 1
ATOM 5075 N N . GLU B 1 239 ? -0.162 17.516 19.703 1 96.12 239 GLU B N 1
ATOM 5076 C CA . GLU B 1 239 ? 0.6 18.75 19.734 1 96.12 239 GLU B CA 1
ATOM 5077 C C . GLU B 1 239 ? 0.187 19.688 18.594 1 96.12 239 GLU B C 1
ATOM 5079 O O . GLU B 1 239 ? -0.193 19.219 17.516 1 96.12 239 GLU B O 1
ATOM 5084 N N . SER B 1 240 ? 0.282 20.922 18.859 1 97.81 240 SER B N 1
ATOM 5085 C CA . SER B 1 240 ? -0.047 21.922 17.844 1 97.81 240 SER B CA 1
ATOM 5086 C C . SER B 1 240 ? 1.21 22.594 17.297 1 97.81 240 SER B C 1
ATOM 5088 O O . SER B 1 240 ? 2.324 22.25 17.703 1 97.81 240 SER B O 1
ATOM 5090 N N . LEU B 1 241 ? 0.983 23.469 16.312 1 98.75 241 LEU B N 1
ATOM 5091 C CA . LEU B 1 241 ? 2.068 24.234 15.688 1 98.75 241 LEU B CA 1
ATOM 5092 C C . LEU B 1 241 ? 1.886 25.719 15.906 1 98.75 241 LEU B C 1
ATOM 5094 O O . LEU B 1 241 ? 0.815 26.266 15.633 1 98.75 241 LEU B O 1
ATOM 5098 N N . LEU B 1 242 ? 2.877 26.359 16.422 1 98.88 242 LEU B N 1
ATOM 5099 C CA . LEU B 1 242 ? 2.959 27.812 16.531 1 98.88 242 LEU B CA 1
ATOM 5100 C C . LEU B 1 242 ? 4.086 28.344 15.664 1 98.88 242 LEU B C 1
ATOM 5102 O O . LEU B 1 242 ? 5.023 27.625 15.328 1 98.88 242 LEU B O 1
ATOM 5106 N N . PHE B 1 243 ? 3.959 29.656 15.297 1 98.88 243 PHE B N 1
ATOM 5107 C CA . PHE B 1 243 ? 4.879 30.203 14.312 1 98.88 243 PHE B CA 1
ATOM 5108 C C . PHE B 1 243 ? 5.797 31.234 14.945 1 98.88 243 PHE B C 1
ATOM 5110 O O . PHE B 1 243 ? 5.375 32 15.82 1 98.88 243 PHE B O 1
ATOM 5117 N N . VAL B 1 244 ? 7.023 31.266 14.492 1 98.81 244 VAL B N 1
ATOM 5118 C CA . VAL B 1 244 ? 7.969 32.344 14.781 1 98.81 244 VAL B CA 1
ATOM 5119 C C . VAL B 1 244 ? 8.555 32.875 13.477 1 98.81 244 VAL B C 1
ATOM 5121 O O . VAL B 1 244 ? 8.398 32.25 12.422 1 98.81 244 VAL B O 1
ATOM 5124 N N . GLU B 1 245 ? 9.078 34.031 13.602 1 95.88 245 GLU B N 1
ATOM 5125 C CA . GLU B 1 245 ? 9.938 34.562 12.547 1 95.88 245 GLU B CA 1
ATOM 5126 C C . GLU B 1 245 ? 11.406 34.25 12.82 1 95.88 245 GLU B C 1
ATOM 5128 O O . GLU B 1 245 ? 11.75 33.719 13.883 1 95.88 245 GLU B O 1
ATOM 5133 N N . ASP B 1 246 ? 12.242 34.438 11.844 1 87.44 246 ASP B N 1
ATOM 5134 C CA . ASP B 1 246 ? 13.664 34.156 12.023 1 87.44 246 ASP B CA 1
ATOM 5135 C C . ASP B 1 246 ? 14.219 34.906 13.25 1 87.44 246 ASP B C 1
ATOM 5137 O O . ASP B 1 246 ? 14.984 34.312 14.023 1 87.44 246 ASP B O 1
ATOM 5141 N N . GLY B 1 247 ? 13.742 36.125 13.469 1 89.88 247 GLY B N 1
ATOM 5142 C CA . GLY B 1 247 ? 14.398 36.906 14.5 1 89.88 247 GLY B CA 1
ATOM 5143 C C . GLY B 1 247 ? 13.453 37.406 15.578 1 89.88 247 GLY B C 1
ATOM 5144 O O . GLY B 1 247 ? 13.844 38.188 16.453 1 89.88 247 GLY B O 1
ATOM 5145 N N . ALA B 1 248 ? 12.305 36.875 15.57 1 96.06 248 ALA B N 1
ATOM 5146 C CA . ALA B 1 248 ? 11.375 37.438 16.547 1 96.06 248 ALA B CA 1
ATOM 5147 C C . ALA B 1 248 ? 10.25 36.438 16.844 1 96.06 248 ALA B C 1
ATOM 5149 O O . ALA B 1 248 ? 9.898 35.625 16 1 96.06 248 ALA B O 1
ATOM 5150 N N . ILE B 1 249 ? 9.727 36.594 18.031 1 98.5 249 ILE B N 1
ATOM 5151 C CA . ILE B 1 249 ? 8.539 35.812 18.438 1 98.5 249 ILE B CA 1
ATOM 5152 C C . ILE B 1 249 ? 7.301 36.719 18.328 1 98.5 249 ILE B C 1
ATOM 5154 O O . ILE B 1 249 ? 7.184 37.719 19.047 1 98.5 249 ILE B O 1
ATOM 5158 N N . PRO B 1 250 ? 6.375 36.375 17.469 1 98.62 250 PRO B N 1
ATOM 5159 C CA . PRO B 1 250 ? 5.148 37.156 17.391 1 98.62 250 PRO B CA 1
ATOM 5160 C C . PRO B 1 250 ? 4.363 37.188 18.703 1 98.62 250 PRO B C 1
ATOM 5162 O O . PRO B 1 250 ? 4.398 36.219 19.453 1 98.62 250 PRO B O 1
ATOM 5165 N N . LYS B 1 251 ? 3.643 38.25 18.922 1 98.06 251 LYS B N 1
ATOM 5166 C CA . LYS B 1 251 ? 2.871 38.438 20.141 1 98.06 251 LYS B CA 1
ATOM 5167 C C . LYS B 1 251 ? 1.856 37.312 20.328 1 98.06 251 LYS B C 1
ATOM 5169 O O . LYS B 1 251 ? 1.622 36.844 21.438 1 98.06 251 LYS B O 1
ATOM 5174 N N . GLU B 1 252 ? 1.226 36.875 19.219 1 98.5 252 GLU B N 1
ATOM 5175 C CA . GLU B 1 252 ? 0.237 35.781 19.266 1 98.5 252 GLU B CA 1
ATOM 5176 C C . GLU B 1 252 ? 0.865 34.5 19.75 1 98.5 252 GLU B C 1
ATOM 5178 O O . GLU B 1 252 ? 0.242 33.75 20.516 1 98.5 252 GLU B O 1
ATOM 5183 N N . THR B 1 253 ? 2.086 34.188 19.297 1 98.75 253 THR B N 1
ATOM 5184 C CA . THR B 1 253 ? 2.799 33 19.734 1 98.75 253 THR B CA 1
ATOM 5185 C C . THR B 1 253 ? 3.133 33.094 21.234 1 98.75 253 THR B C 1
ATOM 5187 O O . THR B 1 253 ? 2.986 32.125 21.969 1 98.75 253 THR B O 1
ATOM 5190 N N . VAL B 1 254 ? 3.523 34.281 21.703 1 98.5 254 VAL B N 1
ATOM 5191 C CA . VAL B 1 254 ? 3.809 34.5 23.109 1 98.5 254 VAL B CA 1
ATOM 5192 C C . VAL B 1 254 ? 2.562 34.219 23.938 1 98.5 254 VAL B C 1
ATOM 5194 O O . VAL B 1 254 ? 2.633 33.5 24.938 1 98.5 254 VAL B O 1
ATOM 5197 N N . GLU B 1 255 ? 1.474 34.75 23.547 1 98.06 255 GLU B N 1
ATOM 5198 C CA . GLU B 1 255 ? 0.216 34.531 24.25 1 98.06 255 GLU B CA 1
ATOM 5199 C C . GLU B 1 255 ? -0.129 33.062 24.359 1 98.06 255 GLU B C 1
ATOM 5201 O O . GLU B 1 255 ? -0.55 32.594 25.406 1 98.06 255 GLU B O 1
ATOM 5206 N N . ALA B 1 256 ? 0.042 32.344 23.266 1 98.19 256 ALA B N 1
ATOM 5207 C CA . ALA B 1 256 ? -0.241 30.906 23.25 1 98.19 256 ALA B CA 1
ATOM 5208 C C . ALA B 1 256 ? 0.677 30.156 24.219 1 98.19 256 ALA B C 1
ATOM 5210 O O . ALA B 1 256 ? 0.231 29.266 24.938 1 98.19 256 ALA B O 1
ATOM 5211 N N . LEU B 1 257 ? 1.944 30.516 24.234 1 98.56 257 LEU B N 1
ATOM 5212 C CA . LEU B 1 257 ? 2.926 29.844 25.078 1 98.56 257 LEU B CA 1
ATOM 5213 C C . LEU B 1 257 ? 2.658 30.141 26.562 1 98.56 257 LEU B C 1
ATOM 5215 O O . LEU B 1 257 ? 2.875 29.281 27.406 1 98.56 257 LEU B O 1
ATOM 5219 N N . GLU B 1 258 ? 2.18 31.312 26.859 1 97.31 258 GLU B N 1
ATOM 5220 C CA . GLU B 1 258 ? 1.907 31.719 28.25 1 97.31 258 GLU B CA 1
ATOM 5221 C C . GLU B 1 258 ? 0.796 30.859 28.859 1 97.31 258 GLU B C 1
ATOM 5223 O O . GLU B 1 258 ? 0.752 30.672 30.062 1 97.31 258 GLU B O 1
ATOM 5228 N N . ALA B 1 259 ? -0.014 30.344 28 1 94.19 259 ALA B N 1
ATOM 5229 C CA . ALA B 1 259 ? -1.109 29.5 28.469 1 94.19 259 ALA B CA 1
ATOM 5230 C C . ALA B 1 259 ? -0.579 28.234 29.125 1 94.19 259 ALA B C 1
ATOM 5232 O O . ALA B 1 259 ? -1.315 27.531 29.828 1 94.19 259 ALA B O 1
ATOM 5233 N N . ARG B 1 260 ? 0.708 27.938 28.984 1 96.75 260 ARG B N 1
ATOM 5234 C CA . ARG B 1 260 ? 1.31 26.703 29.5 1 96.75 260 ARG B CA 1
ATOM 5235 C C . ARG B 1 260 ? 2.029 26.984 30.828 1 96.75 260 ARG B C 1
ATOM 5237 O O . ARG B 1 260 ? 2.732 26.109 31.344 1 96.75 260 ARG B O 1
ATOM 5244 N N . GLY B 1 261 ? 1.999 28.188 31.344 1 95.19 261 GLY B N 1
ATOM 5245 C CA . GLY B 1 261 ? 2.471 28.531 32.656 1 95.19 261 GLY B CA 1
ATOM 5246 C C . GLY B 1 261 ? 3.98 28.469 32.812 1 95.19 261 GLY B C 1
ATOM 5247 O O . GLY B 1 261 ? 4.504 28.156 33.875 1 95.19 261 GLY B O 1
ATOM 5248 N N . GLY B 1 262 ? 4.598 28.531 31.781 1 96.44 262 GLY B N 1
ATOM 5249 C CA . GLY B 1 262 ? 6.051 28.516 31.828 1 96.44 262 GLY B CA 1
ATOM 5250 C C . GLY B 1 262 ? 6.637 27.125 31.797 1 96.44 262 GLY B C 1
ATOM 5251 O O . GLY B 1 262 ? 7.844 26.938 31.984 1 96.44 262 GLY B O 1
ATOM 5252 N N . GLU B 1 263 ? 5.809 26.156 31.516 1 96.81 263 GLU B N 1
ATOM 5253 C CA . GLU B 1 263 ? 6.254 24.766 31.547 1 96.81 263 GLU B CA 1
ATOM 5254 C C . GLU B 1 263 ? 6.125 24.109 30.188 1 96.81 263 GLU B C 1
ATOM 5256 O O . GLU B 1 263 ? 5.938 22.891 30.078 1 96.81 263 GLU B O 1
ATOM 5261 N N . ALA B 1 264 ? 6.113 24.922 29.141 1 98.12 264 ALA B N 1
ATOM 5262 C CA . ALA B 1 264 ? 6.008 24.391 27.781 1 98.12 264 ALA B CA 1
ATOM 5263 C C . ALA B 1 264 ? 7.223 23.531 27.422 1 98.12 264 ALA B C 1
ATOM 5265 O O . ALA B 1 264 ? 8.32 23.766 27.953 1 98.12 264 ALA B O 1
ATOM 5266 N N . ILE B 1 265 ? 7.043 22.469 26.734 1 98.69 265 ILE B N 1
ATOM 5267 C CA . ILE B 1 265 ? 8.102 21.75 26.016 1 98.69 265 ILE B CA 1
ATOM 5268 C C . ILE B 1 265 ? 8.055 22.109 24.531 1 98.69 265 ILE B C 1
ATOM 5270 O O . ILE B 1 265 ? 7.156 21.672 23.812 1 98.69 265 ILE B O 1
ATOM 5274 N N . ILE B 1 266 ? 9.016 22.906 24.156 1 98.81 266 ILE B N 1
ATOM 5275 C CA . ILE B 1 266 ? 8.969 23.531 22.844 1 98.81 266 ILE B CA 1
ATOM 5276 C C . ILE B 1 266 ? 9.914 22.797 21.891 1 98.81 266 ILE B C 1
ATOM 5278 O O . ILE B 1 266 ? 11.133 22.828 22.078 1 98.81 266 ILE B O 1
ATOM 5282 N N . TYR B 1 267 ? 9.375 22.141 20.906 1 98.88 267 TYR B N 1
ATOM 5283 C CA . TYR B 1 267 ? 10.164 21.516 19.844 1 98.88 267 TYR B CA 1
ATOM 5284 C C . TYR B 1 267 ? 10.352 22.469 18.672 1 98.88 267 TYR B C 1
ATOM 5286 O O . TYR B 1 267 ? 9.406 22.719 17.922 1 98.88 267 TYR B O 1
ATOM 5294 N N . LEU B 1 268 ? 11.547 22.938 18.609 1 98.69 268 LEU B N 1
ATOM 5295 C CA . LEU B 1 268 ? 11.898 23.953 17.609 1 98.69 268 LEU B CA 1
ATOM 5296 C C . LEU B 1 268 ? 12.352 23.281 16.312 1 98.69 268 LEU B C 1
ATOM 5298 O O . LEU B 1 268 ? 13.281 22.469 16.312 1 98.69 268 LEU B O 1
ATOM 5302 N N . LEU B 1 269 ? 11.719 23.688 15.172 1 98.62 269 LEU B N 1
ATOM 5303 C CA . LEU B 1 269 ? 11.961 22.984 13.914 1 98.62 269 LEU B CA 1
ATOM 5304 C C . LEU B 1 269 ? 12.906 23.781 13.016 1 98.62 269 LEU B C 1
ATOM 5306 O O . LEU B 1 269 ? 12.539 24.844 12.516 1 98.62 269 LEU B O 1
ATOM 5310 N N . GLY B 1 270 ? 14.062 23.219 12.797 1 97.81 270 GLY B N 1
ATOM 5311 C CA . GLY B 1 270 ? 15.008 23.844 11.883 1 97.81 270 GLY B CA 1
ATOM 5312 C C . GLY B 1 270 ? 16.312 24.234 12.562 1 97.81 270 GLY B C 1
ATOM 5313 O O . GLY B 1 270 ? 16.359 24.391 13.781 1 97.81 270 GLY B O 1
ATOM 5314 N N . PRO B 1 271 ? 17.281 24.422 11.766 1 98.19 271 PRO B N 1
ATOM 5315 C CA . PRO B 1 271 ? 18.578 24.844 12.289 1 98.19 271 PRO B CA 1
ATOM 5316 C C . PRO B 1 271 ? 18.625 26.328 12.617 1 98.19 271 PRO B C 1
ATOM 5318 O O . PRO B 1 271 ? 17.641 27.047 12.414 1 98.19 271 PRO B O 1
ATOM 5321 N N . GLU B 1 272 ? 19.766 26.75 13.125 1 97.56 272 GLU B N 1
ATOM 5322 C CA . GLU B 1 272 ? 19.953 28.141 13.531 1 97.56 272 GLU B CA 1
ATOM 5323 C C . GLU B 1 272 ? 19.766 29.094 12.352 1 97.56 272 GLU B C 1
ATOM 5325 O O . GLU B 1 272 ? 19.297 30.219 12.531 1 97.56 272 GLU B O 1
ATOM 5330 N N . ALA B 1 273 ? 20.094 28.625 11.164 1 97.19 273 ALA B N 1
ATOM 5331 C CA . ALA B 1 273 ? 19.984 29.453 9.969 1 97.19 273 ALA B CA 1
ATOM 5332 C C . ALA B 1 273 ? 18.516 29.766 9.648 1 97.19 273 ALA B C 1
ATOM 5334 O O . ALA B 1 273 ? 18.219 30.734 8.945 1 97.19 273 ALA B O 1
ATOM 5335 N N . ILE B 1 274 ? 17.562 29 10.172 1 97.5 274 ILE B N 1
ATOM 5336 C CA . ILE B 1 274 ? 16.141 29.125 9.898 1 97.5 274 ILE B CA 1
ATOM 5337 C C . ILE B 1 274 ? 15.461 29.844 11.07 1 97.5 274 ILE B C 1
ATOM 5339 O O . ILE B 1 274 ? 14.641 30.75 10.867 1 97.5 274 ILE B O 1
ATOM 5343 N N . ILE B 1 275 ? 15.75 29.484 12.266 1 98.19 275 ILE B N 1
ATOM 5344 C CA . ILE B 1 275 ? 15.328 30.125 13.5 1 98.19 275 ILE B CA 1
ATOM 5345 C C . ILE B 1 275 ? 16.547 30.438 14.367 1 98.19 275 ILE B C 1
ATOM 5347 O O . ILE B 1 275 ? 17.219 29.531 14.852 1 98.19 275 ILE B O 1
ATOM 5351 N N . SER B 1 276 ? 16.766 31.641 14.641 1 97.81 276 SER B N 1
ATOM 5352 C CA . SER B 1 276 ? 18.016 32.094 15.25 1 97.81 276 SER B CA 1
ATOM 5353 C C . SER B 1 276 ? 18.141 31.609 16.688 1 97.81 276 SER B C 1
ATOM 5355 O O . SER B 1 276 ? 17.141 31.297 17.328 1 97.81 276 SER B O 1
ATOM 5357 N N . GLU B 1 277 ? 19.391 31.594 17.141 1 97.56 277 GLU B N 1
ATOM 5358 C CA . GLU B 1 277 ? 19.656 31.234 18.531 1 97.56 277 GLU B CA 1
ATOM 5359 C C . GLU B 1 277 ? 19.031 32.25 19.484 1 97.56 277 GLU B C 1
ATOM 5361 O O . GLU B 1 277 ? 18.641 31.906 20.609 1 97.56 277 GLU B O 1
ATOM 5366 N N . ASN B 1 278 ? 18.969 33.5 19.047 1 97.88 278 ASN B N 1
ATOM 5367 C CA . ASN B 1 278 ? 18.312 34.5 19.875 1 97.88 278 ASN B CA 1
ATOM 5368 C C . ASN B 1 278 ? 16.844 34.156 20.141 1 97.88 278 ASN B C 1
ATOM 5370 O O . ASN B 1 278 ? 16.391 34.25 21.266 1 97.88 278 ASN B O 1
ATOM 5374 N N . VAL B 1 279 ? 16.172 33.812 19.109 1 98.5 279 VAL B N 1
ATOM 5375 C CA . VAL B 1 279 ? 14.766 33.438 19.25 1 98.5 279 VAL B CA 1
ATOM 5376 C C . VAL B 1 279 ? 14.648 32.219 20.141 1 98.5 279 VAL B C 1
ATOM 5378 O O . VAL B 1 279 ? 13.789 32.156 21.031 1 98.5 279 VAL B O 1
ATOM 5381 N N . ALA B 1 280 ? 15.516 31.203 19.953 1 98.38 280 ALA B N 1
ATOM 5382 C CA . ALA B 1 280 ? 15.508 30.016 20.781 1 98.38 280 ALA B CA 1
ATOM 5383 C C . ALA B 1 280 ? 15.68 30.375 22.25 1 98.38 280 ALA B C 1
ATOM 5385 O O . ALA B 1 280 ? 14.977 29.844 23.125 1 98.38 280 ALA B O 1
ATOM 5386 N N . SER B 1 281 ? 16.578 31.266 22.5 1 98.25 281 SER B N 1
ATOM 5387 C CA . SER B 1 281 ? 16.844 31.703 23.875 1 98.25 281 SER B CA 1
ATOM 5388 C C . SER B 1 281 ? 15.641 32.438 24.469 1 98.25 281 SER B C 1
ATOM 5390 O O . SER B 1 281 ? 15.297 32.219 25.625 1 98.25 281 SER B O 1
ATOM 5392 N N . GLU B 1 282 ? 15.062 33.281 23.703 1 98.38 282 GLU B N 1
ATOM 5393 C CA . GLU B 1 282 ? 13.883 33.969 24.172 1 98.38 282 GLU B CA 1
ATOM 5394 C C . GLU B 1 282 ? 12.742 33.031 24.484 1 98.38 282 GLU B C 1
ATOM 5396 O O . GLU B 1 282 ? 11.984 33.219 25.438 1 98.38 282 GLU B O 1
ATOM 5401 N N . LEU B 1 283 ? 12.625 31.969 23.719 1 98.75 283 LEU B N 1
ATOM 5402 C CA . LEU B 1 283 ? 11.578 30.969 23.906 1 98.75 283 LEU B CA 1
ATOM 5403 C C . LEU B 1 283 ? 11.758 30.25 25.234 1 98.75 283 LEU B C 1
ATOM 5405 O O . LEU B 1 283 ? 10.789 29.719 25.797 1 98.75 283 LEU B O 1
ATOM 5409 N N . GLU B 1 284 ? 12.953 30.219 25.781 1 98.38 284 GLU B N 1
ATOM 5410 C CA . GLU B 1 284 ? 13.234 29.516 27.031 1 98.38 284 GLU B CA 1
ATOM 5411 C C . GLU B 1 284 ? 12.477 30.156 28.203 1 98.38 284 GLU B C 1
ATOM 5413 O O . GLU B 1 284 ? 12.32 29.531 29.25 1 98.38 284 GLU B O 1
ATOM 5418 N N . ALA B 1 285 ? 12.031 31.344 28.047 1 98.12 285 ALA B N 1
ATOM 5419 C CA . ALA B 1 285 ? 11.234 32 29.078 1 98.12 285 ALA B CA 1
ATOM 5420 C C . ALA B 1 285 ? 9.898 31.297 29.281 1 98.12 285 ALA B C 1
ATOM 5422 O O . ALA B 1 285 ? 9.258 31.469 30.328 1 98.12 285 ALA B O 1
ATOM 5423 N N . TYR B 1 286 ? 9.523 30.531 28.328 1 98.5 286 TYR B N 1
ATOM 5424 C CA . TYR B 1 286 ? 8.195 29.922 28.375 1 98.5 286 TYR B CA 1
ATOM 5425 C C . TYR B 1 286 ? 8.281 28.422 28.625 1 98.5 286 TYR B C 1
ATOM 5427 O O . TYR B 1 286 ? 7.262 27.75 28.734 1 98.5 286 TYR B O 1
ATOM 5435 N N . GLY B 1 287 ? 9.453 27.859 28.688 1 98.25 287 GLY B N 1
ATOM 5436 C CA . GLY B 1 287 ? 9.641 26.438 28.953 1 98.25 287 GLY B CA 1
ATOM 5437 C C . GLY B 1 287 ? 10.938 25.891 28.375 1 98.25 287 GLY B C 1
ATOM 5438 O O . GLY B 1 287 ? 11.875 26.641 28.125 1 98.25 287 GLY B O 1
ATOM 5439 N N . GLU B 1 288 ? 10.969 24.547 28.266 1 98.5 288 GLU B N 1
ATOM 5440 C CA . GLU B 1 288 ? 12.141 23.859 27.734 1 98.5 288 GLU B CA 1
ATOM 5441 C C . GLU B 1 288 ? 12.133 23.859 26.203 1 98.5 288 GLU B C 1
ATOM 5443 O O . GLU B 1 288 ? 11.125 23.531 25.594 1 98.5 288 GLU B O 1
ATOM 5448 N N . VAL B 1 289 ? 13.25 24.266 25.625 1 98.69 289 VAL B N 1
ATOM 5449 C CA . VAL B 1 289 ? 13.359 24.297 24.156 1 98.69 289 VAL B CA 1
ATOM 5450 C C . VAL B 1 289 ? 14.227 23.125 23.688 1 98.69 289 VAL B C 1
ATOM 5452 O O . VAL B 1 289 ? 15.336 22.922 24.188 1 98.69 289 VAL B O 1
ATOM 5455 N N . LYS B 1 290 ? 13.68 22.328 22.828 1 98.62 290 LYS B N 1
ATOM 5456 C CA . LYS B 1 290 ? 14.383 21.234 22.172 1 98.62 290 LYS B CA 1
ATOM 5457 C C . LYS B 1 290 ? 14.398 21.422 20.656 1 98.62 290 LYS B C 1
ATOM 5459 O O . LYS B 1 290 ? 13.352 21.406 20.016 1 98.62 290 LYS B O 1
ATOM 5464 N N . ARG B 1 291 ? 15.578 21.547 20.141 1 98.5 291 ARG B N 1
ATOM 5465 C CA . ARG B 1 291 ? 15.695 21.797 18.703 1 98.5 291 ARG B CA 1
ATOM 5466 C C . ARG B 1 291 ? 15.812 20.484 17.938 1 98.5 291 ARG B C 1
ATOM 5468 O O . ARG B 1 291 ? 16.594 19.594 18.328 1 98.5 291 ARG B O 1
ATOM 5475 N N . ILE B 1 292 ? 15.039 20.25 16.922 1 98.44 292 ILE B N 1
ATOM 5476 C CA . ILE B 1 292 ? 15.148 19.203 15.914 1 98.44 292 ILE B CA 1
ATOM 5477 C C . ILE B 1 292 ? 15.672 19.797 14.609 1 98.44 292 ILE B C 1
ATOM 5479 O O . ILE B 1 292 ? 14.984 20.594 13.961 1 98.44 292 ILE B O 1
ATOM 5483 N N . GLU B 1 293 ? 16.859 19.375 14.305 1 95.06 293 GLU B N 1
ATOM 5484 C CA . GLU B 1 293 ? 17.422 20.172 13.227 1 95.06 293 GLU B CA 1
ATOM 5485 C C . GLU B 1 293 ? 18.047 19.281 12.156 1 95.06 293 GLU B C 1
ATOM 5487 O O . GLU B 1 293 ? 18.609 18.219 12.461 1 95.06 293 GLU B O 1
ATOM 5492 N N . GLY B 1 294 ? 17.797 19.641 10.906 1 97.88 294 GLY B N 1
ATOM 5493 C CA . GLY B 1 294 ? 18.5 19.312 9.68 1 97.88 294 GLY B CA 1
ATOM 5494 C C . GLY B 1 294 ? 18.906 20.531 8.883 1 97.88 294 GLY B C 1
ATOM 5495 O O . GLY B 1 294 ? 18.188 21.547 8.867 1 97.88 294 GLY B O 1
ATOM 5496 N N . ASP B 1 295 ? 20.031 20.438 8.172 1 97.94 295 ASP B N 1
ATOM 5497 C CA . ASP B 1 295 ? 20.594 21.609 7.508 1 97.94 295 ASP B CA 1
ATOM 5498 C C . ASP B 1 295 ? 19.828 21.922 6.223 1 97.94 295 ASP B C 1
ATOM 5500 O O . ASP B 1 295 ? 19.906 23.047 5.711 1 97.94 295 ASP B O 1
ATOM 5504 N N . THR B 1 296 ? 19.219 20.953 5.648 1 98.56 296 THR B N 1
ATOM 5505 C CA . THR B 1 296 ? 18.375 21.109 4.469 1 98.56 296 THR B CA 1
ATOM 5506 C C . THR B 1 296 ? 16.953 20.609 4.742 1 98.56 296 THR B C 1
ATOM 5508 O O . THR B 1 296 ? 16.719 19.875 5.707 1 98.56 296 THR B O 1
ATOM 5511 N N . PRO B 1 297 ? 16 21.016 3.967 1 98.69 297 PRO B N 1
ATOM 5512 C CA . PRO B 1 297 ? 14.648 20.484 4.137 1 98.69 297 PRO B CA 1
ATOM 5513 C C . PRO B 1 297 ? 14.625 18.953 4.172 1 98.69 297 PRO B C 1
ATOM 5515 O O . PRO B 1 297 ? 13.906 18.359 4.98 1 98.69 297 PRO B O 1
ATOM 5518 N N . VAL B 1 298 ? 15.422 18.312 3.318 1 98.88 298 VAL B N 1
ATOM 5519 C CA . VAL B 1 298 ? 15.492 16.859 3.281 1 98.88 298 VAL B CA 1
ATOM 5520 C C . VAL B 1 298 ? 16 16.328 4.625 1 98.88 298 VAL B C 1
ATOM 5522 O O . VAL B 1 298 ? 15.375 15.461 5.23 1 98.88 298 VAL B O 1
ATOM 5525 N N . GLU B 1 299 ? 17.047 16.891 5.113 1 98.88 299 GLU B N 1
ATOM 5526 C CA . GLU B 1 299 ? 17.625 16.453 6.379 1 98.88 299 GLU B CA 1
ATOM 5527 C C . GLU B 1 299 ? 16.703 16.766 7.547 1 98.88 299 GLU B C 1
ATOM 5529 O O . GLU B 1 299 ? 16.656 16 8.523 1 98.88 299 GLU B O 1
ATOM 5534 N N . GLN B 1 300 ? 15.992 17.875 7.453 1 98.81 300 GLN B N 1
ATOM 5535 C CA . GLN B 1 300 ? 15.031 18.25 8.484 1 98.81 300 GLN B CA 1
ATOM 5536 C C . GLN B 1 300 ? 13.922 17.203 8.602 1 98.81 300 GLN B C 1
ATOM 5538 O O . GLN B 1 300 ? 13.57 16.781 9.703 1 98.81 300 GLN B O 1
ATOM 5543 N N . ALA B 1 301 ? 13.359 16.812 7.449 1 98.88 301 ALA B N 1
ATOM 5544 C CA . ALA B 1 301 ? 12.297 15.805 7.445 1 98.88 301 ALA B CA 1
ATOM 5545 C C . ALA B 1 301 ? 12.789 14.477 8.016 1 98.88 301 ALA B C 1
ATOM 5547 O O . ALA B 1 301 ? 12.086 13.828 8.797 1 98.88 301 ALA B O 1
ATOM 5548 N N . ILE B 1 302 ? 14 14.086 7.684 1 98.88 302 ILE B N 1
ATOM 5549 C CA . ILE B 1 302 ? 14.57 12.836 8.172 1 98.88 302 ILE B CA 1
ATOM 5550 C C . ILE B 1 302 ? 14.836 12.938 9.672 1 98.88 302 ILE B C 1
ATOM 5552 O O . ILE B 1 302 ? 14.531 12.016 10.43 1 98.88 302 ILE B O 1
ATOM 5556 N N . ALA B 1 303 ? 15.383 14.094 10.094 1 98.81 303 ALA B N 1
ATOM 5557 C CA . ALA B 1 303 ? 15.648 14.312 11.516 1 98.81 303 ALA B CA 1
ATOM 5558 C C . ALA B 1 303 ? 14.367 14.203 12.336 1 98.81 303 ALA B C 1
ATOM 5560 O O . ALA B 1 303 ? 14.344 13.555 13.391 1 98.81 303 ALA B O 1
ATOM 5561 N N . PHE B 1 304 ? 13.359 14.781 11.844 1 98.81 304 PHE B N 1
ATOM 5562 C CA . PHE B 1 304 ? 12.094 14.742 12.562 1 98.81 304 PHE B CA 1
ATOM 5563 C C . PHE B 1 304 ? 11.492 13.344 12.531 1 98.81 304 PHE B C 1
ATOM 5565 O O . PHE B 1 304 ? 11.023 12.836 13.555 1 98.81 304 PHE B O 1
ATOM 5572 N N . SER B 1 305 ? 11.523 12.633 11.414 1 98.69 305 SER B N 1
ATOM 5573 C CA . SER B 1 305 ? 10.992 11.281 11.289 1 98.69 305 SER B CA 1
ATOM 5574 C C . SER B 1 305 ? 11.719 10.305 12.211 1 98.69 305 SER B C 1
ATOM 5576 O O . SER B 1 305 ? 11.125 9.344 12.703 1 98.69 305 SER B O 1
ATOM 5578 N N . SER B 1 306 ? 12.977 10.602 12.492 1 98.5 306 SER B N 1
ATOM 5579 C CA . SER B 1 306 ? 13.805 9.719 13.312 1 98.5 306 SER B CA 1
ATOM 5580 C C . SER B 1 306 ? 13.742 10.109 14.781 1 98.5 306 SER B C 1
ATOM 5582 O O . SER B 1 306 ? 14.227 9.375 15.648 1 98.5 306 SER B O 1
ATOM 5584 N N . TYR B 1 307 ? 13.18 11.219 15.117 1 98.56 307 TYR B N 1
ATOM 5585 C CA . TYR B 1 307 ? 13.289 11.844 16.422 1 98.56 307 TYR B CA 1
ATOM 5586 C C . TYR B 1 307 ? 12.391 11.148 17.438 1 98.56 307 TYR B C 1
ATOM 5588 O O . TYR B 1 307 ? 11.266 10.758 17.125 1 98.56 307 TYR B O 1
ATOM 5596 N N . LYS B 1 308 ? 12.891 11.094 18.656 1 97.75 308 LYS B N 1
ATOM 5597 C CA . LYS B 1 308 ? 12.109 10.633 19.797 1 97.75 308 LYS B CA 1
ATOM 5598 C C . LYS B 1 308 ? 12.547 11.32 21.078 1 97.75 308 LYS B C 1
ATOM 5600 O O . LYS B 1 308 ? 13.742 11.367 21.391 1 97.75 308 LYS B O 1
ATOM 5605 N N . ASP B 1 309 ? 11.648 11.992 21.656 1 97.75 309 ASP B N 1
ATOM 5606 C CA . ASP B 1 309 ? 11.836 12.445 23.031 1 97.75 309 ASP B CA 1
ATOM 5607 C C . ASP B 1 309 ? 11.297 11.43 24.031 1 97.75 309 ASP B C 1
ATOM 5609 O O . ASP B 1 309 ? 10.086 11.344 24.234 1 97.75 309 ASP B O 1
ATOM 5613 N N . GLU B 1 310 ? 12.133 10.711 24.734 1 94.88 310 GLU B N 1
ATOM 5614 C CA . GLU B 1 310 ? 11.734 9.602 25.594 1 94.88 310 GLU B CA 1
ATOM 5615 C C . GLU B 1 310 ? 10.938 10.109 26.797 1 94.88 310 GLU B C 1
ATOM 5617 O O . GLU B 1 310 ? 10.078 9.391 27.328 1 94.88 310 GLU B O 1
ATOM 5622 N N . ALA B 1 311 ? 11.188 11.312 27.156 1 94.69 311 ALA B N 1
ATOM 5623 C CA . ALA B 1 311 ? 10.547 11.859 28.359 1 94.69 311 ALA B CA 1
ATOM 5624 C C . ALA B 1 311 ? 9.078 12.164 28.094 1 94.69 311 ALA B C 1
ATOM 5626 O O . ALA B 1 311 ? 8.242 12.031 29 1 94.69 311 ALA B O 1
ATOM 5627 N N . THR B 1 312 ? 8.711 12.547 26.859 1 93.94 312 THR B N 1
ATOM 5628 C CA . THR B 1 312 ? 7.352 12.992 26.562 1 93.94 312 THR B CA 1
ATOM 5629 C C . THR B 1 312 ? 6.676 12.047 25.562 1 93.94 312 THR B C 1
ATOM 5631 O O . THR B 1 312 ? 5.48 12.18 25.297 1 93.94 312 THR B O 1
ATOM 5634 N N . ASP B 1 313 ? 7.402 11.117 24.953 1 92.44 313 ASP B N 1
ATOM 5635 C CA . ASP B 1 313 ? 6.938 10.203 23.906 1 92.44 313 ASP B CA 1
ATOM 5636 C C . ASP B 1 313 ? 6.668 10.945 22.594 1 92.44 313 ASP B C 1
ATOM 5638 O O . ASP B 1 313 ? 5.992 10.43 21.719 1 92.44 313 ASP B O 1
ATOM 5642 N N . PHE B 1 314 ? 7.195 12.195 22.562 1 96.31 314 PHE B N 1
ATOM 5643 C CA . PHE B 1 314 ? 7.102 12.992 21.344 1 96.31 314 PHE B CA 1
ATOM 5644 C C . PHE B 1 314 ? 8.07 12.484 20.281 1 96.31 314 PHE B C 1
ATOM 5646 O O . PHE B 1 314 ? 9.227 12.188 20.594 1 96.31 314 PHE B O 1
ATOM 5653 N N . GLY B 1 315 ? 7.531 12.367 19.016 1 97.38 315 GLY B N 1
ATOM 5654 C CA . GLY B 1 315 ? 8.391 12.039 17.891 1 97.38 315 GLY B CA 1
ATOM 5655 C C . GLY B 1 315 ? 8.008 10.734 17.219 1 97.38 315 GLY B C 1
ATOM 5656 O O . GLY B 1 315 ? 7.383 9.867 17.828 1 97.38 315 GLY B O 1
ATOM 5657 N N . TRP B 1 316 ? 8.461 10.555 16.047 1 97.56 316 TRP B N 1
ATOM 5658 C CA . TRP B 1 316 ? 8.047 9.438 15.203 1 97.56 316 TRP B CA 1
ATOM 5659 C C . TRP B 1 316 ? 8.828 8.172 15.555 1 97.56 316 TRP B C 1
ATOM 5661 O O . TRP B 1 316 ? 8.281 7.07 15.516 1 97.56 316 TRP B O 1
ATOM 5671 N N . ASP B 1 317 ? 10.133 8.344 15.836 1 97.25 317 ASP B N 1
ATOM 5672 C CA . ASP B 1 317 ? 11.047 7.254 16.156 1 97.25 317 ASP B CA 1
ATOM 5673 C C . ASP B 1 317 ? 11.078 6.219 15.039 1 97.25 317 ASP B C 1
ATOM 5675 O O . ASP B 1 317 ? 11.125 5.016 15.305 1 97.25 317 ASP B O 1
ATOM 5679 N N . ILE B 1 318 ? 10.977 6.547 13.82 1 97.88 318 ILE B N 1
ATOM 5680 C CA . ILE B 1 318 ? 11.078 5.621 12.695 1 97.88 318 ILE B CA 1
ATOM 5681 C C . ILE B 1 318 ? 12.547 5.418 12.328 1 97.88 318 ILE B C 1
ATOM 5683 O O . ILE B 1 318 ? 13.102 6.176 11.531 1 97.88 318 ILE B O 1
ATOM 5687 N N . THR B 1 319 ? 13.102 4.43 12.922 1 97.19 319 THR B N 1
ATOM 5688 C CA . THR B 1 319 ? 14.523 4.145 12.773 1 97.19 319 THR B CA 1
ATOM 5689 C C . THR B 1 319 ? 14.75 2.668 12.469 1 97.19 319 THR B C 1
ATOM 5691 O O . THR B 1 319 ? 15.883 2.184 12.539 1 97.19 319 THR B O 1
ATOM 5694 N N . SER B 1 320 ? 13.734 1.899 12.203 1 95.81 320 SER B N 1
ATOM 5695 C CA . SER B 1 320 ? 13.734 0.49 11.82 1 95.81 320 SER B CA 1
ATOM 5696 C C . SER B 1 320 ? 12.641 0.185 10.812 1 95.81 320 SER B C 1
ATOM 5698 O O . SER B 1 320 ? 11.766 1.018 10.57 1 95.81 320 SER B O 1
ATOM 5700 N N . PRO B 1 321 ? 12.602 -0.996 10.219 1 95.31 321 PRO B N 1
ATOM 5701 C CA . PRO B 1 321 ? 11.641 -1.304 9.156 1 95.31 321 PRO B CA 1
ATOM 5702 C C . PRO B 1 321 ? 10.203 -1.399 9.664 1 95.31 321 PRO B C 1
ATOM 5704 O O . PRO B 1 321 ? 9.977 -1.489 10.875 1 95.31 321 PRO B O 1
ATOM 5707 N N . GLY B 1 322 ? 9.211 -1.38 8.656 1 96 322 GLY B N 1
ATOM 5708 C CA . GLY B 1 322 ? 7.828 -1.694 8.961 1 96 322 GLY B CA 1
ATOM 5709 C C . GLY B 1 322 ? 6.945 -0.466 9.062 1 96 322 GLY B C 1
ATOM 5710 O O . GLY B 1 322 ? 5.965 -0.457 9.812 1 96 322 GLY B O 1
ATOM 5711 N N . HIS B 1 323 ? 7.246 0.606 8.289 1 96.88 323 HIS B N 1
ATOM 5712 C CA . HIS B 1 323 ? 6.535 1.869 8.453 1 96.88 323 HIS B CA 1
ATOM 5713 C C . HIS B 1 323 ? 6.043 2.4 7.109 1 96.88 323 HIS B C 1
ATOM 5715 O O . HIS B 1 323 ? 6.445 1.904 6.055 1 96.88 323 HIS B O 1
ATOM 5721 N N . GLY B 1 324 ? 5.133 3.334 7.203 1 97.25 324 GLY B N 1
ATOM 5722 C CA . GLY B 1 324 ? 4.742 4.141 6.059 1 97.25 324 GLY B CA 1
ATOM 5723 C C . GLY B 1 324 ? 5.52 5.441 5.953 1 97.25 324 GLY B C 1
ATOM 5724 O O .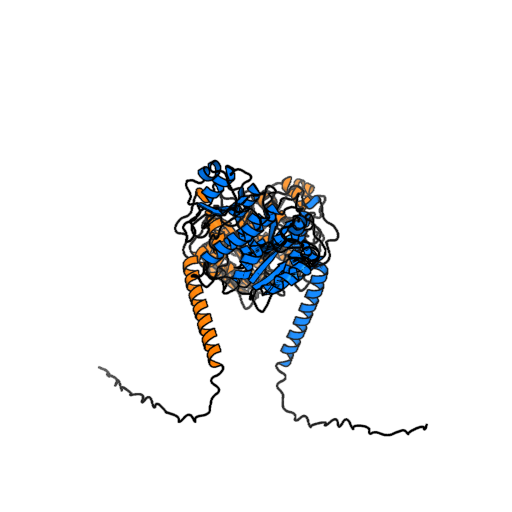 GLY B 1 324 ? 5.91 6.02 6.965 1 97.25 324 GLY B O 1
ATOM 5725 N N . LEU B 1 325 ? 5.719 5.871 4.754 1 98.69 325 LEU B N 1
ATOM 5726 C CA . LEU B 1 325 ? 6.359 7.148 4.465 1 98.69 325 LEU B CA 1
ATOM 5727 C C . LEU B 1 325 ? 5.637 7.875 3.336 1 98.69 325 LEU B C 1
ATOM 5729 O O . LEU B 1 325 ? 5.125 7.242 2.412 1 98.69 325 LEU B O 1
ATOM 5733 N N . VAL B 1 326 ? 5.594 9.164 3.42 1 98.88 326 VAL B N 1
ATOM 5734 C CA . VAL B 1 326 ? 5.109 9.992 2.318 1 98.88 326 VAL B CA 1
ATOM 5735 C C . VAL B 1 326 ? 6.289 10.695 1.646 1 98.88 326 VAL B C 1
ATOM 5737 O O . VAL B 1 326 ? 7.105 11.328 2.316 1 98.88 326 VAL B O 1
ATOM 5740 N N . PHE B 1 327 ? 6.422 10.602 0.335 1 98.94 327 PHE B N 1
ATOM 5741 C CA . PHE B 1 327 ? 7.492 11.234 -0.423 1 98.94 327 PHE B CA 1
ATOM 5742 C C . PHE B 1 327 ? 6.949 12.367 -1.286 1 98.94 327 PHE B C 1
ATOM 5744 O O . PHE B 1 327 ? 5.945 12.195 -1.98 1 98.94 327 PHE B O 1
ATOM 5751 N N . SER B 1 328 ? 7.562 13.484 -1.243 1 98.81 328 SER B N 1
ATOM 5752 C CA . SER B 1 328 ? 7.164 14.633 -2.053 1 98.81 328 SER B CA 1
ATOM 5753 C C . SER B 1 328 ? 8.375 15.453 -2.482 1 98.81 328 SER B C 1
ATOM 5755 O O . SER B 1 328 ? 9.375 15.516 -1.768 1 98.81 328 SER B O 1
ATOM 5757 N N . SER B 1 329 ? 8.273 16.062 -3.68 1 98.75 329 SER B N 1
ATOM 5758 C CA . SER B 1 329 ? 9.266 17.047 -4.105 1 98.75 329 SER B CA 1
ATOM 5759 C C . SER B 1 329 ? 9.25 18.266 -3.199 1 98.75 329 SER B C 1
ATOM 5761 O O . SER B 1 329 ? 8.188 18.719 -2.773 1 98.75 329 SER B O 1
ATOM 5763 N N . THR B 1 330 ? 10.414 18.875 -2.973 1 98.31 330 THR B N 1
ATOM 5764 C CA . THR B 1 330 ? 10.516 20.094 -2.18 1 98.31 330 THR B CA 1
ATOM 5765 C C . THR B 1 330 ? 9.844 21.266 -2.893 1 98.31 330 THR B C 1
ATOM 5767 O O . THR B 1 330 ? 9.602 22.312 -2.287 1 98.31 330 THR B O 1
ATOM 5770 N N . ASN B 1 331 ? 9.422 21.062 -4.156 1 96.88 331 ASN B N 1
ATOM 5771 C CA . ASN B 1 331 ? 8.781 22.109 -4.926 1 96.88 331 ASN B CA 1
ATOM 5772 C C . ASN B 1 331 ? 7.258 22.047 -4.805 1 96.88 331 ASN B C 1
ATOM 5774 O O . ASN B 1 331 ? 6.551 22.875 -5.379 1 96.88 331 ASN B O 1
ATOM 5778 N N . ASP B 1 332 ? 6.785 21.109 -4.012 1 97.12 332 ASP B N 1
ATOM 5779 C CA . ASP B 1 332 ? 5.348 20.859 -3.982 1 97.12 332 ASP B CA 1
ATOM 5780 C C . ASP B 1 332 ? 4.793 21.031 -2.57 1 97.12 332 ASP B C 1
ATOM 5782 O O . ASP B 1 332 ? 4.113 20.141 -2.059 1 97.12 332 ASP B O 1
ATOM 5786 N N . ALA B 1 333 ? 5.004 22.219 -2.039 1 97.38 333 ALA B N 1
ATOM 5787 C CA . ALA B 1 333 ? 4.633 22.484 -0.653 1 97.38 333 ALA B CA 1
ATOM 5788 C C . ALA B 1 333 ? 3.139 22.266 -0.434 1 97.38 333 ALA B C 1
ATOM 5790 O O . ALA B 1 333 ? 2.74 21.578 0.514 1 97.38 333 ALA B O 1
ATOM 5791 N N . GLU B 1 334 ? 2.271 22.781 -1.301 1 98.38 334 GLU B N 1
ATOM 5792 C CA . GLU B 1 334 ? 0.826 22.703 -1.119 1 98.38 334 GLU B CA 1
ATOM 5793 C C . GLU B 1 334 ? 0.332 21.266 -1.224 1 98.38 334 GLU B C 1
ATOM 5795 O O . GLU B 1 334 ? -0.594 20.859 -0.514 1 98.38 334 GLU B O 1
ATOM 5800 N N . LEU B 1 335 ? 0.917 20.469 -2.111 1 98.69 335 LEU B N 1
ATOM 5801 C CA . LEU B 1 335 ? 0.572 19.047 -2.184 1 98.69 335 LEU B CA 1
ATOM 5802 C C . LEU B 1 335 ? 0.976 18.328 -0.902 1 98.69 335 LEU B C 1
ATOM 5804 O O . LEU B 1 335 ? 0.197 17.547 -0.354 1 98.69 335 LEU B O 1
ATOM 5808 N N . ALA B 1 336 ? 2.199 18.609 -0.477 1 98.75 336 ALA B N 1
ATOM 5809 C CA . ALA B 1 336 ? 2.701 17.984 0.739 1 98.75 336 ALA B CA 1
ATOM 5810 C C . ALA B 1 336 ? 1.812 18.312 1.936 1 98.75 336 ALA B C 1
ATOM 5812 O O . ALA B 1 336 ? 1.53 17.438 2.762 1 98.75 336 ALA B O 1
ATOM 5813 N N . ILE B 1 337 ? 1.36 19.516 2.053 1 98.81 337 ILE B N 1
ATOM 5814 C CA . ILE B 1 337 ? 0.488 19.938 3.146 1 98.81 337 ILE B CA 1
ATOM 5815 C C . ILE B 1 337 ? -0.835 19.172 3.064 1 98.81 337 ILE B C 1
ATOM 5817 O O . ILE B 1 337 ? -1.309 18.625 4.062 1 98.81 337 ILE B O 1
ATOM 5821 N N . ALA B 1 338 ? -1.409 19.062 1.89 1 98.56 338 ALA B N 1
ATOM 5822 C CA . ALA B 1 338 ? -2.691 18.391 1.696 1 98.56 338 ALA B CA 1
ATOM 5823 C C . ALA B 1 338 ? -2.58 16.906 1.991 1 98.56 338 ALA B C 1
ATOM 5825 O O . ALA B 1 338 ? -3.574 16.25 2.318 1 98.56 338 ALA B O 1
ATOM 5826 N N . ALA B 1 339 ? -1.371 16.297 1.918 1 98.62 339 ALA B N 1
ATOM 5827 C CA . ALA B 1 339 ? -1.161 14.867 2.096 1 98.62 339 ALA B CA 1
ATOM 5828 C C . ALA B 1 339 ? -1.021 14.508 3.572 1 98.62 339 ALA B C 1
ATOM 5830 O O . ALA B 1 339 ? -1.035 13.336 3.938 1 98.62 339 ALA B O 1
ATOM 5831 N N . ALA B 1 340 ? -0.971 15.43 4.469 1 98.44 340 ALA B N 1
ATOM 5832 C CA . ALA B 1 340 ? -0.643 15.242 5.879 1 98.44 340 ALA B CA 1
ATOM 5833 C C . ALA B 1 340 ? -1.645 14.305 6.551 1 98.44 340 ALA B C 1
ATOM 5835 O O . ALA B 1 340 ? -1.286 13.555 7.461 1 98.44 340 ALA B O 1
ATOM 5836 N N . PRO B 1 341 ? -2.908 14.242 6.074 1 97.69 341 PRO B N 1
ATOM 5837 C CA . PRO B 1 341 ? -3.857 13.328 6.719 1 97.69 341 PRO B CA 1
ATOM 5838 C C . PRO B 1 341 ? -3.447 11.867 6.59 1 97.69 341 PRO B C 1
ATOM 5840 O O . PRO B 1 341 ? -3.986 11.008 7.293 1 97.69 341 PRO B O 1
ATOM 5843 N N . LEU B 1 342 ? -2.473 11.516 5.727 1 97.5 342 LEU B N 1
ATOM 5844 C CA . LEU B 1 342 ? -1.926 10.164 5.66 1 97.5 342 LEU B CA 1
ATOM 5845 C C . LEU B 1 342 ? -1.129 9.844 6.922 1 97.5 342 LEU B C 1
ATOM 5847 O O . LEU B 1 342 ? -0.77 8.688 7.152 1 97.5 342 LEU B O 1
ATOM 5851 N N . ALA B 1 343 ? -0.866 10.883 7.727 1 97.38 343 ALA B N 1
ATOM 5852 C CA . ALA B 1 343 ? -0.244 10.68 9.031 1 97.38 343 ALA B CA 1
ATOM 5853 C C . ALA B 1 343 ? -1.284 10.297 10.078 1 97.38 343 ALA B C 1
ATOM 5855 O O . ALA B 1 343 ? -0.936 9.828 11.172 1 97.38 343 ALA B O 1
ATOM 5856 N N . HIS B 1 344 ? -2.5 10.492 9.781 1 94.62 344 HIS B N 1
ATOM 5857 C CA . HIS B 1 344 ? -3.605 10.188 10.68 1 94.62 344 HIS B CA 1
ATOM 5858 C C . HIS B 1 344 ? -4.199 8.812 10.375 1 94.62 344 HIS B C 1
ATOM 5860 O O . HIS B 1 344 ? -4.582 8.078 11.281 1 94.62 344 HIS B O 1
ATOM 5866 N N . LEU B 1 345 ? -4.27 8.43 9.117 1 94.31 345 LEU B N 1
ATOM 5867 C CA . LEU B 1 345 ? -4.852 7.176 8.664 1 94.31 345 LEU B CA 1
ATOM 5868 C C . LEU B 1 345 ? -3.861 6.391 7.809 1 94.31 345 LEU B C 1
ATOM 5870 O O . LEU B 1 345 ? -2.857 6.945 7.355 1 94.31 345 LEU B O 1
ATOM 5874 N N . GLY B 1 346 ? -4.273 5.168 7.578 1 94.38 346 GLY B N 1
ATOM 5875 C CA . GLY B 1 346 ? -3.428 4.316 6.754 1 94.38 346 GLY B CA 1
ATOM 5876 C C . GLY B 1 346 ? -2.232 3.76 7.504 1 94.38 346 GLY B C 1
ATOM 5877 O O . GLY B 1 346 ? -2.391 2.936 8.406 1 94.38 346 GLY B O 1
ATOM 5878 N N . LYS B 1 347 ? -1.059 4.348 7.113 1 96.62 347 LYS B N 1
ATOM 5879 C CA . LYS B 1 347 ? 0.166 3.795 7.684 1 96.62 347 LYS B CA 1
ATOM 5880 C C . LYS B 1 347 ? 0.811 4.777 8.656 1 96.62 347 LYS B C 1
ATOM 5882 O O . LYS B 1 347 ? 1.956 4.586 9.07 1 96.62 347 LYS B O 1
ATOM 5887 N N . HIS B 1 348 ? 0.109 5.914 8.969 1 96.44 348 HIS B N 1
ATOM 5888 C CA . HIS B 1 348 ? 0.643 6.914 9.883 1 96.44 348 HIS B CA 1
ATOM 5889 C C . HIS B 1 348 ? 2.045 7.348 9.469 1 96.44 348 HIS B C 1
ATOM 5891 O O . HIS B 1 348 ? 3.008 7.137 10.211 1 96.44 348 HIS B O 1
ATOM 5897 N N . SER B 1 349 ? 2.059 7.996 8.391 1 97.81 349 SER B N 1
ATOM 5898 C CA . SER B 1 349 ? 3.291 8.188 7.637 1 97.81 349 SER B CA 1
ATOM 5899 C C . SER B 1 349 ? 3.807 9.617 7.766 1 97.81 349 SER B C 1
ATOM 5901 O O . SER B 1 349 ? 3.082 10.57 7.48 1 97.81 349 SER B O 1
ATOM 5903 N N . PRO B 1 350 ? 5.066 9.859 8.18 1 98.69 350 PRO B N 1
ATOM 5904 C CA . PRO B 1 350 ? 5.68 11.188 8.086 1 98.69 350 PRO B CA 1
ATOM 5905 C C . PRO B 1 350 ? 6.113 11.539 6.664 1 98.69 350 PRO B C 1
ATOM 5907 O O . PRO B 1 350 ? 6.035 10.695 5.766 1 98.69 350 PRO B O 1
ATOM 5910 N N . LEU B 1 351 ? 6.539 12.742 6.512 1 98.88 351 LEU B N 1
ATOM 5911 C CA . LEU B 1 351 ? 6.977 13.266 5.223 1 98.88 351 LEU B CA 1
ATOM 5912 C C . LEU B 1 351 ? 8.477 13.078 5.039 1 98.88 351 LEU B C 1
ATOM 5914 O O . LEU B 1 351 ? 9.258 13.359 5.949 1 98.88 351 LEU B O 1
ATOM 5918 N N . ILE B 1 352 ? 8.875 12.625 3.883 1 98.94 352 ILE B N 1
ATOM 5919 C CA . ILE B 1 352 ? 10.258 12.648 3.414 1 98.94 352 ILE B CA 1
ATOM 5920 C C . ILE B 1 352 ? 10.359 13.5 2.15 1 98.94 352 ILE B C 1
ATOM 5922 O O . ILE B 1 352 ? 9.758 13.172 1.124 1 98.94 352 ILE B O 1
ATOM 5926 N N . TRP B 1 353 ? 11.141 14.555 2.275 1 98.88 353 TRP B N 1
ATOM 5927 C CA . TRP B 1 353 ? 11.359 15.43 1.13 1 98.88 353 TRP B CA 1
ATOM 5928 C C . TRP B 1 353 ? 12.312 14.797 0.129 1 98.88 353 TRP B C 1
ATOM 5930 O O . TRP B 1 353 ? 13.312 14.172 0.518 1 98.88 353 TRP B O 1
ATOM 5940 N N . LEU B 1 354 ? 11.992 14.953 -1.138 1 98.88 354 LEU B N 1
ATOM 5941 C CA . LEU B 1 354 ? 12.922 14.734 -2.244 1 98.88 354 LEU B CA 1
ATOM 5942 C C . LEU B 1 354 ? 13.383 16.062 -2.838 1 98.88 354 LEU B C 1
ATOM 5944 O O . LEU B 1 354 ? 12.562 16.859 -3.311 1 98.88 354 LEU B O 1
ATOM 5948 N N . ASP B 1 355 ? 14.68 16.344 -2.795 1 98.75 355 ASP B N 1
ATOM 5949 C CA . ASP B 1 355 ? 15.227 17.594 -3.305 1 98.75 355 ASP B CA 1
ATOM 5950 C C . ASP B 1 355 ? 14.914 17.766 -4.789 1 98.75 355 ASP B C 1
ATOM 5952 O O . ASP B 1 355 ? 15.523 17.109 -5.637 1 98.75 355 ASP B O 1
ATOM 5956 N N . ASP B 1 356 ? 13.969 18.656 -5.086 1 98.25 356 ASP B N 1
ATOM 5957 C CA . ASP B 1 356 ? 13.477 18.859 -6.445 1 98.25 356 ASP B CA 1
ATOM 5958 C C . ASP B 1 356 ? 13.07 17.531 -7.082 1 98.25 356 ASP B C 1
ATOM 5960 O O . ASP B 1 356 ? 13.398 17.266 -8.242 1 98.25 356 ASP B O 1
ATOM 5964 N N . GLY B 1 357 ? 12.531 16.609 -6.262 1 98.56 357 GLY B N 1
ATOM 5965 C CA . GLY B 1 357 ? 12.008 15.336 -6.73 1 98.56 357 GLY B CA 1
ATOM 5966 C C . GLY B 1 357 ? 13.07 14.258 -6.863 1 98.56 357 GLY B C 1
ATOM 5967 O O . GLY B 1 357 ? 12.789 13.156 -7.34 1 98.56 357 GLY B O 1
ATOM 5968 N N . GLU B 1 358 ? 14.297 14.547 -6.398 1 98.44 358 GLU B N 1
ATOM 5969 C CA . GLU B 1 358 ? 15.406 13.617 -6.59 1 98.44 358 GLU B CA 1
ATOM 5970 C C . GLU B 1 358 ? 15.852 13.008 -5.266 1 98.44 358 GLU B C 1
ATOM 5972 O O . GLU B 1 358 ? 15.695 13.625 -4.207 1 98.44 358 GLU B O 1
ATOM 5977 N N . LEU B 1 359 ? 16.438 11.844 -5.379 1 98.38 359 LEU B N 1
ATOM 5978 C CA . LEU B 1 359 ? 17.047 11.195 -4.223 1 98.38 359 LEU B CA 1
ATOM 5979 C C . LEU B 1 359 ? 18.422 11.789 -3.926 1 98.38 359 LEU B C 1
ATOM 5981 O O . LEU B 1 359 ? 19.219 12.016 -4.84 1 98.38 359 LEU B O 1
ATOM 5985 N N . THR B 1 360 ? 18.656 12.102 -2.668 1 98.12 360 THR B N 1
ATOM 5986 C CA . THR B 1 360 ? 19.969 12.555 -2.195 1 98.12 360 THR B CA 1
ATOM 5987 C C . THR B 1 360 ? 20.562 11.547 -1.219 1 98.12 360 THR B C 1
ATOM 5989 O O . THR B 1 360 ? 19.875 10.633 -0.766 1 98.12 360 THR B O 1
ATOM 5992 N N . GLN B 1 361 ? 21.797 11.68 -0.904 1 97.69 361 GLN B N 1
ATOM 5993 C CA . GLN B 1 361 ? 22.531 10.711 -0.089 1 97.69 361 GLN B CA 1
ATOM 5994 C C . GLN B 1 361 ? 21.844 10.508 1.261 1 97.69 361 GLN B C 1
ATOM 5996 O O . GLN B 1 361 ? 21.703 9.375 1.729 1 97.69 361 GLN B O 1
ATOM 6001 N N . PRO B 1 362 ? 21.344 11.602 1.957 1 98.31 362 PRO B N 1
ATOM 6002 C CA . PRO B 1 362 ? 20.656 11.375 3.232 1 98.31 362 PRO B CA 1
ATOM 6003 C C . PRO B 1 362 ? 19.422 10.484 3.09 1 98.31 362 PRO B C 1
ATOM 6005 O O . PRO B 1 362 ? 19.141 9.68 3.982 1 98.31 362 PRO B O 1
ATOM 6008 N N . VAL B 1 363 ? 18.703 10.609 2.004 1 98.75 363 VAL B N 1
ATOM 6009 C CA . VAL B 1 363 ? 17.531 9.781 1.808 1 98.75 363 VAL B CA 1
ATOM 6010 C C . VAL B 1 363 ? 17.953 8.328 1.585 1 98.75 363 VAL B C 1
ATOM 6012 O O . VAL B 1 363 ? 17.344 7.406 2.139 1 98.75 363 VAL B O 1
ATOM 6015 N N . TYR B 1 364 ? 19.016 8.094 0.786 1 98.25 364 TYR B N 1
ATOM 6016 C CA . TYR B 1 364 ? 19.531 6.742 0.602 1 98.25 364 TYR B CA 1
ATOM 6017 C C . TYR B 1 364 ? 19.891 6.109 1.94 1 98.25 364 TYR B C 1
ATOM 6019 O O . TYR B 1 364 ? 19.531 4.961 2.211 1 98.25 364 TYR B O 1
ATOM 6027 N N . GLU B 1 365 ? 20.562 6.84 2.762 1 97.62 365 GLU B N 1
ATOM 6028 C CA . GLU B 1 365 ? 21 6.332 4.059 1 97.62 365 GLU B CA 1
ATOM 6029 C C . GLU B 1 365 ? 19.812 6.016 4.961 1 97.62 365 GLU B C 1
ATOM 6031 O O . GLU B 1 365 ? 19.797 4.996 5.652 1 97.62 365 GLU B O 1
ATOM 6036 N N . TYR B 1 366 ? 18.875 6.879 4.945 1 98.62 366 TYR B N 1
ATOM 6037 C CA . TYR B 1 366 ? 17.688 6.684 5.773 1 98.62 366 TYR B CA 1
ATOM 6038 C C . TYR B 1 366 ? 16.891 5.461 5.316 1 98.62 366 TYR B C 1
ATOM 6040 O O . TYR B 1 366 ? 16.484 4.641 6.141 1 98.62 366 TYR B O 1
ATOM 6048 N N . LEU B 1 367 ? 16.703 5.301 4.012 1 98.31 367 LEU B N 1
ATOM 6049 C CA . LEU B 1 367 ? 15.969 4.152 3.482 1 98.31 367 LEU B CA 1
ATOM 6050 C C . LEU B 1 367 ? 16.734 2.857 3.729 1 98.31 367 LEU B C 1
ATOM 6052 O O . LEU B 1 367 ? 16.125 1.806 3.947 1 98.31 367 LEU B O 1
ATOM 6056 N N . ALA B 1 368 ? 18.078 2.9 3.68 1 97 368 ALA B N 1
ATOM 6057 C CA . ALA B 1 368 ? 18.891 1.723 3.986 1 97 368 ALA B CA 1
ATOM 6058 C C . ALA B 1 368 ? 18.641 1.243 5.414 1 97 368 ALA B C 1
ATOM 6060 O O . ALA B 1 368 ? 18.531 0.04 5.66 1 97 368 ALA B O 1
ATOM 6061 N N . LYS B 1 369 ? 18.484 2.248 6.305 1 95.62 369 LYS B N 1
ATOM 6062 C CA . LYS B 1 369 ? 18.219 1.937 7.707 1 95.62 369 LYS B CA 1
ATOM 6063 C C . LYS B 1 369 ? 16.859 1.287 7.871 1 95.62 369 LYS B C 1
ATOM 6065 O O . LYS B 1 369 ? 16.656 0.443 8.75 1 95.62 369 LYS B O 1
ATOM 6070 N N . LEU B 1 370 ? 15.945 1.593 7.02 1 96.88 370 LEU B N 1
ATOM 6071 C CA . LEU B 1 370 ? 14.562 1.148 7.156 1 96.88 370 LEU B CA 1
ATOM 6072 C C . LEU B 1 370 ? 14.305 -0.095 6.312 1 96.88 370 LEU B C 1
ATOM 6074 O O . LEU B 1 370 ? 13.188 -0.616 6.289 1 96.88 370 LEU B O 1
ATOM 6078 N N . LYS B 1 371 ? 15.234 -0.575 5.504 1 95.44 371 LYS B N 1
ATOM 6079 C CA . LYS B 1 371 ? 15.008 -1.709 4.613 1 95.44 371 LYS B CA 1
ATOM 6080 C C . LYS B 1 371 ? 14.812 -3 5.402 1 95.44 371 LYS B C 1
ATOM 6082 O O . LYS B 1 371 ? 15.695 -3.402 6.168 1 95.44 371 LYS B O 1
ATOM 6087 N N . PRO B 1 372 ? 13.68 -3.666 5.211 1 94.12 372 PRO B N 1
ATOM 6088 C CA . PRO B 1 372 ? 13.438 -4.902 5.961 1 94.12 372 PRO B CA 1
ATOM 6089 C C . PRO B 1 372 ? 14.266 -6.078 5.438 1 94.12 372 PRO B C 1
ATOM 6091 O O . PRO B 1 372 ? 14.461 -6.207 4.227 1 94.12 372 PRO B O 1
ATOM 6094 N N . VAL B 1 373 ? 14.648 -6.945 6.34 1 91.62 373 VAL B N 1
ATOM 6095 C CA . VAL B 1 373 ? 15.391 -8.164 6.031 1 91.62 373 VAL B CA 1
ATOM 6096 C C . VAL B 1 373 ? 14.766 -9.352 6.754 1 91.62 373 VAL B C 1
ATOM 6098 O O . VAL B 1 373 ? 14.32 -9.219 7.898 1 91.62 373 VAL B O 1
ATOM 6101 N N . PHE B 1 374 ? 14.703 -10.445 6.039 1 88.69 374 PHE B N 1
ATOM 6102 C CA . PHE B 1 374 ? 14.195 -11.656 6.676 1 88.69 374 PHE B CA 1
ATOM 6103 C C . PHE B 1 374 ? 15.203 -12.789 6.566 1 88.69 374 PHE B C 1
ATOM 6105 O O . PHE B 1 374 ? 16 -12.828 5.625 1 88.69 374 PHE B O 1
ATOM 6112 N N . ALA B 1 375 ? 15.094 -13.695 7.5 1 82.56 375 ALA B N 1
ATOM 6113 C CA . ALA B 1 375 ? 16.016 -14.836 7.48 1 82.56 375 ALA B CA 1
ATOM 6114 C C . ALA B 1 375 ? 15.375 -16.047 6.812 1 82.56 375 ALA B C 1
ATOM 6116 O O . ALA B 1 375 ? 15.938 -16.625 5.879 1 82.56 375 ALA B O 1
ATOM 6117 N N . ASP B 1 376 ? 14.148 -16.328 7.238 1 79 376 ASP B N 1
ATOM 6118 C CA . ASP B 1 376 ? 13.586 -17.609 6.816 1 79 376 ASP B CA 1
ATOM 6119 C C . ASP B 1 376 ? 12.32 -17.406 5.984 1 79 376 ASP B C 1
ATOM 6121 O O . ASP B 1 376 ? 12.133 -18.062 4.957 1 79 376 ASP B O 1
ATOM 6125 N N . ASP B 1 377 ? 11.547 -16.453 6.445 1 83.88 377 ASP B N 1
ATOM 6126 C CA . ASP B 1 377 ? 10.227 -16.312 5.848 1 83.88 377 ASP B CA 1
ATOM 6127 C C . ASP B 1 377 ? 9.844 -14.836 5.699 1 83.88 377 ASP B C 1
ATOM 6129 O O . ASP B 1 377 ? 9.648 -14.141 6.699 1 83.88 377 ASP B O 1
ATOM 6133 N N . PRO B 1 378 ? 9.672 -14.398 4.496 1 87.56 378 PRO B N 1
ATOM 6134 C CA . PRO B 1 378 ? 9.336 -12.992 4.309 1 87.56 378 PRO B CA 1
ATOM 6135 C C . PRO B 1 378 ? 7.883 -12.672 4.656 1 87.56 378 PRO B C 1
ATOM 6137 O O . PRO B 1 378 ? 7.512 -11.5 4.762 1 87.56 378 PRO B O 1
ATOM 6140 N N . THR B 1 379 ? 7.098 -13.648 4.938 1 87.56 379 THR B N 1
ATOM 6141 C CA . THR B 1 379 ? 5.676 -13.438 5.191 1 87.56 379 THR B CA 1
ATOM 6142 C C . THR B 1 379 ? 5.465 -12.734 6.527 1 87.56 379 THR B C 1
ATOM 6144 O O . THR B 1 379 ? 4.445 -12.062 6.727 1 87.56 379 THR B O 1
ATOM 6147 N N . GLU B 1 380 ? 6.434 -12.852 7.406 1 85.06 380 GLU B N 1
ATOM 6148 C CA . GLU B 1 380 ? 6.285 -12.273 8.742 1 85.06 380 GLU B CA 1
ATOM 6149 C C . GLU B 1 380 ? 6.523 -10.766 8.719 1 85.06 380 GLU B C 1
ATOM 6151 O O . GLU B 1 380 ? 6.16 -10.055 9.656 1 85.06 380 GLU B O 1
ATOM 6156 N N . GLY B 1 381 ? 7.051 -10.328 7.621 1 85.44 381 GLY B N 1
ATOM 6157 C CA . GLY B 1 381 ? 7.367 -8.906 7.562 1 85.44 381 GLY B CA 1
ATOM 6158 C C . GLY B 1 381 ? 8.531 -8.523 8.453 1 85.44 381 GLY B C 1
ATOM 6159 O O . GLY B 1 381 ? 9.469 -9.305 8.641 1 85.44 381 GLY B O 1
ATOM 6160 N N . PRO B 1 382 ? 8.547 -7.223 8.93 1 93.25 382 PRO B N 1
ATOM 6161 C CA . PRO B 1 382 ? 7.535 -6.195 8.656 1 93.25 382 PRO B CA 1
ATOM 6162 C C . PRO B 1 382 ? 7.645 -5.629 7.242 1 93.25 382 PRO B C 1
ATOM 6164 O O . PRO B 1 382 ? 8.664 -5.816 6.574 1 93.25 382 PRO B O 1
ATOM 6167 N N . TYR B 1 383 ? 6.559 -4.93 6.758 1 96.12 383 TYR B N 1
ATOM 6168 C CA . TYR B 1 383 ? 6.535 -4.359 5.418 1 96.12 383 TYR B CA 1
ATOM 6169 C C . TYR B 1 383 ? 6.496 -2.836 5.473 1 96.12 383 TYR B C 1
ATOM 6171 O O . TYR B 1 383 ? 5.805 -2.258 6.312 1 96.12 383 TYR B O 1
ATOM 6179 N N . ASN B 1 384 ? 7.34 -2.229 4.648 1 97.25 384 ASN B N 1
ATOM 6180 C CA . ASN B 1 384 ? 7.211 -0.793 4.418 1 97.25 384 ASN B CA 1
ATOM 6181 C C . ASN B 1 384 ? 6.184 -0.491 3.33 1 97.25 384 ASN B C 1
ATOM 6183 O O . ASN B 1 384 ? 5.852 -1.364 2.527 1 97.25 384 ASN B O 1
ATOM 6187 N N . HIS B 1 385 ? 5.711 0.684 3.334 1 98.19 385 HIS B N 1
ATOM 6188 C CA . HIS B 1 385 ? 4.902 1.189 2.232 1 98.19 385 HIS B CA 1
ATOM 6189 C C . HIS B 1 385 ? 5.086 2.693 2.055 1 98.19 385 HIS B C 1
ATOM 6191 O O . HIS B 1 385 ? 5.164 3.434 3.037 1 98.19 385 HIS B O 1
ATOM 6197 N N . GLY B 1 386 ? 5.141 3.133 0.835 1 98.44 386 GLY B N 1
ATOM 6198 C CA . GLY B 1 386 ? 5.301 4.551 0.559 1 98.44 386 GLY B CA 1
ATOM 6199 C C . GLY B 1 386 ? 4.145 5.141 -0.225 1 98.44 386 GLY B C 1
ATOM 6200 O O . GLY B 1 386 ? 3.535 4.461 -1.052 1 98.44 386 GLY B O 1
ATOM 6201 N N . TYR B 1 387 ? 3.83 6.363 0.068 1 98.75 387 TYR B N 1
ATOM 6202 C CA . TYR B 1 387 ? 2.971 7.199 -0.763 1 98.75 387 TYR B CA 1
ATOM 6203 C C . TYR B 1 387 ? 3.785 8.258 -1.502 1 98.75 387 TYR B C 1
ATOM 6205 O O . TYR B 1 387 ? 4.652 8.906 -0.912 1 98.75 387 TYR B O 1
ATOM 6213 N N . ILE B 1 388 ? 3.609 8.352 -2.748 1 98.56 388 ILE B N 1
ATOM 6214 C CA . ILE B 1 388 ? 4.359 9.352 -3.504 1 98.56 388 ILE B CA 1
ATOM 6215 C C . ILE B 1 388 ? 3.404 10.383 -4.086 1 98.56 388 ILE B C 1
ATOM 6217 O O . ILE B 1 388 ? 2.396 10.031 -4.703 1 98.56 388 ILE B O 1
ATOM 6221 N N . ILE B 1 389 ? 3.764 11.625 -3.859 1 97.75 389 ILE B N 1
ATOM 6222 C CA . ILE B 1 389 ? 2.924 12.773 -4.176 1 97.75 389 ILE B CA 1
ATOM 6223 C C . ILE B 1 389 ? 3.404 13.422 -5.473 1 97.75 389 ILE B C 1
ATOM 6225 O O . ILE B 1 389 ? 4.598 13.68 -5.637 1 97.75 389 ILE B O 1
ATOM 6229 N N . GLY B 1 390 ? 2.424 13.625 -6.402 1 98 390 GLY B N 1
ATOM 6230 C CA . GLY B 1 390 ? 2.752 14.281 -7.656 1 98 390 GLY B CA 1
ATOM 6231 C C . GLY B 1 390 ? 2.924 13.32 -8.812 1 98 390 GLY B C 1
ATOM 6232 O O . GLY B 1 390 ? 3.119 12.117 -8.602 1 98 390 GLY B O 1
ATOM 6233 N N . ASP B 1 391 ? 2.859 13.836 -10.023 1 97.69 391 ASP B N 1
ATOM 6234 C CA . ASP B 1 391 ? 3.02 12.984 -11.203 1 97.69 391 ASP B CA 1
ATOM 6235 C C . ASP B 1 391 ? 4.496 12.773 -11.523 1 97.69 391 ASP B C 1
ATOM 6237 O O . ASP B 1 391 ? 5.367 13.07 -10.703 1 97.69 391 ASP B O 1
ATOM 6241 N N . VAL B 1 392 ? 4.785 12.227 -12.672 1 97.94 392 VAL B N 1
ATOM 6242 C CA . VAL B 1 392 ? 6.133 11.773 -13.008 1 97.94 392 VAL B CA 1
ATOM 6243 C C . VAL B 1 392 ? 6.992 12.977 -13.398 1 97.94 392 VAL B C 1
ATOM 6245 O O . VAL B 1 392 ? 8.219 12.867 -13.492 1 97.94 392 VAL B O 1
ATOM 6248 N N . ASP B 1 393 ? 6.352 14.195 -13.57 1 97.06 393 ASP B N 1
ATOM 6249 C CA . ASP B 1 393 ? 7.125 15.414 -13.812 1 97.06 393 ASP B CA 1
ATOM 6250 C C . ASP B 1 393 ? 7.719 15.953 -12.516 1 97.06 393 ASP B C 1
ATOM 6252 O O . ASP B 1 393 ? 8.727 16.672 -12.539 1 97.06 393 ASP B O 1
ATOM 6256 N N . ARG B 1 394 ? 7.051 15.648 -11.406 1 97.31 394 ARG B N 1
ATOM 6257 C CA . ARG B 1 394 ? 7.516 16.109 -10.102 1 97.31 394 ARG B CA 1
ATOM 6258 C C . ARG B 1 394 ? 8.508 15.117 -9.5 1 97.31 394 ARG B C 1
ATOM 6260 O O . ARG B 1 394 ? 9.547 15.516 -8.961 1 97.31 394 ARG B O 1
ATOM 6267 N N . VAL B 1 395 ? 8.172 13.906 -9.484 1 98.44 395 VAL B N 1
ATOM 6268 C CA . VAL B 1 395 ? 9.023 12.789 -9.102 1 98.44 395 VAL B CA 1
ATOM 6269 C C . VAL B 1 395 ? 9.016 11.727 -10.203 1 98.44 395 VAL B C 1
ATOM 6271 O O . VAL B 1 395 ? 7.988 11.086 -10.445 1 98.44 395 VAL B O 1
ATOM 6274 N N . SER B 1 396 ? 10.109 11.539 -10.789 1 98.62 396 SER B N 1
ATOM 6275 C CA . SER B 1 396 ? 10.172 10.672 -11.969 1 98.62 396 SER B CA 1
ATOM 6276 C C . SER B 1 396 ? 9.836 9.227 -11.602 1 98.62 396 SER B C 1
ATOM 6278 O O . SER B 1 396 ? 9.922 8.836 -10.438 1 98.62 396 SER B O 1
ATOM 6280 N N . TYR B 1 397 ? 9.398 8.461 -12.641 1 98.69 397 TYR B N 1
ATOM 6281 C CA . TYR B 1 397 ? 9.125 7.043 -12.461 1 98.69 397 TYR B CA 1
ATOM 6282 C C . TYR B 1 397 ? 10.383 6.297 -12.016 1 98.69 397 TYR B C 1
ATOM 6284 O O . TYR B 1 397 ? 10.305 5.352 -11.227 1 98.69 397 TYR B O 1
ATOM 6292 N N . GLN B 1 398 ? 11.562 6.711 -12.461 1 98.75 398 GLN B N 1
ATOM 6293 C CA . GLN B 1 398 ? 12.836 6.102 -12.094 1 98.75 398 GLN B CA 1
ATOM 6294 C C . GLN B 1 398 ? 13.117 6.281 -10.602 1 98.75 398 GLN B C 1
ATOM 6296 O O . GLN B 1 398 ? 13.508 5.332 -9.922 1 98.75 398 GLN B O 1
ATOM 6301 N N . VAL B 1 399 ? 12.867 7.512 -10.117 1 98.75 399 VAL B N 1
ATOM 6302 C CA . VAL B 1 399 ? 13.062 7.77 -8.695 1 98.75 399 VAL B CA 1
ATOM 6303 C C . VAL B 1 399 ? 12.086 6.918 -7.879 1 98.75 399 VAL B C 1
ATOM 6305 O O . VAL B 1 399 ? 12.477 6.309 -6.883 1 98.75 399 VAL B O 1
ATOM 6308 N N . GLN B 1 400 ? 10.852 6.855 -8.328 1 98.81 400 GLN B N 1
ATOM 6309 C CA . GLN B 1 400 ? 9.867 6.012 -7.668 1 98.81 400 GLN B CA 1
ATOM 6310 C C . GLN B 1 400 ? 10.328 4.555 -7.625 1 98.81 400 GLN B C 1
ATOM 6312 O O . GLN B 1 400 ? 10.172 3.879 -6.609 1 98.81 400 GLN B O 1
ATOM 6317 N N . GLY B 1 401 ? 10.82 4.062 -8.789 1 98.75 401 GLY B N 1
ATOM 6318 C CA . GLY B 1 401 ? 11.305 2.693 -8.852 1 98.75 401 GLY B CA 1
ATOM 6319 C C . GLY B 1 401 ? 12.406 2.404 -7.855 1 98.75 401 GLY B C 1
ATOM 6320 O O . GLY B 1 401 ? 12.445 1.326 -7.258 1 98.75 401 GLY B O 1
ATOM 6321 N N . VAL B 1 402 ? 13.305 3.346 -7.645 1 98.62 402 VAL B N 1
ATOM 6322 C CA . VAL B 1 402 ? 14.398 3.166 -6.691 1 98.62 402 VAL B CA 1
ATOM 6323 C C . VAL B 1 402 ? 13.836 3.111 -5.273 1 98.62 402 VAL B C 1
ATOM 6325 O O . VAL B 1 402 ? 14.219 2.244 -4.48 1 98.62 402 VAL B O 1
ATOM 6328 N N . ILE B 1 403 ? 12.914 4.043 -4.93 1 98.75 403 ILE B N 1
ATOM 6329 C CA . ILE B 1 403 ? 12.312 4.035 -3.602 1 98.75 403 ILE B CA 1
ATOM 6330 C C . ILE B 1 403 ? 11.578 2.717 -3.373 1 98.75 403 ILE B C 1
ATOM 6332 O O . ILE B 1 403 ? 11.711 2.1 -2.314 1 98.75 403 ILE B O 1
ATOM 6336 N N . ASP B 1 404 ? 10.836 2.305 -4.359 1 98.56 404 ASP B N 1
ATOM 6337 C CA . ASP B 1 404 ? 10.094 1.048 -4.305 1 98.56 404 ASP B CA 1
ATOM 6338 C C . ASP B 1 404 ? 11.016 -0.118 -3.955 1 98.56 404 ASP B C 1
ATOM 6340 O O . ASP B 1 404 ? 10.68 -0.951 -3.111 1 98.56 404 ASP B O 1
ATOM 6344 N N . GLU B 1 405 ? 12.141 -0.205 -4.629 1 97.75 405 GLU B N 1
ATOM 6345 C CA . GLU B 1 405 ? 13.133 -1.254 -4.398 1 97.75 405 GLU B CA 1
ATOM 6346 C C . GLU B 1 405 ? 13.742 -1.143 -3.006 1 97.75 405 GLU B C 1
ATOM 6348 O O . GLU B 1 405 ? 13.984 -2.154 -2.348 1 97.75 405 GLU B O 1
ATOM 6353 N N . ARG B 1 406 ? 13.938 0.062 -2.506 1 97.62 406 ARG B N 1
ATOM 6354 C CA . ARG B 1 406 ? 14.555 0.261 -1.198 1 97.62 406 ARG B CA 1
ATOM 6355 C C . ARG B 1 406 ? 13.586 -0.077 -0.074 1 97.62 406 ARG B C 1
ATOM 6357 O O . ARG B 1 406 ? 14 -0.389 1.043 1 97.62 406 ARG B O 1
ATOM 6364 N N . LEU B 1 407 ? 12.289 -0.027 -0.376 1 97.81 407 LEU B N 1
ATOM 6365 C CA . LEU B 1 407 ? 11.273 -0.35 0.617 1 97.81 407 LEU B CA 1
ATOM 6366 C C . LEU B 1 407 ? 11.008 -1.852 0.657 1 97.81 407 LEU B C 1
ATOM 6368 O O . LEU B 1 407 ? 10.344 -2.346 1.57 1 97.81 407 LEU B O 1
ATOM 6372 N N . GLU B 1 408 ? 11.531 -2.586 -0.277 1 96.44 408 GLU B N 1
ATOM 6373 C CA . GLU B 1 408 ? 11.258 -4.008 -0.449 1 96.44 408 GLU B CA 1
ATOM 6374 C C . GLU B 1 408 ? 11.969 -4.84 0.613 1 96.44 408 GLU B C 1
ATOM 6376 O O . GLU B 1 408 ? 13.133 -4.594 0.924 1 96.44 408 GLU B O 1
ATOM 6381 N N . ILE B 1 409 ? 11.305 -5.832 1.152 1 94.12 409 ILE B N 1
ATOM 6382 C CA . ILE B 1 409 ? 11.906 -6.797 2.066 1 94.12 409 ILE B CA 1
ATOM 6383 C C . ILE B 1 409 ? 12.828 -7.738 1.29 1 94.12 409 ILE B C 1
ATOM 6385 O O . ILE B 1 409 ? 12.492 -8.172 0.183 1 94.12 409 ILE B O 1
ATOM 6389 N N . VAL B 1 410 ? 13.984 -8.039 1.854 1 91.5 410 VAL B N 1
ATOM 6390 C CA . VAL B 1 410 ? 14.945 -8.891 1.166 1 91.5 410 VAL B CA 1
ATOM 6391 C C . VAL B 1 410 ? 15.445 -9.977 2.117 1 91.5 410 VAL B C 1
ATOM 6393 O O . VAL B 1 410 ? 15.344 -9.836 3.34 1 91.5 410 VAL B O 1
ATOM 6396 N N . SER B 1 411 ? 15.961 -11.023 1.524 1 88.38 411 SER B N 1
ATOM 6397 C CA . SER B 1 411 ? 16.547 -12.109 2.311 1 88.38 411 SER B CA 1
ATOM 6398 C C . SER B 1 411 ? 17.891 -11.711 2.885 1 88.38 411 SER B C 1
ATOM 6400 O O . SER B 1 411 ? 18.688 -11.055 2.215 1 88.38 411 SER B O 1
ATOM 6402 N N . ALA B 1 412 ? 18.156 -12.117 4.121 1 84 412 ALA B N 1
ATOM 6403 C CA . ALA B 1 412 ? 19.453 -11.883 4.754 1 84 412 ALA B CA 1
ATOM 6404 C C . ALA B 1 412 ? 20.562 -12.68 4.062 1 84 412 ALA B C 1
ATOM 6406 O O . ALA B 1 412 ? 21.734 -12.32 4.148 1 84 412 ALA B O 1
ATOM 6407 N N . HIS B 1 413 ? 20.266 -13.82 3.656 1 70 413 HIS B N 1
ATOM 6408 C CA . HIS B 1 413 ? 21.25 -14.711 3.051 1 70 413 HIS B CA 1
ATOM 6409 C 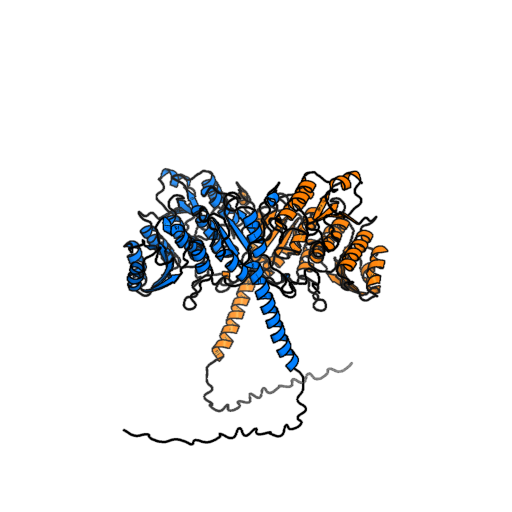C . HIS B 1 413 ? 21.484 -14.344 1.59 1 70 413 HIS B C 1
ATOM 6411 O O . HIS B 1 413 ? 20.547 -14.297 0.793 1 70 413 HIS B O 1
ATOM 6417 N N . GLN B 1 414 ? 22.078 -13.164 1.518 1 56.25 414 GLN B N 1
ATOM 6418 C CA . GLN B 1 414 ? 22.359 -12.57 0.216 1 56.25 414 GLN B CA 1
ATOM 6419 C C . GLN B 1 414 ? 22.469 -13.641 -0.869 1 56.25 414 GLN B C 1
ATOM 6421 O O . GLN B 1 414 ? 22.25 -13.352 -2.049 1 56.25 414 GLN B O 1
ATOM 6426 N N . SER B 1 415 ? 23.375 -14.641 -0.503 1 43.31 415 SER B N 1
ATOM 6427 C CA . SER B 1 415 ? 23.719 -15.539 -1.6 1 43.31 415 SER B CA 1
ATOM 6428 C C . SER B 1 415 ? 22.469 -16.219 -2.16 1 43.31 415 SER B C 1
ATOM 6430 O O . SER B 1 415 ? 22.562 -17 -3.111 1 43.31 415 SER B O 1
ATOM 6432 N N . ASP B 1 416 ? 21.453 -16.391 -1.356 1 36.72 416 ASP B N 1
ATOM 6433 C CA . ASP B 1 416 ? 20.453 -17.391 -1.708 1 36.72 416 ASP B CA 1
ATOM 6434 C C . ASP B 1 416 ? 19.422 -16.828 -2.68 1 36.72 416 ASP B C 1
ATOM 6436 O O . ASP B 1 416 ? 18.328 -16.438 -2.273 1 36.72 416 ASP B O 1
ATOM 6440 N N . GLU B 1 417 ? 19.516 -15.906 -3.449 1 39.03 417 GLU B N 1
ATOM 6441 C CA . GLU B 1 417 ? 18.594 -15.891 -4.582 1 39.03 417 GLU B CA 1
ATOM 6442 C C . GLU B 1 417 ? 17.906 -17.25 -4.766 1 39.03 417 GLU B C 1
ATOM 6444 O O . GLU B 1 417 ? 16.938 -17.359 -5.496 1 39.03 417 GLU B O 1
ATOM 6449 N N . GLY B 1 418 ? 18.641 -18.453 -4.711 1 34.12 418 GLY B N 1
ATOM 6450 C CA . GLY B 1 418 ? 18.25 -19.828 -4.961 1 34.12 418 GLY B CA 1
ATOM 6451 C C . GLY B 1 418 ? 17.641 -20.5 -3.748 1 34.12 418 GLY B C 1
ATOM 6452 O O . GLY B 1 418 ? 16.922 -21.516 -3.877 1 34.12 418 GLY B O 1
ATOM 6453 N N . HIS B 1 419 ? 18.312 -20.594 -2.51 1 32.44 419 HIS B N 1
ATOM 6454 C CA . HIS B 1 419 ? 18.125 -21.703 -1.569 1 32.44 419 HIS B CA 1
ATOM 6455 C C . HIS B 1 419 ? 17.031 -21.359 -0.553 1 32.44 419 HIS B C 1
ATOM 6457 O O . HIS B 1 419 ? 17.328 -20.891 0.544 1 32.44 419 HIS B O 1
ATOM 6463 N N . HIS B 1 420 ? 16.109 -20.641 -0.762 1 34.81 420 HIS B N 1
ATOM 6464 C CA . HIS B 1 420 ? 15.172 -20.688 0.358 1 34.81 420 HIS B CA 1
ATOM 6465 C C . HIS B 1 420 ? 14.852 -22.125 0.747 1 34.81 420 HIS B C 1
ATOM 6467 O O . HIS B 1 420 ? 14.469 -22.938 -0.104 1 34.81 420 HIS B O 1
ATOM 6473 N N . HIS B 1 421 ? 15.484 -22.781 1.714 1 30.52 421 HIS B N 1
ATOM 6474 C CA . HIS B 1 421 ? 15.109 -24.094 2.23 1 30.52 421 HIS B CA 1
ATOM 6475 C C . HIS B 1 421 ? 13.656 -24.109 2.699 1 30.52 421 HIS B C 1
ATOM 6477 O O . HIS B 1 421 ? 13.164 -23.094 3.217 1 30.52 421 HIS B O 1
#

Solvent-accessible surface area (backbone atoms only — not comparable to full-atom values): 43703 Å² total; per-residue (Å²): 135,86,79,81,86,87,83,81,90,84,83,84,80,82,77,77,79,78,73,80,77,72,79,69,83,64,82,77,64,72,66,62,57,59,53,49,52,53,49,48,51,47,50,51,49,50,33,45,51,53,50,31,54,56,44,39,49,74,74,93,54,75,39,76,55,32,65,54,87,64,84,60,82,46,36,62,33,32,46,56,50,70,40,78,50,49,51,62,30,14,50,38,47,33,43,20,70,34,43,15,16,31,76,91,41,32,25,18,14,36,35,38,22,41,64,85,38,62,59,50,42,38,37,50,27,37,37,24,48,44,68,16,47,30,46,47,39,46,30,72,94,47,72,50,68,67,53,53,51,50,51,60,31,35,52,45,71,27,24,97,85,50,36,23,32,38,34,44,49,86,70,52,67,74,54,56,56,78,46,66,94,48,45,70,44,73,50,69,63,94,43,56,32,43,34,19,36,54,47,42,50,54,42,27,65,71,68,71,51,78,67,47,47,34,37,35,23,38,69,45,80,90,31,44,61,40,29,54,47,52,27,17,49,17,10,51,45,82,36,40,49,35,34,27,45,46,80,39,74,43,68,44,33,50,56,52,41,54,75,44,74,44,58,21,37,35,38,32,41,33,31,58,94,51,40,28,63,66,38,54,56,61,50,41,73,30,21,50,73,44,74,46,55,22,95,43,39,44,44,24,21,50,39,48,37,43,27,64,40,84,90,76,65,44,59,63,50,57,71,52,52,28,41,29,37,32,37,31,28,65,80,37,59,63,50,51,54,44,48,18,56,42,15,54,41,58,48,38,20,45,47,40,49,18,67,76,23,35,90,49,67,70,55,28,44,52,40,25,53,32,35,24,64,24,83,86,53,69,60,70,40,53,57,38,38,35,35,37,50,30,28,57,89,48,32,36,65,47,53,50,35,50,52,35,58,43,41,36,61,39,63,43,57,69,84,42,78,70,62,76,128,131,89,82,84,82,83,83,80,80,80,80,81,81,80,76,76,77,77,71,80,74,74,79,70,84,65,80,77,63,72,64,60,57,59,52,48,53,53,48,48,52,47,52,51,49,51,34,46,53,53,50,30,55,57,45,40,48,75,75,92,53,73,38,77,55,32,64,54,87,64,84,60,82,46,36,61,33,33,48,57,49,69,40,80,50,50,50,63,32,16,49,38,47,32,44,20,71,34,41,16,17,33,75,91,41,34,24,18,16,36,36,37,22,39,65,85,39,63,58,48,41,38,38,50,27,38,38,22,48,43,67,16,47,30,45,48,39,46,29,71,93,47,73,51,70,68,53,54,51,49,50,60,31,35,53,45,71,25,22,98,87,49,35,23,32,38,33,45,50,87,69,51,66,75,54,54,57,77,47,66,93,49,45,70,44,73,51,69,65,92,44,56,32,44,34,20,36,54,47,44,51,53,42,26,65,71,69,73,52,79,65,45,46,33,36,36,22,38,69,45,82,92,31,43,60,40,30,54,47,50,29,16,50,16,10,53,46,85,36,40,49,34,35,27,47,46,81,39,74,42,68,43,32,50,56,52,42,54,74,42,72,42,57,21,38,35,37,33,39,33,31,56,93,51,39,26,65,66,39,52,57,60,50,42,73,32,20,50,72,44,74,46,54,22,94,42,40,45,43,22,19,48,39,46,38,43,27,64,39,83,90,76,67,46,59,63,51,57,72,51,51,29,42,28,35,30,38,30,29,66,79,37,60,64,50,51,56,42,49,18,56,41,14,54,40,56,48,39,19,45,48,39,49,18,68,75,24,34,90,47,66,69,56,28,45,53,40,24,53,32,36,25,63,23,83,84,54,67,58,71,39,55,57,38,40,36,37,37,51,32,28,57,90,47,33,34,64,47,52,50,35,51,52,34,58,43,40,36,62,40,63,44,58,69,84,42,76,71,62,77,124